Protein 3F79 (pdb70)

InterPro domains:
  IPR001789 Signal transduction response regulator, receiver domain [PF00072] (9-110)
  IPR001789 Signal transduction response regulator, receiver domain [PS50110] (7-121)
  IPR001789 Signal transduction response regulator, receiver domain [SM00448] (6-118)
  IPR001932 PPM-type phosphatase-like domain [PF07228] (200-391)
  IPR001932 PPM-type phosphatase-like domain [SM00331] (174-391)
  IPR011006 CheY-like superfamily [SSF52172] (7-149)
  IPR036457 PPM-type phosphatase-like domain superfamily [G3DSA:3.60.40.10] (142-394)
  IPR039420 Transcriptional regulatory protein WalR-like [PTHR48111] (7-365)
  IPR049510 RssB-like, receiver domain [cd17555] (6-121)

Secondary structure (DSSP, 8-state):
-HHHHHHHHHHHHHH-----SSEEETTEEEEEEEE-SSSS-SEEEEEEEETTTEEEEEEEEBSS-SHHHHHHHHHHH--HHHHHHHTT----HHHHHHHHHHHHBTTBSS--B--EEEEETTTTEEEEE--S-SPPPEEE--EEEPP---SS--------SSEEEEEE-S-----S----TTTSSHHHHHHHS-SSHHHHHH------EEEEEEEE-/-HHHHHHHHHHHHHHH-----SSEEETTEEEEEEEE---S-SEEEEEEEETTTEEEEEEEEBSS-SHHHHHHHHHHH--HHHHHHT-----THHHHHHHHHHHHTTSTT--B--EEEEETTTTEEEEE--S-SPPPEEEETTEEEE------TT-SSS-----B----SSEEEEE--S------SSSSHHHHHHHHHS--SHHHHHT-------EEEEEEEE-/-HHHHHHHHHHHHHHH-----SSEEETTEEEEEEEE-SSSS-SEEEEEEE-SSSEEEEEEEEBSS-SHHHHHHHHHHH--HHHHH-----HHHHHHHHHHHHHTTT-PPPB--EEEEETTTTEEEEE--SSSPPPEEEETTEEEE------TTSSS-----B----SSEEEEE--S---SS-S---TTTTTSHHHHHHHHS-SSTHHHHHH----EEEEEEEE-/-HHHHHHHHHHHTT-----SSEEETTEEEEEEEE-SBSB-SEEEEEEE--EEEEEEEEBSS-SHHHHHHHHHHH--HHHHHHH----STTHHHHHHHHHHSSSSTT--B--EEEEETTTTEEEEE--S-SPPPEEEETTEEEE------S-SS----EE----SSEEEEE--S-------STTHHHHTHHHHHHHS--SHHHHHHH--------EEEEEEEE--/-HHHHHHHHHHHHHHH-----SSEEETTEEEEEEEE-SSSS-SEEEEEEEETTTEEEEEEEEBSS-SHHHHHHHHHHH--HHHHHHSSSS-S----HHHHHHHHHHHHHTTSTT--B--EEEEETTTTEEEEE--SSSPPPEEEETTEEEE-----TT------B----SSEEEEEE-S-------TTTTTSHHHHHHHHS--SHHHHHH----TT-----EEEEEEEE-/-THHHHHHHHHHHHHH-----SSEEETTEEEEEEEE-SSSS-SEEEEEEEETTTEEEEEEEEBSS-SHHHHHHHHHHH--HHHHHTS-S------HHHHHHHHHHHHHTT-SS--B--EEEEETTTTEEEEE--SSSPPPEEE-SS-EEE-----BSS-SS----EE----SSEEEEEE-S----SS--TT-TTTTTSSHHHHHHHS-SSHHHHHH----EEEEEEEE--

Solvent-accessible surface area: 65816 Å² total

Structure (mmCIF, N/CA/C/O backbone):
data_3F79
#
_entry.id   3F79
#
_cell.length_a   124.872
_cell.length_b   124.872
_cell.length_c   92.900
_cell.angle_alpha   90.000
_cell.angle_beta   90.000
_cell.angle_gamma   120.000
#
_symmetry.space_group_name_H-M   'P 31'
#
loop_
_entity.id
_entity.type
_entity.pdbx_description
1 polymer 'Probable two-component response regulator'
2 non-polymer 'MAGNESIUM ION'
#
loop_
_atom_site.group_PDB
_atom_site.id
_atom_site.type_symbol
_atom_site.label_atom_id
_atom_site.label_alt_id
_atom_site.label_comp_id
_atom_site.label_asym_id
_atom_site.label_entity_id
_atom_site.label_seq_id
_atom_site.pdbx_PDB_ins_code
_atom_site.Cartn_x
_atom_site.Cartn_y
_atom_site.Cartn_z
_atom_site.occupancy
_atom_site.B_iso_or_equiv
_atom_site.auth_seq_id
_atom_site.auth_comp_id
_atom_site.auth_asym_id
_atom_site.auth_atom_id
_atom_site.pdbx_PDB_model_num
ATOM 1 N N . SER A 1 9 ? 40.887 -6.708 -11.196 1.00 136.17 148 SER A N 1
ATOM 2 C CA . SER A 1 9 ? 39.612 -6.116 -10.808 1.00 130.01 148 SER A CA 1
ATOM 3 C C . SER A 1 9 ? 38.658 -6.011 -11.992 1.00 107.72 148 SER A C 1
ATOM 4 O O . SER A 1 9 ? 37.671 -6.741 -12.075 1.00 108.68 148 SER A O 1
ATOM 7 N N . LEU A 1 10 ? 38.960 -5.093 -12.906 1.00 195.67 149 LEU A N 1
ATOM 8 C CA . LEU A 1 10 ? 38.116 -4.861 -14.071 1.00 208.12 149 LEU A CA 1
ATOM 9 C C . LEU A 1 10 ? 38.160 -6.033 -15.046 1.00 173.34 149 LEU A C 1
ATOM 10 O O . LEU A 1 10 ? 37.136 -6.425 -15.605 1.00 141.24 149 LEU A O 1
ATOM 12 N N . ASN A 1 11 ? 39.350 -6.588 -15.246 1.00 93.02 150 ASN A N 1
ATOM 13 C CA . ASN A 1 11 ? 39.532 -7.692 -16.180 1.00 124.70 150 ASN A CA 1
ATOM 14 C C . ASN A 1 11 ? 38.754 -8.931 -15.747 1.00 117.62 150 ASN A C 1
ATOM 15 O O . ASN A 1 11 ? 38.243 -9.682 -16.578 1.00 58.47 150 ASN A O 1
ATOM 20 N N . LEU A 1 12 ? 38.668 -9.131 -14.436 1.00 88.07 151 LEU A N 1
ATOM 21 C CA . LEU A 1 12 ? 37.918 -10.241 -13.863 1.00 65.97 151 LEU A CA 1
ATOM 22 C C . LEU A 1 12 ? 36.422 -10.066 -14.097 1.00 82.42 151 LEU A C 1
ATOM 23 O O . LEU A 1 12 ? 35.730 -11.005 -14.492 1.00 115.46 151 LEU A O 1
ATOM 28 N N . LEU A 1 13 ? 35.926 -8.857 -13.845 1.00 64.93 152 LEU A N 1
ATOM 29 C CA . LEU A 1 13 ? 34.519 -8.547 -14.071 1.00 67.75 152 LEU A CA 1
ATOM 30 C C . LEU A 1 13 ? 34.186 -8.616 -15.556 1.00 84.15 152 LEU A C 1
ATOM 31 O O . LEU A 1 13 ? 33.081 -9.003 -15.935 1.00 97.66 152 LEU A O 1
ATOM 36 N N . GLN A 1 14 ? 35.145 -8.237 -16.392 1.00 165.20 153 GLN A N 1
ATOM 37 C CA . GLN A 1 14 ? 34.971 -8.314 -17.836 1.00 173.97 153 GLN A CA 1
ATOM 38 C C . GLN A 1 14 ? 34.791 -9.766 -18.263 1.00 173.20 153 GLN A C 1
ATOM 39 O O . GLN A 1 14 ? 33.964 -10.073 -19.122 1.00 178.94 153 GLN A O 1
ATOM 41 N N . GLU A 1 15 ? 35.568 -10.654 -17.651 1.00 82.25 154 GLU A N 1
ATOM 42 C CA . GLU A 1 15 ? 35.502 -12.077 -17.961 1.00 90.09 154 GLU A CA 1
ATOM 43 C C . GLU A 1 15 ? 34.208 -12.701 -17.448 1.00 85.30 154 GLU A C 1
ATOM 44 O O . GLU A 1 15 ? 33.749 -13.717 -17.970 1.00 79.90 154 GLU A O 1
ATOM 46 N N . ASP A 1 16 ? 33.624 -12.089 -16.421 1.00 87.31 155 ASP A N 1
ATOM 47 C CA . ASP A 1 16 ? 32.352 -12.554 -15.880 1.00 79.91 155 ASP A CA 1
ATOM 48 C C . ASP A 1 16 ? 31.191 -12.037 -16.725 1.00 74.34 155 ASP A C 1
ATOM 49 O O . ASP A 1 16 ? 30.178 -12.717 -16.887 1.00 91.64 155 ASP A O 1
ATOM 54 N N . GLN A 1 17 ? 31.347 -10.829 -17.257 1.00 102.69 156 GLN A N 1
ATOM 55 C CA . GLN A 1 17 ? 30.336 -10.229 -18.121 1.00 84.17 156 GLN A CA 1
ATOM 56 C C . GLN A 1 17 ? 30.278 -10.939 -19.468 1.00 92.74 156 GLN A C 1
ATOM 57 O O . GLN A 1 17 ? 29.207 -11.093 -20.054 1.00 105.12 156 GLN A O 1
ATOM 63 N N . ASN A 1 18 ? 31.438 -11.365 -19.955 1.00 99.36 157 ASN A N 1
ATOM 64 C CA . ASN A 1 18 ? 31.520 -12.079 -21.223 1.00 94.01 157 ASN A CA 1
ATOM 65 C C . ASN A 1 18 ? 30.892 -13.465 -21.139 1.00 106.86 157 ASN A C 1
ATOM 66 O O . ASN A 1 18 ? 30.453 -14.020 -22.146 1.00 135.09 157 ASN A O 1
ATOM 71 N N . ALA A 1 19 ? 30.855 -14.020 -19.931 1.00 91.63 158 ALA A N 1
ATOM 72 C CA . ALA A 1 19 ? 30.249 -15.327 -19.706 1.00 64.56 158 ALA A CA 1
ATOM 73 C C . ALA A 1 19 ? 28.736 -15.253 -19.878 1.00 95.55 158 ALA A C 1
ATOM 74 O O . ALA A 1 19 ? 28.122 -16.150 -20.456 1.00 130.55 158 ALA A O 1
ATOM 76 N N . GLY A 1 20 ? 28.143 -14.177 -19.374 1.00 96.67 159 GLY A N 1
ATOM 77 C CA . GLY A 1 20 ? 26.715 -13.957 -19.510 1.00 118.30 159 GLY A CA 1
ATOM 78 C C . GLY A 1 20 ? 26.327 -13.596 -20.932 1.00 108.05 159 GLY A C 1
ATOM 79 O O . GLY A 1 20 ? 25.166 -13.722 -21.320 1.00 112.79 159 GLY A O 1
ATOM 80 N N . ARG A 1 21 ? 27.302 -13.138 -21.710 1.00 81.58 160 ARG A N 1
ATOM 81 C CA . ARG A 1 21 ? 27.066 -12.803 -23.108 1.00 50.63 160 ARG A CA 1
ATOM 82 C C . ARG A 1 21 ? 27.052 -14.063 -23.966 1.00 66.43 160 ARG A C 1
ATOM 83 O O . ARG A 1 21 ? 26.194 -14.220 -24.833 1.00 100.24 160 ARG A O 1
ATOM 85 N N . GLN A 1 22 ? 28.002 -14.958 -23.714 1.00 86.91 161 GLN A N 1
ATOM 86 C CA . GLN A 1 22 ? 28.113 -16.202 -24.473 1.00 92.16 161 GLN A CA 1
ATOM 87 C C . GLN A 1 22 ? 26.948 -17.143 -24.187 1.00 27.17 161 GLN A C 1
ATOM 88 O O . GLN A 1 22 ? 26.577 -17.958 -25.032 1.00 72.40 161 GLN A O 1
ATOM 94 N N . VAL A 1 23 ? 26.374 -17.032 -22.995 1.00 69.48 162 VAL A N 1
ATOM 95 C CA . VAL A 1 23 ? 25.257 -17.888 -22.616 1.00 66.21 162 VAL A CA 1
ATOM 96 C C . VAL A 1 23 ? 23.987 -17.477 -23.353 1.00 89.88 162 VAL A C 1
ATOM 97 O O . VAL A 1 23 ? 23.117 -18.306 -23.620 1.00 103.13 162 VAL A O 1
ATOM 101 N N . GLN A 1 24 ? 23.889 -16.195 -23.687 1.00 62.79 163 GLN A N 1
ATOM 102 C CA . GLN A 1 24 ? 22.736 -15.687 -24.416 1.00 50.95 163 GLN A CA 1
ATOM 103 C C . GLN A 1 24 ? 22.943 -15.809 -25.923 1.00 90.51 163 GLN A C 1
ATOM 104 O O . GLN A 1 24 ? 21.983 -15.765 -26.693 1.00 144.76 163 GLN A O 1
ATOM 118 N N . ASN A 1 26 ? 23.955 -18.475 -27.420 1.00 91.73 165 ASN A N 1
ATOM 119 C CA . ASN A 1 26 ? 23.398 -19.775 -27.768 1.00 96.70 165 ASN A CA 1
ATOM 120 C C . ASN A 1 26 ? 21.912 -19.846 -27.441 1.00 90.64 165 ASN A C 1
ATOM 121 O O . ASN A 1 26 ? 21.172 -20.640 -28.022 1.00 112.89 165 ASN A O 1
ATOM 131 N N . LEU A 1 28 ? 19.651 -17.750 -28.128 1.00 72.19 167 LEU A N 1
ATOM 132 C CA . LEU A 1 28 ? 18.850 -17.321 -29.270 1.00 90.40 167 LEU A CA 1
ATOM 133 C C . LEU A 1 28 ? 19.080 -18.211 -30.491 1.00 108.83 167 LEU A C 1
ATOM 134 O O . LEU A 1 28 ? 20.162 -18.773 -30.661 1.00 103.07 167 LEU A O 1
ATOM 139 N N . PRO A 1 29 ? 18.049 -18.350 -31.339 1.00 95.37 168 PRO A N 1
ATOM 140 C CA . PRO A 1 29 ? 18.116 -19.168 -32.556 1.00 110.16 168 PRO A CA 1
ATOM 141 C C . PRO A 1 29 ? 19.193 -18.680 -33.523 1.00 123.68 168 PRO A C 1
ATOM 142 O O . PRO A 1 29 ? 19.805 -17.639 -33.287 1.00 96.63 168 PRO A O 1
ATOM 146 N N . VAL A 1 30 ? 19.418 -19.429 -34.599 1.00 117.37 169 VAL A N 1
ATOM 147 C CA . VAL A 1 30 ? 20.411 -19.050 -35.601 1.00 103.28 169 VAL A CA 1
ATOM 148 C C . VAL A 1 30 ? 19.787 -18.234 -36.731 1.00 103.77 169 VAL A C 1
ATOM 149 O O . VAL A 1 30 ? 18.590 -18.341 -37.001 1.00 99.14 169 VAL A O 1
ATOM 153 N N . THR A 1 31 ? 20.609 -17.417 -37.385 1.00 98.89 170 THR A N 1
ATOM 154 C CA . THR A 1 31 ? 20.149 -16.577 -38.486 1.00 94.12 170 THR A CA 1
ATOM 155 C C . THR A 1 31 ? 21.114 -16.634 -39.666 1.00 98.08 170 THR A C 1
ATOM 156 O O . THR A 1 31 ? 22.326 -16.737 -39.477 1.00 100.16 170 THR A O 1
ATOM 160 N N . PRO A 1 32 ? 20.576 -16.563 -40.893 1.00 131.20 171 PRO A N 1
ATOM 161 C CA . PRO A 1 32 ? 19.134 -16.501 -41.155 1.00 114.18 171 PRO A CA 1
ATOM 162 C C . PRO A 1 32 ? 18.524 -17.896 -41.214 1.00 112.56 171 PRO A C 1
ATOM 163 O O . PRO A 1 32 ? 19.140 -18.807 -41.767 1.00 165.54 171 PRO A O 1
ATOM 167 N N . TRP A 1 33 ? 17.329 -18.061 -40.656 1.00 37.14 172 TRP A N 1
ATOM 168 C CA . TRP A 1 33 ? 16.656 -19.354 -40.692 1.00 44.09 172 TRP A CA 1
ATOM 169 C C . TRP A 1 33 ? 15.311 -19.273 -41.406 1.00 70.41 172 TRP A C 1
ATOM 170 O O . TRP A 1 33 ? 14.397 -18.581 -40.959 1.00 90.42 172 TRP A O 1
ATOM 181 N N . SER A 1 34 ? 15.199 -19.990 -42.520 1.00 93.55 173 SER A N 1
ATOM 182 C CA . SER A 1 34 ? 14.001 -19.938 -43.349 1.00 103.79 173 SER A CA 1
ATOM 183 C C . SER A 1 34 ? 13.213 -21.245 -43.329 1.00 97.40 173 SER A C 1
ATOM 184 O O . SER A 1 34 ? 13.790 -22.332 -43.347 1.00 93.73 173 SER A O 1
ATOM 187 N N . ILE A 1 35 ? 11.890 -21.121 -43.295 1.00 77.07 174 ILE A N 1
ATOM 188 C CA . ILE A 1 35 ? 10.997 -22.273 -43.361 1.00 95.12 174 ILE A CA 1
ATOM 189 C C . ILE A 1 35 ? 9.747 -21.942 -44.174 1.00 98.35 174 ILE A C 1
ATOM 190 O O . ILE A 1 35 ? 9.174 -20.862 -44.036 1.00 67.92 174 ILE A O 1
ATOM 195 N N . GLU A 1 36 ? 9.337 -22.877 -45.027 1.00 79.65 175 GLU A N 1
ATOM 196 C CA . GLU A 1 36 ? 8.151 -22.706 -45.865 1.00 55.16 175 GLU A CA 1
ATOM 197 C C . GLU A 1 36 ? 8.088 -21.340 -46.546 1.00 57.87 175 GLU A C 1
ATOM 198 O O . GLU A 1 36 ? 7.008 -20.775 -46.717 1.00 69.01 175 GLU A O 1
ATOM 204 N N . GLY A 1 37 ? 9.247 -20.818 -46.934 1.00 109.21 176 GLY A N 1
ATOM 205 C CA . GLY A 1 37 ? 9.315 -19.550 -47.638 1.00 87.60 176 GLY A CA 1
ATOM 206 C C . GLY A 1 37 ? 9.524 -18.357 -46.724 1.00 101.76 176 GLY A C 1
ATOM 207 O O . GLY A 1 37 ? 9.805 -17.252 -47.188 1.00 102.94 176 GLY A O 1
ATOM 208 N N . LEU A 1 38 ? 9.388 -18.581 -45.421 1.00 53.34 177 LEU A N 1
ATOM 209 C CA . LEU A 1 38 ? 9.539 -17.515 -44.437 1.00 66.46 177 LEU A CA 1
ATOM 210 C C . LEU A 1 38 ? 10.945 -17.497 -43.853 1.00 72.92 177 LEU A C 1
ATOM 211 O O . LEU A 1 38 ? 11.405 -18.492 -43.297 1.00 91.92 177 LEU A O 1
ATOM 216 N N . GLU A 1 39 ? 11.621 -16.359 -43.971 1.00 109.35 178 GLU A N 1
ATOM 217 C CA . GLU A 1 39 ? 12.984 -16.235 -43.466 1.00 104.66 178 GLU A CA 1
ATOM 218 C C . GLU A 1 39 ? 13.052 -15.381 -42.204 1.00 101.12 178 GLU A C 1
ATOM 219 O O . GLU A 1 39 ? 12.734 -14.192 -42.223 1.00 80.14 178 GLU A O 1
ATOM 225 N N . PHE A 1 40 ? 13.474 -16.004 -41.107 1.00 79.97 179 PHE A N 1
ATOM 226 C CA . PHE A 1 40 ? 13.594 -15.323 -39.824 1.00 49.25 179 PHE A CA 1
ATOM 227 C C . PHE A 1 40 ? 15.038 -14.917 -39.555 1.00 91.22 179 PHE A C 1
ATOM 228 O O . PHE A 1 40 ? 15.932 -15.763 -39.515 1.00 84.04 179 PHE A O 1
ATOM 236 N N . SER A 1 41 ? 15.261 -13.621 -39.366 1.00 77.00 180 SER A N 1
ATOM 237 C CA . SER A 1 41 ? 16.598 -13.109 -39.092 1.00 50.28 180 SER A CA 1
ATOM 238 C C . SER A 1 41 ? 16.556 -11.977 -38.071 1.00 73.81 180 SER A C 1
ATOM 239 O O . SER A 1 41 ? 15.770 -11.039 -38.203 1.00 111.24 180 SER A O 1
ATOM 242 N N . HIS A 1 42 ? 17.403 -12.072 -37.052 1.00 63.13 181 HIS A N 1
ATOM 243 C CA . HIS A 1 42 ? 17.444 -11.066 -35.998 1.00 67.11 181 HIS A CA 1
ATOM 244 C C . HIS A 1 42 ? 18.854 -10.528 -35.799 1.00 80.47 181 HIS A C 1
ATOM 245 O O . HIS A 1 42 ? 19.834 -11.170 -36.177 1.00 77.76 181 HIS A O 1
ATOM 252 N N . ARG A 1 43 ? 18.951 -9.347 -35.196 1.00 65.89 182 ARG A N 1
ATOM 253 C CA . ARG A 1 43 ? 20.244 -8.731 -34.934 1.00 74.20 182 ARG A CA 1
ATOM 254 C C . ARG A 1 43 ? 20.216 -7.942 -33.630 1.00 68.48 182 ARG A C 1
ATOM 255 O O . ARG A 1 43 ? 19.774 -6.794 -33.599 1.00 82.77 182 ARG A O 1
ATOM 263 N N . ILE A 1 44 ? 20.690 -8.566 -32.556 1.00 66.98 183 ILE A N 1
ATOM 264 C CA . ILE A 1 44 ? 20.694 -7.929 -31.244 1.00 48.30 183 ILE A CA 1
ATOM 265 C C . ILE A 1 44 ? 22.060 -7.337 -30.914 1.00 53.54 183 ILE A C 1
ATOM 266 O O . ILE A 1 44 ? 23.056 -8.055 -30.831 1.00 80.53 183 ILE A O 1
ATOM 271 N N . ILE A 1 45 ? 22.098 -6.022 -30.725 1.00 81.69 184 ILE A N 1
ATOM 272 C CA . ILE A 1 45 ? 23.340 -5.328 -30.406 1.00 120.36 184 ILE A CA 1
ATOM 273 C C . ILE A 1 45 ? 23.330 -4.797 -28.975 1.00 137.15 184 ILE A C 1
ATOM 274 O O . ILE A 1 45 ? 22.793 -3.722 -28.708 1.00 128.27 184 ILE A O 1
ATOM 279 N N . PRO A 1 46 ? 23.924 -5.561 -28.047 1.00 218.60 185 PRO A N 1
ATOM 280 C CA . PRO A 1 46 ? 24.012 -5.184 -26.633 1.00 186.75 185 PRO A CA 1
ATOM 281 C C . PRO A 1 46 ? 24.897 -3.958 -26.427 1.00 223.39 185 PRO A C 1
ATOM 282 O O . PRO A 1 46 ? 25.804 -3.710 -27.222 1.00 275.46 185 PRO A O 1
ATOM 286 N N . SER A 1 47 ? 24.629 -3.206 -25.365 1.00 73.20 186 SER A N 1
ATOM 287 C CA . SER A 1 47 ? 25.413 -2.018 -25.049 1.00 87.08 186 SER A CA 1
ATOM 288 C C . SER A 1 47 ? 26.456 -2.334 -23.984 1.00 96.74 186 SER A C 1
ATOM 289 O O . SER A 1 47 ? 27.613 -1.928 -24.093 1.00 102.82 186 SER A O 1
ATOM 292 N N . LEU A 1 48 ? 26.034 -3.060 -22.953 1.00 73.26 187 LEU A N 1
ATOM 293 C CA . LEU A 1 48 ? 26.918 -3.436 -21.856 1.00 76.70 187 LEU A CA 1
ATOM 294 C C . LEU A 1 48 ? 27.044 -4.950 -21.737 1.00 100.20 187 LEU A C 1
ATOM 295 O O . LEU A 1 48 ? 26.897 -5.504 -20.647 1.00 107.02 187 LEU A O 1
ATOM 300 N N . TYR A 1 49 ? 27.314 -5.612 -22.859 1.00 85.31 188 TYR A N 1
ATOM 301 C CA . TYR A 1 49 ? 27.449 -7.067 -22.890 1.00 114.80 188 TYR A CA 1
ATOM 302 C C . TYR A 1 49 ? 26.111 -7.765 -22.654 1.00 115.08 188 TYR A C 1
ATOM 303 O O . TYR A 1 49 ? 25.562 -8.392 -23.559 1.00 123.39 188 TYR A O 1
ATOM 312 N N . LEU A 1 50 ? 25.592 -7.656 -21.436 1.00 70.67 189 LEU A N 1
ATOM 313 C CA . LEU A 1 50 ? 24.288 -8.219 -21.107 1.00 61.36 189 LEU A CA 1
ATOM 314 C C . LEU A 1 50 ? 23.177 -7.289 -21.577 1.00 65.20 189 LEU A C 1
ATOM 315 O O . LEU A 1 50 ? 23.154 -6.110 -21.225 1.00 51.65 189 LEU A O 1
ATOM 320 N N . SER A 1 51 ? 22.256 -7.822 -22.372 1.00 67.41 190 SER A N 1
ATOM 321 C CA . SER A 1 51 ? 21.193 -7.007 -22.950 1.00 102.80 190 SER A CA 1
ATOM 322 C C . SER A 1 51 ? 19.809 -7.397 -22.439 1.00 105.56 190 SER A C 1
ATOM 323 O O . SER A 1 51 ? 19.567 -8.551 -22.082 1.00 75.54 190 SER A O 1
ATOM 325 N N . GLY A 1 52 ? 18.907 -6.423 -22.410 1.00 95.24 191 GLY A N 1
ATOM 326 C CA . GLY A 1 52 ? 17.536 -6.658 -21.998 1.00 40.38 191 GLY A CA 1
ATOM 327 C C . GLY A 1 52 ? 16.643 -6.984 -23.179 1.00 64.59 191 GLY A C 1
ATOM 328 O O . GLY A 1 52 ? 15.477 -7.341 -23.007 1.00 108.57 191 GLY A O 1
ATOM 329 N N . ASP A 1 53 ? 17.194 -6.860 -24.383 1.00 91.99 192 ASP A N 1
ATOM 330 C CA . ASP A 1 53 ? 16.452 -7.156 -25.604 1.00 106.61 192 ASP A CA 1
ATOM 331 C C . ASP A 1 53 ? 16.681 -8.594 -26.054 1.00 78.03 192 ASP A C 1
ATOM 332 O O . ASP A 1 53 ? 17.810 -8.992 -26.343 1.00 77.10 192 ASP A O 1
ATOM 337 N N . PHE A 1 54 ? 15.604 -9.370 -26.117 1.00 80.21 193 PHE A N 1
ATOM 338 C CA . PHE A 1 54 ? 15.698 -10.771 -26.508 1.00 93.63 193 PHE A CA 1
ATOM 339 C C . PHE A 1 54 ? 14.644 -11.140 -27.545 1.00 87.77 193 PHE A C 1
ATOM 340 O O . PHE A 1 54 ? 13.462 -10.839 -27.380 1.00 85.77 193 PHE A O 1
ATOM 348 N N . VAL A 1 55 ? 15.086 -11.792 -28.615 1.00 101.43 194 VAL A N 1
ATOM 349 C CA . VAL A 1 55 ? 14.191 -12.229 -29.677 1.00 82.09 194 VAL A CA 1
ATOM 350 C C . VAL A 1 55 ? 14.220 -13.748 -29.794 1.00 64.38 194 VAL A C 1
ATOM 351 O O . VAL A 1 55 ? 15.267 -14.371 -29.616 1.00 52.34 194 VAL A O 1
ATOM 355 N N . ASP A 1 56 ? 13.069 -14.342 -30.083 1.00 104.46 195 ASP A N 1
ATOM 356 C CA . ASP A 1 56 ? 12.983 -15.788 -30.240 1.00 100.62 195 ASP A CA 1
ATOM 357 C C . ASP A 1 56 ? 11.854 -16.186 -31.181 1.00 97.01 195 ASP A C 1
ATOM 358 O O . ASP A 1 56 ? 10.811 -15.534 -31.234 1.00 77.93 195 ASP A O 1
ATOM 363 N N . TYR A 1 57 ? 12.078 -17.263 -31.926 1.00 127.61 196 TYR A N 1
ATOM 364 C CA . TYR A 1 57 ? 11.068 -17.806 -32.822 1.00 98.87 196 TYR A CA 1
ATOM 365 C C . TYR A 1 57 ? 11.266 -19.309 -32.992 1.00 89.71 196 TYR A C 1
ATOM 366 O O . TYR A 1 57 ? 12.380 -19.775 -33.229 1.00 103.42 196 TYR A O 1
ATOM 375 N N . PHE A 1 58 ? 10.179 -20.062 -32.862 1.00 100.05 197 PHE A N 1
ATOM 376 C CA . PHE A 1 58 ? 10.251 -21.519 -32.892 1.00 86.06 197 PHE A CA 1
ATOM 377 C C . PHE A 1 58 ? 9.115 -22.144 -33.695 1.00 59.33 197 PHE A C 1
ATOM 378 O O . PHE A 1 58 ? 8.085 -21.514 -33.932 1.00 54.21 197 PHE A O 1
ATOM 386 N N . ARG A 1 59 ? 9.317 -23.393 -34.106 1.00 92.74 198 ARG A N 1
ATOM 387 C CA . ARG A 1 59 ? 8.327 -24.127 -34.884 1.00 99.19 198 ARG A CA 1
ATOM 388 C C . ARG A 1 59 ? 7.217 -24.669 -33.993 1.00 86.93 198 ARG A C 1
ATOM 389 O O . ARG A 1 59 ? 7.451 -25.018 -32.837 1.00 95.77 198 ARG A O 1
ATOM 397 N N . VAL A 1 60 ? 6.008 -24.742 -34.541 1.00 91.44 199 VAL A N 1
ATOM 398 C CA . VAL A 1 60 ? 4.873 -25.319 -33.830 1.00 90.20 199 VAL A CA 1
ATOM 399 C C . VAL A 1 60 ? 4.079 -26.235 -34.758 1.00 106.48 199 VAL A C 1
ATOM 400 O O . VAL A 1 60 ? 3.321 -25.765 -35.605 1.00 113.09 199 VAL A O 1
ATOM 404 N N . ASP A 1 61 ? 4.270 -27.542 -34.592 1.00 93.30 200 ASP A N 1
ATOM 405 C CA . ASP A 1 61 ? 3.615 -28.562 -35.418 1.00 99.53 200 ASP A CA 1
ATOM 406 C C . ASP A 1 61 ? 3.678 -28.289 -36.925 1.00 114.84 200 ASP A C 1
ATOM 407 O O . ASP A 1 61 ? 2.866 -28.807 -37.691 1.00 90.44 200 ASP A O 1
ATOM 412 N N . GLU A 1 62 ? 4.650 -27.480 -37.336 1.00 150.05 201 GLU A N 1
ATOM 413 C CA . GLU A 1 62 ? 4.891 -27.202 -38.752 1.00 166.06 201 GLU A CA 1
ATOM 414 C C . GLU A 1 62 ? 3.686 -26.591 -39.469 1.00 146.75 201 GLU A C 1
ATOM 415 O O . GLU A 1 62 ? 3.673 -26.482 -40.693 1.00 119.46 201 GLU A O 1
ATOM 421 N N . ARG A 1 63 ? 2.680 -26.189 -38.700 1.00 133.31 202 ARG A N 1
ATOM 422 C CA . ARG A 1 63 ? 1.510 -25.521 -39.255 1.00 120.32 202 ARG A CA 1
ATOM 423 C C . ARG A 1 63 ? 1.499 -24.060 -38.826 1.00 141.32 202 ARG A C 1
ATOM 424 O O . ARG A 1 63 ? 1.141 -23.174 -39.601 1.00 143.25 202 ARG A O 1
ATOM 432 N N . ARG A 1 64 ? 1.897 -23.819 -37.580 1.00 146.06 203 ARG A N 1
ATOM 433 C CA . ARG A 1 64 ? 1.898 -22.477 -37.014 1.00 90.04 203 ARG A CA 1
ATOM 434 C C . ARG A 1 64 ? 3.286 -22.100 -36.506 1.00 91.82 203 ARG A C 1
ATOM 435 O O . ARG A 1 64 ? 4.010 -22.940 -35.971 1.00 131.19 203 ARG A O 1
ATOM 443 N N . VAL A 1 65 ? 3.656 -20.836 -36.679 1.00 78.34 204 VAL A N 1
ATOM 444 C CA . VAL A 1 65 ? 4.956 -20.351 -36.230 1.00 62.24 204 VAL A CA 1
ATOM 445 C C . VAL A 1 65 ? 4.804 -19.169 -35.281 1.00 60.81 204 VAL A C 1
ATOM 446 O O . VAL A 1 65 ? 4.030 -18.250 -35.540 1.00 109.87 204 VAL A O 1
ATOM 450 N N . ALA A 1 66 ? 5.549 -19.200 -34.182 1.00 73.63 205 ALA A N 1
ATOM 451 C CA . ALA A 1 66 ? 5.493 -18.133 -33.192 1.00 70.43 205 ALA A CA 1
ATOM 452 C C . ALA A 1 66 ? 6.805 -17.356 -33.147 1.00 44.67 205 ALA A C 1
ATOM 453 O O . ALA A 1 66 ? 7.883 -17.931 -33.294 1.00 62.37 205 ALA A O 1
ATOM 455 N N . PHE A 1 67 ? 6.702 -16.048 -32.946 1.00 56.69 206 PHE A N 1
ATOM 456 C CA . PHE A 1 67 ? 7.874 -15.189 -32.843 1.00 67.67 206 PHE A CA 1
ATOM 457 C C . PHE A 1 67 ? 7.568 -14.006 -31.936 1.00 64.69 206 PHE A C 1
ATOM 458 O O . PHE A 1 67 ? 6.409 -13.628 -31.769 1.00 55.21 206 PHE A O 1
ATOM 466 N N . TYR A 1 68 ? 8.608 -13.423 -31.348 1.00 53.42 207 TYR A N 1
ATOM 467 C CA . TYR A 1 68 ? 8.428 -12.242 -30.514 1.00 25.21 207 TYR A CA 1
ATOM 468 C C . TYR A 1 68 ? 9.715 -11.442 -30.347 1.00 49.02 207 TYR A C 1
ATOM 469 O O . TYR A 1 68 ? 10.816 -11.971 -30.505 1.00 47.60 207 TYR A O 1
ATOM 478 N N . LEU A 1 69 ? 9.559 -10.161 -30.034 1.00 36.49 208 LEU A N 1
ATOM 479 C CA . LEU A 1 69 ? 10.686 -9.285 -29.751 1.00 60.01 208 LEU A CA 1
ATOM 480 C C . LEU A 1 69 ? 10.467 -8.613 -28.402 1.00 74.65 208 LEU A C 1
ATOM 481 O O . LEU A 1 69 ? 9.531 -7.832 -28.235 1.00 124.46 208 LEU A O 1
ATOM 486 N N . ALA A 1 70 ? 11.332 -8.919 -27.441 1.00 71.53 209 ALA A N 1
ATOM 487 C CA . ALA A 1 70 ? 11.153 -8.439 -26.075 1.00 64.47 209 ALA A CA 1
ATOM 488 C C . ALA A 1 70 ? 12.182 -7.385 -25.671 1.00 58.20 209 ALA A C 1
ATOM 489 O O . ALA A 1 70 ? 13.339 -7.441 -26.085 1.00 65.46 209 ALA A O 1
ATOM 491 N N . ASP A 1 71 ? 11.744 -6.426 -24.860 1.00 73.19 210 ASP A N 1
ATOM 492 C CA . ASP A 1 71 ? 12.635 -5.429 -24.275 1.00 48.63 210 ASP A CA 1
ATOM 493 C C . ASP A 1 71 ? 12.314 -5.220 -22.800 1.00 53.74 210 ASP A C 1
ATOM 494 O O . ASP A 1 71 ? 11.369 -4.509 -22.454 1.00 76.05 210 ASP A O 1
ATOM 499 N N . VAL A 1 72 ? 13.104 -5.841 -21.931 1.00 92.48 211 VAL A N 1
ATOM 500 C CA . VAL A 1 72 ? 12.920 -5.696 -20.494 1.00 68.64 211 VAL A CA 1
ATOM 501 C C . VAL A 1 72 ? 13.326 -4.290 -20.053 1.00 105.69 211 VAL A C 1
ATOM 502 O O . VAL A 1 72 ? 14.161 -3.649 -20.694 1.00 104.72 211 VAL A O 1
ATOM 506 N N . SER A 1 73 ? 12.728 -3.815 -18.966 1.00 151.63 212 SER A N 1
ATOM 507 C CA . SER A 1 73 ? 12.975 -2.461 -18.475 1.00 178.43 212 SER A CA 1
ATOM 508 C C . SER A 1 73 ? 14.459 -2.188 -18.236 1.00 174.25 212 SER A C 1
ATOM 509 O O . SER A 1 73 ? 15.130 -2.925 -17.512 1.00 134.22 212 SER A O 1
ATOM 512 N N . GLY A 1 74 ? 14.960 -1.120 -18.850 1.00 138.76 213 GLY A N 1
ATOM 513 C CA . GLY A 1 74 ? 16.353 -0.739 -18.710 1.00 120.08 213 GLY A CA 1
ATOM 514 C C . GLY A 1 74 ? 17.277 -1.624 -19.522 1.00 130.85 213 GLY A C 1
ATOM 515 O O . GLY A 1 74 ? 16.936 -2.047 -20.627 1.00 126.33 213 GLY A O 1
ATOM 516 N N . HIS A 1 75 ? 18.454 -1.904 -18.970 1.00 133.06 214 HIS A N 1
ATOM 517 C CA . HIS A 1 75 ? 19.419 -2.774 -19.630 1.00 125.68 214 HIS A CA 1
ATOM 518 C C . HIS A 1 75 ? 20.472 -3.299 -18.658 1.00 120.36 214 HIS A C 1
ATOM 519 O O . HIS A 1 75 ? 20.483 -2.936 -17.480 1.00 109.05 214 HIS A O 1
ATOM 526 N N . GLY A 1 76 ? 21.350 -4.160 -19.162 1.00 143.49 215 GLY A N 1
ATOM 527 C CA . GLY A 1 76 ? 22.421 -4.720 -18.361 1.00 129.95 215 GLY A CA 1
ATOM 528 C C . GLY A 1 76 ? 22.062 -6.042 -17.711 1.00 117.28 215 GLY A C 1
ATOM 529 O O . GLY A 1 76 ? 21.118 -6.714 -18.124 1.00 142.71 215 GLY A O 1
ATOM 530 N N . ALA A 1 77 ? 22.825 -6.412 -16.688 1.00 58.38 216 ALA A N 1
ATOM 531 C CA . ALA A 1 77 ? 22.602 -7.663 -15.974 1.00 61.46 216 ALA A CA 1
ATOM 532 C C . ALA A 1 77 ? 21.187 -7.750 -15.415 1.00 92.09 216 ALA A C 1
ATOM 533 O O . ALA A 1 77 ? 20.476 -8.724 -15.658 1.00 82.45 216 ALA A O 1
ATOM 535 N N . SER A 1 78 ? 20.786 -6.724 -14.669 1.00 90.83 217 SER A N 1
ATOM 536 C CA . SER A 1 78 ? 19.482 -6.703 -14.010 1.00 96.05 217 SER A CA 1
ATOM 537 C C . SER A 1 78 ? 18.348 -7.161 -14.923 1.00 105.30 217 SER A C 1
ATOM 538 O O . SER A 1 78 ? 17.511 -7.971 -14.527 1.00 123.11 217 SER A O 1
ATOM 541 N N . SER A 1 79 ? 18.324 -6.639 -16.146 1.00 80.63 218 SER A N 1
ATOM 542 C CA . SER A 1 79 ? 17.262 -6.966 -17.091 1.00 66.39 218 SER A CA 1
ATOM 543 C C . SER A 1 79 ? 17.587 -8.229 -17.873 1.00 93.64 218 SER A C 1
ATOM 544 O O . SER A 1 79 ? 16.706 -8.849 -18.470 1.00 130.62 218 SER A O 1
ATOM 547 N N . ALA A 1 80 ? 18.861 -8.605 -17.871 1.00 88.61 219 ALA A N 1
ATOM 548 C CA . ALA A 1 80 ? 19.293 -9.783 -18.598 1.00 103.04 219 ALA A CA 1
ATOM 549 C C . ALA A 1 80 ? 18.672 -11.030 -17.985 1.00 113.92 219 ALA A C 1
ATOM 550 O O . ALA A 1 80 ? 18.454 -12.019 -18.684 1.00 110.69 219 ALA A O 1
ATOM 552 N N . PHE A 1 81 ? 18.381 -10.970 -16.684 1.00 91.39 220 PHE A N 1
ATOM 553 C CA . PHE A 1 81 ? 17.825 -12.108 -15.945 1.00 20.70 220 PHE A CA 1
ATOM 554 C C . PHE A 1 81 ? 16.419 -12.477 -16.398 1.00 62.56 220 PHE A C 1
ATOM 555 O O . PHE A 1 81 ? 16.039 -13.649 -16.395 1.00 86.55 220 PHE A O 1
ATOM 563 N N . VAL A 1 82 ? 15.653 -11.466 -16.789 1.00 54.86 221 VAL A N 1
ATOM 564 C CA . VAL A 1 82 ? 14.269 -11.669 -17.194 1.00 39.57 221 VAL A CA 1
ATOM 565 C C . VAL A 1 82 ? 14.171 -12.378 -18.539 1.00 35.82 221 VAL A C 1
ATOM 566 O O . VAL A 1 82 ? 13.227 -13.127 -18.784 1.00 44.69 221 VAL A O 1
ATOM 570 N N . THR A 1 83 ? 15.146 -12.137 -19.410 1.00 56.96 222 THR A N 1
ATOM 571 C CA . THR A 1 83 ? 15.142 -12.744 -20.737 1.00 57.68 222 THR A CA 1
ATOM 572 C C . THR A 1 83 ? 15.266 -14.259 -20.649 1.00 44.21 222 THR A C 1
ATOM 573 O O . THR A 1 83 ? 14.628 -14.986 -21.407 1.00 92.74 222 THR A O 1
ATOM 577 N N . VAL A 1 84 ? 16.093 -14.735 -19.724 1.00 56.02 223 VAL A N 1
ATOM 578 C CA . VAL A 1 84 ? 16.212 -16.167 -19.494 1.00 77.02 223 VAL A CA 1
ATOM 579 C C . VAL A 1 84 ? 14.863 -16.716 -19.062 1.00 82.87 223 VAL A C 1
ATOM 580 O O . VAL A 1 84 ? 14.479 -17.825 -19.433 1.00 106.71 223 VAL A O 1
ATOM 584 N N . LEU A 1 85 ? 14.143 -15.915 -18.285 1.00 54.18 224 LEU A N 1
ATOM 585 C CA . LEU A 1 85 ? 12.827 -16.291 -17.792 1.00 39.80 224 LEU A CA 1
ATOM 586 C C . LEU A 1 85 ? 11.836 -16.446 -18.944 1.00 82.99 224 LEU A C 1
ATOM 587 O O . LEU A 1 85 ? 11.104 -17.434 -19.013 1.00 76.14 224 LEU A O 1
ATOM 592 N N . LEU A 1 86 ? 11.823 -15.472 -19.849 1.00 59.86 225 LEU A N 1
ATOM 593 C CA . LEU A 1 86 ? 10.944 -15.511 -21.015 1.00 54.92 225 LEU A CA 1
ATOM 594 C C . LEU A 1 86 ? 11.240 -16.719 -21.895 1.00 61.20 225 LEU A C 1
ATOM 595 O O . LEU A 1 86 ? 10.327 -17.399 -22.361 1.00 103.02 225 LEU A O 1
ATOM 600 N N . LYS A 1 87 ? 12.524 -16.971 -22.124 1.00 53.89 226 LYS A N 1
ATOM 601 C CA . LYS A 1 87 ? 12.958 -18.103 -22.933 1.00 78.62 226 LYS A CA 1
ATOM 602 C C . LYS A 1 87 ? 12.422 -19.424 -22.387 1.00 108.03 226 LYS A C 1
ATOM 603 O O . LYS A 1 87 ? 11.996 -20.291 -23.150 1.00 99.40 226 LYS A O 1
ATOM 609 N N . PHE A 1 88 ? 12.447 -19.573 -21.068 1.00 100.17 227 PHE A N 1
ATOM 610 C CA . PHE A 1 88 ? 11.984 -20.805 -20.438 1.00 66.64 227 PHE A CA 1
ATOM 611 C C . PHE A 1 88 ? 10.470 -20.963 -20.553 1.00 90.87 227 PHE A C 1
ATOM 612 O O . PHE A 1 88 ? 9.981 -21.997 -21.005 1.00 89.93 227 PHE A O 1
ATOM 628 N N . THR A 1 90 ? 8.269 -19.801 -22.587 1.00 65.77 229 THR A N 1
ATOM 629 C CA . THR A 1 90 ? 7.776 -20.050 -23.940 1.00 82.21 229 THR A CA 1
ATOM 630 C C . THR A 1 90 ? 7.934 -21.507 -24.363 1.00 97.79 229 THR A C 1
ATOM 631 O O . THR A 1 90 ? 6.955 -22.173 -24.699 1.00 97.54 229 THR A O 1
ATOM 635 N N . THR A 1 91 ? 9.170 -21.995 -24.351 1.00 110.54 230 THR A N 1
ATOM 636 C CA . THR A 1 91 ? 9.461 -23.358 -24.780 1.00 101.08 230 THR A CA 1
ATOM 637 C C . THR A 1 91 ? 8.802 -24.387 -23.867 1.00 98.45 230 THR A C 1
ATOM 638 O O . THR A 1 91 ? 8.550 -25.522 -24.273 1.00 96.34 230 THR A O 1
ATOM 642 N N . ARG A 1 92 ? 8.525 -23.981 -22.632 1.00 67.77 231 ARG A N 1
ATOM 643 C CA . ARG A 1 92 ? 7.873 -24.853 -21.664 1.00 47.82 231 ARG A CA 1
ATOM 644 C C . ARG A 1 92 ? 6.380 -24.978 -21.961 1.00 72.38 231 ARG A C 1
ATOM 645 O O . ARG A 1 92 ? 5.818 -26.071 -21.911 1.00 80.62 231 ARG A O 1
ATOM 653 N N . LEU A 1 93 ? 5.747 -23.851 -22.279 1.00 69.89 232 LEU A N 1
ATOM 654 C CA . LEU A 1 93 ? 4.321 -23.828 -22.591 1.00 53.97 232 LEU A CA 1
ATOM 655 C C . LEU A 1 93 ? 3.979 -24.749 -23.757 1.00 69.55 232 LEU A C 1
ATOM 656 O O . LEU A 1 93 ? 2.924 -25.382 -23.767 1.00 78.57 232 LEU A O 1
ATOM 661 N N . LEU A 1 94 ? 4.870 -24.819 -24.740 1.00 44.67 233 LEU A N 1
ATOM 662 C CA . LEU A 1 94 ? 4.652 -25.678 -25.896 1.00 85.70 233 LEU A CA 1
ATOM 663 C C . LEU A 1 94 ? 4.686 -27.147 -25.488 1.00 113.33 233 LEU A C 1
ATOM 664 O O . LEU A 1 94 ? 3.951 -27.971 -26.031 1.00 118.67 233 LEU A O 1
ATOM 669 N N . TYR A 1 95 ? 5.542 -27.466 -24.522 1.00 105.96 234 TYR A N 1
ATOM 670 C CA . TYR A 1 95 ? 5.603 -28.812 -23.969 1.00 130.57 234 TYR A CA 1
ATOM 671 C C . TYR A 1 95 ? 4.362 -29.089 -23.125 1.00 138.55 234 TYR A C 1
ATOM 672 O O . TYR A 1 95 ? 3.904 -30.229 -23.031 1.00 146.72 234 TYR A O 1
ATOM 674 N N . GLU A 1 96 ? 3.825 -28.037 -22.515 1.00 111.37 235 GLU A N 1
ATOM 675 C CA . GLU A 1 96 ? 2.612 -28.132 -21.706 1.00 87.91 235 GLU A CA 1
ATOM 676 C C . GLU A 1 96 ? 1.373 -28.323 -22.572 1.00 117.09 235 GLU A C 1
ATOM 677 O O . GLU A 1 96 ? 0.518 -29.159 -22.278 1.00 118.23 235 GLU A O 1
ATOM 683 N N . SER A 1 97 ? 1.283 -27.531 -23.635 1.00 78.01 236 SER A N 1
ATOM 684 C CA . SER A 1 97 ? 0.107 -27.507 -24.497 1.00 37.68 236 SER A CA 1
ATOM 685 C C . SER A 1 97 ? -0.216 -28.879 -25.079 1.00 78.88 236 SER A C 1
ATOM 686 O O . SER A 1 97 ? -1.337 -29.370 -24.945 1.00 93.33 236 SER A O 1
ATOM 689 N N . ARG A 1 98 ? 0.772 -29.486 -25.729 1.00 145.82 237 ARG A N 1
ATOM 690 C CA . ARG A 1 98 ? 0.605 -30.794 -26.356 1.00 133.41 237 ARG A CA 1
ATOM 691 C C . ARG A 1 98 ? -0.295 -30.733 -27.590 1.00 110.33 237 ARG A C 1
ATOM 692 O O . ARG A 1 98 ? -0.016 -29.993 -28.533 1.00 130.59 237 ARG A O 1
ATOM 700 N N . ARG A 1 99 ? -1.377 -31.507 -27.578 1.00 157.82 238 ARG A N 1
ATOM 701 C CA . ARG A 1 99 ? -2.234 -31.639 -28.755 1.00 172.41 238 ARG A CA 1
ATOM 702 C C . ARG A 1 99 ? -3.263 -30.516 -28.919 1.00 187.67 238 ARG A C 1
ATOM 703 O O . ARG A 1 99 ? -3.485 -30.035 -30.030 1.00 150.89 238 ARG A O 1
ATOM 705 N N . ASN A 1 100 ? -3.887 -30.100 -27.820 1.00 186.35 239 ASN A N 1
ATOM 706 C CA . ASN A 1 100 ? -5.007 -29.157 -27.891 1.00 138.85 239 ASN A CA 1
ATOM 707 C C . ASN A 1 100 ? -4.671 -27.766 -28.433 1.00 71.32 239 ASN A C 1
ATOM 708 O O . ASN A 1 100 ? -5.508 -27.134 -29.079 1.00 63.29 239 ASN A O 1
ATOM 713 N N . GLY A 1 101 ? -3.459 -27.287 -28.180 1.00 65.85 240 GLY A N 1
ATOM 714 C CA . GLY A 1 101 ? -3.110 -25.937 -28.579 1.00 85.12 240 GLY A CA 1
ATOM 715 C C . GLY A 1 101 ? -4.058 -24.995 -27.871 1.00 72.48 240 GLY A C 1
ATOM 716 O O . GLY A 1 101 ? -4.241 -25.140 -26.666 1.00 128.91 240 GLY A O 1
ATOM 717 N N . THR A 1 102 ? -4.661 -24.064 -28.612 1.00 90.29 241 THR A N 1
ATOM 718 C CA . THR A 1 102 ? -5.665 -23.123 -28.090 1.00 75.83 241 THR A CA 1
ATOM 719 C C . THR A 1 102 ? -5.313 -21.672 -28.418 1.00 102.69 241 THR A C 1
ATOM 720 O O . THR A 1 102 ? -6.046 -20.987 -29.134 1.00 86.50 241 THR A O 1
ATOM 724 N N . LYS A 1 107 ? -3.535 -18.481 -29.034 1.00 39.44 246 LYS A N 1
ATOM 725 C CA . LYS A 1 107 ? -3.768 -17.053 -28.855 1.00 49.33 246 LYS A CA 1
ATOM 726 C C . LYS A 1 107 ? -2.552 -16.360 -28.252 1.00 34.19 246 LYS A C 1
ATOM 727 O O . LYS A 1 107 ? -2.190 -16.618 -27.105 1.00 52.29 246 LYS A O 1
ATOM 733 N N . PRO A 1 108 ? -1.918 -15.472 -29.031 1.00 67.85 247 PRO A N 1
ATOM 734 C CA . PRO A 1 108 ? -0.742 -14.718 -28.587 1.00 17.67 247 PRO A CA 1
ATOM 735 C C . PRO A 1 108 ? -1.043 -13.883 -27.348 1.00 51.96 247 PRO A C 1
ATOM 736 O O . PRO A 1 108 ? -0.146 -13.622 -26.546 1.00 37.64 247 PRO A O 1
ATOM 740 N N . SER A 1 109 ? -2.297 -13.469 -27.200 1.00 99.63 248 SER A N 1
ATOM 741 C CA . SER A 1 109 ? -2.710 -12.682 -26.045 1.00 74.92 248 SER A CA 1
ATOM 742 C C . SER A 1 109 ? -2.783 -13.554 -24.798 1.00 51.93 248 SER A C 1
ATOM 743 O O . SER A 1 109 ? -2.480 -13.102 -23.694 1.00 132.40 248 SER A O 1
ATOM 746 N N . GLU A 1 110 ? -3.187 -14.807 -24.983 1.00 106.21 249 GLU A N 1
ATOM 747 C CA . GLU A 1 110 ? -3.299 -15.752 -23.878 1.00 118.33 249 GLU A CA 1
ATOM 748 C C . GLU A 1 110 ? -1.923 -16.150 -23.355 1.00 101.93 249 GLU A C 1
ATOM 749 O O . GLU A 1 110 ? -1.759 -16.445 -22.171 1.00 102.98 249 GLU A O 1
ATOM 751 N N . VAL A 1 111 ? -0.938 -16.162 -24.246 1.00 78.52 250 VAL A N 1
ATOM 752 C CA . VAL A 1 111 ? 0.433 -16.472 -23.861 1.00 68.58 250 VAL A CA 1
ATOM 753 C C . VAL A 1 111 ? 1.111 -15.232 -23.283 1.00 85.01 250 VAL A C 1
ATOM 754 O O . VAL A 1 111 ? 1.914 -15.326 -22.353 1.00 105.60 250 VAL A O 1
ATOM 758 N N . LEU A 1 112 ? 0.771 -14.070 -23.831 1.00 43.68 251 LEU A N 1
ATOM 759 C CA . LEU A 1 112 ? 1.228 -12.796 -23.292 1.00 63.97 251 LEU A CA 1
ATOM 760 C C . LEU A 1 112 ? 0.741 -12.652 -21.851 1.00 83.84 251 LEU A C 1
ATOM 761 O O . LEU A 1 112 ? 1.328 -11.921 -21.052 1.00 83.27 251 LEU A O 1
ATOM 766 N N . ALA A 1 113 ? -0.334 -13.366 -21.527 1.00 142.43 252 ALA A N 1
ATOM 767 C CA . ALA A 1 113 ? -0.914 -13.337 -20.187 1.00 152.38 252 ALA A CA 1
ATOM 768 C C . ALA A 1 113 ? -0.223 -14.323 -19.247 1.00 134.04 252 ALA A C 1
ATOM 769 O O . ALA A 1 113 ? -0.052 -14.043 -18.059 1.00 139.84 252 ALA A O 1
ATOM 771 N N . HIS A 1 114 ? 0.166 -15.478 -19.779 1.00 66.02 253 HIS A N 1
ATOM 772 C CA . HIS A 1 114 ? 0.913 -16.458 -18.998 1.00 52.89 253 HIS A CA 1
ATOM 773 C C . HIS A 1 114 ? 2.258 -15.865 -18.595 1.00 54.58 253 HIS A C 1
ATOM 774 O O . HIS A 1 114 ? 2.690 -15.998 -17.450 1.00 88.00 253 HIS A O 1
ATOM 781 N N . ILE A 1 115 ? 2.912 -15.206 -19.546 1.00 71.76 254 ILE A N 1
ATOM 782 C CA . ILE A 1 115 ? 4.154 -14.493 -19.274 1.00 78.00 254 ILE A CA 1
ATOM 783 C C . ILE A 1 115 ? 3.917 -13.389 -18.248 1.00 82.40 254 ILE A C 1
ATOM 784 O O . ILE A 1 115 ? 4.729 -13.177 -17.346 1.00 83.41 254 ILE A O 1
ATOM 789 N N . ASN A 1 116 ? 2.792 -12.695 -18.389 1.00 90.15 255 ASN A N 1
ATOM 790 C CA . ASN A 1 116 ? 2.430 -11.611 -17.483 1.00 105.98 255 ASN A CA 1
ATOM 791 C C . ASN A 1 116 ? 2.333 -12.066 -16.030 1.00 102.26 255 ASN A C 1
ATOM 792 O O . ASN A 1 116 ? 2.925 -11.455 -15.140 1.00 101.87 255 ASN A O 1
ATOM 797 N N . ARG A 1 117 ? 1.589 -13.141 -15.798 1.00 94.23 256 ARG A N 1
ATOM 798 C CA . ARG A 1 117 ? 1.344 -13.631 -14.445 1.00 88.06 256 ARG A CA 1
ATOM 799 C C . ARG A 1 117 ? 2.618 -14.103 -13.744 1.00 95.79 256 ARG A C 1
ATOM 800 O O . ARG A 1 117 ? 2.745 -13.978 -12.526 1.00 157.93 256 ARG A O 1
ATOM 808 N N . GLY A 1 118 ? 3.558 -14.640 -14.514 1.00 67.56 257 GLY A N 1
ATOM 809 C CA . GLY A 1 118 ? 4.803 -15.136 -13.957 1.00 67.32 257 GLY A CA 1
ATOM 810 C C . GLY A 1 118 ? 5.731 -14.030 -13.490 1.00 90.67 257 GLY A C 1
ATOM 811 O O . GLY A 1 118 ? 6.413 -14.168 -12.473 1.00 116.80 257 GLY A O 1
ATOM 812 N N . LEU A 1 119 ? 5.753 -12.927 -14.231 1.00 133.03 258 LEU A N 1
ATOM 813 C CA . LEU A 1 119 ? 6.659 -11.820 -13.936 1.00 136.42 258 LEU A CA 1
ATOM 814 C C . LEU A 1 119 ? 6.203 -10.978 -12.744 1.00 128.00 258 LEU A C 1
ATOM 815 O O . LEU A 1 119 ? 6.973 -10.743 -11.814 1.00 122.96 258 LEU A O 1
ATOM 820 N N . ILE A 1 120 ? 4.957 -10.517 -12.772 1.00 63.77 259 ILE A N 1
ATOM 821 C CA . ILE A 1 120 ? 4.422 -9.728 -11.667 1.00 109.24 259 ILE A CA 1
ATOM 822 C C . ILE A 1 120 ? 4.308 -10.582 -10.406 1.00 146.08 259 ILE A C 1
ATOM 823 O O . ILE A 1 120 ? 3.962 -11.761 -10.480 1.00 165.92 259 ILE A O 1
ATOM 828 N N . ASN A 1 121 ? 4.619 -9.983 -9.258 1.00 122.35 260 ASN A N 1
ATOM 829 C CA . ASN A 1 121 ? 4.542 -10.662 -7.962 1.00 147.28 260 ASN A CA 1
ATOM 830 C C . ASN A 1 121 ? 5.802 -11.454 -7.605 1.00 189.77 260 ASN A C 1
ATOM 831 O O . ASN A 1 121 ? 6.135 -11.604 -6.430 1.00 248.61 260 ASN A O 1
ATOM 836 N N . THR A 1 122 ? 6.497 -11.959 -8.619 1.00 140.76 261 THR A N 1
ATOM 837 C CA . THR A 1 122 ? 7.742 -12.688 -8.399 1.00 107.22 261 THR A CA 1
ATOM 838 C C . THR A 1 122 ? 8.935 -11.795 -8.731 1.00 92.75 261 THR A C 1
ATOM 839 O O . THR A 1 122 ? 10.090 -12.195 -8.583 1.00 109.15 261 THR A O 1
ATOM 843 N N . LYS A 1 123 ? 8.645 -10.572 -9.164 1.00 84.35 262 LYS A N 1
ATOM 844 C CA . LYS A 1 123 ? 9.686 -9.651 -9.603 1.00 94.84 262 LYS A CA 1
ATOM 845 C C . LYS A 1 123 ? 9.298 -8.195 -9.347 1.00 126.98 262 LYS A C 1
ATOM 846 O O . LYS A 1 123 ? 8.117 -7.847 -9.371 1.00 128.87 262 LYS A O 1
ATOM 852 N N . LEU A 1 124 ? 10.296 -7.350 -9.098 1.00 120.00 263 LEU A N 1
ATOM 853 C CA . LEU A 1 124 ? 10.060 -5.927 -8.862 1.00 138.49 263 LEU A CA 1
ATOM 854 C C . LEU A 1 124 ? 10.809 -5.032 -9.848 1.00 135.48 263 LEU A C 1
ATOM 855 O O . LEU A 1 124 ? 12.034 -5.094 -9.953 1.00 157.60 263 LEU A O 1
ATOM 860 N N . GLY A 1 125 ? 10.061 -4.198 -10.564 1.00 201.42 264 GLY A N 1
ATOM 861 C CA . GLY A 1 125 ? 10.643 -3.175 -11.415 1.00 162.13 264 GLY A CA 1
ATOM 862 C C . GLY A 1 125 ? 11.249 -3.663 -12.717 1.00 184.89 264 GLY A C 1
ATOM 863 O O . GLY A 1 125 ? 12.037 -2.950 -13.340 1.00 181.01 264 GLY A O 1
ATOM 864 N N . LYS A 1 126 ? 10.886 -4.870 -13.138 1.00 144.42 265 LYS A N 1
ATOM 865 C CA . LYS A 1 126 ? 11.409 -5.424 -14.384 1.00 132.00 265 LYS A CA 1
ATOM 866 C C . LYS A 1 126 ? 10.311 -6.018 -15.266 1.00 131.05 265 LYS A C 1
ATOM 867 O O . LYS A 1 126 ? 10.248 -7.231 -15.470 1.00 62.19 265 LYS A O 1
ATOM 873 N N . HIS A 1 127 ? 9.452 -5.146 -15.787 1.00 67.26 266 HIS A N 1
ATOM 874 C CA . HIS A 1 127 ? 8.381 -5.542 -16.693 1.00 55.18 266 HIS A CA 1
ATOM 875 C C . HIS A 1 127 ? 8.920 -5.729 -18.106 1.00 73.47 266 HIS A C 1
ATOM 876 O O . HIS A 1 127 ? 9.967 -5.183 -18.454 1.00 95.29 266 HIS A O 1
ATOM 883 N N . VAL A 1 128 ? 8.200 -6.492 -18.923 1.00 93.17 267 VAL A N 1
ATOM 884 C CA . VAL A 1 128 ? 8.653 -6.784 -20.279 1.00 77.95 267 VAL A CA 1
ATOM 885 C C . VAL A 1 128 ? 7.823 -6.075 -21.350 1.00 81.03 267 VAL A C 1
ATOM 886 O O . VAL A 1 128 ? 6.598 -5.998 -21.254 1.00 80.40 267 VAL A O 1
ATOM 890 N N . THR A 1 129 ? 8.512 -5.559 -22.365 1.00 96.71 268 THR A N 1
ATOM 891 C CA . THR A 1 129 ? 7.877 -4.932 -23.521 1.00 65.48 268 THR A CA 1
ATOM 892 C C . THR A 1 129 ? 8.033 -5.843 -24.735 1.00 86.94 268 THR A C 1
ATOM 893 O O . THR A 1 129 ? 9.151 -6.086 -25.186 1.00 80.01 268 THR A O 1
ATOM 905 N N . LEU A 1 131 ? 6.541 -7.710 -28.662 1.00 48.99 270 LEU A N 1
ATOM 906 C CA . LEU A 1 131 ? 5.743 -7.766 -29.881 1.00 30.48 270 LEU A CA 1
ATOM 907 C C . LEU A 1 131 ? 5.521 -9.228 -30.248 1.00 70.08 270 LEU A C 1
ATOM 908 O O . LEU A 1 131 ? 6.405 -9.869 -30.814 1.00 49.59 270 LEU A O 1
ATOM 913 N N . GLY A 1 132 ? 4.346 -9.756 -29.925 1.00 97.68 271 GLY A N 1
ATOM 914 C CA . GLY A 1 132 ? 4.050 -11.154 -30.185 1.00 73.06 271 GLY A CA 1
ATOM 915 C C . GLY A 1 132 ? 3.386 -11.385 -31.527 1.00 64.51 271 GLY A C 1
ATOM 916 O O . GLY A 1 132 ? 2.606 -10.555 -31.993 1.00 75.27 271 GLY A O 1
ATOM 917 N N . GLY A 1 133 ? 3.694 -12.517 -32.151 1.00 50.22 272 GLY A N 1
ATOM 918 C CA . GLY A 1 133 ? 3.097 -12.865 -33.426 1.00 62.56 272 GLY A CA 1
ATOM 919 C C . GLY A 1 133 ? 3.110 -14.355 -33.711 1.00 68.04 272 GLY A C 1
ATOM 920 O O . GLY A 1 133 ? 4.139 -15.014 -33.569 1.00 79.97 272 GLY A O 1
ATOM 921 N N . VAL A 1 134 ? 1.959 -14.889 -34.107 1.00 65.16 273 VAL A N 1
ATOM 922 C CA . VAL A 1 134 ? 1.865 -16.281 -34.537 1.00 55.24 273 VAL A CA 1
ATOM 923 C C . VAL A 1 134 ? 1.278 -16.373 -35.944 1.00 65.38 273 VAL A C 1
ATOM 924 O O . VAL A 1 134 ? 0.157 -15.930 -36.194 1.00 77.85 273 VAL A O 1
ATOM 928 N N . ILE A 1 135 ? 2.045 -16.950 -36.861 1.00 42.26 274 ILE A N 1
ATOM 929 C CA . ILE A 1 135 ? 1.626 -17.050 -38.253 1.00 38.01 274 ILE A CA 1
ATOM 930 C C . ILE A 1 135 ? 1.273 -18.479 -38.650 1.00 75.10 274 ILE A C 1
ATOM 931 O O . ILE A 1 135 ? 2.041 -19.409 -38.411 1.00 75.62 274 ILE A O 1
ATOM 936 N N . ASP A 1 136 ? 0.103 -18.643 -39.262 1.00 80.75 275 ASP A N 1
ATOM 937 C CA . ASP A 1 136 ? -0.325 -19.944 -39.756 1.00 92.36 275 ASP A CA 1
ATOM 938 C C . ASP A 1 136 ? 0.163 -20.135 -41.188 1.00 86.09 275 ASP A C 1
ATOM 939 O O . ASP A 1 136 ? -0.338 -19.499 -42.115 1.00 114.23 275 ASP A O 1
ATOM 944 N N . LEU A 1 137 ? 1.148 -21.012 -41.359 1.00 94.15 276 LEU A N 1
ATOM 945 C CA . LEU A 1 137 ? 1.774 -21.235 -42.658 1.00 123.64 276 LEU A CA 1
ATOM 946 C C . LEU A 1 137 ? 0.761 -21.651 -43.719 1.00 123.38 276 LEU A C 1
ATOM 947 O O . LEU A 1 137 ? 0.863 -21.256 -44.881 1.00 99.27 276 LEU A O 1
ATOM 952 N N . GLU A 1 138 ? -0.216 -22.452 -43.307 1.00 105.05 277 GLU A N 1
ATOM 953 C CA . GLU A 1 138 ? -1.159 -23.062 -44.237 1.00 103.46 277 GLU A CA 1
ATOM 954 C C . GLU A 1 138 ? -2.132 -22.063 -44.858 1.00 100.82 277 GLU A C 1
ATOM 955 O O . GLU A 1 138 ? -2.428 -22.140 -46.051 1.00 115.33 277 GLU A O 1
ATOM 961 N N . LYS A 1 139 ? -2.632 -21.131 -44.055 1.00 86.46 278 LYS A N 1
ATOM 962 C CA . LYS A 1 139 ? -3.610 -20.167 -44.553 1.00 78.72 278 LYS A CA 1
ATOM 963 C C . LYS A 1 139 ? -3.049 -18.750 -44.681 1.00 71.66 278 LYS A C 1
ATOM 964 O O . LYS A 1 139 ? -3.805 -17.793 -44.845 1.00 101.56 278 LYS A O 1
ATOM 970 N N . ASN A 1 140 ? -1.728 -18.624 -44.610 1.00 76.32 279 ASN A N 1
ATOM 971 C CA . ASN A 1 140 ? -1.063 -17.336 -44.796 1.00 85.27 279 ASN A CA 1
ATOM 972 C C . ASN A 1 140 ? -1.590 -16.241 -43.868 1.00 68.84 279 ASN A C 1
ATOM 973 O O . ASN A 1 140 ? -1.732 -15.089 -44.277 1.00 94.74 279 ASN A O 1
ATOM 978 N N . SER A 1 141 ? -1.872 -16.603 -42.619 1.00 85.38 280 SER A N 1
ATOM 979 C CA . SER A 1 141 ? -2.424 -15.655 -41.655 1.00 105.80 280 SER A CA 1
ATOM 980 C C . SER A 1 141 ? -1.452 -15.367 -40.516 1.00 102.78 280 SER A C 1
ATOM 981 O O . SER A 1 141 ? -0.882 -16.285 -39.930 1.00 103.09 280 SER A O 1
ATOM 984 N N . LEU A 1 142 ? -1.272 -14.088 -40.202 1.00 62.29 281 LEU A N 1
ATOM 985 C CA . LEU A 1 142 ? -0.394 -13.689 -39.108 1.00 47.96 281 LEU A CA 1
ATOM 986 C C . LEU A 1 142 ? -1.177 -13.024 -37.980 1.00 56.82 281 LEU A C 1
ATOM 987 O O . LEU A 1 142 ? -1.782 -11.969 -38.170 1.00 83.18 281 LEU A O 1
ATOM 992 N N . THR A 1 143 ? -1.158 -13.647 -36.806 1.00 71.20 282 THR A N 1
ATOM 993 C CA . THR A 1 143 ? -1.871 -13.127 -35.645 1.00 58.10 282 THR A CA 1
ATOM 994 C C . THR A 1 143 ? -0.913 -12.417 -34.693 1.00 71.03 282 THR A C 1
ATOM 995 O O . THR A 1 143 ? -0.136 -13.059 -33.986 1.00 74.71 282 THR A O 1
ATOM 999 N N . TYR A 1 144 ? -0.978 -11.090 -34.677 1.00 95.97 283 TYR A N 1
ATOM 1000 C CA . TYR A 1 144 ? -0.070 -10.277 -33.874 1.00 50.89 283 TYR A CA 1
ATOM 1001 C C . TYR A 1 144 ? -0.705 -9.837 -32.559 1.00 70.47 283 TYR A C 1
ATOM 1002 O O . TYR A 1 144 ? -1.910 -9.600 -32.491 1.00 70.83 283 TYR A O 1
ATOM 1011 N N . SER A 1 145 ? 0.116 -9.723 -31.519 1.00 124.33 284 SER A N 1
ATOM 1012 C CA . SER A 1 145 ? -0.349 -9.256 -30.219 1.00 118.95 284 SER A CA 1
ATOM 1013 C C . SER A 1 145 ? 0.724 -8.414 -29.537 1.00 105.17 284 SER A C 1
ATOM 1014 O O . SER A 1 145 ? 1.755 -8.935 -29.112 1.00 119.41 284 SER A O 1
ATOM 1017 N N . ILE A 1 146 ? 0.484 -7.112 -29.434 1.00 140.36 285 ILE A N 1
ATOM 1018 C CA . ILE A 1 146 ? 1.450 -6.226 -28.793 1.00 142.56 285 ILE A CA 1
ATOM 1019 C C . ILE A 1 146 ? 1.010 -5.832 -27.384 1.00 154.59 285 ILE A C 1
ATOM 1020 O O . ILE A 1 146 ? -0.151 -5.490 -27.152 1.00 113.61 285 ILE A O 1
ATOM 1025 N N . GLY A 1 147 ? 1.947 -5.896 -26.443 1.00 230.73 286 GLY A N 1
ATOM 1026 C CA . GLY A 1 147 ? 1.659 -5.594 -25.054 1.00 219.59 286 GLY A CA 1
ATOM 1027 C C . GLY A 1 147 ? 2.444 -4.408 -24.530 1.00 207.33 286 GLY A C 1
ATOM 1028 O O . GLY A 1 147 ? 2.072 -3.803 -23.525 1.00 200.36 286 GLY A O 1
ATOM 1029 N N . GLY A 1 148 ? 3.537 -4.075 -25.211 1.00 94.37 287 GLY A N 1
ATOM 1030 C CA . GLY A 1 148 ? 4.367 -2.951 -24.819 1.00 85.74 287 GLY A CA 1
ATOM 1031 C C . GLY A 1 148 ? 4.112 -1.722 -25.670 1.00 102.84 287 GLY A C 1
ATOM 1032 O O . GLY A 1 148 ? 3.428 -1.797 -26.691 1.00 143.15 287 GLY A O 1
ATOM 1033 N N . HIS A 1 149 ? 4.659 -0.585 -25.250 1.00 74.91 288 HIS A N 1
ATOM 1034 C CA . HIS A 1 149 ? 4.481 0.660 -25.990 1.00 138.38 288 HIS A CA 1
ATOM 1035 C C . HIS A 1 149 ? 5.618 0.880 -26.983 1.00 130.09 288 HIS A C 1
ATOM 1036 O O . HIS A 1 149 ? 5.719 1.939 -27.602 1.00 91.72 288 HIS A O 1
ATOM 1043 N N . LEU A 1 150 ? 6.465 -0.131 -27.132 1.00 117.92 289 LEU A N 1
ATOM 1044 C CA . LEU A 1 150 ? 7.608 -0.052 -28.033 1.00 88.60 289 LEU A CA 1
ATOM 1045 C C . LEU A 1 150 ? 7.167 0.159 -29.482 1.00 93.20 289 LEU A C 1
ATOM 1046 O O . LEU A 1 150 ? 6.015 -0.104 -29.827 1.00 91.58 289 LEU A O 1
ATOM 1051 N N . PRO A 1 151 ? 8.088 0.644 -30.332 1.00 107.03 290 PRO A N 1
ATOM 1052 C CA . PRO A 1 151 ? 7.827 0.927 -31.749 1.00 109.34 290 PRO A CA 1
ATOM 1053 C C . PRO A 1 151 ? 7.112 -0.208 -32.483 1.00 111.82 290 PRO A C 1
ATOM 1054 O O . PRO A 1 151 ? 7.629 -1.323 -32.560 1.00 79.33 290 PRO A O 1
ATOM 1058 N N . LEU A 1 152 ? 5.933 0.091 -33.024 1.00 119.64 291 LEU A N 1
ATOM 1059 C CA . LEU A 1 152 ? 5.145 -0.882 -33.774 1.00 110.96 291 LEU A CA 1
ATOM 1060 C C . LEU A 1 152 ? 5.969 -1.553 -34.869 1.00 111.22 291 LEU A C 1
ATOM 1061 O O . LEU A 1 152 ? 6.964 -0.997 -35.334 1.00 99.07 291 LEU A O 1
ATOM 1066 N N . PRO A 1 153 ? 5.557 -2.760 -35.282 1.00 65.78 292 PRO A N 1
ATOM 1067 C CA . PRO A 1 153 ? 6.217 -3.467 -36.383 1.00 63.04 292 PRO A CA 1
ATOM 1068 C C . PRO A 1 153 ? 6.045 -2.724 -37.704 1.00 65.36 292 PRO A C 1
ATOM 1069 O O . PRO A 1 153 ? 4.967 -2.192 -37.971 1.00 86.75 292 PRO A O 1
ATOM 1073 N N . VAL A 1 154 ? 7.099 -2.687 -38.516 1.00 70.60 293 VAL A N 1
ATOM 1074 C CA . VAL A 1 154 ? 7.044 -2.024 -39.816 1.00 52.72 293 VAL A CA 1
ATOM 1075 C C . VAL A 1 154 ? 6.811 -3.019 -40.950 1.00 75.48 293 VAL A C 1
ATOM 1076 O O . VAL A 1 154 ? 7.706 -3.781 -41.319 1.00 102.34 293 VAL A O 1
ATOM 1080 N N . LEU A 1 155 ? 5.598 -3.002 -41.493 1.00 36.61 294 LEU A N 1
ATOM 1081 C CA . LEU A 1 155 ? 5.243 -3.837 -42.632 1.00 89.90 294 LEU A CA 1
ATOM 1082 C C . LEU A 1 155 ? 6.008 -3.385 -43.873 1.00 62.98 294 LEU A C 1
ATOM 1083 O O . LEU A 1 155 ? 6.430 -2.234 -43.960 1.00 84.55 294 LEU A O 1
ATOM 1088 N N . PHE A 1 156 ? 6.178 -4.288 -44.834 1.00 62.36 295 PHE A N 1
ATOM 1089 C CA . PHE A 1 156 ? 6.921 -3.969 -46.051 1.00 131.09 295 PHE A CA 1
ATOM 1090 C C . PHE A 1 156 ? 6.205 -4.492 -47.294 1.00 142.06 295 PHE A C 1
ATOM 1091 O O . PHE A 1 156 ? 5.788 -5.649 -47.339 1.00 162.91 295 PHE A O 1
ATOM 1099 N N . VAL A 1 157 ? 6.068 -3.634 -48.302 1.00 87.19 296 VAL A N 1
ATOM 1100 C CA . VAL A 1 157 ? 5.420 -4.017 -49.553 1.00 103.45 296 VAL A CA 1
ATOM 1101 C C . VAL A 1 157 ? 5.691 -2.998 -50.664 1.00 125.14 296 VAL A C 1
ATOM 1102 O O . VAL A 1 157 ? 4.801 -2.262 -51.095 1.00 67.56 296 VAL A O 1
ATOM 1106 N N . GLN A 1 160 ? 6.616 1.149 -50.032 1.00 90.48 299 GLN A N 1
ATOM 1107 C CA . GLN A 1 160 ? 5.511 1.465 -49.134 1.00 92.41 299 GLN A CA 1
ATOM 1108 C C . GLN A 1 160 ? 5.530 0.597 -47.878 1.00 173.19 299 GLN A C 1
ATOM 1109 O O . GLN A 1 160 ? 5.585 -0.630 -47.958 1.00 213.98 299 GLN A O 1
ATOM 1115 N N . ALA A 1 161 ? 5.484 1.249 -46.720 1.00 186.52 300 ALA A N 1
ATOM 1116 C CA . ALA A 1 161 ? 5.470 0.554 -45.437 1.00 144.19 300 ALA A CA 1
ATOM 1117 C C . ALA A 1 161 ? 4.411 1.160 -44.522 1.00 86.49 300 ALA A C 1
ATOM 1118 O O . ALA A 1 161 ? 3.782 2.160 -44.869 1.00 80.37 300 ALA A O 1
ATOM 1120 N N . GLY A 1 162 ? 4.214 0.557 -43.354 1.00 70.97 301 GLY A N 1
ATOM 1121 C CA . GLY A 1 162 ? 3.234 1.065 -42.412 1.00 70.75 301 GLY A CA 1
ATOM 1122 C C . GLY A 1 162 ? 3.149 0.310 -41.100 1.00 78.47 301 GLY A C 1
ATOM 1123 O O . GLY A 1 162 ? 3.477 -0.874 -41.025 1.00 100.11 301 GLY A O 1
ATOM 1124 N N . TYR A 1 163 ? 2.701 1.010 -40.063 1.00 76.82 302 TYR A N 1
ATOM 1125 C CA . TYR A 1 163 ? 2.510 0.414 -38.747 1.00 82.59 302 TYR A CA 1
ATOM 1126 C C . TYR A 1 163 ? 1.326 -0.543 -38.757 1.00 98.63 302 TYR A C 1
ATOM 1127 O O . TYR A 1 163 ? 0.453 -0.450 -39.620 1.00 135.82 302 TYR A O 1
ATOM 1136 N N . LEU A 1 164 ? 1.294 -1.456 -37.793 1.00 146.07 303 LEU A N 1
ATOM 1137 C CA . LEU A 1 164 ? 0.106 -2.271 -37.569 1.00 145.74 303 LEU A CA 1
ATOM 1138 C C . LEU A 1 164 ? -0.675 -1.707 -36.387 1.00 169.01 303 LEU A C 1
ATOM 1139 O O . LEU A 1 164 ? -0.101 -1.405 -35.340 1.00 166.23 303 LEU A O 1
ATOM 1144 N N . GLU A 1 165 ? -1.981 -1.550 -36.566 1.00 72.82 304 GLU A N 1
ATOM 1145 C CA . GLU A 1 165 ? -2.837 -1.017 -35.513 1.00 92.54 304 GLU A CA 1
ATOM 1146 C C . GLU A 1 165 ? -2.746 -1.865 -34.251 1.00 83.18 304 GLU A C 1
ATOM 1147 O O . GLU A 1 165 ? -2.880 -3.087 -34.303 1.00 70.11 304 GLU A O 1
ATOM 1149 N N . GLY A 1 166 ? -2.519 -1.208 -33.118 1.00 77.63 305 GLY A N 1
ATOM 1150 C CA . GLY A 1 166 ? -2.409 -1.891 -31.843 1.00 74.88 305 GLY A CA 1
ATOM 1151 C C . GLY A 1 166 ? -1.827 -0.980 -30.780 1.00 92.85 305 GLY A C 1
ATOM 1152 O O . GLY A 1 166 ? -1.796 -1.318 -29.600 1.00 87.06 305 GLY A O 1
ATOM 1153 N N . GLY A 1 172 ? 3.633 -5.293 -19.595 1.00 63.77 311 GLY A N 1
ATOM 1154 C CA . GLY A 1 172 ? 2.482 -5.386 -18.716 1.00 135.40 311 GLY A CA 1
ATOM 1155 C C . GLY A 1 172 ? 2.862 -5.699 -17.282 1.00 177.16 311 GLY A C 1
ATOM 1156 O O . GLY A 1 172 ? 3.090 -6.855 -16.926 1.00 128.65 311 GLY A O 1
ATOM 1157 N N . LEU A 1 173 ? 2.922 -4.658 -16.456 1.00 194.09 312 LEU A N 1
ATOM 1158 C CA . LEU A 1 173 ? 3.322 -4.797 -15.060 1.00 114.64 312 LEU A CA 1
ATOM 1159 C C . LEU A 1 173 ? 2.115 -4.846 -14.128 1.00 107.23 312 LEU A C 1
ATOM 1160 O O . LEU A 1 173 ? 2.234 -5.223 -12.961 1.00 80.34 312 LEU A O 1
ATOM 1165 N N . PHE A 1 174 ? 0.955 -4.461 -14.649 1.00 100.50 313 PHE A N 1
ATOM 1166 C CA . PHE A 1 174 ? -0.265 -4.407 -13.850 1.00 107.78 313 PHE A CA 1
ATOM 1167 C C . PHE A 1 174 ? -0.944 -5.768 -13.738 1.00 69.44 313 PHE A C 1
ATOM 1168 O O . PHE A 1 174 ? -0.684 -6.672 -14.532 1.00 55.65 313 PHE A O 1
ATOM 1176 N N . ASP A 1 175 ? -1.818 -5.902 -12.746 1.00 63.37 314 ASP A N 1
ATOM 1177 C CA . ASP A 1 175 ? -2.545 -7.145 -12.521 1.00 65.17 314 ASP A CA 1
ATOM 1178 C C . ASP A 1 175 ? -3.597 -7.374 -13.601 1.00 124.98 314 ASP A C 1
ATOM 1179 O O . ASP A 1 175 ? -4.044 -8.502 -13.814 1.00 166.23 314 ASP A O 1
ATOM 1181 N N . ASP A 1 176 ? -3.988 -6.299 -14.279 1.00 147.95 315 ASP A N 1
ATOM 1182 C CA . ASP A 1 176 ? -4.969 -6.384 -15.356 1.00 136.02 315 ASP A CA 1
ATOM 1183 C C . ASP A 1 176 ? -4.480 -7.310 -16.465 1.00 52.06 315 ASP A C 1
ATOM 1184 O O . ASP A 1 176 ? -3.277 -7.498 -16.645 1.00 71.36 315 ASP A O 1
ATOM 1189 N N . ALA A 1 177 ? -5.419 -7.885 -17.209 0.00 73.47 316 ALA A N 1
ATOM 1190 C CA . ALA A 1 177 ? -5.082 -8.732 -18.346 0.00 81.62 316 ALA A CA 1
ATOM 1191 C C . ALA A 1 177 ? -5.811 -8.250 -19.595 0.00 99.23 316 ALA A C 1
ATOM 1192 O O . ALA A 1 177 ? -6.721 -8.914 -20.091 0.00 82.52 316 ALA A O 1
ATOM 1194 N N . THR A 1 178 ? -5.404 -7.089 -20.099 1.00 141.35 317 THR A N 1
ATOM 1195 C CA . THR A 1 178 ? -6.068 -6.473 -21.241 1.00 59.88 317 THR A CA 1
ATOM 1196 C C . THR A 1 178 ? -5.297 -6.694 -22.539 1.00 153.34 317 THR A C 1
ATOM 1197 O O . THR A 1 178 ? -5.542 -6.014 -23.535 1.00 202.22 317 THR A O 1
ATOM 1201 N N . TYR A 1 179 ? -4.369 -7.644 -22.524 1.00 124.45 318 TYR A N 1
ATOM 1202 C CA . TYR A 1 179 ? -3.577 -7.943 -23.712 1.00 138.72 318 TYR A CA 1
ATOM 1203 C C . TYR A 1 179 ? -4.461 -8.452 -24.845 1.00 76.74 318 TYR A C 1
ATOM 1204 O O . TYR A 1 179 ? -5.359 -9.266 -24.628 1.00 61.65 318 TYR A O 1
ATOM 1213 N N . ASP A 1 180 ? -4.203 -7.963 -26.054 1.00 37.78 319 ASP A N 1
ATOM 1214 C CA . ASP A 1 180 ? -4.906 -8.434 -27.241 1.00 51.59 319 ASP A CA 1
ATOM 1215 C C . ASP A 1 180 ? -3.913 -8.882 -28.306 1.00 81.70 319 ASP A C 1
ATOM 1216 O O . ASP A 1 180 ? -3.129 -9.802 -28.084 1.00 51.52 319 ASP A O 1
ATOM 1229 N N . GLU A 1 185 ? -4.554 -11.223 -42.736 1.00 60.47 324 GLU A N 1
ATOM 1230 C CA . GLU A 1 185 ? -4.163 -11.689 -44.057 1.00 63.86 324 GLU A CA 1
ATOM 1231 C C . GLU A 1 185 ? -2.840 -11.071 -44.487 1.00 71.44 324 GLU A C 1
ATOM 1232 O O . GLU A 1 185 ? -2.568 -9.905 -44.202 1.00 86.59 324 GLU A O 1
ATOM 1238 N N . LEU A 1 186 ? -2.016 -11.857 -45.169 1.00 77.20 325 LEU A N 1
ATOM 1239 C CA . LEU A 1 186 ? -0.702 -11.383 -45.576 1.00 83.55 325 LEU A CA 1
ATOM 1240 C C . LEU A 1 186 ? -0.481 -11.561 -47.077 1.00 94.09 325 LEU A C 1
ATOM 1241 O O . LEU A 1 186 ? -0.956 -12.530 -47.673 1.00 84.11 325 LEU A O 1
ATOM 1246 N N . PRO A 1 187 ? 0.225 -10.604 -47.693 1.00 93.00 326 PRO A N 1
ATOM 1247 C CA . PRO A 1 187 ? 0.520 -10.621 -49.129 1.00 80.48 326 PRO A CA 1
ATOM 1248 C C . PRO A 1 187 ? 1.480 -11.738 -49.529 1.00 90.90 326 PRO A C 1
ATOM 1249 O O . PRO A 1 187 ? 2.195 -12.276 -48.682 1.00 96.26 326 PRO A O 1
ATOM 1253 N N . PRO A 1 188 ? 1.483 -12.092 -50.821 1.00 56.69 327 PRO A N 1
ATOM 1254 C CA . PRO A 1 188 ? 2.367 -13.112 -51.393 1.00 77.82 327 PRO A CA 1
ATOM 1255 C C . PRO A 1 188 ? 3.839 -12.783 -51.152 1.00 71.96 327 PRO A C 1
ATOM 1256 O O . PRO A 1 188 ? 4.630 -13.671 -50.834 1.00 72.29 327 PRO A O 1
ATOM 1260 N N . SER A 1 189 ? 4.195 -11.515 -51.313 1.00 89.83 328 SER A N 1
ATOM 1261 C CA . SER A 1 189 ? 5.531 -11.047 -50.977 1.00 98.23 328 SER A CA 1
ATOM 1262 C C . SER A 1 189 ? 5.422 -10.003 -49.875 1.00 123.53 328 SER A C 1
ATOM 1263 O O . SER A 1 189 ? 4.715 -9.006 -50.025 1.00 100.48 328 SER A O 1
ATOM 1266 N N . PHE A 1 190 ? 6.112 -10.235 -48.764 1.00 100.75 329 PHE A N 1
ATOM 1267 C CA . PHE A 1 190 ? 6.018 -9.334 -47.625 1.00 89.63 329 PHE A CA 1
ATOM 1268 C C . PHE A 1 190 ? 7.230 -9.446 -46.705 1.00 94.84 329 PHE A C 1
ATOM 1269 O O . PHE A 1 190 ? 7.987 -10.413 -46.779 1.00 106.49 329 PHE A O 1
ATOM 1277 N N . SER A 1 191 ? 7.407 -8.452 -45.839 1.00 118.70 330 SER A N 1
ATOM 1278 C CA . SER A 1 191 ? 8.560 -8.413 -44.944 1.00 86.61 330 SER A CA 1
ATOM 1279 C C . SER A 1 191 ? 8.300 -7.570 -43.697 1.00 71.83 330 SER A C 1
ATOM 1280 O O . SER A 1 191 ? 8.543 -6.364 -43.690 1.00 93.04 330 SER A O 1
ATOM 1283 N N . LEU A 1 192 ? 7.814 -8.214 -42.640 1.00 97.17 331 LEU A N 1
ATOM 1284 C CA . LEU A 1 192 ? 7.531 -7.525 -41.385 1.00 86.15 331 LEU A CA 1
ATOM 1285 C C . LEU A 1 192 ? 8.789 -7.404 -40.525 1.00 78.93 331 LEU A C 1
ATOM 1286 O O . LEU A 1 192 ? 9.614 -8.316 -40.489 1.00 67.88 331 LEU A O 1
ATOM 1291 N N . SER A 1 193 ? 8.931 -6.276 -39.835 1.00 46.72 332 SER A N 1
ATOM 1292 C CA . SER A 1 193 ? 10.128 -6.014 -39.042 1.00 27.43 332 SER A CA 1
ATOM 1293 C C . SER A 1 193 ? 9.810 -5.429 -37.669 1.00 34.91 332 SER A C 1
ATOM 1294 O O . SER A 1 193 ? 9.117 -4.419 -37.555 1.00 58.62 332 SER A O 1
ATOM 1297 N N . LEU A 1 194 ? 10.332 -6.074 -36.632 1.00 56.78 333 LEU A N 1
ATOM 1298 C CA . LEU A 1 194 ? 10.152 -5.619 -35.261 1.00 35.96 333 LEU A CA 1
ATOM 1299 C C . LEU A 1 194 ? 11.393 -4.858 -34.813 1.00 67.55 333 LEU A C 1
ATOM 1300 O O . LEU A 1 194 ? 12.508 -5.201 -35.203 1.00 73.85 333 LEU A O 1
ATOM 1305 N N . PHE A 1 195 ? 11.202 -3.830 -33.992 1.00 42.79 334 PHE A N 1
ATOM 1306 C CA . PHE A 1 195 ? 12.329 -3.029 -33.521 1.00 34.86 334 PHE A CA 1
ATOM 1307 C C . PHE A 1 195 ? 12.280 -2.741 -32.021 1.00 65.31 334 PHE A C 1
ATOM 1308 O O . PHE A 1 195 ? 11.223 -2.825 -31.394 1.00 83.99 334 PHE A O 1
ATOM 1316 N N . SER A 1 196 ? 13.436 -2.407 -31.456 1.00 88.04 335 SER A N 1
ATOM 1317 C CA . SER A 1 196 ? 13.549 -2.094 -30.035 1.00 68.58 335 SER A CA 1
ATOM 1318 C C . SER A 1 196 ? 13.171 -0.642 -29.765 1.00 56.84 335 SER A C 1
ATOM 1319 O O . SER A 1 196 ? 12.719 0.067 -30.663 1.00 89.08 335 SER A O 1
ATOM 1322 N N . ASP A 1 197 ? 13.362 -0.204 -28.525 1.00 135.56 336 ASP A N 1
ATOM 1323 C CA . ASP A 1 197 ? 13.054 1.169 -28.143 1.00 102.04 336 ASP A CA 1
ATOM 1324 C C . ASP A 1 197 ? 14.135 2.151 -28.591 1.00 95.62 336 ASP A C 1
ATOM 1325 O O . ASP A 1 197 ? 13.885 3.350 -28.697 1.00 144.04 336 ASP A O 1
ATOM 1330 N N . GLY A 1 198 ? 15.334 1.640 -28.857 1.00 120.92 337 GLY A N 1
ATOM 1331 C CA . GLY A 1 198 ? 16.442 2.481 -29.277 1.00 100.93 337 GLY A CA 1
ATOM 1332 C C . GLY A 1 198 ? 16.382 2.859 -30.744 1.00 141.94 337 GLY A C 1
ATOM 1333 O O . GLY A 1 198 ? 16.121 2.012 -31.599 1.00 130.08 337 GLY A O 1
ATOM 1334 N N . ILE A 1 199 ? 16.625 4.135 -31.038 1.00 137.59 338 ILE A N 1
ATOM 1335 C CA . ILE A 1 199 ? 16.621 4.618 -32.418 1.00 140.31 338 ILE A CA 1
ATOM 1336 C C . ILE A 1 199 ? 17.715 5.661 -32.679 1.00 113.09 338 ILE A C 1
ATOM 1337 O O . ILE A 1 199 ? 17.750 6.712 -32.039 1.00 83.00 338 ILE A O 1
ATOM 1342 N N . LEU A 1 200 ? 18.603 5.358 -33.622 1.00 41.86 339 LEU A N 1
ATOM 1343 C CA . LEU A 1 200 ? 19.666 6.282 -34.019 1.00 51.74 339 LEU A CA 1
ATOM 1344 C C . LEU A 1 200 ? 19.540 6.631 -35.502 1.00 152.13 339 LEU A C 1
ATOM 1345 O O . LEU A 1 200 ? 19.882 5.825 -36.368 1.00 159.77 339 LEU A O 1
ATOM 1350 N N . ASP A 1 201 ? 19.056 7.836 -35.789 1.00 206.57 340 ASP A N 1
ATOM 1351 C CA . ASP A 1 201 ? 18.781 8.246 -37.164 1.00 181.62 340 ASP A CA 1
ATOM 1352 C C . ASP A 1 201 ? 19.875 9.131 -37.753 1.00 178.17 340 ASP A C 1
ATOM 1353 O O . ASP A 1 201 ? 19.769 9.571 -38.898 1.00 136.33 340 ASP A O 1
ATOM 1358 N N . VAL A 1 202 ? 20.920 9.383 -36.969 1.00 247.04 341 VAL A N 1
ATOM 1359 C CA . VAL A 1 202 ? 21.979 10.317 -37.352 1.00 212.44 341 VAL A CA 1
ATOM 1360 C C . VAL A 1 202 ? 21.382 11.582 -37.973 1.00 203.40 341 VAL A C 1
ATOM 1361 O O . VAL A 1 202 ? 21.960 12.193 -38.873 1.00 188.56 341 VAL A O 1
ATOM 1365 N N . LEU A 1 203 ? 20.213 11.969 -37.466 1.00 165.29 342 LEU A N 1
ATOM 1366 C CA . LEU A 1 203 ? 19.486 13.128 -37.968 1.00 158.80 342 LEU A CA 1
ATOM 1367 C C . LEU A 1 203 ? 19.282 14.167 -36.868 1.00 157.12 342 LEU A C 1
ATOM 1368 O O . LEU A 1 203 ? 19.385 13.849 -35.684 1.00 172.06 342 LEU A O 1
ATOM 1373 N N . PRO A 1 204 ? 18.990 15.416 -37.261 1.00 117.30 343 PRO A N 1
ATOM 1374 C CA . PRO A 1 204 ? 18.796 16.500 -36.290 1.00 110.01 343 PRO A CA 1
ATOM 1375 C C . PRO A 1 204 ? 17.480 16.371 -35.529 1.00 85.52 343 PRO A C 1
ATOM 1376 O O . PRO A 1 204 ? 17.421 16.721 -34.349 1.00 117.74 343 PRO A O 1
ATOM 1380 N N . GLY A 1 205 ? 16.445 15.877 -36.201 1.00 148.63 344 GLY A N 1
ATOM 1381 C CA . GLY A 1 205 ? 15.128 15.741 -35.603 1.00 149.38 344 GLY A CA 1
ATOM 1382 C C . GLY A 1 205 ? 15.155 15.199 -34.187 1.00 125.51 344 GLY A C 1
ATOM 1383 O O . GLY A 1 205 ? 14.590 15.801 -33.274 1.00 67.67 344 GLY A O 1
ATOM 1384 N N . LYS A 1 209 ? 10.003 12.948 -30.591 1.00 35.06 348 LYS A N 1
ATOM 1385 C CA . LYS A 1 209 ? 9.566 11.578 -30.354 1.00 76.58 348 LYS A CA 1
ATOM 1386 C C . LYS A 1 209 ? 8.600 11.102 -31.436 1.00 78.67 348 LYS A C 1
ATOM 1387 O O . LYS A 1 209 ? 8.694 9.970 -31.909 1.00 97.66 348 LYS A O 1
ATOM 1393 N N . GLU A 1 210 ? 7.672 11.975 -31.821 1.00 112.06 349 GLU A N 1
ATOM 1394 C CA . GLU A 1 210 ? 6.650 11.636 -32.806 1.00 118.97 349 GLU A CA 1
ATOM 1395 C C . GLU A 1 210 ? 7.230 11.570 -34.213 1.00 130.16 349 GLU A C 1
ATOM 1396 O O . GLU A 1 210 ? 6.821 10.741 -35.026 1.00 114.16 349 GLU A O 1
ATOM 1402 N N . LYS A 1 211 ? 8.178 12.458 -34.498 1.00 159.91 350 LYS A N 1
ATOM 1403 C CA . LYS A 1 211 ? 8.813 12.505 -35.808 1.00 163.24 350 LYS A CA 1
ATOM 1404 C C . LYS A 1 211 ? 9.762 11.327 -35.980 1.00 153.22 350 LYS A C 1
ATOM 1405 O O . LYS A 1 211 ? 10.025 10.886 -37.099 1.00 150.82 350 LYS A O 1
ATOM 1407 N N . GLU A 1 212 ? 10.270 10.821 -34.862 1.00 112.31 351 GLU A N 1
ATOM 1408 C CA . GLU A 1 212 ? 11.173 9.677 -34.876 1.00 118.52 351 GLU A CA 1
ATOM 1409 C C . GLU A 1 212 ? 10.396 8.365 -34.901 1.00 93.17 351 GLU A C 1
ATOM 1410 O O . GLU A 1 212 ? 10.982 7.290 -35.019 1.00 77.99 351 GLU A O 1
ATOM 1412 N N . ALA A 1 213 ? 9.074 8.459 -34.784 1.00 66.81 352 ALA A N 1
ATOM 1413 C CA . ALA A 1 213 ? 8.214 7.282 -34.846 1.00 83.07 352 ALA A CA 1
ATOM 1414 C C . ALA A 1 213 ? 7.591 7.136 -36.232 1.00 78.96 352 ALA A C 1
ATOM 1415 O O . ALA A 1 213 ? 7.122 6.059 -36.602 1.00 87.49 352 ALA A O 1
ATOM 1417 N N . SER A 1 214 ? 7.589 8.225 -36.993 1.00 72.61 353 SER A N 1
ATOM 1418 C CA . SER A 1 214 ? 7.079 8.206 -38.358 1.00 112.78 353 SER A CA 1
ATOM 1419 C C . SER A 1 214 ? 8.218 7.998 -39.346 1.00 80.05 353 SER A C 1
ATOM 1420 O O . SER A 1 214 ? 7.996 7.861 -40.548 1.00 103.88 353 SER A O 1
ATOM 1423 N N . LEU A 1 215 ? 9.442 7.976 -38.830 1.00 83.65 354 LEU A N 1
ATOM 1424 C CA . LEU A 1 215 ? 10.621 7.802 -39.671 1.00 85.17 354 LEU A CA 1
ATOM 1425 C C . LEU A 1 215 ? 10.967 6.333 -39.938 1.00 78.42 354 LEU A C 1
ATOM 1426 O O . LEU A 1 215 ? 11.320 5.980 -41.062 1.00 77.61 354 LEU A O 1
ATOM 1431 N N . PRO A 1 216 ? 10.870 5.473 -38.908 1.00 86.25 355 PRO A N 1
ATOM 1432 C CA . PRO A 1 216 ? 11.195 4.054 -39.089 1.00 38.95 355 PRO A CA 1
ATOM 1433 C C . PRO A 1 216 ? 10.468 3.446 -40.280 1.00 56.97 355 PRO A C 1
ATOM 1434 O O . PRO A 1 216 ? 11.069 2.702 -41.052 1.00 93.11 355 PRO A O 1
ATOM 1438 N N . GLU A 1 217 ? 9.185 3.758 -40.420 1.00 63.43 356 GLU A N 1
ATOM 1439 C CA . GLU A 1 217 ? 8.400 3.247 -41.536 1.00 97.54 356 GLU A CA 1
ATOM 1440 C C . GLU A 1 217 ? 8.944 3.770 -42.863 1.00 109.33 356 GLU A C 1
ATOM 1441 O O . GLU A 1 217 ? 8.881 3.086 -43.885 1.00 85.96 356 GLU A O 1
ATOM 1447 N N . GLN A 1 218 ? 9.486 4.983 -42.836 1.00 118.06 357 GLN A N 1
ATOM 1448 C CA . GLN A 1 218 ? 10.030 5.613 -44.035 1.00 107.61 357 GLN A CA 1
ATOM 1449 C C . GLN A 1 218 ? 11.422 5.085 -44.376 1.00 112.12 357 GLN A C 1
ATOM 1450 O O . GLN A 1 218 ? 11.688 4.707 -45.517 1.00 120.71 357 GLN A O 1
ATOM 1452 N N . VAL A 1 219 ? 12.305 5.066 -43.383 1.00 104.14 358 VAL A N 1
ATOM 1453 C CA . VAL A 1 219 ? 13.676 4.601 -43.574 1.00 67.90 358 VAL A CA 1
ATOM 1454 C C . VAL A 1 219 ? 13.719 3.119 -43.938 1.00 70.15 358 VAL A C 1
ATOM 1455 O O . VAL A 1 219 ? 14.564 2.688 -44.723 1.00 90.77 358 VAL A O 1
ATOM 1459 N N . ALA A 1 220 ? 12.801 2.347 -43.366 1.00 171.71 359 ALA A N 1
ATOM 1460 C CA . ALA A 1 220 ? 12.734 0.911 -43.622 1.00 193.78 359 ALA A CA 1
ATOM 1461 C C . ALA A 1 220 ? 12.332 0.611 -45.062 1.00 205.69 359 ALA A C 1
ATOM 1462 O O . ALA A 1 220 ? 12.808 -0.354 -45.661 1.00 194.57 359 ALA A O 1
ATOM 1464 N N . ALA A 1 221 ? 11.451 1.438 -45.614 1.00 113.64 360 ALA A N 1
ATOM 1465 C CA . ALA A 1 221 ? 11.007 1.267 -46.991 1.00 102.91 360 ALA A CA 1
ATOM 1466 C C . ALA A 1 221 ? 12.132 1.584 -47.971 1.00 65.75 360 ALA A C 1
ATOM 1467 O O . ALA A 1 221 ? 12.588 0.713 -48.709 1.00 51.42 360 ALA A O 1
ATOM 1469 N N . ALA A 1 222 ? 12.578 2.837 -47.967 1.00 101.85 361 ALA A N 1
ATOM 1470 C CA . ALA A 1 222 ? 13.628 3.278 -48.878 1.00 86.01 361 ALA A CA 1
ATOM 1471 C C . ALA A 1 222 ? 14.895 2.438 -48.733 1.00 88.46 361 ALA A C 1
ATOM 1472 O O . ALA A 1 222 ? 15.697 2.347 -49.662 1.00 135.81 361 ALA A O 1
ATOM 1474 N N . GLY A 1 223 ? 15.067 1.825 -47.567 1.00 95.12 362 GLY A N 1
ATOM 1475 C CA . GLY A 1 223 ? 16.215 0.973 -47.318 1.00 107.82 362 GLY A CA 1
ATOM 1476 C C . GLY A 1 223 ? 15.909 -0.491 -47.568 1.00 120.29 362 GLY A C 1
ATOM 1477 O O . GLY A 1 223 ? 14.746 -0.895 -47.596 1.00 91.21 362 GLY A O 1
ATOM 1478 N N . GLY A 1 224 ? 16.958 -1.287 -47.755 1.00 239.35 363 GLY A N 1
ATOM 1479 C CA . GLY A 1 224 ? 16.804 -2.712 -47.988 1.00 222.75 363 GLY A CA 1
ATOM 1480 C C . GLY A 1 224 ? 16.090 -3.399 -46.841 1.00 240.45 363 GLY A C 1
ATOM 1481 O O . GLY A 1 224 ? 16.541 -3.341 -45.697 1.00 272.98 363 GLY A O 1
ATOM 1482 N N . THR A 1 225 ? 14.976 -4.054 -47.149 1.00 98.28 364 THR A N 1
ATOM 1483 C CA . THR A 1 225 ? 14.144 -4.681 -46.126 1.00 115.32 364 THR A CA 1
ATOM 1484 C C . THR A 1 225 ? 14.872 -5.776 -45.354 1.00 77.61 364 THR A C 1
ATOM 1485 O O . THR A 1 225 ? 14.473 -6.128 -44.245 1.00 100.36 364 THR A O 1
ATOM 1489 N N . LEU A 1 226 ? 15.935 -6.316 -45.939 1.00 103.96 365 LEU A N 1
ATOM 1490 C CA . LEU A 1 226 ? 16.620 -7.458 -45.341 1.00 123.73 365 LEU A CA 1
ATOM 1491 C C . LEU A 1 226 ? 17.536 -7.079 -44.182 1.00 127.81 365 LEU A C 1
ATOM 1492 O O . LEU A 1 226 ? 17.954 -5.927 -44.047 1.00 116.68 365 LEU A O 1
ATOM 1497 N N . ASP A 1 227 ? 17.835 -8.067 -43.345 1.00 120.90 366 ASP A N 1
ATOM 1498 C CA . ASP A 1 227 ? 18.811 -7.920 -42.277 1.00 119.63 366 ASP A CA 1
ATOM 1499 C C . ASP A 1 227 ? 20.145 -7.452 -42.850 1.00 139.05 366 ASP A C 1
ATOM 1500 O O . ASP A 1 227 ? 20.943 -6.832 -42.151 1.00 105.53 366 ASP A O 1
ATOM 1505 N N . GLY A 1 228 ? 20.377 -7.748 -44.124 1.00 153.97 367 GLY A N 1
ATOM 1506 C CA . GLY A 1 228 ? 21.597 -7.339 -44.796 1.00 93.67 367 GLY A CA 1
ATOM 1507 C C . GLY A 1 228 ? 21.962 -5.892 -44.522 1.00 129.49 367 GLY A C 1
ATOM 1508 O O . GLY A 1 228 ? 23.129 -5.570 -44.297 1.00 160.93 367 GLY A O 1
ATOM 1509 N N . LEU A 1 229 ? 20.960 -5.018 -44.540 1.00 86.79 368 LEU A N 1
ATOM 1510 C CA . LEU A 1 229 ? 21.172 -3.600 -44.264 1.00 112.54 368 LEU A CA 1
ATOM 1511 C C . LEU A 1 229 ? 21.301 -3.335 -42.767 1.00 114.02 368 LEU A C 1
ATOM 1512 O O . LEU A 1 229 ? 22.022 -2.434 -42.348 1.00 97.76 368 LEU A O 1
ATOM 1517 N N . ARG A 1 230 ? 20.593 -4.120 -41.963 1.00 130.32 369 ARG A N 1
ATOM 1518 C CA . ARG A 1 230 ? 20.676 -3.996 -40.513 1.00 164.47 369 ARG A CA 1
ATOM 1519 C C . ARG A 1 230 ? 22.046 -4.448 -40.022 1.00 175.14 369 ARG A C 1
ATOM 1520 O O . ARG A 1 230 ? 22.530 -3.997 -38.983 1.00 188.71 369 ARG A O 1
ATOM 1522 N N . GLN A 1 231 ? 22.665 -5.344 -40.783 1.00 113.85 370 GLN A N 1
ATOM 1523 C CA . GLN A 1 231 ? 23.978 -5.871 -40.441 1.00 105.42 370 GLN A CA 1
ATOM 1524 C C . GLN A 1 231 ? 25.048 -4.798 -40.577 1.00 122.84 370 GLN A C 1
ATOM 1525 O O . GLN A 1 231 ? 25.990 -4.745 -39.786 1.00 122.85 370 GLN A O 1
ATOM 1531 N N . VAL A 1 232 ? 24.895 -3.942 -41.582 0.00 142.60 371 VAL A N 1
ATOM 1532 C CA . VAL A 1 232 ? 25.890 -2.912 -41.865 0.00 137.88 371 VAL A CA 1
ATOM 1533 C C . VAL A 1 232 ? 25.990 -1.877 -40.745 0.00 125.78 371 VAL A C 1
ATOM 1534 O O . VAL A 1 232 ? 27.089 -1.507 -40.336 0.00 110.05 371 VAL A O 1
ATOM 1538 N N . PHE A 1 233 ? 24.846 -1.416 -40.247 1.00 43.40 372 PHE A N 1
ATOM 1539 C CA . PHE A 1 233 ? 24.832 -0.397 -39.202 1.00 53.07 372 PHE A CA 1
ATOM 1540 C C . PHE A 1 233 ? 24.320 -0.946 -37.872 1.00 79.72 372 PHE A C 1
ATOM 1541 O O . PHE A 1 233 ? 24.078 -2.145 -37.734 1.00 33.73 372 PHE A O 1
ATOM 1549 N N . ALA A 1 239 ? 24.809 3.020 -31.471 1.00 42.78 378 ALA A N 1
ATOM 1550 C CA . ALA A 1 239 ? 25.954 2.350 -30.868 1.00 91.17 378 ALA A CA 1
ATOM 1551 C C . ALA A 1 239 ? 25.930 2.478 -29.347 1.00 104.52 378 ALA A C 1
ATOM 1552 O O . ALA A 1 239 ? 25.549 3.517 -28.810 1.00 171.22 378 ALA A O 1
ATOM 1554 N N . GLU A 1 240 ? 26.338 1.414 -28.660 1.00 128.58 379 GLU A N 1
ATOM 1555 C CA . GLU A 1 240 ? 26.380 1.409 -27.202 1.00 70.09 379 GLU A CA 1
ATOM 1556 C C . GLU A 1 240 ? 25.013 1.711 -26.613 1.00 123.79 379 GLU A C 1
ATOM 1557 O O . GLU A 1 240 ? 24.000 1.149 -27.024 1.00 181.80 379 GLU A O 1
ATOM 1571 N N . PRO A 1 242 ? 22.210 4.969 -25.336 1.00 97.28 381 PRO A N 1
ATOM 1572 C CA . PRO A 1 242 ? 21.549 4.757 -24.042 1.00 103.25 381 PRO A CA 1
ATOM 1573 C C . PRO A 1 242 ? 20.872 3.392 -23.906 1.00 105.62 381 PRO A C 1
ATOM 1574 O O . PRO A 1 242 ? 20.949 2.787 -22.838 1.00 117.94 381 PRO A O 1
ATOM 1578 N N . ASP A 1 243 ? 20.245 2.907 -24.972 1.00 113.15 382 ASP A N 1
ATOM 1579 C CA . ASP A 1 243 ? 19.423 1.703 -24.887 1.00 75.61 382 ASP A CA 1
ATOM 1580 C C . ASP A 1 243 ? 19.893 0.604 -25.836 1.00 86.37 382 ASP A C 1
ATOM 1581 O O . ASP A 1 243 ? 20.373 0.878 -26.935 1.00 105.64 382 ASP A O 1
ATOM 1586 N N . ASP A 1 244 ? 19.753 -0.643 -25.396 1.00 95.40 383 ASP A N 1
ATOM 1587 C CA . ASP A 1 244 ? 20.079 -1.798 -26.220 1.00 106.25 383 ASP A CA 1
ATOM 1588 C C . ASP A 1 244 ? 19.205 -1.824 -27.466 1.00 113.10 383 ASP A C 1
ATOM 1589 O O . ASP A 1 244 ? 18.058 -1.377 -27.442 1.00 91.64 383 ASP A O 1
ATOM 1594 N N . ILE A 1 245 ? 19.751 -2.350 -28.556 1.00 92.79 384 ILE A N 1
ATOM 1595 C CA . ILE A 1 245 ? 19.031 -2.372 -29.821 1.00 102.39 384 ILE A CA 1
ATOM 1596 C C . ILE A 1 245 ? 18.947 -3.780 -30.396 1.00 85.77 384 ILE A C 1
ATOM 1597 O O . ILE A 1 245 ? 19.946 -4.492 -30.477 1.00 61.89 384 ILE A O 1
ATOM 1599 N N . ALA A 1 246 ? 17.744 -4.175 -30.793 1.00 90.14 385 ALA A N 1
ATOM 1600 C CA . ALA A 1 246 ? 17.532 -5.481 -31.398 1.00 49.87 385 ALA A CA 1
ATOM 1601 C C . ALA A 1 246 ? 16.386 -5.417 -32.397 1.00 67.89 385 ALA A C 1
ATOM 1602 O O . ALA A 1 246 ? 15.400 -4.712 -32.182 1.00 102.98 385 ALA A O 1
ATOM 1604 N N . LEU A 1 247 ? 16.522 -6.154 -33.494 1.00 50.58 386 LEU A N 1
ATOM 1605 C CA . LEU A 1 247 ? 15.500 -6.153 -34.530 1.00 35.73 386 LEU A CA 1
ATOM 1606 C C . LEU A 1 247 ? 15.251 -7.545 -35.102 1.00 63.67 386 LEU A C 1
ATOM 1607 O O . LEU A 1 247 ? 16.186 -8.311 -35.336 1.00 62.96 386 LEU A O 1
ATOM 1612 N N . LEU A 1 248 ? 13.979 -7.863 -35.312 1.00 64.78 387 LEU A N 1
ATOM 1613 C CA . LEU A 1 248 ? 13.585 -9.125 -35.922 1.00 65.79 387 LEU A CA 1
ATOM 1614 C C . LEU A 1 248 ? 12.930 -8.857 -37.269 1.00 77.56 387 LEU A C 1
ATOM 1615 O O . LEU A 1 248 ? 12.008 -8.048 -37.368 1.00 115.79 387 LEU A O 1
ATOM 1620 N N . VAL A 1 249 ? 13.407 -9.538 -38.305 1.00 48.88 388 VAL A N 1
ATOM 1621 C CA . VAL A 1 249 ? 12.897 -9.315 -39.650 1.00 92.22 388 VAL A CA 1
ATOM 1622 C C . VAL A 1 249 ? 12.366 -10.603 -40.272 1.00 75.43 388 VAL A C 1
ATOM 1623 O O . VAL A 1 249 ? 13.113 -11.556 -40.487 1.00 59.78 388 VAL A O 1
ATOM 1627 N N . LEU A 1 250 ? 11.066 -10.620 -40.556 1.00 88.98 389 LEU A N 1
ATOM 1628 C CA . LEU A 1 250 ? 10.430 -11.765 -41.195 1.00 60.36 389 LEU A CA 1
ATOM 1629 C C . LEU A 1 250 ? 10.071 -11.432 -42.641 1.00 69.92 389 LEU A C 1
ATOM 1630 O O . LEU A 1 250 ? 9.249 -10.552 -42.894 1.00 91.11 389 LEU A O 1
ATOM 1635 N N . SER A 1 251 ? 10.687 -12.139 -43.584 1.00 119.56 390 SER A N 1
ATOM 1636 C CA . SER A 1 251 ? 10.514 -11.843 -45.006 1.00 121.82 390 SER A CA 1
ATOM 1637 C C . SER A 1 251 ? 9.989 -13.036 -45.806 1.00 102.16 390 SER A C 1
ATOM 1638 O O . SER A 1 251 ? 10.198 -14.189 -45.434 1.00 69.75 390 SER A O 1
ATOM 1641 N N . ARG A 1 252 ? 9.320 -12.742 -46.917 1.00 112.60 391 ARG A N 1
ATOM 1642 C CA . ARG A 1 252 ? 8.676 -13.764 -47.734 1.00 98.88 391 ARG A CA 1
ATOM 1643 C C . ARG A 1 252 ? 8.473 -13.276 -49.163 1.00 123.56 391 ARG A C 1
ATOM 1644 O O . ARG A 1 252 ? 7.775 -12.290 -49.390 1.00 132.38 391 ARG A O 1
ATOM 1652 N N . ASN A 1 253 ? 9.080 -13.965 -50.124 1.00 134.87 392 ASN A N 1
ATOM 1653 C CA . ASN A 1 253 ? 8.902 -13.623 -51.532 1.00 103.61 392 ASN A CA 1
ATOM 1654 C C . ASN A 1 253 ? 9.458 -14.683 -52.473 1.00 96.53 392 ASN A C 1
ATOM 1655 O O . ASN A 1 253 ? 9.874 -14.374 -53.588 1.00 132.62 392 ASN A O 1
ATOM 1660 N N . ALA B 1 8 ? 34.107 6.569 -15.893 1.00 91.53 147 ALA B N 1
ATOM 1661 C CA . ALA B 1 8 ? 35.082 5.484 -15.851 1.00 150.52 147 ALA B CA 1
ATOM 1662 C C . ALA B 1 8 ? 34.515 4.214 -16.476 1.00 124.71 147 ALA B C 1
ATOM 1663 O O . ALA B 1 8 ? 33.363 3.855 -16.237 1.00 42.15 147 ALA B O 1
ATOM 1665 N N . SER B 1 9 ? 35.329 3.538 -17.281 1.00 125.07 148 SER B N 1
ATOM 1666 C CA . SER B 1 9 ? 34.897 2.312 -17.941 1.00 107.96 148 SER B CA 1
ATOM 1667 C C . SER B 1 9 ? 34.492 1.256 -16.917 1.00 100.32 148 SER B C 1
ATOM 1668 O O . SER B 1 9 ? 33.427 0.650 -17.028 1.00 106.49 148 SER B O 1
ATOM 1671 N N . LEU B 1 10 ? 35.346 1.042 -15.921 1.00 41.54 149 LEU B N 1
ATOM 1672 C CA . LEU B 1 10 ? 35.059 0.084 -14.859 1.00 68.24 149 LEU B CA 1
ATOM 1673 C C . LEU B 1 10 ? 33.807 0.496 -14.097 1.00 105.00 149 LEU B C 1
ATOM 1674 O O . LEU B 1 10 ? 33.009 -0.347 -13.683 1.00 86.75 149 LEU B O 1
ATOM 1679 N N . ASN B 1 11 ? 33.647 1.802 -13.918 1.00 122.46 150 ASN B N 1
ATOM 1680 C CA . ASN B 1 11 ? 32.506 2.362 -13.209 1.00 102.68 150 ASN B CA 1
ATOM 1681 C C . ASN B 1 11 ? 31.176 1.848 -13.753 1.00 83.65 150 ASN B C 1
ATOM 1682 O O . ASN B 1 11 ? 30.334 1.370 -12.998 1.00 92.38 150 ASN B O 1
ATOM 1687 N N . LEU B 1 12 ? 31.001 1.935 -15.068 1.00 84.06 151 LEU B N 1
ATOM 1688 C CA . LEU B 1 12 ? 29.733 1.585 -15.703 1.00 70.07 151 LEU B CA 1
ATOM 1689 C C . LEU B 1 12 ? 29.376 0.105 -15.568 1.00 78.11 151 LEU B C 1
ATOM 1690 O O . LEU B 1 12 ? 28.230 -0.237 -15.276 1.00 112.96 151 LEU B O 1
ATOM 1695 N N . LEU B 1 13 ? 30.353 -0.767 -15.789 1.00 65.03 152 LEU B N 1
ATOM 1696 C CA . LEU B 1 13 ? 30.120 -2.204 -15.683 1.00 74.94 152 LEU B CA 1
ATOM 1697 C C . LEU B 1 13 ? 29.839 -2.604 -14.239 1.00 87.13 152 LEU B C 1
ATOM 1698 O O . LEU B 1 13 ? 29.067 -3.526 -13.979 1.00 105.56 152 LEU B O 1
ATOM 1700 N N . GLN B 1 14 ? 30.472 -1.906 -13.301 1.00 83.68 153 GLN B N 1
ATOM 1701 C CA . GLN B 1 14 ? 30.223 -2.147 -11.886 1.00 95.03 153 GLN B CA 1
ATOM 1702 C C . GLN B 1 14 ? 28.824 -1.678 -11.506 1.00 86.59 153 GLN B C 1
ATOM 1703 O O . GLN B 1 14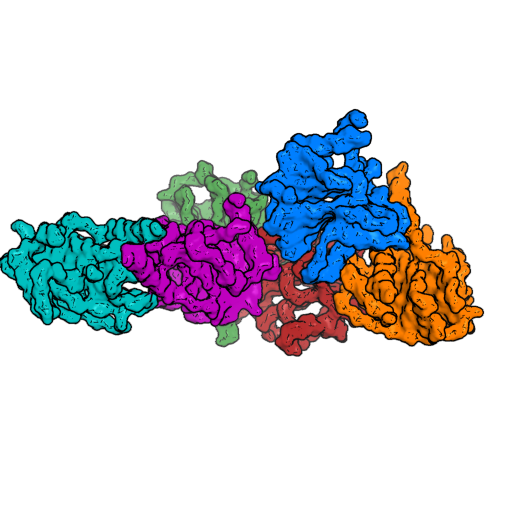 ? 28.207 -2.212 -10.585 1.00 92.37 153 GLN B O 1
ATOM 1709 N N . GLU B 1 15 ? 28.331 -0.675 -12.226 1.00 76.27 154 GLU B N 1
ATOM 1710 C CA . GLU B 1 15 ? 26.958 -0.216 -12.062 1.00 87.46 154 GLU B CA 1
ATOM 1711 C C . GLU B 1 15 ? 26.010 -1.259 -12.640 1.00 85.89 154 GLU B C 1
ATOM 1712 O O . GLU B 1 15 ? 24.901 -1.454 -12.142 1.00 79.90 154 GLU B O 1
ATOM 1718 N N . ASP B 1 16 ? 26.462 -1.923 -13.699 1.00 83.85 155 ASP B N 1
ATOM 1719 C CA . ASP B 1 16 ? 25.665 -2.930 -14.386 1.00 70.33 155 ASP B CA 1
ATOM 1720 C C . ASP B 1 16 ? 25.558 -4.182 -13.525 1.00 71.05 155 ASP B C 1
ATOM 1721 O O . ASP B 1 16 ? 24.530 -4.861 -13.518 1.00 88.73 155 ASP B O 1
ATOM 1726 N N . GLN B 1 17 ? 26.633 -4.474 -12.799 1.00 100.12 156 GLN B N 1
ATOM 1727 C CA . GLN B 1 17 ? 26.688 -5.633 -11.918 1.00 79.53 156 GLN B CA 1
ATOM 1728 C C . GLN B 1 17 ? 25.833 -5.429 -10.673 1.00 88.87 156 GLN B C 1
ATOM 1729 O O . GLN B 1 17 ? 25.116 -6.335 -10.248 1.00 102.69 156 GLN B O 1
ATOM 1731 N N . ASN B 1 18 ? 25.915 -4.238 -10.087 1.00 114.05 157 ASN B N 1
ATOM 1732 C CA . ASN B 1 18 ? 25.138 -3.928 -8.891 1.00 107.41 157 ASN B CA 1
ATOM 1733 C C . ASN B 1 18 ? 23.642 -3.824 -9.172 1.00 115.13 157 ASN B C 1
ATOM 1734 O O . ASN B 1 18 ? 22.826 -3.864 -8.251 1.00 144.73 157 ASN B O 1
ATOM 1739 N N . ALA B 1 19 ? 23.289 -3.691 -10.447 1.00 75.35 158 ALA B N 1
ATOM 1740 C CA . ALA B 1 19 ? 21.892 -3.699 -10.857 1.00 52.83 158 ALA B CA 1
ATOM 1741 C C . ALA B 1 19 ? 21.360 -5.127 -10.829 1.00 80.05 158 ALA B C 1
ATOM 1742 O O . ALA B 1 19 ? 20.170 -5.360 -10.622 1.00 108.84 158 ALA B O 1
ATOM 1744 N N . GLY B 1 20 ? 22.260 -6.084 -11.038 1.00 92.61 159 GLY B N 1
ATOM 1745 C CA . GLY B 1 20 ? 21.914 -7.490 -10.962 1.00 116.36 159 GLY B CA 1
ATOM 1746 C C . GLY B 1 20 ? 21.886 -7.988 -9.529 1.00 103.24 159 GLY B C 1
ATOM 1747 O O . GLY B 1 20 ? 21.124 -8.892 -9.189 1.00 108.22 159 GLY B O 1
ATOM 1748 N N . ARG B 1 21 ? 22.726 -7.405 -8.681 1.00 70.47 160 ARG B N 1
ATOM 1749 C CA . ARG B 1 21 ? 22.739 -7.776 -7.272 1.00 36.38 160 ARG B CA 1
ATOM 1750 C C . ARG B 1 21 ? 21.526 -7.172 -6.576 1.00 56.90 160 ARG B C 1
ATOM 1751 O O . ARG B 1 21 ? 20.864 -7.834 -5.778 1.00 94.00 160 ARG B O 1
ATOM 1759 N N . GLN B 1 22 ? 21.234 -5.914 -6.891 1.00 53.02 161 GLN B N 1
ATOM 1760 C CA . GLN B 1 22 ? 20.073 -5.236 -6.328 1.00 45.71 161 GLN B CA 1
ATOM 1761 C C . GLN B 1 22 ? 18.794 -5.993 -6.661 1.00 64.74 161 GLN B C 1
ATOM 1762 O O . GLN B 1 22 ? 17.839 -5.983 -5.889 1.00 105.42 161 GLN B O 1
ATOM 1768 N N . VAL B 1 23 ? 18.783 -6.650 -7.817 1.00 64.58 162 VAL B N 1
ATOM 1769 C CA . VAL B 1 23 ? 17.585 -7.320 -8.310 1.00 63.82 162 VAL B CA 1
ATOM 1770 C C . VAL B 1 23 ? 17.345 -8.665 -7.623 1.00 86.12 162 VAL B C 1
ATOM 1771 O O . VAL B 1 23 ? 16.206 -9.121 -7.511 1.00 95.64 162 VAL B O 1
ATOM 1775 N N . GLN B 1 24 ? 18.421 -9.291 -7.157 1.00 73.99 163 GLN B N 1
ATOM 1776 C CA . GLN B 1 24 ? 18.320 -10.562 -6.450 1.00 65.43 163 GLN B CA 1
ATOM 1777 C C . GLN B 1 24 ? 17.899 -10.350 -4.999 1.00 97.16 163 GLN B C 1
ATOM 1778 O O . GLN B 1 24 ? 17.283 -11.223 -4.388 1.00 149.65 163 GLN B O 1
ATOM 1792 N N . ASN B 1 26 ? 15.687 -8.340 -3.874 1.00 121.86 165 ASN B N 1
ATOM 1793 C CA . ASN B 1 26 ? 14.231 -8.275 -3.836 1.00 121.33 165 ASN B CA 1
ATOM 1794 C C . ASN B 1 26 ? 13.618 -9.660 -3.998 1.00 115.77 165 ASN B C 1
ATOM 1795 O O . ASN B 1 26 ? 12.524 -9.933 -3.503 1.00 140.15 165 ASN B O 1
ATOM 1808 N N . LEU B 1 28 ? 14.798 -12.575 -2.916 1.00 69.61 167 LEU B N 1
ATOM 1809 C CA . LEU B 1 28 ? 14.903 -13.379 -1.703 1.00 81.13 167 LEU B CA 1
ATOM 1810 C C . LEU B 1 28 ? 14.034 -12.808 -0.583 1.00 102.95 167 LEU B C 1
ATOM 1811 O O . LEU B 1 28 ? 13.921 -11.592 -0.438 1.00 98.68 167 LEU B O 1
ATOM 1816 N N . PRO B 1 29 ? 13.403 -13.693 0.205 1.00 97.20 168 PRO B N 1
ATOM 1817 C CA . PRO B 1 29 ? 12.544 -13.303 1.331 1.00 111.50 168 PRO B CA 1
ATOM 1818 C C . PRO B 1 29 ? 13.293 -12.522 2.414 1.00 125.30 168 PRO B C 1
ATOM 1819 O O . PRO B 1 29 ? 14.514 -12.384 2.343 1.00 99.58 168 PRO B O 1
ATOM 1823 N N . VAL B 1 30 ? 12.562 -12.019 3.405 1.00 99.21 169 VAL B N 1
ATOM 1824 C CA . VAL B 1 30 ? 13.157 -11.210 4.466 1.00 81.50 169 VAL B CA 1
ATOM 1825 C C . VAL B 1 30 ? 13.544 -12.057 5.675 1.00 81.67 169 VAL B C 1
ATOM 1826 O O . VAL B 1 30 ? 13.001 -13.141 5.883 1.00 74.71 169 VAL B O 1
ATOM 1830 N N . THR B 1 31 ? 14.486 -11.556 6.468 1.00 90.54 170 THR B N 1
ATOM 1831 C CA . THR B 1 31 ? 14.917 -12.242 7.681 1.00 84.45 170 THR B CA 1
ATOM 1832 C C . THR B 1 31 ? 15.153 -11.266 8.830 1.00 91.61 170 THR B C 1
ATOM 1833 O O . THR B 1 31 ? 15.544 -10.121 8.608 1.00 97.47 170 THR B O 1
ATOM 1837 N N . PRO B 1 32 ? 14.916 -11.725 10.069 1.00 81.71 171 PRO B N 1
ATOM 1838 C CA . PRO B 1 32 ? 14.395 -13.066 10.353 1.00 62.63 171 PRO B CA 1
ATOM 1839 C C . PRO B 1 32 ? 12.882 -13.138 10.167 1.00 59.87 171 PRO B C 1
ATOM 1840 O O . PRO B 1 32 ? 12.167 -12.219 10.569 1.00 113.40 171 PRO B O 1
ATOM 1844 N N . TRP B 1 33 ? 12.406 -14.222 9.564 1.00 51.22 172 TRP B N 1
ATOM 1845 C CA . TRP B 1 33 ? 10.978 -14.409 9.332 1.00 56.48 172 TRP B CA 1
ATOM 1846 C C . TRP B 1 33 ? 10.475 -15.627 10.095 1.00 90.90 172 TRP B C 1
ATOM 1847 O O . TRP B 1 33 ? 10.825 -16.761 9.771 1.00 111.11 172 TRP B O 1
ATOM 1858 N N . SER B 1 34 ? 9.649 -15.388 11.108 1.00 208.27 173 SER B N 1
ATOM 1859 C CA . SER B 1 34 ? 9.201 -16.457 11.992 1.00 220.22 173 SER B CA 1
ATOM 1860 C C . SER B 1 34 ? 7.704 -16.725 11.867 1.00 213.42 173 SER B C 1
ATOM 1861 O O . SER B 1 34 ? 6.899 -15.794 11.840 1.00 210.93 173 SER B O 1
ATOM 1864 N N . ILE B 1 35 ? 7.339 -18.001 11.791 1.00 78.84 174 ILE B N 1
ATOM 1865 C CA . ILE B 1 35 ? 5.936 -18.398 11.727 1.00 96.52 174 ILE B CA 1
ATOM 1866 C C . ILE B 1 35 ? 5.685 -19.688 12.508 1.00 99.63 174 ILE B C 1
ATOM 1867 O O . ILE B 1 35 ? 6.442 -20.653 12.396 1.00 65.88 174 ILE B O 1
ATOM 1872 N N . GLU B 1 36 ? 4.619 -19.690 13.302 1.00 85.50 175 GLU B N 1
ATOM 1873 C CA . GLU B 1 36 ? 4.225 -20.864 14.076 1.00 67.06 175 GLU B CA 1
ATOM 1874 C C . GLU B 1 36 ? 5.338 -21.401 14.972 1.00 72.20 175 GLU B C 1
ATOM 1875 O O . GLU B 1 36 ? 5.332 -22.574 15.340 1.00 71.86 175 GLU B O 1
ATOM 1881 N N . GLY B 1 37 ? 6.287 -20.539 15.323 1.00 139.88 176 GLY B N 1
ATOM 1882 C CA . GLY B 1 37 ? 7.380 -20.931 16.192 1.00 118.05 176 GLY B CA 1
ATOM 1883 C C . GLY B 1 37 ? 8.677 -21.176 15.445 1.00 128.19 176 GLY B C 1
ATOM 1884 O O . GLY B 1 37 ? 9.749 -21.222 16.048 1.00 129.67 176 GLY B O 1
ATOM 1885 N N . LEU B 1 38 ? 8.581 -21.335 14.129 1.00 56.60 177 LEU B N 1
ATOM 1886 C CA . LEU B 1 38 ? 9.760 -21.556 13.295 1.00 74.87 177 LEU B CA 1
ATOM 1887 C C . LEU B 1 38 ? 10.339 -20.243 12.784 1.00 77.87 177 LEU B C 1
ATOM 1888 O O . LEU B 1 38 ? 9.634 -19.440 12.175 1.00 96.16 177 LEU B O 1
ATOM 1893 N N . GLU B 1 39 ? 11.628 -20.034 13.030 1.00 87.21 178 GLU B N 1
ATOM 1894 C CA . GLU B 1 39 ? 12.306 -18.824 12.582 1.00 84.06 178 GLU B CA 1
ATOM 1895 C C . GLU B 1 39 ? 13.230 -19.104 11.402 1.00 78.89 178 GLU B C 1
ATOM 1896 O O . GLU B 1 39 ? 14.187 -19.869 11.517 1.00 52.01 178 GLU B O 1
ATOM 1902 N N . PHE B 1 40 ? 12.936 -18.478 10.269 1.00 58.57 179 PHE B N 1
ATOM 1903 C CA . PHE B 1 40 ? 13.760 -18.636 9.078 1.00 26.55 179 PHE B CA 1
ATOM 1904 C C . PHE B 1 40 ? 14.710 -17.457 8.904 1.00 73.98 179 PHE B C 1
ATOM 1905 O O . PHE B 1 40 ? 14.283 -16.302 8.859 1.00 62.48 179 PHE B O 1
ATOM 1913 N N . SER B 1 41 ? 16.001 -17.760 8.813 1.00 101.84 180 SER B N 1
ATOM 1914 C CA . SER B 1 41 ? 17.029 -16.737 8.663 1.00 80.78 180 SER B CA 1
ATOM 1915 C C . SER B 1 41 ? 18.118 -17.197 7.698 1.00 98.85 180 SER B C 1
ATOM 1916 O O . SER B 1 41 ? 18.660 -18.293 7.837 1.00 130.92 180 SER B O 1
ATOM 1919 N N . HIS B 1 42 ? 18.438 -16.351 6.724 1.00 71.52 181 HIS B N 1
ATOM 1920 C CA . HIS B 1 42 ? 19.426 -16.693 5.708 1.00 72.33 181 HIS B CA 1
ATOM 1921 C C . HIS B 1 42 ? 20.512 -15.630 5.608 1.00 83.27 181 HIS B C 1
ATOM 1922 O O . HIS B 1 42 ? 20.288 -14.466 5.942 1.00 80.35 181 HIS B O 1
ATOM 1929 N N . ARG B 1 43 ? 21.685 -16.033 5.133 1.00 48.40 182 ARG B N 1
ATOM 1930 C CA . ARG B 1 43 ? 22.778 -15.095 4.915 1.00 57.73 182 ARG B CA 1
ATOM 1931 C C . ARG B 1 43 ? 23.610 -15.482 3.698 1.00 49.17 182 ARG B C 1
ATOM 1932 O O . ARG B 1 43 ? 24.473 -16.356 3.775 1.00 56.52 182 ARG B O 1
ATOM 1940 N N . ILE B 1 44 ? 23.341 -14.822 2.576 1.00 71.18 183 ILE B N 1
ATOM 1941 C CA . ILE B 1 44 ? 24.088 -15.061 1.348 1.00 38.77 183 ILE B CA 1
ATOM 1942 C C . ILE B 1 44 ? 25.166 -13.998 1.160 1.00 52.76 183 ILE B C 1
ATOM 1943 O O . ILE B 1 44 ? 24.886 -12.800 1.195 1.00 81.89 183 ILE B O 1
ATOM 1948 N N . ILE B 1 45 ? 26.403 -14.444 0.975 1.00 62.97 184 ILE B N 1
ATOM 1949 C CA . ILE B 1 45 ? 27.525 -13.533 0.786 1.00 104.31 184 ILE B CA 1
ATOM 1950 C C . ILE B 1 45 ? 28.143 -13.717 -0.595 1.00 121.08 184 ILE B C 1
ATOM 1951 O O . ILE B 1 45 ? 29.010 -14.570 -0.782 1.00 112.21 184 ILE B O 1
ATOM 1956 N N . PRO B 1 46 ? 27.691 -12.916 -1.574 1.00 118.47 185 PRO B N 1
ATOM 1957 C CA . PRO B 1 46 ? 28.216 -12.993 -2.941 1.00 84.67 185 PRO B CA 1
ATOM 1958 C C . PRO B 1 46 ? 29.703 -12.657 -2.999 1.00 121.44 185 PRO B C 1
ATOM 1959 O O . PRO B 1 46 ? 30.170 -11.867 -2.179 1.00 175.23 185 PRO B O 1
ATOM 1963 N N . LEU B 1 48 ? 31.359 -12.071 -6.301 1.00 67.70 187 LEU B N 1
ATOM 1964 C CA . LEU B 1 48 ? 31.465 -10.987 -7.270 1.00 64.95 187 LEU B CA 1
ATOM 1965 C C . LEU B 1 48 ? 30.094 -10.413 -7.610 1.00 89.14 187 LEU B C 1
ATOM 1966 O O . LEU B 1 48 ? 29.678 -10.421 -8.769 1.00 98.43 187 LEU B O 1
ATOM 1971 N N . TYR B 1 49 ? 29.401 -9.921 -6.587 1.00 65.37 188 TYR B N 1
ATOM 1972 C CA . TYR B 1 49 ? 28.096 -9.286 -6.756 1.00 102.35 188 TYR B CA 1
ATOM 1973 C C . TYR B 1 49 ? 26.989 -10.287 -7.093 1.00 103.89 188 TYR B C 1
ATOM 1974 O O . TYR B 1 49 ? 26.109 -10.546 -6.272 1.00 111.52 188 TYR B O 1
ATOM 1983 N N . LEU B 1 50 ? 27.032 -10.845 -8.300 1.00 94.29 189 LEU B N 1
ATOM 1984 C CA . LEU B 1 50 ? 26.051 -11.843 -8.714 1.00 82.68 189 LEU B CA 1
ATOM 1985 C C . LEU B 1 50 ? 26.399 -13.220 -8.153 1.00 91.89 189 LEU B C 1
ATOM 1986 O O . LEU B 1 50 ? 27.483 -13.747 -8.405 1.00 76.62 189 LEU B O 1
ATOM 1991 N N . SER B 1 51 ? 25.475 -13.800 -7.394 1.00 104.45 190 SER B N 1
ATOM 1992 C CA . SER B 1 51 ? 25.724 -15.078 -6.735 1.00 133.84 190 SER B CA 1
ATOM 1993 C C . SER B 1 51 ? 24.989 -16.235 -7.405 1.00 139.80 190 SER B C 1
ATOM 1994 O O . SER B 1 51 ? 23.970 -16.040 -8.069 1.00 115.00 190 SER B O 1
ATOM 1997 N N . GLY B 1 52 ? 25.520 -17.440 -7.222 1.00 87.73 191 GLY B N 1
ATOM 1998 C CA . GLY B 1 52 ? 24.876 -18.645 -7.708 1.00 40.91 191 GLY B CA 1
ATOM 1999 C C . GLY B 1 52 ? 24.114 -19.329 -6.591 1.00 48.38 191 GLY B C 1
ATOM 2000 O O . GLY B 1 52 ? 23.351 -20.266 -6.824 1.00 94.07 191 GLY B O 1
ATOM 2001 N N . ASP B 1 53 ? 24.325 -18.850 -5.369 1.00 76.44 192 ASP B N 1
ATOM 2002 C CA . ASP B 1 53 ? 23.648 -19.398 -4.200 1.00 91.34 192 ASP B CA 1
ATOM 2003 C C . ASP B 1 53 ? 22.364 -18.631 -3.911 1.00 63.68 192 ASP B C 1
ATOM 2004 O O . ASP B 1 53 ? 22.378 -17.407 -3.775 1.00 62.86 192 ASP B O 1
ATOM 2009 N N . PHE B 1 54 ? 21.253 -19.355 -3.820 1.00 74.05 193 PHE B N 1
ATOM 2010 C CA . PHE B 1 54 ? 19.963 -18.735 -3.544 1.00 91.40 193 PHE B CA 1
ATOM 2011 C C . PHE B 1 54 ? 19.125 -19.570 -2.582 1.00 84.21 193 PHE B C 1
ATOM 2012 O O . PHE B 1 54 ? 18.954 -20.775 -2.772 1.00 77.58 193 PHE B O 1
ATOM 2020 N N . VAL B 1 55 ? 18.608 -18.915 -1.547 1.00 106.64 194 VAL B N 1
ATOM 2021 C CA . VAL B 1 55 ? 17.743 -19.566 -0.571 1.00 86.91 194 VAL B CA 1
ATOM 2022 C C . VAL B 1 55 ? 16.328 -19.014 -0.663 1.00 71.13 194 VAL B C 1
ATOM 2023 O O . VAL B 1 55 ? 16.128 -17.806 -0.794 1.00 55.05 194 VAL B O 1
ATOM 2027 N N . ASP B 1 56 ? 15.345 -19.904 -0.588 1.00 123.90 195 ASP B N 1
ATOM 2028 C CA . ASP B 1 56 ? 13.950 -19.495 -0.664 1.00 120.84 195 ASP B CA 1
ATOM 2029 C C . ASP B 1 56 ? 13.071 -20.337 0.253 1.00 119.64 195 ASP B C 1
ATOM 2030 O O . ASP B 1 56 ? 13.230 -21.555 0.340 1.00 101.25 195 ASP B O 1
ATOM 2035 N N . TYR B 1 57 ? 12.143 -19.675 0.936 1.00 142.03 196 TYR B N 1
ATOM 2036 C CA . TYR B 1 57 ? 11.211 -20.347 1.831 1.00 110.48 196 TYR B CA 1
ATOM 2037 C C . TYR B 1 57 ? 9.846 -19.670 1.779 1.00 105.64 196 TYR B C 1
ATOM 2038 O O . TYR B 1 57 ? 9.733 -18.460 1.974 1.00 119.03 196 TYR B O 1
ATOM 2047 N N . PHE B 1 58 ? 8.809 -20.457 1.512 1.00 109.79 197 PHE B N 1
ATOM 2048 C CA . PHE B 1 58 ? 7.466 -19.917 1.337 1.00 94.94 197 PHE B CA 1
ATOM 2049 C C . PHE B 1 58 ? 6.419 -20.709 2.112 1.00 67.50 197 PHE B C 1
ATOM 2050 O O . PHE B 1 58 ? 6.611 -21.886 2.420 1.00 53.51 197 PHE B O 1
ATOM 2058 N N . ARG B 1 59 ? 5.308 -20.050 2.422 1.00 68.24 198 ARG B N 1
ATOM 2059 C CA . ARG B 1 59 ? 4.226 -20.674 3.167 1.00 72.06 198 ARG B CA 1
ATOM 2060 C C . ARG B 1 59 ? 3.259 -21.389 2.232 1.00 50.99 198 ARG B C 1
ATOM 2061 O O . ARG B 1 59 ? 2.952 -20.900 1.145 1.00 55.15 198 ARG B O 1
ATOM 2069 N N . VAL B 1 60 ? 2.784 -22.552 2.665 1.00 79.97 199 VAL B N 1
ATOM 2070 C CA . VAL B 1 60 ? 1.836 -23.337 1.887 1.00 82.86 199 VAL B CA 1
ATOM 2071 C C . VAL B 1 60 ? 0.636 -23.722 2.744 1.00 97.01 199 VAL B C 1
ATOM 2072 O O . VAL B 1 60 ? 0.762 -24.504 3.683 1.00 103.93 199 VAL B O 1
ATOM 2076 N N . ASP B 1 61 ? -0.523 -23.158 2.413 1.00 76.10 200 ASP B N 1
ATOM 2077 C CA . ASP B 1 61 ? -1.778 -23.424 3.122 1.00 85.70 200 ASP B CA 1
A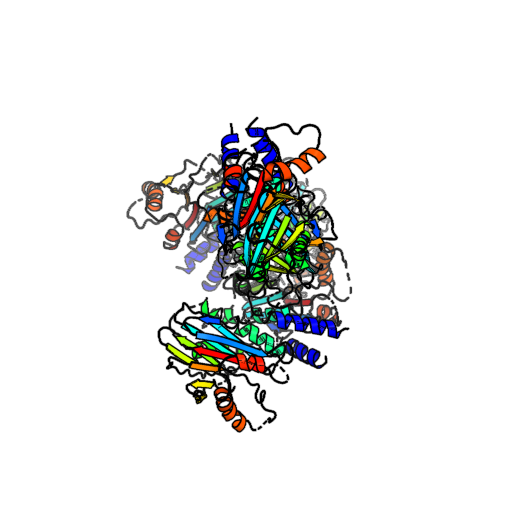TOM 2078 C C . ASP B 1 61 ? -1.681 -23.438 4.653 1.00 103.44 200 ASP B C 1
ATOM 2079 O O . ASP B 1 61 ? -2.500 -24.064 5.326 1.00 80.93 200 ASP B O 1
ATOM 2084 N N . GLU B 1 62 ? -0.689 -22.736 5.193 1.00 154.28 201 GLU B N 1
ATOM 2085 C CA . GLU B 1 62 ? -0.542 -22.581 6.640 1.00 169.28 201 GLU B CA 1
ATOM 2086 C C . GLU B 1 62 ? -0.362 -23.913 7.369 1.00 152.37 201 GLU B C 1
ATOM 2087 O O . GLU B 1 62 ? -0.378 -23.964 8.597 1.00 124.55 201 GLU B O 1
ATOM 2093 N N . ARG B 1 63 ? -0.190 -24.986 6.605 1.00 143.17 202 ARG B N 1
ATOM 2094 C CA . ARG B 1 63 ? -0.030 -26.320 7.170 1.00 129.12 202 ARG B CA 1
ATOM 2095 C C . ARG B 1 63 ? 1.335 -26.892 6.810 1.00 149.59 202 ARG B C 1
ATOM 2096 O O . ARG B 1 63 ? 1.945 -27.622 7.593 1.00 151.80 202 ARG B O 1
ATOM 2104 N N . ARG B 1 64 ? 1.808 -26.546 5.619 1.00 134.97 203 ARG B N 1
ATOM 2105 C CA . ARG B 1 64 ? 3.077 -27.050 5.114 1.00 78.88 203 ARG B CA 1
ATOM 2106 C C . ARG B 1 64 ? 4.033 -25.900 4.828 1.00 79.93 203 ARG B C 1
ATOM 2107 O O . ARG B 1 64 ? 3.656 -24.904 4.212 1.00 114.44 203 ARG B O 1
ATOM 2115 N N . VAL B 1 65 ? 5.272 -26.043 5.283 1.00 71.57 204 VAL B N 1
ATOM 2116 C CA . VAL B 1 65 ? 6.290 -25.026 5.070 1.00 49.88 204 VAL B CA 1
ATOM 2117 C C . VAL B 1 65 ? 7.454 -25.599 4.274 1.00 57.79 204 VAL B C 1
ATOM 2118 O O . VAL B 1 65 ? 8.041 -26.607 4.661 1.00 103.49 204 VAL B O 1
ATOM 2122 N N . ALA B 1 66 ? 7.789 -24.955 3.163 1.00 69.68 205 ALA B N 1
ATOM 2123 C CA . ALA B 1 66 ? 8.879 -25.427 2.320 1.00 70.04 205 ALA B CA 1
ATOM 2124 C C . ALA B 1 66 ? 10.045 -24.446 2.300 1.00 46.55 205 ALA B C 1
ATOM 2125 O O . ALA B 1 66 ? 9.852 -23.232 2.367 1.00 53.54 205 ALA B O 1
ATOM 2127 N N . PHE B 1 67 ? 11.257 -24.984 2.217 1.00 63.97 206 PHE B N 1
ATOM 2128 C CA . PHE B 1 67 ? 12.454 -24.163 2.074 1.00 75.90 206 PHE B CA 1
ATOM 2129 C C . PHE B 1 67 ? 13.605 -24.952 1.456 1.00 71.65 206 PHE B C 1
ATOM 2130 O O . PHE B 1 67 ? 13.666 -26.177 1.572 1.00 50.99 206 PHE B O 1
ATOM 2138 N N . TYR B 1 68 ? 14.511 -24.239 0.794 1.00 60.50 207 TYR B N 1
ATOM 2139 C CA . TYR B 1 68 ? 15.634 -24.872 0.117 1.00 34.53 207 TYR B CA 1
ATOM 2140 C C . TYR B 1 68 ? 16.839 -23.941 0.028 1.00 49.72 207 TYR B C 1
ATOM 2141 O O . TYR B 1 68 ? 16.697 -22.719 0.055 1.00 47.18 207 TYR B O 1
ATOM 2150 N N . LEU B 1 69 ? 18.022 -24.534 -0.084 1.00 41.41 208 LEU B N 1
ATOM 2151 C CA . LEU B 1 69 ? 19.246 -23.787 -0.350 1.00 64.66 208 LEU B CA 1
ATOM 2152 C C . LEU B 1 69 ? 19.942 -24.376 -1.571 1.00 75.42 208 LEU B C 1
ATOM 2153 O O . LEU B 1 69 ? 20.394 -25.520 -1.546 1.00 127.43 208 LEU B O 1
ATOM 2158 N N . ALA B 1 70 ? 20.024 -23.590 -2.640 1.00 67.61 209 ALA B N 1
ATOM 2159 C CA . ALA B 1 70 ? 20.578 -24.074 -3.900 1.00 57.18 209 ALA B CA 1
ATOM 2160 C C . ALA B 1 70 ? 21.864 -23.353 -4.299 1.00 47.74 209 ALA B C 1
ATOM 2161 O O . ALA B 1 70 ? 22.009 -22.152 -4.081 1.00 60.93 209 ALA B O 1
ATOM 2163 N N . ASP B 1 71 ? 22.791 -24.103 -4.887 1.00 59.10 210 ASP B N 1
ATOM 2164 C CA . ASP B 1 71 ? 24.031 -23.535 -5.407 1.00 39.59 210 ASP B CA 1
ATOM 2165 C C . ASP B 1 71 ? 24.267 -24.001 -6.840 1.00 40.92 210 ASP B C 1
ATOM 2166 O O . ASP B 1 71 ? 24.487 -25.185 -7.092 1.00 59.61 210 ASP B O 1
ATOM 2171 N N . VAL B 1 72 ? 24.217 -23.059 -7.777 1.00 79.06 211 VAL B N 1
ATOM 2172 C CA . VAL B 1 72 ? 24.449 -23.364 -9.182 1.00 53.80 211 VAL B CA 1
ATOM 2173 C C . VAL B 1 72 ? 25.938 -23.557 -9.446 1.00 83.83 211 VAL B C 1
ATOM 2174 O O . VAL B 1 72 ? 26.778 -23.021 -8.724 1.00 83.03 211 VAL B O 1
ATOM 2178 N N . SER B 1 73 ? 26.257 -24.328 -10.481 1.00 80.95 212 SER B N 1
ATOM 2179 C CA . SER B 1 73 ? 27.644 -24.606 -10.841 1.00 111.09 212 SER B CA 1
ATOM 2180 C C . SER B 1 73 ? 28.462 -23.326 -10.999 1.00 108.08 212 SER B C 1
ATOM 2181 O O . SER B 1 73 ? 28.139 -22.466 -11.818 1.00 64.18 212 SER B O 1
ATOM 2184 N N . GLY B 1 74 ? 29.525 -23.211 -10.209 1.00 147.16 213 GLY B N 1
ATOM 2185 C CA . GLY B 1 74 ? 30.396 -22.052 -10.265 1.00 127.81 213 GLY B CA 1
ATOM 2186 C C . GLY B 1 74 ? 29.786 -20.834 -9.602 1.00 138.85 213 GLY B C 1
ATOM 2187 O O . GLY B 1 74 ? 29.049 -20.950 -8.622 1.00 133.38 213 GLY B O 1
ATOM 2188 N N . HIS B 1 75 ? 30.094 -19.658 -10.141 1.00 149.05 214 HIS B N 1
ATOM 2189 C CA . HIS B 1 75 ? 29.586 -18.409 -9.589 1.00 143.94 214 HIS B CA 1
ATOM 2190 C C . HIS B 1 75 ? 29.590 -17.294 -10.629 1.00 137.17 214 HIS B C 1
ATOM 2191 O O . HIS B 1 75 ? 30.071 -17.475 -11.748 1.00 132.05 214 HIS B O 1
ATOM 2198 N N . GLY B 1 76 ? 29.046 -16.140 -10.253 1.00 82.35 215 GLY B N 1
ATOM 2199 C CA . GLY B 1 76 ? 29.024 -14.985 -11.130 1.00 74.37 215 GLY B CA 1
ATOM 2200 C C . GLY B 1 76 ? 27.714 -14.825 -11.874 1.00 57.29 215 GLY B C 1
ATOM 2201 O O . GLY B 1 76 ? 26.692 -15.390 -11.487 1.00 84.39 215 GLY B O 1
ATOM 2202 N N . ALA B 1 77 ? 27.748 -14.047 -12.951 1.00 42.09 216 ALA B N 1
ATOM 2203 C CA . ALA B 1 77 ? 26.559 -13.785 -13.751 1.00 53.28 216 ALA B CA 1
ATOM 2204 C C . ALA B 1 77 ? 26.005 -15.064 -14.365 1.00 77.50 216 ALA B C 1
ATOM 2205 O O . ALA B 1 77 ? 24.811 -15.346 -14.266 1.00 65.21 216 ALA B O 1
ATOM 2207 N N . SER B 1 78 ? 26.886 -15.831 -14.999 1.00 87.54 217 SER B N 1
ATOM 2208 C CA . SER B 1 78 ? 26.503 -17.066 -15.674 1.00 92.06 217 SER B CA 1
ATOM 2209 C C . SER B 1 78 ? 25.541 -17.913 -14.845 1.00 107.24 217 SER B C 1
ATOM 2210 O O . SER B 1 78 ? 24.512 -18.367 -15.345 1.00 121.10 217 SER B O 1
ATOM 2213 N N . SER B 1 79 ? 25.878 -18.120 -13.575 1.00 85.95 218 SER B N 1
ATOM 2214 C CA . SER B 1 79 ? 25.064 -18.953 -12.698 1.00 69.08 218 SER B CA 1
ATOM 2215 C C . SER B 1 79 ? 23.946 -18.162 -12.024 1.00 94.27 218 SER B C 1
ATOM 2216 O O . SER B 1 79 ? 23.013 -18.741 -11.468 1.00 132.52 218 SER B O 1
ATOM 2219 N N . ALA B 1 80 ? 24.040 -16.837 -12.082 1.00 99.74 219 ALA B N 1
ATOM 2220 C CA . ALA B 1 80 ? 23.052 -15.972 -11.446 1.00 117.06 219 ALA B CA 1
ATOM 2221 C C . ALA B 1 80 ? 21.705 -16.018 -12.163 1.00 125.58 219 ALA B C 1
ATOM 2222 O O . ALA B 1 80 ? 20.668 -15.720 -11.573 1.00 122.29 219 ALA B O 1
ATOM 2224 N N . PHE B 1 81 ? 21.727 -16.393 -13.437 1.00 92.46 220 PHE B N 1
ATOM 2225 C CA . PHE B 1 81 ? 20.503 -16.492 -14.220 1.00 25.52 220 PHE B CA 1
ATOM 2226 C C . PHE B 1 81 ? 19.672 -17.708 -13.836 1.00 63.85 220 PHE B C 1
ATOM 2227 O O . PHE B 1 81 ? 18.444 -17.688 -13.929 1.00 86.04 220 PHE B O 1
ATOM 2235 N N . VAL B 1 82 ? 20.346 -18.769 -13.409 1.00 99.09 221 VAL B N 1
ATOM 2236 C CA . VAL B 1 82 ? 19.665 -20.001 -13.034 1.00 89.78 221 VAL B CA 1
ATOM 2237 C C . VAL B 1 82 ? 18.851 -19.826 -11.754 1.00 87.25 221 VAL B C 1
ATOM 2238 O O . VAL B 1 82 ? 17.763 -20.388 -11.622 1.00 96.35 221 VAL B O 1
ATOM 2240 N N . THR B 1 83 ? 19.378 -19.044 -10.814 1.00 51.96 222 THR B N 1
ATOM 2241 C CA . THR B 1 83 ? 18.670 -18.771 -9.567 1.00 56.12 222 THR B CA 1
ATOM 2242 C C . THR B 1 83 ? 17.342 -18.083 -9.857 1.00 50.34 222 THR B C 1
ATOM 2243 O O . THR B 1 83 ? 16.367 -18.253 -9.125 1.00 86.00 222 THR B O 1
ATOM 2247 N N . VAL B 1 84 ? 17.313 -17.303 -10.933 1.00 60.50 223 VAL B N 1
ATOM 2248 C CA . VAL B 1 84 ? 16.094 -16.639 -11.371 1.00 77.76 223 VAL B CA 1
ATOM 2249 C C . VAL B 1 84 ? 15.075 -17.673 -11.828 1.00 80.48 223 VAL B C 1
ATOM 2250 O O . VAL B 1 84 ? 13.880 -17.547 -11.562 1.00 106.30 223 VAL B O 1
ATOM 2254 N N . LEU B 1 85 ? 15.561 -18.699 -12.518 1.00 49.55 224 LEU B N 1
ATOM 2255 C CA . LEU B 1 85 ? 14.701 -19.761 -13.021 1.00 42.29 224 LEU B CA 1
ATOM 2256 C C . LEU B 1 85 ? 14.065 -20.538 -11.876 1.00 85.77 224 LEU B C 1
ATOM 2257 O O . LEU B 1 85 ? 12.860 -20.788 -11.877 1.00 81.76 224 LEU B O 1
ATOM 2262 N N . LEU B 1 86 ? 14.881 -20.917 -10.898 1.00 65.68 225 LEU B N 1
ATOM 2263 C CA . LEU B 1 86 ? 14.397 -21.695 -9.764 1.00 65.28 225 LEU B CA 1
ATOM 2264 C C . LEU B 1 86 ? 13.269 -20.985 -9.020 1.00 74.00 225 LEU B C 1
ATOM 2265 O O . LEU B 1 86 ? 12.254 -21.598 -8.692 1.00 113.83 225 LEU B O 1
ATOM 2270 N N . LYS B 1 87 ? 13.447 -19.693 -8.758 1.00 52.99 226 LYS B N 1
ATOM 2271 C CA . LYS B 1 87 ? 12.432 -18.921 -8.049 1.00 71.34 226 LYS B CA 1
ATOM 2272 C C . LYS B 1 87 ? 11.129 -18.871 -8.841 1.00 97.22 226 LYS B C 1
ATOM 2273 O O . LYS B 1 87 ? 10.044 -18.819 -8.263 1.00 82.65 226 LYS B O 1
ATOM 2279 N N . PHE B 1 88 ? 11.245 -18.887 -10.164 1.00 90.63 227 PHE B N 1
ATOM 2280 C CA . PHE B 1 88 ? 10.077 -18.902 -11.039 1.00 63.57 227 PHE B CA 1
ATOM 2281 C C . PHE B 1 88 ? 9.344 -20.236 -10.965 1.00 81.74 227 PHE B C 1
ATOM 2282 O O . PHE B 1 88 ? 8.139 -20.282 -10.718 1.00 80.93 227 PHE B O 1
ATOM 2298 N N . THR B 1 90 ? 9.434 -22.593 -8.728 1.00 70.30 229 THR B N 1
ATOM 2299 C CA . THR B 1 90 ? 8.887 -22.866 -7.405 1.00 86.67 229 THR B CA 1
ATOM 2300 C C . THR B 1 90 ? 7.542 -22.179 -7.174 1.00 98.96 229 THR B C 1
ATOM 2301 O O . THR B 1 90 ? 6.523 -22.837 -6.960 1.00 97.99 229 THR B O 1
ATOM 2305 N N . THR B 1 91 ? 7.552 -20.849 -7.207 1.00 117.58 230 THR B N 1
ATOM 2306 C CA . THR B 1 91 ? 6.340 -20.066 -7.002 1.00 109.69 230 THR B CA 1
ATOM 2307 C C . THR B 1 91 ? 5.273 -20.459 -8.011 1.00 104.76 230 THR B C 1
ATOM 2308 O O . THR B 1 91 ? 4.080 -20.432 -7.713 1.00 106.59 230 THR B O 1
ATOM 2312 N N . ARG B 1 92 ? 5.707 -20.822 -9.212 1.00 56.22 231 ARG B N 1
ATOM 2313 C CA . ARG B 1 92 ? 4.774 -21.213 -10.256 1.00 32.49 231 ARG B CA 1
ATOM 2314 C C . ARG B 1 92 ? 4.060 -22.513 -9.911 1.00 57.48 231 ARG B C 1
ATOM 2315 O O . ARG B 1 92 ? 2.864 -22.653 -10.159 1.00 69.07 231 ARG B O 1
ATOM 2323 N N . LEU B 1 93 ? 4.792 -23.464 -9.344 1.00 73.18 232 LEU B N 1
ATOM 2324 C CA . LEU B 1 93 ? 4.206 -24.758 -9.014 1.00 56.48 232 LEU B CA 1
ATOM 2325 C C . LEU B 1 93 ? 3.052 -24.603 -8.035 1.00 72.47 232 LEU B C 1
ATOM 2326 O O . LEU B 1 93 ? 2.035 -25.285 -8.153 1.00 85.08 232 LEU B O 1
ATOM 2331 N N . LEU B 1 94 ? 3.213 -23.703 -7.069 1.00 58.28 233 LEU B N 1
ATOM 2332 C CA . LEU B 1 94 ? 2.158 -23.428 -6.100 1.00 97.23 233 LEU B CA 1
ATOM 2333 C C . LEU B 1 94 ? 0.873 -23.014 -6.804 1.00 125.55 233 LEU B C 1
ATOM 2334 O O . LEU B 1 94 ? -0.191 -23.582 -6.561 1.00 131.70 233 LEU B O 1
ATOM 2339 N N . TYR B 1 95 ? 0.981 -22.016 -7.676 1.00 106.44 234 TYR B N 1
ATOM 2340 C CA . TYR B 1 95 ? -0.162 -21.542 -8.446 1.00 128.19 234 TYR B CA 1
ATOM 2341 C C . TYR B 1 95 ? -0.655 -22.658 -9.359 1.00 135.73 234 TYR B C 1
ATOM 2342 O O . TYR B 1 95 ? -1.846 -22.756 -9.655 1.00 145.20 234 TYR B O 1
ATOM 2351 N N . GLU B 1 96 ? 0.277 -23.500 -9.796 1.00 96.53 235 GLU B N 1
ATOM 2352 C CA . GLU B 1 96 ? -0.030 -24.605 -10.696 1.00 69.48 235 GLU B CA 1
ATOM 2353 C C . GLU B 1 96 ? -0.873 -25.668 -10.003 1.00 103.11 235 GLU B C 1
ATOM 2354 O O . GLU B 1 96 ? -1.554 -26.456 -10.657 1.00 106.37 235 GLU B O 1
ATOM 2356 N N . SER B 1 97 ? -0.819 -25.693 -8.677 1.00 75.69 236 SER B N 1
ATOM 2357 C CA . SER B 1 97 ? -1.654 -26.607 -7.913 1.00 82.47 236 SER B CA 1
ATOM 2358 C C . SER B 1 97 ? -3.111 -26.186 -8.054 1.00 128.75 236 SER B C 1
ATOM 2359 O O . SER B 1 97 ? -4.021 -26.889 -7.614 1.00 165.87 236 SER B O 1
ATOM 2362 N N . ARG B 1 98 ? -3.315 -25.028 -8.680 1.00 124.78 237 ARG B N 1
ATOM 2363 C CA . ARG B 1 98 ? -4.646 -24.483 -8.936 1.00 88.08 237 ARG B CA 1
ATOM 2364 C C . ARG B 1 98 ? -5.307 -24.003 -7.645 1.00 73.94 237 ARG B C 1
ATOM 2365 O O . ARG B 1 98 ? -4.878 -24.366 -6.550 1.00 80.70 237 ARG B O 1
ATOM 2373 N N . ARG B 1 99 ? -6.344 -23.181 -7.778 1.00 93.31 238 ARG B N 1
ATOM 2374 C CA . ARG B 1 99 ? -7.005 -22.591 -6.615 1.00 151.54 238 ARG B CA 1
ATOM 2375 C C . ARG B 1 99 ? -7.812 -23.614 -5.822 1.00 155.81 238 ARG B C 1
ATOM 2376 O O . ARG B 1 99 ? -8.084 -23.412 -4.638 1.00 159.28 238 ARG B O 1
ATOM 2384 N N . ASN B 1 100 ? -8.191 -24.706 -6.478 1.00 111.39 239 ASN B N 1
ATOM 2385 C CA . ASN B 1 100 ? -9.009 -25.741 -5.852 1.00 102.74 239 ASN B CA 1
ATOM 2386 C C . ASN B 1 100 ? -10.166 -25.166 -5.038 1.00 92.97 239 ASN B C 1
ATOM 2387 O O . ASN B 1 100 ? -10.591 -24.030 -5.258 1.00 57.62 239 ASN B O 1
ATOM 2392 N N . PHE B 1 106 ? 2.779 -33.299 -0.757 1.00 118.40 245 PHE B N 1
ATOM 2393 C CA . PHE B 1 106 ? 3.636 -33.630 -1.889 1.00 115.46 245 PHE B CA 1
ATOM 2394 C C . PHE B 1 106 ? 5.035 -33.979 -1.409 1.00 99.48 245 PHE B C 1
ATOM 2395 O O . PHE B 1 106 ? 5.646 -33.221 -0.655 1.00 105.83 245 PHE B O 1
ATOM 2403 N N . LYS B 1 107 ? 5.543 -35.129 -1.833 1.00 59.21 246 LYS B N 1
ATOM 2404 C CA . LYS B 1 107 ? 6.935 -35.451 -1.576 1.00 69.24 246 LYS B CA 1
ATOM 2405 C C . LYS B 1 107 ? 7.759 -34.393 -2.291 1.00 43.01 246 LYS B C 1
ATOM 2406 O O . LYS B 1 107 ? 7.465 -34.050 -3.437 1.00 122.70 246 LYS B O 1
ATOM 2412 N N . PRO B 1 108 ? 8.778 -33.847 -1.613 1.00 58.65 247 PRO B N 1
ATOM 2413 C CA . PRO B 1 108 ? 9.631 -32.862 -2.280 1.00 85.81 247 PRO B CA 1
ATOM 2414 C C . PRO B 1 108 ? 10.308 -33.478 -3.488 1.00 103.27 247 PRO B C 1
ATOM 2415 O O . PRO B 1 108 ? 10.405 -32.827 -4.522 1.00 150.16 247 PRO B O 1
ATOM 2419 N N . SER B 1 109 ? 10.772 -34.716 -3.350 1.00 52.81 248 SER B N 1
ATOM 2420 C CA . SER B 1 109 ? 11.431 -35.414 -4.445 1.00 14.66 248 SER B CA 1
ATOM 2421 C C . SER B 1 109 ? 10.829 -34.989 -5.775 1.00 15.53 248 SER B C 1
ATOM 2422 O O . SER B 1 109 ? 11.547 -34.669 -6.720 1.00 119.90 248 SER B O 1
ATOM 2425 N N . GLU B 1 110 ? 9.502 -34.973 -5.831 1.00 99.77 249 GLU B N 1
ATOM 2426 C CA . GLU B 1 110 ? 8.783 -34.661 -7.059 1.00 112.60 249 GLU B CA 1
ATOM 2427 C C . GLU B 1 110 ? 9.013 -33.220 -7.515 1.00 98.64 249 GLU B C 1
ATOM 2428 O O . GLU B 1 110 ? 8.882 -32.908 -8.697 1.00 98.63 249 GLU B O 1
ATOM 2434 N N . VAL B 1 111 ? 9.353 -32.349 -6.571 1.00 78.15 250 VAL B N 1
ATOM 2435 C CA . VAL B 1 111 ? 9.671 -30.959 -6.879 1.00 71.00 250 VAL B CA 1
ATOM 2436 C C . VAL B 1 111 ? 11.060 -30.848 -7.492 1.00 87.09 250 VAL B C 1
ATOM 2437 O O . VAL B 1 111 ? 11.247 -30.180 -8.508 1.00 110.51 250 VAL B O 1
ATOM 2441 N N . LEU B 1 112 ? 12.033 -31.501 -6.865 1.00 33.43 251 LEU B N 1
ATOM 2442 C CA . LEU B 1 112 ? 13.391 -31.523 -7.391 1.00 57.08 251 LEU B CA 1
ATOM 2443 C C . LEU B 1 112 ? 13.394 -32.130 -8.787 1.00 81.26 251 LEU B C 1
ATOM 2444 O O . LEU B 1 112 ? 14.244 -31.805 -9.617 1.00 81.45 251 LEU B O 1
ATOM 2449 N N . ALA B 1 113 ? 12.429 -33.008 -9.038 1.00 70.57 252 ALA B N 1
ATOM 2450 C CA . ALA B 1 113 ? 12.274 -33.633 -10.344 1.00 77.08 252 ALA B CA 1
ATOM 2451 C C . ALA B 1 113 ? 11.809 -32.615 -11.377 1.00 39.45 252 ALA B C 1
ATOM 2452 O O . ALA B 1 113 ? 12.337 -32.560 -12.487 1.00 58.34 252 ALA B O 1
ATOM 2454 N N . HIS B 1 114 ? 10.815 -31.812 -11.010 1.00 57.27 253 HIS B N 1
ATOM 2455 C CA . HIS B 1 114 ? 10.332 -30.759 -11.895 1.00 57.33 253 HIS B CA 1
ATOM 2456 C C . HIS B 1 114 ? 11.441 -29.746 -12.133 1.00 64.84 253 HIS B C 1
ATOM 2457 O O . HIS B 1 114 ? 11.658 -29.304 -13.261 1.00 100.71 253 HIS B O 1
ATOM 2464 N N . ILE B 1 115 ? 12.143 -29.388 -11.064 1.00 72.39 254 ILE B N 1
ATOM 2465 C CA . ILE B 1 115 ? 13.310 -28.524 -11.169 1.00 73.86 254 ILE B CA 1
ATOM 2466 C C . ILE B 1 115 ? 14.299 -29.128 -12.157 1.00 80.53 254 ILE B C 1
ATOM 2467 O O . ILE B 1 115 ? 14.917 -28.418 -12.951 1.00 88.59 254 ILE B O 1
ATOM 2472 N N . ASN B 1 116 ? 14.436 -30.449 -12.103 1.00 49.92 255 ASN B N 1
ATOM 2473 C CA . ASN B 1 116 ? 15.358 -31.169 -12.973 1.00 70.04 255 ASN B CA 1
ATOM 2474 C C . ASN B 1 116 ? 14.974 -31.071 -14.446 1.00 66.96 255 ASN B C 1
ATOM 2475 O O . ASN B 1 116 ? 15.793 -30.693 -15.282 1.00 67.40 255 ASN B O 1
ATOM 2477 N N . ARG B 1 117 ? 13.728 -31.415 -14.753 1.00 87.21 256 ARG B N 1
ATOM 2478 C CA . ARG B 1 117 ? 13.235 -31.399 -16.128 1.00 80.11 256 ARG B CA 1
ATOM 2479 C C . ARG B 1 117 ? 13.476 -30.059 -16.817 1.00 94.77 256 ARG B C 1
ATOM 2480 O O . ARG B 1 117 ? 13.843 -30.012 -17.991 1.00 157.41 256 ARG B O 1
ATOM 2488 N N . GLY B 1 118 ? 13.263 -28.972 -16.083 1.00 66.08 257 GLY B N 1
ATOM 2489 C CA . GLY B 1 118 ? 13.429 -27.638 -16.631 1.00 72.19 257 GLY B CA 1
ATOM 2490 C C . GLY B 1 118 ? 14.863 -27.329 -17.014 1.00 94.75 257 GLY B C 1
ATOM 2491 O O . GLY B 1 118 ? 15.117 -26.648 -18.008 1.00 124.08 257 GLY B O 1
ATOM 2492 N N . LEU B 1 119 ? 15.804 -27.834 -16.223 1.00 122.21 258 LEU B N 1
ATOM 2493 C CA . LEU B 1 119 ? 17.226 -27.599 -16.455 1.00 126.10 258 LEU B CA 1
ATOM 2494 C C . LEU B 1 119 ? 17.757 -28.365 -17.666 1.00 119.48 258 LEU B C 1
ATOM 2495 O O . LEU B 1 119 ? 18.651 -27.892 -18.368 1.00 113.38 258 LEU B O 1
ATOM 2500 N N . ILE B 1 120 ? 17.196 -29.546 -17.906 1.00 114.47 259 ILE B N 1
ATOM 2501 C CA . ILE B 1 120 ? 17.725 -30.476 -18.903 1.00 77.28 259 ILE B CA 1
ATOM 2502 C C . ILE B 1 120 ? 17.591 -30.002 -20.350 1.00 57.58 259 ILE B C 1
ATOM 2503 O O . ILE B 1 120 ? 18.442 -30.306 -21.187 1.00 57.40 259 ILE B O 1
ATOM 2508 N N . ASN B 1 121 ? 16.527 -29.263 -20.645 1.00 97.73 260 ASN B N 1
ATOM 2509 C CA . ASN B 1 121 ? 16.257 -28.833 -22.014 1.00 117.46 260 ASN B CA 1
ATOM 2510 C C . ASN B 1 121 ? 17.220 -27.758 -22.516 1.00 138.28 260 ASN B C 1
ATOM 2511 O O . ASN B 1 121 ? 16.810 -26.636 -22.816 1.00 135.94 260 ASN B O 1
ATOM 2513 N N . THR B 1 122 ? 18.498 -28.115 -22.609 1.00 135.47 261 THR B N 1
ATOM 2514 C CA . THR B 1 122 ? 19.536 -27.209 -23.094 1.00 125.01 261 THR B CA 1
ATOM 2515 C C . THR B 1 122 ? 19.434 -25.834 -22.438 1.00 121.98 261 THR B C 1
ATOM 2516 O O . THR B 1 122 ? 19.649 -24.807 -23.085 1.00 48.03 261 THR B O 1
ATOM 2520 N N . LYS B 1 123 ? 19.105 -25.820 -21.152 1.00 95.49 262 LYS B N 1
ATOM 2521 C CA . LYS B 1 123 ? 18.987 -24.567 -20.417 1.00 126.74 262 LYS B CA 1
ATOM 2522 C C . LYS B 1 123 ? 20.324 -24.125 -19.835 1.00 117.08 262 LYS B C 1
ATOM 2523 O O . LYS B 1 123 ? 20.572 -24.265 -18.637 1.00 139.71 262 LYS B O 1
ATOM 2529 N N . LEU B 1 124 ? 21.182 -23.597 -20.703 1.00 87.77 263 LEU B N 1
ATOM 2530 C CA . LEU B 1 124 ? 22.463 -23.029 -20.296 1.00 69.35 263 LEU B CA 1
ATOM 2531 C C . LEU B 1 124 ? 23.455 -24.098 -19.841 1.00 54.74 263 LEU B C 1
ATOM 2532 O O . LEU B 1 124 ? 24.594 -23.790 -19.493 1.00 84.65 263 LEU B O 1
ATOM 2537 N N . GLY B 1 125 ? 23.017 -25.352 -19.854 1.00 62.71 264 GLY B N 1
ATOM 2538 C CA . GLY B 1 125 ? 23.867 -26.460 -19.461 1.00 98.73 264 GLY B CA 1
ATOM 2539 C C . GLY B 1 125 ? 24.388 -26.318 -18.044 1.00 136.20 264 GLY B C 1
ATOM 2540 O O . GLY B 1 125 ? 25.477 -26.792 -17.724 1.00 122.87 264 GLY B O 1
ATOM 2541 N N . LYS B 1 126 ? 23.605 -25.664 -17.195 1.00 140.80 265 LYS B N 1
ATOM 2542 C CA . LYS B 1 126 ? 23.989 -25.451 -15.807 1.00 86.83 265 LYS B CA 1
ATOM 2543 C C . LYS B 1 126 ? 23.222 -26.400 -14.897 1.00 17.85 265 LYS B C 1
ATOM 2544 O O . LYS B 1 126 ? 22.029 -26.627 -15.087 1.00 105.24 265 LYS B O 1
ATOM 2550 N N . HIS B 1 127 ? 23.915 -26.958 -13.911 1.00 58.40 266 HIS B N 1
ATOM 2551 C CA . HIS B 1 127 ? 23.275 -27.840 -12.947 1.00 55.12 266 HIS B CA 1
ATOM 2552 C C . HIS B 1 127 ? 23.305 -27.212 -11.561 1.00 65.82 266 HIS B C 1
ATOM 2553 O O . HIS B 1 127 ? 24.289 -26.580 -11.179 1.00 89.59 266 HIS B O 1
ATOM 2560 N N . VAL B 1 128 ? 22.220 -27.378 -10.814 1.00 66.21 267 VAL B N 1
ATOM 2561 C CA . VAL B 1 128 ? 22.131 -26.792 -9.485 1.00 51.92 267 VAL B CA 1
ATOM 2562 C C . VAL B 1 128 ? 22.074 -27.864 -8.406 1.00 59.97 267 VAL B C 1
ATOM 2563 O O . VAL B 1 128 ? 21.357 -28.855 -8.536 1.00 62.69 267 VAL B O 1
ATOM 2567 N N . THR B 1 129 ? 22.845 -27.659 -7.343 1.00 71.73 268 THR B N 1
ATOM 2568 C CA . THR B 1 129 ? 22.823 -28.552 -6.194 1.00 30.94 268 THR B CA 1
ATOM 2569 C C . THR B 1 129 ? 22.041 -27.888 -5.067 1.00 62.95 268 THR B C 1
ATOM 2570 O O . THR B 1 129 ? 22.365 -26.780 -4.643 1.00 54.71 268 THR B O 1
ATOM 2582 N N . LEU B 1 131 ? 19.316 -28.395 -1.354 1.00 64.99 270 LEU B N 1
ATOM 2583 C CA . LEU B 1 131 ? 18.717 -29.195 -0.297 1.00 58.92 270 LEU B CA 1
ATOM 2584 C C . LEU B 1 131 ? 17.279 -28.741 -0.060 1.00 96.26 270 LEU B C 1
ATOM 2585 O O . LEU B 1 131 ? 17.027 -27.619 0.378 1.00 76.74 270 LEU B O 1
ATOM 2590 N N . GLY B 1 132 ? 16.332 -29.612 -0.385 1.00 99.66 271 GLY B N 1
ATOM 2591 C CA . GLY B 1 132 ? 14.927 -29.284 -0.247 1.00 72.59 271 GLY B CA 1
ATOM 2592 C C . GLY B 1 132 ? 14.345 -29.838 1.035 1.00 65.47 271 GLY B C 1
ATOM 2593 O O . GLY B 1 132 ? 14.637 -30.968 1.418 1.00 73.98 271 GLY B O 1
ATOM 2594 N N . GLY B 1 133 ? 13.521 -29.039 1.701 1.00 23.39 272 GLY B N 1
ATOM 2595 C CA . GLY B 1 133 ? 12.893 -29.462 2.937 1.00 39.65 272 GLY B CA 1
ATOM 2596 C C . GLY B 1 133 ? 11.474 -28.949 3.061 1.00 45.79 272 GLY B C 1
ATOM 2597 O O . GLY B 1 133 ? 11.221 -27.754 2.915 1.00 59.67 272 GLY B O 1
ATOM 2598 N N . VAL B 1 134 ? 10.543 -29.860 3.324 1.00 53.98 273 VAL B N 1
ATOM 2599 C CA . VAL B 1 134 ? 9.152 -29.486 3.536 1.00 47.04 273 VAL B CA 1
ATOM 2600 C C . VAL B 1 134 ? 8.714 -29.908 4.938 1.00 54.02 273 VAL B C 1
ATOM 2601 O O . VAL B 1 134 ? 8.876 -31.063 5.331 1.00 65.35 273 VAL B O 1
ATOM 2605 N N . ILE B 1 135 ? 8.180 -28.956 5.695 1.00 37.09 274 ILE B N 1
ATOM 2606 C CA . ILE B 1 135 ? 7.808 -29.194 7.085 1.00 32.60 274 ILE B CA 1
ATOM 2607 C C . ILE B 1 135 ? 6.309 -29.051 7.310 1.00 64.09 274 ILE B C 1
ATOM 2608 O O . ILE B 1 135 ? 5.707 -28.054 6.919 1.00 57.49 274 ILE B O 1
ATOM 2613 N N . ASP B 1 136 ? 5.711 -30.054 7.945 1.00 75.53 275 ASP B N 1
ATOM 2614 C CA . ASP B 1 136 ? 4.315 -29.971 8.348 1.00 89.01 275 ASP B CA 1
ATOM 2615 C C . ASP B 1 136 ? 4.234 -29.429 9.771 1.00 82.61 275 ASP B C 1
ATOM 2616 O O . ASP B 1 136 ? 4.649 -30.090 10.723 1.00 103.72 275 ASP B O 1
ATOM 2621 N N . LEU B 1 137 ? 3.700 -28.220 9.904 1.00 93.73 276 LEU B N 1
ATOM 2622 C CA . LEU B 1 137 ? 3.657 -27.523 11.186 1.00 120.87 276 LEU B CA 1
ATOM 2623 C C . LEU B 1 137 ? 2.776 -28.222 12.220 1.00 125.42 276 LEU B C 1
ATOM 2624 O O . LEU B 1 137 ? 3.087 -28.220 13.412 1.00 102.31 276 LEU B O 1
ATOM 2629 N N . GLU B 1 138 ? 1.678 -28.814 11.763 1.00 101.66 277 GLU B N 1
ATOM 2630 C CA . GLU B 1 138 ? 0.705 -29.417 12.671 1.00 101.31 277 GLU B CA 1
ATOM 2631 C C . GLU B 1 138 ? 1.176 -30.736 13.284 1.00 97.44 277 GLU B C 1
ATOM 2632 O O . GLU B 1 138 ? 0.766 -31.091 14.389 1.00 111.48 277 GLU B O 1
ATOM 2638 N N . LYS B 1 139 ? 2.032 -31.459 12.573 1.00 77.84 278 LYS B N 1
ATOM 2639 C CA . LYS B 1 139 ? 2.517 -32.742 13.069 1.00 67.94 278 LYS B CA 1
ATOM 2640 C C . LYS B 1 139 ? 4.033 -32.764 13.252 1.00 60.37 278 LYS B C 1
ATOM 2641 O O . LYS B 1 139 ? 4.638 -33.832 13.332 1.00 90.56 278 LYS B O 1
ATOM 2647 N N . ASN B 1 140 ? 4.633 -31.579 13.330 1.00 78.39 279 ASN B N 1
ATOM 2648 C CA . ASN B 1 140 ? 6.082 -31.443 13.478 1.00 84.15 279 ASN B CA 1
ATOM 2649 C C . ASN B 1 140 ? 6.886 -32.455 12.670 1.00 66.31 279 ASN B C 1
ATOM 2650 O O . ASN B 1 140 ? 7.796 -33.097 13.194 1.00 98.62 279 ASN B O 1
ATOM 2655 N N . SER B 1 141 ? 6.548 -32.591 11.392 1.00 63.95 280 SER B N 1
ATOM 2656 C CA . SER B 1 141 ? 7.265 -33.503 10.511 1.00 95.33 280 SER B CA 1
ATOM 2657 C C . SER B 1 141 ? 8.116 -32.737 9.504 1.00 92.16 280 SER B C 1
ATOM 2658 O O . SER B 1 141 ? 7.647 -31.794 8.868 1.00 90.19 280 SER B O 1
ATOM 2661 N N . LEU B 1 142 ? 9.373 -33.150 9.369 1.00 64.49 281 LEU B N 1
ATOM 2662 C CA . LEU B 1 142 ? 10.294 -32.534 8.423 1.00 50.08 281 LEU B CA 1
ATOM 2663 C C . LEU B 1 142 ? 10.712 -33.541 7.359 1.00 51.43 281 LEU B C 1
ATOM 2664 O O . LEU B 1 142 ? 11.419 -34.504 7.650 1.00 77.16 281 LEU B O 1
ATOM 2669 N N . THR B 1 143 ? 10.269 -33.318 6.127 1.00 73.01 282 THR B N 1
ATOM 2670 C CA . THR B 1 143 ? 10.649 -34.183 5.017 1.00 64.22 282 THR B CA 1
ATOM 2671 C C . THR B 1 143 ? 11.662 -33.482 4.116 1.00 77.15 282 THR B C 1
ATOM 2672 O O . THR B 1 143 ? 11.313 -32.577 3.359 1.00 66.61 282 THR B O 1
ATOM 2676 N N . TYR B 1 144 ? 12.919 -33.905 4.208 1.00 88.18 283 TYR B N 1
ATOM 2677 C CA . TYR B 1 144 ? 13.990 -33.289 3.435 1.00 36.56 283 TYR B CA 1
ATOM 2678 C C . TYR B 1 144 ? 14.428 -34.166 2.265 1.00 67.46 283 TYR B C 1
ATOM 2679 O O . TYR B 1 144 ? 14.355 -35.394 2.331 1.00 61.17 283 TYR B O 1
ATOM 2688 N N . SER B 1 145 ? 14.883 -33.521 1.197 1.00 86.50 284 SER B N 1
ATOM 2689 C CA . SER B 1 145 ? 15.362 -34.216 0.011 1.00 72.02 284 SER B CA 1
ATOM 2690 C C . SER B 1 145 ? 16.601 -33.521 -0.540 1.00 54.76 284 SER B C 1
ATOM 2691 O O . SER B 1 145 ? 16.518 -32.405 -1.052 1.00 72.87 284 SER B O 1
ATOM 2694 N N . ILE B 1 146 ? 17.750 -34.178 -0.429 1.00 106.05 285 ILE B N 1
ATOM 2695 C CA . ILE B 1 146 ? 18.992 -33.619 -0.951 1.00 109.72 285 ILE B CA 1
ATOM 2696 C C . ILE B 1 146 ? 19.319 -34.198 -2.326 1.00 122.52 285 ILE B C 1
ATOM 2697 O O . ILE B 1 146 ? 19.286 -35.412 -2.524 1.00 80.84 285 ILE B O 1
ATOM 2702 N N . GLY B 1 147 ? 19.615 -33.317 -3.275 1.00 185.55 286 GLY B N 1
ATOM 2703 C CA . GLY B 1 147 ? 19.904 -33.732 -4.635 1.00 180.51 286 GLY B CA 1
ATOM 2704 C C . GLY B 1 147 ? 21.337 -33.450 -5.032 1.00 167.24 286 GLY B C 1
ATOM 2705 O O . GLY B 1 147 ? 21.839 -33.990 -6.017 1.00 158.08 286 GLY B O 1
ATOM 2706 N N . GLY B 1 148 ? 22.002 -32.601 -4.261 1.00 100.11 287 GLY B N 1
ATOM 2707 C CA . GLY B 1 148 ? 23.385 -32.276 -4.538 1.00 92.48 287 GLY B CA 1
ATOM 2708 C C . GLY B 1 148 ? 24.355 -32.909 -3.565 1.00 111.85 287 GLY B C 1
ATOM 2709 O O . GLY B 1 148 ? 23.950 -33.487 -2.557 1.00 148.29 287 GLY B O 1
ATOM 2710 N N . HIS B 1 149 ? 25.643 -32.799 -3.872 1.00 182.28 288 HIS B N 1
ATOM 2711 C CA . HIS B 1 149 ? 26.685 -33.371 -3.028 1.00 241.36 288 HIS B CA 1
ATOM 2712 C C . HIS B 1 149 ? 27.204 -32.346 -2.023 1.00 235.80 288 HIS B C 1
ATOM 2713 O O . HIS B 1 149 ? 28.156 -32.609 -1.287 1.00 193.16 288 HIS B O 1
ATOM 2720 N N . LEU B 1 150 ? 26.565 -31.180 -1.998 1.00 129.68 289 LEU B N 1
ATOM 2721 C CA . LEU B 1 150 ? 26.933 -30.108 -1.078 1.00 99.87 289 LEU B CA 1
ATOM 2722 C C . LEU B 1 150 ? 26.835 -30.566 0.377 1.00 101.92 289 LEU B C 1
ATOM 2723 O O . LEU B 1 150 ? 26.143 -31.539 0.676 1.00 104.31 289 LEU B O 1
ATOM 2728 N N . PRO B 1 151 ? 27.540 -29.871 1.286 1.00 108.18 290 PRO B N 1
ATOM 2729 C CA . PRO B 1 151 ? 27.561 -30.208 2.715 1.00 110.97 290 PRO B CA 1
ATOM 2730 C C . PRO B 1 151 ? 26.170 -30.393 3.324 1.00 114.31 290 PRO B C 1
ATOM 2731 O O . PRO B 1 151 ? 25.344 -29.480 3.295 1.00 85.81 290 PRO B O 1
ATOM 2735 N N . LEU B 1 152 ? 25.935 -31.578 3.882 1.00 85.13 291 LEU B N 1
ATOM 2736 C CA . LEU B 1 152 ? 24.648 -31.940 4.467 1.00 75.65 291 LEU B CA 1
ATOM 2737 C C . LEU B 1 152 ? 24.169 -30.915 5.497 1.00 79.81 291 LEU B C 1
ATOM 2738 O O . LEU B 1 152 ? 24.960 -30.122 6.005 1.00 68.03 291 LEU B O 1
ATOM 2743 N N . PRO B 1 153 ? 22.859 -30.916 5.793 1.00 71.41 292 PRO B N 1
ATOM 2744 C CA . PRO B 1 153 ? 22.288 -30.027 6.812 1.00 64.63 292 PRO B CA 1
ATOM 2745 C C . PRO B 1 153 ? 22.716 -30.404 8.228 1.00 69.70 292 PRO B C 1
ATOM 2746 O O . PRO B 1 153 ? 22.872 -31.585 8.536 1.00 88.88 292 PRO B O 1
ATOM 2750 N N . VAL B 1 154 ? 22.895 -29.400 9.080 1.00 71.73 293 VAL B N 1
ATOM 2751 C CA . VAL B 1 154 ? 23.285 -29.626 10.466 1.00 48.92 293 VAL B CA 1
ATOM 2752 C C . VAL B 1 154 ? 22.188 -29.161 11.416 1.00 73.23 293 VAL B C 1
ATOM 2753 O O . VAL B 1 154 ? 22.013 -27.962 11.629 1.00 97.99 293 VAL B O 1
ATOM 2757 N N . LEU B 1 155 ? 21.445 -30.106 11.984 1.00 54.91 294 LEU B N 1
ATOM 2758 C CA . LEU B 1 155 ? 20.411 -29.765 12.957 1.00 50.81 294 LEU B CA 1
ATOM 2759 C C . LEU B 1 155 ? 20.984 -29.782 14.371 1.00 76.01 294 LEU B C 1
ATOM 2760 O O . LEU B 1 155 ? 21.841 -30.605 14.694 1.00 46.78 294 LEU B O 1
ATOM 2765 N N . PHE B 1 156 ? 20.497 -28.875 15.212 1.00 73.99 295 PHE B N 1
ATOM 2766 C CA . PHE B 1 156 ? 21.078 -28.666 16.531 1.00 59.02 295 PHE B CA 1
ATOM 2767 C C . PHE B 1 156 ? 20.086 -28.930 17.661 1.00 79.22 295 PHE B C 1
ATOM 2768 O O . PHE B 1 156 ? 18.970 -28.410 17.653 1.00 22.44 295 PHE B O 1
ATOM 2776 N N . VAL B 1 157 ? 20.503 -29.740 18.630 1.00 135.25 296 VAL B N 1
ATOM 2777 C CA . VAL B 1 157 ? 19.704 -29.983 19.828 1.00 103.38 296 VAL B CA 1
ATOM 2778 C C . VAL B 1 157 ? 20.569 -30.038 21.090 1.00 81.46 296 VAL B C 1
ATOM 2779 O O . VAL B 1 157 ? 21.447 -30.890 21.226 1.00 65.99 296 VAL B O 1
ATOM 2783 N N . GLU B 1 158 ? 20.327 -29.098 21.999 1.00 39.61 297 GLU B N 1
ATOM 2784 C CA . GLU B 1 158 ? 20.911 -29.133 23.337 1.00 27.62 297 GLU B CA 1
ATOM 2785 C C . GLU B 1 158 ? 22.438 -29.241 23.371 1.00 69.84 297 GLU B C 1
ATOM 2786 O O . GLU B 1 158 ? 22.989 -29.994 24.173 1.00 140.15 297 GLU B O 1
ATOM 2792 N N . GLY B 1 159 ? 23.120 -28.491 22.513 1.00 95.02 298 GLY B N 1
ATOM 2793 C CA . GLY B 1 159 ? 24.571 -28.435 22.556 1.00 118.94 298 GLY B CA 1
ATOM 2794 C C . GLY B 1 159 ? 25.276 -29.473 21.704 1.00 110.26 298 GLY B C 1
ATOM 2795 O O . GLY B 1 159 ? 26.505 -29.550 21.700 1.00 64.49 298 GLY B O 1
ATOM 2796 N N . GLN B 1 160 ? 24.501 -30.276 20.984 1.00 122.36 299 GLN B N 1
ATOM 2797 C CA . GLN B 1 160 ? 25.061 -31.269 20.072 1.00 87.26 299 GLN B CA 1
ATOM 2798 C C . GLN B 1 160 ? 24.392 -31.177 18.702 1.00 24.97 299 GLN B C 1
ATOM 2799 O O . GLN B 1 160 ? 23.215 -30.831 18.601 1.00 83.05 299 GLN B O 1
ATOM 2805 N N . ALA B 1 161 ? 25.147 -31.484 17.651 0.00 66.43 300 ALA B N 1
ATOM 2806 C CA . ALA B 1 161 ? 24.627 -31.417 16.287 0.00 78.87 300 ALA B CA 1
ATOM 2807 C C . ALA B 1 161 ? 25.211 -32.512 15.396 0.00 81.21 300 ALA B C 1
ATOM 2808 O O . ALA B 1 161 ? 26.299 -33.025 15.660 0.00 76.02 300 ALA B O 1
ATOM 2810 N N . GLY B 1 162 ? 24.484 -32.859 14.338 1.00 61.22 301 GLY B N 1
ATOM 2811 C CA . GLY B 1 162 ? 24.920 -33.885 13.406 1.00 62.51 301 GLY B CA 1
ATOM 2812 C C . GLY B 1 162 ? 24.308 -33.735 12.026 1.00 72.65 301 GLY B C 1
ATOM 2813 O O . GLY B 1 162 ? 23.386 -32.944 11.825 1.00 96.02 301 GLY B O 1
ATOM 2814 N N . TYR B 1 163 ? 24.820 -34.504 11.071 1.00 60.93 302 TYR B N 1
ATOM 2815 C CA . TYR B 1 163 ? 24.349 -34.435 9.691 1.00 55.32 302 TYR B CA 1
ATOM 2816 C C . TYR B 1 163 ? 23.157 -35.339 9.410 1.00 72.88 302 TYR B C 1
ATOM 2817 O O . TYR B 1 163 ? 23.122 -36.492 9.838 1.00 116.02 302 TYR B O 1
ATOM 2826 N N . LEU B 1 164 ? 22.181 -34.804 8.685 1.00 60.04 303 LEU B N 1
ATOM 2827 C CA . LEU B 1 164 ? 21.055 -35.595 8.212 1.00 65.03 303 LEU B CA 1
ATOM 2828 C C . LEU B 1 164 ? 21.441 -36.198 6.876 1.00 83.73 303 LEU B C 1
ATOM 2829 O O . LEU B 1 164 ? 21.245 -35.585 5.828 1.00 79.47 303 LEU B O 1
ATOM 2834 N N . GLU B 1 165 ? 21.999 -37.398 6.908 1.00 101.33 304 GLU B N 1
ATOM 2835 C CA . GLU B 1 165 ? 22.625 -37.924 5.707 1.00 121.13 304 GLU B CA 1
ATOM 2836 C C . GLU B 1 165 ? 21.663 -38.530 4.696 1.00 112.64 304 GLU B C 1
ATOM 2837 O O . GLU B 1 165 ? 20.576 -39.002 5.033 1.00 106.46 304 GLU B O 1
ATOM 2843 N N . GLY B 1 166 ? 22.091 -38.472 3.441 1.00 77.33 305 GLY B N 1
ATOM 2844 C CA . GLY B 1 166 ? 21.306 -38.919 2.314 1.00 79.89 305 GLY B CA 1
ATOM 2845 C C . GLY B 1 166 ? 22.160 -38.851 1.073 1.00 102.68 305 GLY B C 1
ATOM 2846 O O . GLY B 1 166 ? 23.133 -38.102 1.024 1.00 104.36 305 GLY B O 1
ATOM 2847 N N . ARG B 1 167 ? 21.802 -39.634 0.066 1.00 66.48 306 ARG B N 1
ATOM 2848 C CA . ARG B 1 167 ? 22.616 -39.712 -1.134 1.00 81.27 306 ARG B CA 1
ATOM 2849 C C . ARG B 1 167 ? 21.843 -39.236 -2.354 1.00 103.97 306 ARG B C 1
ATOM 2850 O O . ARG B 1 167 ? 20.709 -39.651 -2.583 1.00 82.73 306 ARG B O 1
ATOM 2858 N N . GLY B 1 168 ? 22.466 -38.351 -3.126 1.00 65.92 307 GLY B N 1
ATOM 2859 C CA . GLY B 1 168 ? 21.862 -37.823 -4.335 1.00 102.16 307 GLY B CA 1
ATOM 2860 C C . GLY B 1 168 ? 20.407 -37.437 -4.157 1.00 142.98 307 GLY B C 1
ATOM 2861 O O . GLY B 1 168 ? 19.510 -38.261 -4.338 1.00 192.16 307 GLY B O 1
ATOM 2862 N N . PRO B 1 170 ? 22.287 -36.668 -8.116 1.00 98.83 309 PRO B N 1
ATOM 2863 C CA . PRO B 1 170 ? 22.152 -36.358 -9.543 1.00 103.17 309 PRO B CA 1
ATOM 2864 C C . PRO B 1 170 ? 22.178 -34.855 -9.801 1.00 96.95 309 PRO B C 1
ATOM 2865 O O . PRO B 1 170 ? 22.496 -34.433 -10.912 1.00 114.38 309 PRO B O 1
ATOM 2869 N N . VAL B 1 171 ? 21.838 -34.071 -8.782 1.00 55.86 310 VAL B N 1
ATOM 2870 C CA . VAL B 1 171 ? 21.887 -32.608 -8.843 1.00 25.97 310 VAL B CA 1
ATOM 2871 C C . VAL B 1 171 ? 21.064 -32.002 -9.983 1.00 75.08 310 VAL B C 1
ATOM 2872 O O . VAL B 1 171 ? 21.063 -30.787 -10.180 1.00 52.85 310 VAL B O 1
ATOM 2876 N N . GLY B 1 172 ? 20.362 -32.849 -10.727 1.00 145.41 311 GLY B N 1
ATOM 2877 C CA . GLY B 1 172 ? 19.480 -32.382 -11.782 1.00 169.52 311 GLY B CA 1
ATOM 2878 C C . GLY B 1 172 ? 20.158 -32.102 -13.111 1.00 129.28 311 GLY B C 1
ATOM 2879 O O . GLY B 1 172 ? 19.967 -31.037 -13.699 1.00 49.96 311 GLY B O 1
ATOM 2880 N N . LEU B 1 173 ? 20.949 -33.057 -13.592 1.00 37.63 312 LEU B N 1
ATOM 2881 C CA . LEU B 1 173 ? 21.547 -32.941 -14.919 1.00 135.17 312 LEU B CA 1
ATOM 2882 C C . LEU B 1 173 ? 21.275 -34.187 -15.762 1.00 137.61 312 LEU B C 1
ATOM 2883 O O . LEU B 1 173 ? 21.707 -34.280 -16.911 1.00 67.73 312 LEU B O 1
ATOM 2888 N N . PHE B 1 174 ? 20.553 -35.140 -15.179 1.00 144.55 313 PHE B N 1
ATOM 2889 C CA . PHE B 1 174 ? 20.120 -36.333 -15.898 1.00 84.80 313 PHE B CA 1
ATOM 2890 C C . PHE B 1 174 ? 18.610 -36.298 -16.109 1.00 81.26 313 PHE B C 1
ATOM 2891 O O . PHE B 1 174 ? 17.881 -35.708 -15.313 1.00 141.36 313 PHE B O 1
ATOM 2899 N N . ASP B 1 175 ? 18.141 -36.933 -17.181 1.00 105.33 314 ASP B N 1
ATOM 2900 C CA . ASP B 1 175 ? 16.718 -36.916 -17.511 1.00 97.50 314 ASP B CA 1
ATOM 2901 C C . ASP B 1 175 ? 15.914 -37.861 -16.620 1.00 79.03 314 ASP B C 1
ATOM 2902 O O . ASP B 1 175 ? 14.706 -37.687 -16.449 1.00 31.60 314 ASP B O 1
ATOM 2907 N N . ASP B 1 176 ? 16.586 -38.858 -16.056 1.00 43.05 315 ASP B N 1
ATOM 2908 C CA . ASP B 1 176 ? 15.947 -39.777 -15.120 1.00 77.10 315 ASP B CA 1
ATOM 2909 C C . ASP B 1 176 ? 16.188 -39.339 -13.679 1.00 110.42 315 ASP B C 1
ATOM 2910 O O . ASP B 1 176 ? 17.329 -39.256 -13.224 1.00 128.79 315 ASP B O 1
ATOM 2915 N N . ALA B 1 177 ? 15.100 -39.065 -12.969 1.00 93.31 316 ALA B N 1
ATOM 2916 C CA . ALA B 1 177 ? 15.168 -38.519 -11.619 1.00 72.25 316 ALA B CA 1
ATOM 2917 C C . ALA B 1 177 ? 15.978 -39.383 -10.654 1.00 32.35 316 ALA B C 1
ATOM 2918 O O . ALA B 1 177 ? 17.081 -39.011 -10.254 1.00 90.94 316 ALA B O 1
ATOM 2920 N N . THR B 1 178 ? 15.417 -40.531 -10.283 1.00 48.62 317 THR B N 1
ATOM 2921 C CA . THR B 1 178 ? 16.030 -41.423 -9.300 1.00 22.67 317 THR B CA 1
ATOM 2922 C C . THR B 1 178 ? 16.265 -40.712 -7.968 1.00 48.29 317 THR B C 1
ATOM 2923 O O . THR B 1 178 ? 17.274 -40.940 -7.301 1.00 100.14 317 THR B O 1
ATOM 2927 N N . TYR B 1 179 ? 15.324 -39.853 -7.585 1.00 98.07 318 TYR B N 1
ATOM 2928 C CA . TYR B 1 179 ? 15.435 -39.095 -6.342 1.00 74.38 318 TYR B CA 1
ATOM 2929 C C . TYR B 1 179 ? 14.725 -39.786 -5.182 1.00 82.01 318 TYR B C 1
ATOM 2930 O O . TYR B 1 179 ? 13.622 -40.311 -5.338 1.00 103.27 318 TYR B O 1
ATOM 2939 N N . ASP B 1 180 ? 15.369 -39.779 -4.018 1.00 110.01 319 ASP B N 1
ATOM 2940 C CA . ASP B 1 180 ? 14.790 -40.344 -2.804 1.00 77.94 319 ASP B CA 1
ATOM 2941 C C . ASP B 1 180 ? 14.829 -39.323 -1.671 1.00 112.82 319 ASP B C 1
ATOM 2942 O O . ASP B 1 180 ? 15.850 -38.670 -1.449 1.00 82.84 319 ASP B O 1
ATOM 2947 N N . ASP B 1 181 ? 13.718 -39.186 -0.953 1.00 146.29 320 ASP B N 1
ATOM 2948 C CA . ASP B 1 181 ? 13.652 -38.257 0.172 1.00 151.96 320 ASP B CA 1
ATOM 2949 C C . ASP B 1 181 ? 13.288 -38.958 1.480 1.00 123.94 320 ASP B C 1
ATOM 2950 O O . ASP B 1 181 ? 12.632 -40.000 1.477 1.00 97.63 320 ASP B O 1
ATOM 2955 N N . ARG B 1 182 ? 13.723 -38.377 2.593 1.00 47.48 321 ARG B N 1
ATOM 2956 C CA . ARG B 1 182 ? 13.507 -38.977 3.904 1.00 39.06 321 ARG B CA 1
ATOM 2957 C C . ARG B 1 182 ? 12.709 -38.058 4.819 1.00 56.12 321 ARG B C 1
ATOM 2958 O O . ARG B 1 182 ? 12.772 -36.835 4.699 1.00 36.31 321 ARG B O 1
ATOM 2966 N N . VAL B 1 183 ? 11.956 -38.657 5.736 1.00 68.89 322 VAL B N 1
ATOM 2967 C CA . VAL B 1 183 ? 11.166 -37.893 6.691 1.00 97.94 322 VAL B CA 1
ATOM 2968 C C . VAL B 1 183 ? 11.793 -37.965 8.077 1.00 88.54 322 VAL B C 1
ATOM 2969 O O . VAL B 1 183 ? 12.461 -38.942 8.418 1.00 77.23 322 VAL B O 1
ATOM 2981 N N . GLU B 1 185 ? 11.101 -36.363 12.339 1.00 84.18 324 GLU B N 1
ATOM 2982 C CA . GLU B 1 185 ? 10.290 -35.588 13.270 1.00 78.04 324 GLU B CA 1
ATOM 2983 C C . GLU B 1 185 ? 11.127 -34.556 14.018 1.00 64.56 324 GLU B C 1
ATOM 2984 O O . GLU B 1 185 ? 12.345 -34.697 14.136 1.00 105.30 324 GLU B O 1
ATOM 2990 N N . LEU B 1 186 ? 10.464 -33.520 14.521 1.00 35.08 325 LEU B N 1
ATOM 2991 C CA . LEU B 1 186 ? 11.153 -32.401 15.154 1.00 58.05 325 LEU B CA 1
ATOM 2992 C C . LEU B 1 186 ? 10.898 -32.314 16.654 1.00 18.97 325 LEU B C 1
ATOM 2993 O O . LEU B 1 186 ? 9.755 -32.403 17.103 1.00 117.71 325 LEU B O 1
ATOM 2998 N N . PRO B 1 187 ? 11.974 -32.135 17.434 1.00 127.14 326 PRO B N 1
ATOM 2999 C CA . PRO B 1 187 ? 11.896 -31.901 18.879 1.00 96.46 326 PRO B CA 1
ATOM 3000 C C . PRO B 1 187 ? 11.251 -30.550 19.168 1.00 92.98 326 PRO B C 1
ATOM 3001 O O . PRO B 1 187 ? 11.072 -29.754 18.245 1.00 94.28 326 PRO B O 1
ATOM 3005 N N . PRO B 1 188 ? 10.900 -30.291 20.436 1.00 72.05 327 PRO B N 1
ATOM 3006 C CA . PRO B 1 188 ? 10.353 -28.978 20.796 1.00 85.54 327 PRO B CA 1
ATOM 3007 C C . PRO B 1 188 ? 11.383 -27.877 20.568 1.00 81.25 327 PRO B C 1
ATOM 3008 O O . PRO B 1 188 ? 11.020 -26.747 20.243 1.00 71.55 327 PRO B O 1
ATOM 3012 N N . SER B 1 189 ? 12.658 -28.217 20.734 1.00 114.62 328 SER B N 1
ATOM 3013 C CA . SER B 1 189 ? 13.744 -27.270 20.512 1.00 130.13 328 SER B CA 1
ATOM 3014 C C . SER B 1 189 ? 14.740 -27.813 19.489 1.00 142.27 328 SER B C 1
ATOM 3015 O O . SER B 1 189 ? 15.549 -28.686 19.801 1.00 135.31 328 SER B O 1
ATOM 3018 N N . PHE B 1 190 ? 14.674 -27.292 18.267 1.00 204.16 329 PHE B N 1
ATOM 3019 C CA . PHE B 1 190 ? 15.549 -27.751 17.193 1.00 198.22 329 PHE B CA 1
ATOM 3020 C C . PHE B 1 190 ? 16.134 -26.589 16.398 1.00 201.54 329 PHE B C 1
ATOM 3021 O O . PHE B 1 190 ? 15.589 -25.485 16.399 1.00 212.58 329 PHE B O 1
ATOM 3023 N N . SER B 1 191 ? 17.247 -26.847 15.718 1.00 101.16 330 SER B N 1
ATOM 3024 C CA . SER B 1 191 ? 17.912 -25.823 14.923 1.00 70.30 330 SER B CA 1
ATOM 3025 C C . SER B 1 191 ? 18.651 -26.406 13.722 1.00 57.35 330 SER B C 1
ATOM 3026 O O . SER B 1 191 ? 19.848 -26.687 13.793 1.00 79.48 330 SER B O 1
ATOM 3029 N N . LEU B 1 192 ? 17.932 -26.576 12.618 1.00 93.04 331 LEU B N 1
ATOM 3030 C CA . LEU B 1 192 ? 18.516 -27.092 11.387 1.00 77.34 331 LEU B CA 1
ATOM 3031 C C . LEU B 1 192 ? 19.299 -25.997 10.666 1.00 70.75 331 LEU B C 1
ATOM 3032 O O . LEU B 1 192 ? 18.881 -24.840 10.648 1.00 56.64 331 LEU B O 1
ATOM 3037 N N . SER B 1 193 ? 20.433 -26.363 10.076 1.00 59.90 332 SER B N 1
ATOM 3038 C CA . SER B 1 193 ? 21.271 -25.396 9.372 1.00 55.42 332 SER B CA 1
ATOM 3039 C C . SER B 1 193 ? 21.738 -25.916 8.013 1.00 55.90 332 SER B C 1
ATOM 3040 O O . SER B 1 193 ? 22.295 -27.007 7.909 1.00 80.63 332 SER B O 1
ATOM 3043 N N . LEU B 1 194 ? 21.512 -25.114 6.978 1.00 69.69 333 LEU B N 1
ATOM 3044 C CA . LEU B 1 194 ? 21.824 -25.501 5.608 1.00 52.64 333 LEU B CA 1
ATOM 3045 C C . LEU B 1 194 ? 22.987 -24.672 5.076 1.00 78.04 333 LEU B C 1
ATOM 3046 O O . LEU B 1 194 ? 23.016 -23.455 5.246 1.00 83.67 333 LEU B O 1
ATOM 3051 N N . PHE B 1 195 ? 23.945 -25.333 4.429 1.00 46.11 334 PHE B N 1
ATOM 3052 C CA . PHE B 1 195 ? 25.170 -24.664 3.997 1.00 36.89 334 PHE B CA 1
ATOM 3053 C C . PHE B 1 195 ? 25.444 -24.786 2.501 1.00 67.48 334 PHE B C 1
ATOM 3054 O O . PHE B 1 195 ? 24.900 -25.659 1.823 1.00 79.69 334 PHE B O 1
ATOM 3062 N N . SER B 1 196 ? 26.299 -23.901 1.998 1.00 78.92 335 SER B N 1
ATOM 3063 C CA . SER B 1 196 ? 26.707 -23.918 0.599 1.00 51.15 335 SER B CA 1
ATOM 3064 C C . SER B 1 196 ? 28.077 -24.572 0.445 1.00 35.47 335 SER B C 1
ATOM 3065 O O . SER B 1 196 ? 28.577 -25.206 1.374 1.00 70.82 335 SER B O 1
ATOM 3068 N N . ASP B 1 197 ? 28.681 -24.412 -0.727 1.00 108.47 336 ASP B N 1
ATOM 3069 C CA . ASP B 1 197 ? 29.979 -25.020 -1.008 1.00 74.25 336 ASP B CA 1
ATOM 3070 C C . ASP B 1 197 ? 31.090 -24.471 -0.114 1.00 65.23 336 ASP B C 1
ATOM 3071 O O . ASP B 1 197 ? 32.034 -25.185 0.221 1.00 116.70 336 ASP B O 1
ATOM 3076 N N . GLY B 1 198 ? 30.973 -23.202 0.266 1.00 50.24 337 GLY B N 1
ATOM 3077 C CA . GLY B 1 198 ? 31.945 -22.574 1.145 1.00 48.41 337 GLY B CA 1
ATOM 3078 C C . GLY B 1 198 ? 31.901 -23.146 2.551 1.00 86.01 337 GLY B C 1
ATOM 3079 O O . GLY B 1 198 ? 30.827 -23.353 3.113 1.00 64.02 337 GLY B O 1
ATOM 3080 N N . ILE B 1 199 ? 33.073 -23.394 3.128 1.00 102.56 338 ILE B N 1
ATOM 3081 C CA . ILE B 1 199 ? 33.165 -24.058 4.424 1.00 90.97 338 ILE B CA 1
ATOM 3082 C C . ILE B 1 199 ? 34.148 -23.351 5.354 1.00 114.57 338 ILE B C 1
ATOM 3083 O O . ILE B 1 199 ? 34.044 -23.456 6.577 1.00 122.30 338 ILE B O 1
ATOM 3088 N N . LEU B 1 200 ? 35.105 -22.640 4.765 1.00 119.32 339 LEU B N 1
ATOM 3089 C CA . LEU B 1 200 ? 36.134 -21.939 5.526 1.00 140.14 339 LEU B CA 1
ATOM 3090 C C . LEU B 1 200 ? 35.520 -20.985 6.546 1.00 126.73 339 LEU B C 1
ATOM 3091 O O . LEU B 1 200 ? 35.954 -20.935 7.697 1.00 152.75 339 LEU B O 1
ATOM 3096 N N . ASP B 1 201 ? 34.510 -20.237 6.109 1.00 114.50 340 ASP B N 1
ATOM 3097 C CA . ASP B 1 201 ? 33.784 -19.294 6.962 1.00 61.59 340 ASP B CA 1
ATOM 3098 C C . ASP B 1 201 ? 34.585 -18.841 8.182 1.00 139.07 340 ASP B C 1
ATOM 3099 O O . ASP B 1 201 ? 34.429 -19.385 9.277 1.00 85.30 340 ASP B O 1
ATOM 3101 N N . LEU B 1 208 ? 42.448 -32.675 2.692 1.00 70.38 347 LEU B N 1
ATOM 3102 C CA . LEU B 1 208 ? 41.411 -32.940 3.683 1.00 97.40 347 LEU B CA 1
ATOM 3103 C C . LEU B 1 208 ? 40.049 -32.426 3.236 1.00 75.49 347 LEU B C 1
ATOM 3104 O O . LEU B 1 208 ? 39.551 -31.425 3.749 1.00 63.99 347 LEU B O 1
ATOM 3109 N N . LYS B 1 209 ? 39.450 -33.115 2.272 1.00 73.44 348 LYS B N 1
ATOM 3110 C CA . LYS B 1 209 ? 38.095 -32.805 1.842 1.00 108.82 348 LYS B CA 1
ATOM 3111 C C . LYS B 1 209 ? 37.118 -33.226 2.932 1.00 110.16 348 LYS B C 1
ATOM 3112 O O . LYS B 1 209 ? 36.182 -32.499 3.264 1.00 129.07 348 LYS B O 1
ATOM 3118 N N . GLU B 1 210 ? 37.352 -34.409 3.490 1.00 85.26 349 GLU B N 1
ATOM 3119 C CA . GLU B 1 210 ? 36.384 -35.051 4.370 1.00 90.26 349 GLU B CA 1
ATOM 3120 C C . GLU B 1 210 ? 36.689 -34.815 5.848 1.00 108.06 349 GLU B C 1
ATOM 3121 O O . GLU B 1 210 ? 35.869 -35.112 6.718 1.00 92.73 349 GLU B O 1
ATOM 3127 N N . LYS B 1 211 ? 37.871 -34.274 6.123 1.00 138.65 350 LYS B N 1
ATOM 3128 C CA . LYS B 1 211 ? 38.238 -33.883 7.476 1.00 139.30 350 LYS B CA 1
ATOM 3129 C C . LYS B 1 211 ? 37.749 -32.464 7.710 1.00 129.55 350 LYS B C 1
ATOM 3130 O O . LYS B 1 211 ? 37.824 -31.927 8.816 1.00 128.55 350 LYS B O 1
ATOM 3136 N N . GLU B 1 212 ? 37.240 -31.868 6.640 1.00 118.54 351 GLU B N 1
ATOM 3137 C CA . GLU B 1 212 ? 36.653 -30.546 6.692 1.00 126.04 351 GLU B CA 1
ATOM 3138 C C . GLU B 1 212 ? 35.132 -30.669 6.745 1.00 103.99 351 GLU B C 1
ATOM 3139 O O . GLU B 1 212 ? 34.420 -29.680 6.923 1.00 94.04 351 GLU B O 1
ATOM 3145 N N . ALA B 1 213 ? 34.645 -31.896 6.591 1.00 87.73 352 ALA B N 1
ATOM 3146 C CA . ALA B 1 213 ? 33.215 -32.175 6.663 1.00 105.40 352 ALA B CA 1
ATOM 3147 C C . ALA B 1 213 ? 32.798 -32.358 8.112 1.00 98.69 352 ALA B C 1
ATOM 3148 O O . ALA B 1 213 ? 31.623 -32.217 8.458 1.00 102.67 352 ALA B O 1
ATOM 3150 N N . SER B 1 214 ? 33.772 -32.681 8.953 1.00 99.08 353 SER B N 1
ATOM 3151 C CA . SER B 1 214 ? 33.524 -32.876 10.371 1.00 146.32 353 SER B CA 1
ATOM 3152 C C . SER B 1 214 ? 33.570 -31.557 11.115 1.00 109.19 353 SER B C 1
ATOM 3153 O O . SER B 1 214 ? 33.087 -31.465 12.213 1.00 127.21 353 SER B O 1
ATOM 3156 N N . LEU B 1 215 ? 34.167 -30.532 10.525 1.00 93.65 354 LEU B N 1
ATOM 3157 C CA . LEU B 1 215 ? 34.256 -29.239 11.198 1.00 89.44 354 LEU B CA 1
ATOM 3158 C C . LEU B 1 215 ? 32.886 -28.595 11.438 1.00 84.77 354 LEU B C 1
ATOM 3159 O O . LEU B 1 215 ? 32.555 -28.240 12.569 1.00 92.92 354 LEU B O 1
ATOM 3161 N N . PRO B 1 216 ? 32.089 -28.438 10.369 1.00 68.97 355 PRO B N 1
ATOM 3162 C CA . PRO B 1 216 ? 30.773 -27.793 10.435 1.00 17.19 355 PRO B CA 1
ATOM 3163 C C . PRO B 1 216 ? 29.849 -28.408 11.481 1.00 37.70 355 PRO B C 1
ATOM 3164 O O . PRO B 1 216 ? 29.111 -27.673 12.136 1.00 77.40 355 PRO B O 1
ATOM 3168 N N . GLU B 1 217 ? 29.882 -29.729 11.634 1.00 59.98 356 GLU B N 1
ATOM 3169 C CA . GLU B 1 217 ? 29.032 -30.391 12.621 1.00 93.64 356 GLU B CA 1
ATOM 3170 C C . GLU B 1 217 ? 29.436 -30.007 14.053 1.00 110.08 356 GLU B C 1
ATOM 3171 O O . GLU B 1 217 ? 28.584 -29.859 14.925 1.00 90.43 356 GLU B O 1
ATOM 3177 N N . GLN B 1 218 ? 30.733 -29.814 14.280 1.00 110.91 357 GLN B N 1
ATOM 3178 C CA . GLN B 1 218 ? 31.259 -29.520 15.617 1.00 98.55 357 GLN B CA 1
ATOM 3179 C C . GLN B 1 218 ? 31.289 -28.020 15.852 1.00 103.06 357 GLN B C 1
ATOM 3180 O O . GLN B 1 218 ? 31.040 -27.552 16.960 1.00 113.32 357 GLN B O 1
ATOM 3186 N N . VAL B 1 219 ? 31.598 -27.273 14.798 1.00 96.81 358 VAL B N 1
ATOM 3187 C CA . VAL B 1 219 ? 31.705 -25.821 14.879 1.00 67.52 358 VAL B CA 1
ATOM 3188 C C . VAL B 1 219 ? 30.342 -25.163 15.069 1.00 69.84 358 VAL B C 1
ATOM 3189 O O . VAL B 1 219 ? 30.209 -24.188 15.811 1.00 89.12 358 VAL B O 1
ATOM 3193 N N . ALA B 1 220 ? 29.332 -25.704 14.395 1.00 61.79 359 ALA B N 1
ATOM 3194 C CA . ALA B 1 220 ? 27.971 -25.193 14.504 1.00 82.30 359 ALA B CA 1
ATOM 3195 C C . ALA B 1 220 ? 27.437 -25.379 15.918 1.00 97.30 359 ALA B C 1
ATOM 3196 O O . ALA B 1 220 ? 26.712 -24.530 16.438 1.00 85.31 359 ALA B O 1
ATOM 3198 N N . ALA B 1 221 ? 27.797 -26.499 16.534 1.00 108.50 360 ALA B N 1
ATOM 3199 C CA . ALA B 1 221 ? 27.381 -26.785 17.899 1.00 93.98 360 ALA B CA 1
ATOM 3200 C C . ALA B 1 221 ? 28.030 -25.806 18.865 1.00 56.77 360 ALA B C 1
ATOM 3201 O O . ALA B 1 221 ? 27.358 -24.959 19.453 1.00 41.36 360 ALA B O 1
ATOM 3203 N N . ALA B 1 222 ? 29.346 -25.925 19.014 1.00 110.54 361 ALA B N 1
ATOM 3204 C CA . ALA B 1 222 ? 30.106 -25.079 19.925 1.00 99.15 361 ALA B CA 1
ATOM 3205 C C . ALA B 1 222 ? 29.758 -23.602 19.762 1.00 101.49 361 ALA B C 1
ATOM 3206 O O . ALA B 1 222 ? 29.871 -22.821 20.707 1.00 143.24 361 ALA B O 1
ATOM 3208 N N . GLY B 1 223 ? 29.332 -23.225 18.561 1.00 60.34 362 GLY B N 1
ATOM 3209 C CA . GLY B 1 223 ? 28.984 -21.846 18.279 1.00 72.58 362 GLY B CA 1
ATOM 3210 C C . GLY B 1 223 ? 27.494 -21.579 18.369 1.00 87.91 362 GLY B C 1
ATOM 3211 O O . GLY B 1 223 ? 26.681 -22.503 18.315 1.00 61.47 362 GLY B O 1
ATOM 3212 N N . GLY B 1 224 ? 27.141 -20.305 18.510 1.00 107.84 363 GLY B N 1
ATOM 3213 C CA . GLY B 1 224 ? 25.751 -19.893 18.560 1.00 89.74 363 GLY B CA 1
ATOM 3214 C C . GLY B 1 224 ? 25.000 -20.334 17.322 1.00 112.36 363 GLY B C 1
ATOM 3215 O O . GLY B 1 224 ? 25.307 -19.908 16.209 1.00 141.64 363 GLY B O 1
ATOM 3216 N N . THR B 1 225 ? 24.007 -21.190 17.520 1.00 126.16 364 THR B N 1
ATOM 3217 C CA . THR B 1 225 ? 23.273 -21.773 16.407 1.00 144.73 364 THR B CA 1
ATOM 3218 C C . THR B 1 225 ? 22.385 -20.745 15.706 1.00 106.58 364 THR B C 1
ATOM 3219 O O . THR B 1 225 ? 21.814 -21.017 14.648 1.00 125.49 364 THR B O 1
ATOM 3223 N N . LEU B 1 226 ? 22.280 -19.560 16.297 1.00 86.30 365 LEU B N 1
ATOM 3224 C CA . LEU B 1 226 ? 21.494 -18.478 15.720 1.00 102.53 365 LEU B CA 1
ATOM 3225 C C . LEU B 1 226 ? 22.225 -17.848 14.537 1.00 107.87 365 LEU B C 1
ATOM 3226 O O . LEU B 1 226 ? 23.444 -17.970 14.413 1.00 96.39 365 LEU B O 1
ATOM 3231 N N . ASP B 1 227 ? 21.473 -17.180 13.669 1.00 113.28 366 ASP B N 1
ATOM 3232 C CA . ASP B 1 227 ? 22.061 -16.463 12.546 1.00 115.66 366 ASP B CA 1
ATOM 3233 C C . ASP B 1 227 ? 22.928 -15.316 13.052 1.00 135.92 366 ASP B C 1
ATOM 3234 O O . ASP B 1 227 ? 23.825 -14.847 12.350 1.00 100.25 366 ASP B O 1
ATOM 3236 N N . GLY B 1 228 ? 22.653 -14.869 14.274 1.00 177.58 367 GLY B N 1
ATOM 3237 C CA . GLY B 1 228 ? 23.421 -13.805 14.894 1.00 118.17 367 GLY B CA 1
ATOM 3238 C C . GLY B 1 228 ? 24.909 -14.088 14.848 1.00 149.65 367 GLY B C 1
ATOM 3239 O O . GLY B 1 228 ? 25.721 -13.176 14.696 1.00 181.12 367 GLY B O 1
ATOM 3240 N N . LEU B 1 229 ? 25.263 -15.363 14.980 1.00 85.22 368 LEU B N 1
ATOM 3241 C CA . LEU B 1 229 ? 26.654 -15.788 14.888 1.00 109.74 368 LEU B CA 1
ATOM 3242 C C . LEU B 1 229 ? 27.152 -15.723 13.448 1.00 119.31 368 LEU B C 1
ATOM 3243 O O . LEU B 1 229 ? 28.312 -15.403 13.197 1.00 106.44 368 LEU B O 1
ATOM 3248 N N . ARG B 1 230 ? 26.268 -16.032 12.504 1.00 143.61 369 ARG B N 1
ATOM 3249 C CA . ARG B 1 230 ? 26.626 -16.050 11.089 1.00 175.25 369 ARG B CA 1
ATOM 3250 C C . ARG B 1 230 ? 26.793 -14.642 10.524 1.00 186.59 369 ARG B C 1
ATOM 3251 O O . ARG B 1 230 ? 27.584 -14.422 9.606 1.00 201.35 369 ARG B O 1
ATOM 3253 N N . GLN B 1 231 ? 26.041 -13.693 11.070 1.00 131.58 370 GLN B N 1
ATOM 3254 C CA . GLN B 1 231 ? 26.127 -12.310 10.621 1.00 124.78 370 GLN B CA 1
ATOM 3255 C C . GLN B 1 231 ? 27.484 -11.703 10.949 1.00 142.59 370 GLN B C 1
ATOM 3256 O O . GLN B 1 231 ? 27.955 -10.808 10.247 1.00 143.87 370 GLN B O 1
ATOM 3262 N N . VAL B 1 232 ? 28.112 -12.196 12.013 1.00 235.98 371 VAL B N 1
ATOM 3263 C CA . VAL B 1 232 ? 29.383 -11.643 12.477 1.00 230.82 371 VAL B CA 1
ATOM 3264 C C . VAL B 1 232 ? 30.438 -11.601 11.373 1.00 221.04 371 VAL B C 1
ATOM 3265 O O . VAL B 1 232 ? 31.412 -10.858 11.470 1.00 206.79 371 VAL B O 1
ATOM 3269 N N . PHE B 1 233 ? 30.244 -12.394 10.325 1.00 108.66 372 PHE B N 1
ATOM 3270 C CA . PHE B 1 233 ? 31.162 -12.385 9.192 1.00 65.00 372 PHE B CA 1
ATOM 3271 C C . PHE B 1 233 ? 30.706 -11.414 8.108 1.00 93.29 372 PHE B C 1
ATOM 3272 O O . PHE B 1 233 ? 29.633 -11.574 7.526 1.00 38.16 372 PHE B O 1
ATOM 3280 N N . GLY B 1 234 ? 31.529 -10.404 7.846 1.00 79.44 373 GLY B N 1
ATOM 3281 C CA . GLY B 1 234 ? 31.214 -9.400 6.847 1.00 86.53 373 GLY B CA 1
ATOM 3282 C C . GLY B 1 234 ? 32.449 -8.696 6.322 1.00 64.78 373 GLY B C 1
ATOM 3283 O O . GLY B 1 234 ? 33.568 -8.984 6.748 1.00 92.39 373 GLY B O 1
ATOM 3284 N N . ALA B 1 239 ? 38.747 -9.219 -0.441 1.00 50.20 378 ALA B N 1
ATOM 3285 C CA . ALA B 1 239 ? 38.617 -10.180 0.647 1.00 127.37 378 ALA B CA 1
ATOM 3286 C C . ALA B 1 239 ? 37.459 -11.141 0.399 1.00 160.72 378 ALA B C 1
ATOM 3287 O O . ALA B 1 239 ? 37.078 -11.909 1.283 1.00 160.51 378 ALA B O 1
ATOM 3289 N N . GLU B 1 240 ? 36.905 -11.094 -0.808 1.00 113.53 379 GLU B N 1
ATOM 3290 C CA . GLU B 1 240 ? 35.778 -11.947 -1.167 1.00 42.52 379 GLU B CA 1
ATOM 3291 C C . GLU B 1 240 ? 36.152 -13.427 -1.131 1.00 85.83 379 GLU B C 1
ATOM 3292 O O . GLU B 1 240 ? 37.324 -13.779 -0.989 1.00 90.17 379 GLU B O 1
ATOM 3306 N N . PRO B 1 242 ? 36.311 -17.368 -2.732 1.00 134.45 381 PRO B N 1
ATOM 3307 C CA . PRO B 1 242 ? 36.493 -18.108 -3.987 1.00 114.44 381 PRO B CA 1
ATOM 3308 C C . PRO B 1 242 ? 35.164 -18.620 -4.524 1.00 110.61 381 PRO B C 1
ATOM 3309 O O . PRO B 1 242 ? 34.873 -18.474 -5.712 1.00 96.59 381 PRO B O 1
ATOM 3313 N N . ASP B 1 243 ? 34.371 -19.220 -3.645 1.00 113.35 382 ASP B N 1
ATOM 3314 C CA . ASP B 1 243 ? 33.047 -19.704 -4.005 1.00 78.29 382 ASP B CA 1
ATOM 3315 C C . ASP B 1 243 ? 32.010 -18.961 -3.173 1.00 90.60 382 ASP B C 1
ATOM 3316 O O . ASP B 1 243 ? 32.269 -18.609 -2.022 1.00 108.56 382 ASP B O 1
ATOM 3321 N N . ASP B 1 244 ? 30.846 -18.710 -3.761 1.00 92.51 383 ASP B N 1
ATOM 3322 C CA . ASP B 1 244 ? 29.758 -18.058 -3.045 1.00 103.19 383 ASP B CA 1
ATOM 3323 C C . ASP B 1 244 ? 29.406 -18.834 -1.784 1.00 109.08 383 ASP B C 1
ATOM 3324 O O . ASP B 1 244 ? 29.430 -20.064 -1.774 1.00 86.40 383 ASP B O 1
ATOM 3329 N N . ILE B 1 245 ? 29.082 -18.109 -0.720 1.00 92.22 384 ILE B N 1
ATOM 3330 C CA . ILE B 1 245 ? 28.690 -18.743 0.530 1.00 97.45 384 ILE B CA 1
ATOM 3331 C C . ILE B 1 245 ? 27.297 -18.288 0.965 1.00 81.38 384 ILE B C 1
ATOM 3332 O O . ILE B 1 245 ? 26.983 -17.097 0.942 1.00 61.13 384 ILE B O 1
ATOM 3337 N N . ALA B 1 246 ? 26.461 -19.250 1.343 1.00 103.47 385 ALA B N 1
ATOM 3338 C CA . ALA B 1 246 ? 25.090 -18.964 1.747 1.00 68.45 385 ALA B CA 1
ATOM 3339 C C . ALA B 1 246 ? 24.576 -20.015 2.723 1.00 80.53 385 ALA B C 1
ATOM 3340 O O . ALA B 1 246 ? 24.755 -21.214 2.508 1.00 112.76 385 ALA B O 1
ATOM 3342 N N . LEU B 1 247 ? 23.934 -19.566 3.796 1.00 71.34 386 LEU B N 1
ATOM 3343 C CA . LEU B 1 247 ? 23.388 -20.489 4.784 1.00 52.53 386 LEU B CA 1
ATOM 3344 C C . LEU B 1 247 ? 21.955 -20.146 5.175 1.00 77.09 386 LEU B C 1
ATOM 3345 O O . LEU B 1 247 ? 21.561 -18.979 5.183 1.00 77.40 386 LEU B O 1
ATOM 3350 N N . LEU B 1 248 ? 21.185 -21.178 5.499 1.00 55.87 387 LEU B N 1
ATOM 3351 C CA . LEU B 1 248 ? 19.828 -21.005 5.995 1.00 56.77 387 LEU B CA 1
ATOM 3352 C C . LEU B 1 248 ? 19.661 -21.764 7.305 1.00 75.07 387 LEU B C 1
ATOM 3353 O O . LEU B 1 248 ? 19.937 -22.960 7.374 1.00 114.03 387 LEU B O 1
ATOM 3358 N N . VAL B 1 249 ? 19.215 -21.066 8.343 1.00 47.08 388 VAL B N 1
ATOM 3359 C CA . VAL B 1 249 ? 19.041 -21.684 9.652 1.00 84.12 388 VAL B CA 1
ATOM 3360 C C . VAL B 1 249 ? 17.586 -21.661 10.106 1.00 67.16 388 VAL B C 1
ATOM 3361 O O . VAL B 1 249 ? 16.982 -20.596 10.243 1.00 55.64 388 VAL B O 1
ATOM 3365 N N . LEU B 1 250 ? 17.031 -22.845 10.336 1.00 78.83 389 LEU B N 1
ATOM 3366 C CA . LEU B 1 250 ? 15.674 -22.977 10.847 1.00 52.11 389 LEU B CA 1
ATOM 3367 C C . LEU B 1 250 ? 15.706 -23.433 12.299 1.00 59.67 389 LEU B C 1
ATOM 3368 O O . LEU B 1 250 ? 16.238 -24.498 12.606 1.00 84.83 389 LEU B O 1
ATOM 3373 N N . SER B 1 251 ? 15.135 -22.634 13.193 1.00 106.94 390 SER B N 1
ATOM 3374 C CA . SER B 1 251 ? 15.145 -22.975 14.611 1.00 111.09 390 SER B CA 1
ATOM 3375 C C . SER B 1 251 ? 13.809 -22.696 15.297 1.00 95.65 390 SER B C 1
ATOM 3376 O O . SER B 1 251 ? 13.105 -21.749 14.949 1.00 67.47 390 SER B O 1
ATOM 3379 N N . ARG B 1 252 ? 13.471 -23.535 16.270 1.00 126.70 391 ARG B N 1
ATOM 3380 C CA . ARG B 1 252 ? 12.258 -23.361 17.063 1.00 111.10 391 ARG B CA 1
ATOM 3381 C C . ARG B 1 252 ? 12.501 -23.802 18.502 1.00 139.58 391 ARG B C 1
ATOM 3382 O O . ARG B 1 252 ? 12.994 -24.903 18.746 1.00 147.45 391 ARG B O 1
ATOM 3390 N N . ASN B 1 253 ? 12.159 -22.934 19.448 1.00 145.43 392 ASN B N 1
ATOM 3391 C CA . ASN B 1 253 ? 12.249 -23.263 20.866 1.00 112.69 392 ASN B CA 1
ATOM 3392 C C . ASN B 1 253 ? 11.671 -22.159 21.743 1.00 106.42 392 ASN B C 1
ATOM 3393 O O . ASN B 1 253 ? 12.065 -22.001 22.896 1.00 142.36 392 ASN B O 1
ATOM 3398 N N . ALA C 1 8 ? 35.924 -70.956 -45.993 1.00 57.29 147 ALA C N 1
ATOM 3399 C CA . ALA C 1 8 ? 36.988 -70.968 -44.995 1.00 73.92 147 ALA C CA 1
ATOM 3400 C C . ALA C 1 8 ? 37.124 -69.615 -44.305 1.00 94.94 147 ALA C C 1
ATOM 3401 O O . ALA C 1 8 ? 36.462 -68.646 -44.679 1.00 146.84 147 ALA C O 1
ATOM 3403 N N . SER C 1 9 ? 37.984 -69.560 -43.293 1.00 86.32 148 SER C N 1
ATOM 3404 C CA . SER C 1 9 ? 38.272 -68.313 -42.593 1.00 42.05 148 SER C CA 1
ATOM 3405 C C . SER C 1 9 ? 38.819 -67.273 -43.555 1.00 71.64 148 SER C C 1
ATOM 3406 O O . SER C 1 9 ? 38.371 -66.128 -43.576 1.00 103.84 148 SER C O 1
ATOM 3409 N N . LEU C 1 10 ? 39.800 -67.683 -44.348 1.00 81.93 149 LEU C N 1
ATOM 3410 C CA . LEU C 1 10 ? 40.450 -66.783 -45.286 1.00 91.63 149 LEU C CA 1
ATOM 3411 C C . LEU C 1 10 ? 39.503 -66.340 -46.395 1.00 87.74 149 LEU C C 1
ATOM 3412 O O . LEU C 1 10 ? 39.569 -65.199 -46.851 1.00 140.13 149 LEU C O 1
ATOM 3417 N N . ASN C 1 11 ? 38.633 -67.245 -46.832 1.00 70.95 150 ASN C N 1
ATOM 3418 C CA . ASN C 1 11 ? 37.685 -66.942 -47.899 1.00 47.50 150 ASN C CA 1
ATOM 3419 C C . ASN C 1 11 ? 37.029 -65.576 -47.716 1.00 105.53 150 ASN C C 1
ATOM 3420 O O . ASN C 1 11 ? 36.945 -64.789 -48.660 1.00 109.94 150 ASN C O 1
ATOM 3425 N N . LEU C 1 12 ? 36.578 -65.294 -46.497 1.00 95.83 151 LEU C N 1
ATOM 3426 C CA . LEU C 1 12 ? 35.916 -64.027 -46.201 1.00 79.02 151 LEU C CA 1
ATOM 3427 C C . LEU C 1 12 ? 36.922 -62.882 -46.076 1.00 92.68 151 LEU C C 1
ATOM 3428 O O . LEU C 1 12 ? 36.597 -61.727 -46.350 1.00 124.60 151 LEU C O 1
ATOM 3433 N N . LEU C 1 13 ? 38.142 -63.210 -45.662 1.00 80.06 152 LEU C N 1
ATOM 3434 C CA . LEU C 1 13 ? 39.218 -62.229 -45.595 1.00 84.50 152 LEU C CA 1
ATOM 3435 C C . LEU C 1 13 ? 39.632 -61.839 -47.011 1.00 97.01 152 LEU C C 1
ATOM 3436 O O . LEU C 1 13 ? 40.102 -60.727 -47.257 1.00 108.65 152 LEU C O 1
ATOM 3441 N N . GLN C 1 14 ? 39.441 -62.772 -47.936 1.00 101.18 153 GLN C N 1
ATOM 3442 C CA . GLN C 1 14 ? 39.701 -62.544 -49.348 1.00 116.05 153 GLN C CA 1
ATOM 3443 C C . GLN C 1 14 ? 38.589 -61.665 -49.904 1.00 111.32 153 GLN C C 1
ATOM 3444 O O . GLN C 1 14 ? 38.788 -60.910 -50.858 1.00 110.87 153 GLN C O 1
ATOM 3450 N N . GLU C 1 15 ? 37.416 -61.768 -49.286 1.00 88.53 154 GLU C N 1
ATOM 3451 C CA . GLU C 1 15 ? 36.247 -61.000 -49.693 1.00 94.01 154 GLU C CA 1
ATOM 3452 C C . GLU C 1 15 ? 36.307 -59.571 -49.166 1.00 84.79 154 GLU C C 1
ATOM 3453 O O . GLU C 1 15 ? 35.695 -58.667 -49.735 1.00 78.39 154 GLU C O 1
ATOM 3455 N N . ASP C 1 16 ? 37.041 -59.368 -48.077 1.00 78.37 155 ASP C N 1
ATOM 3456 C CA . ASP C 1 16 ? 37.169 -58.035 -47.502 1.00 72.71 155 ASP C CA 1
ATOM 3457 C C . ASP C 1 16 ? 38.218 -57.214 -48.243 1.00 73.71 155 ASP C C 1
ATOM 3458 O O . ASP C 1 16 ? 38.062 -56.006 -48.413 1.00 91.94 155 ASP C O 1
ATOM 3463 N N . GLN C 1 17 ? 39.292 -57.868 -48.676 1.00 114.51 156 GLN C N 1
ATOM 3464 C CA . GLN C 1 17 ? 40.276 -57.208 -49.523 1.00 93.42 156 GLN C CA 1
ATOM 3465 C C . GLN C 1 17 ? 39.687 -57.033 -50.915 1.00 101.80 156 GLN C C 1
ATOM 3466 O O . GLN C 1 17 ? 40.072 -56.134 -51.663 1.00 116.01 156 GLN C O 1
ATOM 3472 N N . ASN C 1 18 ? 38.742 -57.907 -51.243 1.00 164.78 157 ASN C N 1
ATOM 3473 C CA . ASN C 1 18 ? 37.998 -57.839 -52.491 1.00 156.68 157 ASN C CA 1
ATOM 3474 C C . ASN C 1 18 ? 37.245 -56.517 -52.600 1.00 167.18 157 ASN C C 1
ATOM 3475 O O . ASN C 1 18 ? 37.130 -55.940 -53.681 1.00 195.60 157 ASN C O 1
ATOM 3480 N N . ALA C 1 19 ? 36.740 -56.041 -51.465 1.00 78.92 158 ALA C N 1
ATOM 3481 C CA . ALA C 1 19 ? 35.966 -54.806 -51.421 1.00 55.74 158 ALA C CA 1
ATOM 3482 C C . ALA C 1 19 ? 36.859 -53.568 -51.407 1.00 87.89 158 ALA C C 1
ATOM 3483 O O . ALA C 1 19 ? 36.506 -52.533 -51.972 1.00 117.95 158 ALA C O 1
ATOM 3485 N N . GLY C 1 20 ? 38.013 -53.675 -50.756 1.00 115.79 159 GLY C N 1
ATOM 3486 C CA . GLY C 1 20 ? 38.954 -52.572 -50.691 1.00 138.07 159 GLY C CA 1
ATOM 3487 C C . GLY C 1 20 ? 39.483 -52.233 -52.068 1.00 125.32 159 GLY C C 1
ATOM 3488 O O . GLY C 1 20 ? 39.780 -51.079 -52.379 1.00 129.99 159 GLY C O 1
ATOM 3489 N N . ARG C 1 21 ? 39.609 -53.259 -52.897 1.00 81.82 160 ARG C N 1
ATOM 3490 C CA . ARG C 1 21 ? 40.030 -53.084 -54.273 1.00 49.46 160 ARG C CA 1
ATOM 3491 C C . ARG C 1 21 ? 38.905 -52.451 -55.085 1.00 64.70 160 ARG C C 1
ATOM 3492 O O . ARG C 1 21 ? 39.148 -51.659 -55.995 1.00 97.08 160 ARG C O 1
ATOM 3500 N N . GLN C 1 22 ? 37.672 -52.802 -54.734 1.00 49.87 161 GLN C N 1
ATOM 3501 C CA . GLN C 1 22 ? 36.494 -52.308 -55.437 1.00 95.03 161 GLN C CA 1
ATOM 3502 C C . GLN C 1 22 ? 36.350 -50.795 -55.318 1.00 107.27 161 GLN C C 1
ATOM 3503 O O . GLN C 1 22 ? 36.043 -50.113 -56.296 1.00 114.50 161 GLN C O 1
ATOM 3505 N N . VAL C 1 23 ? 36.572 -50.272 -54.117 1.00 62.83 162 VAL C N 1
ATOM 3506 C CA . VAL C 1 23 ? 36.419 -48.841 -53.877 1.00 61.58 162 VAL C CA 1
ATOM 3507 C C . VAL C 1 23 ? 37.462 -48.015 -54.631 1.00 85.34 162 VAL C C 1
ATOM 3508 O O . VAL C 1 23 ? 37.204 -46.872 -55.006 1.00 94.46 162 VAL C O 1
ATOM 3512 N N . GLN C 1 24 ? 38.633 -48.600 -54.862 1.00 75.40 163 GLN C N 1
ATOM 3513 C CA . GLN C 1 24 ? 39.694 -47.907 -55.587 1.00 62.30 163 GLN C CA 1
ATOM 3514 C C . GLN C 1 24 ? 39.505 -48.010 -57.098 1.00 92.91 163 GLN C C 1
ATOM 3515 O O . GLN C 1 24 ? 40.107 -47.252 -57.858 1.00 147.76 163 GLN C O 1
ATOM 3529 N N . ASN C 1 26 ? 36.603 -47.480 -58.675 1.00 107.57 165 ASN C N 1
ATOM 3530 C CA . ASN C 1 26 ? 35.786 -46.336 -59.055 1.00 108.17 165 ASN C CA 1
ATOM 3531 C C . ASN C 1 26 ? 36.443 -45.029 -58.626 1.00 105.74 165 ASN C C 1
ATOM 3532 O O . ASN C 1 26 ? 36.092 -43.954 -59.112 1.00 129.69 165 ASN C O 1
ATOM 3545 N N . LEU C 1 28 ? 39.425 -44.196 -59.210 1.00 59.71 167 LEU C N 1
ATOM 3546 C CA . LEU C 1 28 ? 40.292 -43.749 -60.295 1.00 77.64 167 LEU C CA 1
ATOM 3547 C C . LEU C 1 28 ? 39.486 -43.398 -61.548 1.00 100.00 167 LEU C C 1
ATOM 3548 O O . LEU C 1 28 ? 38.436 -43.990 -61.800 1.00 98.29 167 LEU C O 1
ATOM 3553 N N . PRO C 1 29 ? 39.975 -42.424 -62.331 1.00 91.30 168 PRO C N 1
ATOM 3554 C CA . PRO C 1 29 ? 39.291 -41.936 -63.537 1.00 102.28 168 PRO C CA 1
ATOM 3555 C C . PRO C 1 29 ? 39.048 -43.035 -64.569 1.00 119.55 168 PRO C C 1
ATOM 3556 O O . PRO C 1 29 ? 39.527 -44.156 -64.403 1.00 94.56 168 PRO C O 1
ATOM 3560 N N . VAL C 1 30 ? 38.312 -42.705 -65.626 1.00 116.80 169 VAL C N 1
ATOM 3561 C CA . VAL C 1 30 ? 38.013 -43.661 -66.688 1.00 100.10 169 VAL C CA 1
ATOM 3562 C C . VAL C 1 30 ? 39.039 -43.584 -67.818 1.00 100.06 169 VAL C C 1
ATOM 3563 O O . VAL C 1 30 ? 39.652 -42.539 -68.041 1.00 93.12 169 VAL C O 1
ATOM 3567 N N . THR C 1 31 ? 39.223 -44.695 -68.525 1.00 104.24 170 THR C N 1
ATOM 3568 C CA . THR C 1 31 ? 40.201 -44.768 -69.606 1.00 101.97 170 THR C CA 1
ATOM 3569 C C . THR C 1 31 ? 39.669 -45.546 -70.807 1.00 109.38 170 THR C C 1
ATOM 3570 O O . THR C 1 31 ? 38.963 -46.541 -70.642 1.00 110.36 170 THR C O 1
ATOM 3574 N N . PRO C 1 32 ? 40.012 -45.095 -72.023 1.00 111.22 171 PRO C N 1
ATOM 3575 C CA . PRO C 1 32 ? 40.798 -43.879 -72.260 1.00 89.42 171 PRO C CA 1
ATOM 3576 C C . PRO C 1 32 ? 39.920 -42.631 -72.234 1.00 89.50 171 PRO C C 1
ATOM 3577 O O . PRO C 1 32 ? 38.808 -42.655 -72.762 1.00 143.36 171 PRO C O 1
ATOM 3581 N N . TRP C 1 33 ? 40.416 -41.556 -71.630 1.00 52.43 172 TRP C N 1
ATOM 3582 C CA . TRP C 1 33 ? 39.670 -40.304 -71.565 1.00 58.66 172 TRP C CA 1
ATOM 3583 C C . TRP C 1 33 ? 40.423 -39.180 -72.270 1.00 81.92 172 TRP C C 1
ATOM 3584 O O . TRP C 1 33 ? 41.513 -38.792 -71.850 1.00 97.89 172 TRP C O 1
ATOM 3595 N N . SER C 1 34 ? 39.834 -38.662 -73.342 1.00 92.51 173 SER C N 1
ATOM 3596 C CA . SER C 1 34 ? 40.480 -37.628 -74.143 1.00 105.98 173 SER C CA 1
ATOM 3597 C C . SER C 1 34 ? 39.756 -36.286 -74.060 1.00 95.33 173 SER C C 1
ATOM 3598 O O . SER C 1 34 ? 38.529 -36.231 -73.976 1.00 90.82 173 SER C O 1
ATOM 3601 N N . ILE C 1 35 ? 40.533 -35.207 -74.086 1.00 87.44 174 ILE C N 1
ATOM 3602 C CA . ILE C 1 35 ? 39.990 -33.853 -74.057 1.00 107.68 174 ILE C CA 1
ATOM 3603 C C . ILE C 1 35 ? 40.926 -32.878 -74.771 1.00 111.37 174 ILE C C 1
ATOM 3604 O O . ILE C 1 35 ? 42.118 -32.813 -74.469 1.00 82.39 174 ILE C O 1
ATOM 3609 N N . GLU C 1 36 ? 40.378 -32.132 -75.728 1.00 90.74 175 GLU C N 1
ATOM 3610 C CA . GLU C 1 36 ? 41.138 -31.123 -76.465 1.00 66.13 175 GLU C CA 1
ATOM 3611 C C . GLU C 1 36 ? 42.344 -31.701 -77.206 1.00 79.49 175 GLU C C 1
ATOM 3612 O O . GLU C 1 36 ? 43.351 -31.016 -77.394 1.00 85.59 175 GLU C O 1
ATOM 3618 N N . GLY C 1 37 ? 42.237 -32.955 -77.629 1.00 82.61 176 GLY C N 1
ATOM 3619 C CA . GLY C 1 37 ? 43.313 -33.603 -78.359 1.00 57.01 176 GLY C CA 1
ATOM 3620 C C . GLY C 1 37 ? 44.211 -34.437 -77.467 1.00 70.53 176 GLY C C 1
ATOM 3621 O O . GLY C 1 37 ? 44.978 -35.270 -77.951 1.00 71.38 176 GLY C O 1
ATOM 3622 N N . LEU C 1 38 ? 44.116 -34.211 -76.159 1.00 50.05 177 LEU C N 1
ATOM 3623 C CA . LEU C 1 38 ? 44.915 -34.947 -75.182 1.00 73.88 177 LEU C CA 1
ATOM 3624 C C . LEU C 1 38 ? 44.202 -36.210 -74.714 1.00 71.54 177 LEU C C 1
ATOM 3625 O O . LEU C 1 38 ? 43.078 -36.148 -74.221 1.00 91.49 177 LEU C O 1
ATOM 3630 N N . GLU C 1 39 ? 44.864 -37.353 -74.856 1.00 78.71 178 GLU C N 1
ATOM 3631 C CA . GLU C 1 39 ? 44.277 -38.624 -74.452 1.00 76.78 178 GLU C CA 1
ATOM 3632 C C . GLU C 1 39 ? 44.987 -39.201 -73.230 1.00 74.14 178 GLU C C 1
ATOM 3633 O O . GLU C 1 39 ? 46.157 -39.576 -73.297 1.00 54.32 178 GLU C O 1
ATOM 3639 N N . PHE C 1 40 ? 44.271 -39.264 -72.112 1.00 66.40 179 PHE C N 1
ATOM 3640 C CA . PHE C 1 40 ? 44.828 -39.798 -70.876 1.00 38.28 179 PHE C CA 1
ATOM 3641 C C . PHE C 1 40 ? 44.376 -41.234 -70.631 1.00 79.08 179 PHE C C 1
ATOM 3642 O O . PHE C 1 40 ? 43.183 -41.535 -70.663 1.00 71.38 179 PHE C O 1
ATOM 3650 N N . SER C 1 41 ? 45.339 -42.114 -70.384 1.00 76.06 180 SER C N 1
ATOM 3651 C CA . SER C 1 41 ? 45.048 -43.522 -70.149 1.00 55.02 180 SER C CA 1
ATOM 3652 C C . SER C 1 41 ? 46.009 -44.117 -69.126 1.00 67.15 180 SER C C 1
ATOM 3653 O O . SER C 1 41 ? 47.226 -43.980 -69.251 1.00 100.38 180 SER C O 1
ATOM 3656 N N . HIS C 1 42 ? 45.455 -44.776 -68.114 1.00 67.53 181 HIS C N 1
ATOM 3657 C CA . HIS C 1 42 ? 46.266 -45.383 -67.065 1.00 69.50 181 HIS C CA 1
ATOM 3658 C C . HIS C 1 42 ? 46.111 -46.901 -67.030 1.00 85.79 181 HIS C C 1
ATOM 3659 O O . HIS C 1 42 ? 45.169 -47.454 -67.598 1.00 81.24 181 HIS C O 1
ATOM 3666 N N . ARG C 1 43 ? 47.043 -47.565 -66.355 1.00 65.21 182 ARG C N 1
ATOM 3667 C CA . ARG C 1 43 ? 47.031 -49.017 -66.241 1.00 68.70 182 ARG C CA 1
ATOM 3668 C C . ARG C 1 43 ? 47.727 -49.454 -64.958 1.00 60.83 182 ARG C C 1
ATOM 3669 O O . ARG C 1 43 ? 48.937 -49.680 -64.945 1.00 67.32 182 ARG C O 1
ATOM 3677 N N . ILE C 1 44 ? 46.961 -49.564 -63.877 1.00 62.70 183 ILE C N 1
ATOM 3678 C CA . ILE C 1 44 ? 47.514 -49.992 -62.598 1.00 32.70 183 ILE C CA 1
ATOM 3679 C C . ILE C 1 44 ? 47.241 -51.468 -62.339 1.00 52.52 183 ILE C C 1
ATOM 3680 O O . ILE C 1 44 ? 46.090 -51.906 -62.328 1.00 83.14 183 ILE C O 1
ATOM 3685 N N . ILE C 1 45 ? 48.308 -52.230 -62.128 1.00 78.99 184 ILE C N 1
ATOM 3686 C CA . ILE C 1 45 ? 48.189 -53.654 -61.853 1.00 113.44 184 ILE C CA 1
ATOM 3687 C C . ILE C 1 45 ? 48.620 -53.966 -60.423 1.00 130.25 184 ILE C C 1
ATOM 3688 O O . ILE C 1 45 ? 49.814 -54.033 -60.128 1.00 123.41 184 ILE C O 1
ATOM 3693 N N . PRO C 1 46 ? 47.639 -54.148 -59.525 1.00 114.19 185 PRO C N 1
ATOM 3694 C CA . PRO C 1 46 ? 47.889 -54.439 -58.109 1.00 82.54 185 PRO C CA 1
ATOM 3695 C C . PRO C 1 46 ? 48.533 -55.806 -57.916 1.00 116.45 185 PRO C C 1
ATOM 3696 O O . PRO C 1 46 ? 48.273 -56.722 -58.696 1.00 168.06 185 PRO C O 1
ATOM 3700 N N . SER C 1 47 ? 49.362 -55.940 -56.886 1.00 74.60 186 SER C N 1
ATOM 3701 C CA . SER C 1 47 ? 49.994 -57.218 -56.579 1.00 90.43 186 SER C CA 1
ATOM 3702 C C . SER C 1 47 ? 49.167 -58.008 -55.569 1.00 104.27 186 SER C C 1
ATOM 3703 O O . SER C 1 47 ? 48.894 -59.192 -55.768 1.00 109.48 186 SER C O 1
ATOM 3706 N N . LEU C 1 48 ? 48.766 -57.345 -54.489 1.00 74.26 187 LEU C N 1
ATOM 3707 C CA . LEU C 1 48 ? 47.972 -57.987 -53.448 1.00 76.08 187 LEU C CA 1
ATOM 3708 C C . LEU C 1 48 ? 46.604 -57.319 -53.343 1.00 99.79 187 LEU C C 1
ATOM 3709 O O . LEU C 1 48 ? 46.148 -56.979 -52.251 1.00 110.92 187 LEU C O 1
ATOM 3714 N N . TYR C 1 49 ? 45.964 -57.126 -54.493 1.00 66.43 188 TYR C N 1
ATOM 3715 C CA . TYR C 1 49 ? 44.628 -56.537 -54.561 1.00 100.73 188 TYR C CA 1
ATOM 3716 C C . TYR C 1 49 ? 44.608 -55.047 -54.198 1.00 103.61 188 TYR C C 1
ATOM 3717 O O . TYR C 1 49 ? 44.174 -54.219 -54.999 1.00 111.64 188 TYR C O 1
ATOM 3726 N N . LEU C 1 50 ? 45.079 -54.705 -53.003 1.00 85.47 189 LEU C N 1
ATOM 3727 C CA . LEU C 1 50 ? 45.233 -53.301 -52.625 1.00 73.17 189 LEU C CA 1
ATOM 3728 C C . LEU C 1 50 ? 46.613 -52.789 -53.028 1.00 75.64 189 LEU C C 1
ATOM 3729 O O . LEU C 1 50 ? 47.631 -53.374 -52.660 1.00 57.97 189 LEU C O 1
ATOM 3734 N N . SER C 1 51 ? 46.643 -51.697 -53.784 1.00 61.43 190 SER C N 1
ATOM 3735 C CA . SER C 1 51 ? 47.900 -51.158 -54.291 1.00 92.40 190 SER C CA 1
ATOM 3736 C C . SER C 1 51 ? 48.233 -49.799 -53.683 1.00 100.79 190 SER C C 1
ATOM 3737 O O . SER C 1 51 ? 47.352 -49.089 -53.199 1.00 78.70 190 SER C O 1
ATOM 3740 N N . GLY C 1 52 ? 49.515 -49.448 -53.711 1.00 90.26 191 GLY C N 1
ATOM 3741 C CA . GLY C 1 52 ? 49.966 -48.162 -53.217 1.00 35.00 191 GLY C CA 1
ATOM 3742 C C . GLY C 1 52 ? 50.117 -47.164 -54.347 1.00 51.71 191 GLY C C 1
ATOM 3743 O O . GLY C 1 52 ? 50.325 -45.973 -54.117 1.00 95.70 191 GLY C O 1
ATOM 3744 N N . ASP C 1 53 ? 50.007 -47.657 -55.577 1.00 95.66 192 ASP C N 1
ATOM 3745 C CA . ASP C 1 53 ? 50.146 -46.815 -56.760 1.00 107.40 192 ASP C CA 1
ATOM 3746 C C . ASP C 1 53 ? 48.799 -46.218 -57.168 1.00 78.04 192 ASP C C 1
ATOM 3747 O O . ASP C 1 53 ? 47.837 -46.949 -57.411 1.00 80.29 192 ASP C O 1
ATOM 3752 N N . PHE C 1 54 ? 48.737 -44.892 -57.242 1.00 56.78 193 PHE C N 1
ATOM 3753 C CA . PHE C 1 54 ? 47.490 -44.194 -57.547 1.00 75.41 193 PHE C CA 1
ATOM 3754 C C . PHE C 1 54 ? 47.681 -43.110 -58.606 1.00 71.77 193 PHE C C 1
ATOM 3755 O O . PHE C 1 54 ? 48.501 -42.206 -58.441 1.00 63.34 193 PHE C O 1
ATOM 3763 N N . VAL C 1 55 ? 46.914 -43.206 -59.688 1.00 122.00 194 VAL C N 1
ATOM 3764 C CA . VAL C 1 55 ? 46.962 -42.225 -60.766 1.00 100.93 194 VAL C CA 1
ATOM 3765 C C . VAL C 1 55 ? 45.657 -41.436 -60.840 1.00 87.11 194 VAL C C 1
ATOM 3766 O O . VAL C 1 55 ? 44.571 -42.004 -60.728 1.00 65.18 194 VAL C O 1
ATOM 3770 N N . ASP C 1 56 ? 45.772 -40.125 -61.032 1.00 115.38 195 ASP C N 1
ATOM 3771 C CA . ASP C 1 56 ? 44.604 -39.251 -61.073 1.00 110.34 195 ASP C CA 1
ATOM 3772 C C . ASP C 1 56 ? 44.845 -38.062 -62.001 1.00 104.31 195 ASP C C 1
ATOM 3773 O O . ASP C 1 56 ? 45.915 -37.454 -61.980 1.00 84.45 195 ASP C O 1
ATOM 3778 N N . TYR C 1 57 ? 43.848 -37.745 -62.822 1.00 126.24 196 TYR C N 1
ATOM 3779 C CA . TYR C 1 57 ? 43.908 -36.579 -63.702 1.00 96.09 196 TYR C CA 1
ATOM 3780 C C . TYR C 1 57 ? 42.529 -35.936 -63.854 1.00 88.54 196 TYR C C 1
ATOM 3781 O O . TYR C 1 57 ? 41.544 -36.621 -64.128 1.00 101.65 196 TYR C O 1
ATOM 3790 N N . PHE C 1 58 ? 42.464 -34.620 -63.675 1.00 104.75 197 PHE C N 1
ATOM 3791 C CA . PHE C 1 58 ? 41.183 -33.913 -63.692 1.00 92.61 197 PHE C CA 1
ATOM 3792 C C . PHE C 1 58 ? 41.217 -32.573 -64.428 1.00 65.05 197 PHE C C 1
ATOM 3793 O O . PHE C 1 58 ? 42.274 -31.969 -64.605 1.00 57.08 197 PHE C O 1
ATOM 3801 N N . ARG C 1 59 ? 40.036 -32.120 -64.841 1.00 84.66 198 ARG C N 1
ATOM 3802 C CA . ARG C 1 59 ? 39.859 -30.854 -65.550 1.00 87.22 198 ARG C CA 1
ATOM 3803 C C . ARG C 1 59 ? 39.863 -29.659 -64.601 1.00 77.24 198 ARG C C 1
ATOM 3804 O O . ARG C 1 59 ? 39.348 -29.745 -63.487 1.00 88.90 198 ARG C O 1
ATOM 3812 N N . VAL C 1 60 ? 40.425 -28.539 -65.050 1.00 92.71 199 VAL C N 1
ATOM 3813 C CA . VAL C 1 60 ? 40.461 -27.327 -64.233 1.00 94.39 199 VAL C CA 1
ATOM 3814 C C . VAL C 1 60 ? 40.002 -26.077 -64.982 1.00 110.28 199 VAL C C 1
ATOM 3815 O O . VAL C 1 60 ? 40.816 -25.243 -65.383 1.00 112.28 199 VAL C O 1
ATOM 3819 N N . ASP C 1 61 ? 38.690 -25.954 -65.163 1.00 116.23 200 ASP C N 1
ATOM 3820 C CA . ASP C 1 61 ? 38.101 -24.764 -65.767 1.00 122.27 200 ASP C CA 1
ATOM 3821 C C . ASP C 1 61 ? 38.194 -24.778 -67.279 1.00 138.84 200 ASP C C 1
ATOM 3822 O O . ASP C 1 61 ? 37.677 -23.873 -67.935 1.00 118.14 200 ASP C O 1
ATOM 3827 N N . GLU C 1 62 ? 38.852 -25.797 -67.823 1.00 172.63 201 GLU C N 1
ATOM 3828 C CA . GLU C 1 62 ? 39.088 -25.884 -69.259 1.00 188.53 201 GLU C CA 1
ATOM 3829 C C . GLU C 1 62 ? 40.349 -25.099 -69.577 1.00 170.71 201 GLU C C 1
ATOM 3830 O O . GLU C 1 62 ? 40.659 -24.128 -68.898 1.00 145.64 201 GLU C O 1
ATOM 3836 N N . ARG C 1 63 ? 41.086 -25.522 -70.594 1.00 135.56 202 ARG C N 1
ATOM 3837 C CA . ARG C 1 63 ? 42.292 -24.808 -70.996 1.00 118.45 202 ARG C CA 1
ATOM 3838 C C . ARG C 1 63 ? 43.444 -25.114 -70.041 1.00 141.20 202 ARG C C 1
ATOM 3839 O O . ARG C 1 63 ? 44.556 -24.617 -70.205 1.00 143.88 202 ARG C O 1
ATOM 3847 N N . ARG C 1 64 ? 43.166 -25.949 -69.047 1.00 145.94 203 ARG C N 1
ATOM 3848 C CA . ARG C 1 64 ? 44.187 -26.410 -68.119 1.00 90.98 203 ARG C CA 1
ATOM 3849 C C . ARG C 1 64 ? 43.888 -27.840 -67.713 1.00 95.86 203 ARG C C 1
ATOM 3850 O O . ARG C 1 64 ? 42.746 -28.285 -67.793 1.00 126.00 203 ARG C O 1
ATOM 3858 N N . VAL C 1 65 ? 44.915 -28.561 -67.275 1.00 83.68 204 VAL C N 1
ATOM 3859 C CA . VAL C 1 65 ? 44.740 -29.940 -66.842 1.00 61.86 204 VAL C CA 1
ATOM 3860 C C . VAL C 1 65 ? 45.826 -30.339 -65.855 1.00 61.24 204 VAL C C 1
ATOM 3861 O O . VAL C 1 65 ? 47.005 -30.071 -66.075 1.00 109.18 204 VAL C O 1
ATOM 3865 N N . ALA C 1 66 ? 45.421 -30.980 -64.766 1.00 81.99 205 ALA C N 1
ATOM 3866 C CA . ALA C 1 66 ? 46.367 -31.491 -63.786 1.00 83.40 205 ALA C CA 1
ATOM 3867 C C . ALA C 1 66 ? 46.349 -33.015 -63.785 1.00 65.84 205 ALA C C 1
ATOM 3868 O O . ALA C 1 66 ? 45.293 -33.631 -63.929 1.00 82.44 205 ALA C O 1
ATOM 3870 N N . PHE C 1 67 ? 47.522 -33.615 -63.628 1.00 60.11 206 PHE C N 1
ATOM 3871 C CA . PHE C 1 67 ? 47.651 -35.066 -63.623 1.00 68.15 206 PHE C CA 1
ATOM 3872 C C . PHE C 1 67 ? 48.840 -35.480 -62.766 1.00 64.64 206 PHE C C 1
ATOM 3873 O O . PHE C 1 67 ? 49.788 -34.713 -62.602 1.00 54.56 206 PHE C O 1
ATOM 3881 N N . TYR C 1 68 ? 48.791 -36.691 -62.219 1.00 61.94 207 TYR C N 1
ATOM 3882 C CA . TYR C 1 68 ? 49.900 -37.200 -61.417 1.00 28.65 207 TYR C CA 1
ATOM 3883 C C . TYR C 1 68 ? 49.915 -38.722 -61.306 1.00 56.05 207 TYR C C 1
ATOM 3884 O O . TYR C 1 68 ? 48.876 -39.376 -61.406 1.00 55.14 207 TYR C O 1
ATOM 3893 N N . LEU C 1 69 ? 51.107 -39.277 -61.105 1.00 50.01 208 LEU C N 1
ATOM 3894 C CA . LEU C 1 69 ? 51.258 -40.699 -60.822 1.00 76.03 208 LEU C CA 1
ATOM 3895 C C . LEU C 1 69 ? 51.992 -40.882 -59.498 1.00 89.41 208 LEU C C 1
ATOM 3896 O O . LEU C 1 69 ? 53.147 -40.478 -59.359 1.00 135.25 208 LEU C O 1
ATOM 3901 N N . ALA C 1 70 ? 51.321 -41.490 -58.527 1.00 105.39 209 ALA C N 1
ATOM 3902 C CA . ALA C 1 70 ? 51.891 -41.632 -57.192 1.00 100.07 209 ALA C CA 1
ATOM 3903 C C . ALA C 1 70 ? 52.168 -43.082 -56.807 1.00 90.80 209 ALA C C 1
ATOM 3904 O O . ALA C 1 70 ? 51.445 -43.993 -57.209 1.00 99.66 209 ALA C O 1
ATOM 3906 N N . ASP C 1 71 ? 53.223 -43.282 -56.023 1.00 118.23 210 ASP C N 1
ATOM 3907 C CA . ASP C 1 71 ? 53.549 -44.597 -55.487 1.00 91.22 210 ASP C CA 1
ATOM 3908 C C . ASP C 1 71 ? 53.849 -44.511 -53.994 1.00 103.36 210 ASP C C 1
ATOM 3909 O O . ASP C 1 71 ? 54.924 -44.067 -53.588 1.00 124.19 210 ASP C O 1
ATOM 3914 N N . VAL C 1 72 ? 52.885 -44.934 -53.184 1.00 79.70 211 VAL C N 1
ATOM 3915 C CA . VAL C 1 72 ? 53.040 -44.950 -51.736 1.00 52.12 211 VAL C CA 1
ATOM 3916 C C . VAL C 1 72 ? 54.019 -46.045 -51.328 1.00 87.44 211 VAL C C 1
ATOM 3917 O O . VAL C 1 72 ? 54.146 -47.060 -52.013 1.00 86.06 211 VAL C O 1
ATOM 3921 N N . SER C 1 73 ? 54.710 -45.836 -50.212 1.00 141.46 212 SER C N 1
ATOM 3922 C CA . SER C 1 73 ? 55.730 -46.773 -49.755 1.00 170.00 212 SER C CA 1
ATOM 3923 C C . SER C 1 73 ? 55.220 -48.208 -49.726 1.00 164.29 212 SER C C 1
ATOM 3924 O O . SER C 1 73 ? 54.125 -48.483 -49.234 1.00 12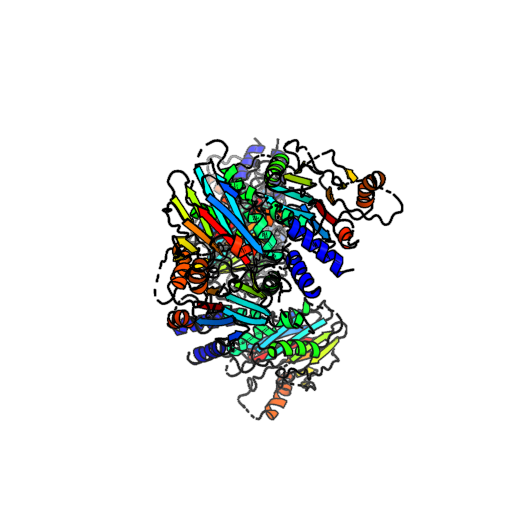5.43 212 SER C O 1
ATOM 3927 N N . GLY C 1 74 ? 56.030 -49.120 -50.254 1.00 149.71 213 GLY C N 1
ATOM 3928 C CA . GLY C 1 74 ? 55.674 -50.524 -50.297 1.00 134.63 213 GLY C CA 1
ATOM 3929 C C . GLY C 1 74 ? 54.364 -50.760 -51.020 1.00 146.39 213 GLY C C 1
ATOM 3930 O O . GLY C 1 74 ? 54.073 -50.115 -52.028 1.00 138.59 213 GLY C O 1
ATOM 3931 N N . HIS C 1 75 ? 53.568 -51.689 -50.499 1.00 143.87 214 HIS C N 1
ATOM 3932 C CA . HIS C 1 75 ? 52.294 -52.030 -51.118 1.00 135.83 214 HIS C CA 1
ATOM 3933 C C . HIS C 1 75 ? 51.302 -52.614 -50.117 1.00 131.31 214 HIS C C 1
ATOM 3934 O O . HIS C 1 75 ? 51.627 -52.822 -48.947 1.00 126.34 214 HIS C O 1
ATOM 3941 N N . GLY C 1 76 ? 50.087 -52.867 -50.591 1.00 113.94 215 GLY C N 1
ATOM 3942 C CA . GLY C 1 76 ? 49.059 -53.483 -49.775 1.00 104.27 215 GLY C CA 1
ATOM 3943 C C . GLY C 1 76 ? 48.138 -52.494 -49.089 1.00 86.00 215 GLY C C 1
ATOM 3944 O O . GLY C 1 76 ? 48.089 -51.318 -49.447 1.00 111.77 215 GLY C O 1
ATOM 3945 N N . ALA C 1 77 ? 47.400 -52.983 -48.098 1.00 43.92 216 ALA C N 1
ATOM 3946 C CA . ALA C 1 77 ? 46.471 -52.157 -47.342 1.00 52.58 216 ALA C CA 1
ATOM 3947 C C . ALA C 1 77 ? 47.168 -50.945 -46.737 1.00 87.19 216 ALA C C 1
ATOM 3948 O O . ALA C 1 77 ? 46.793 -49.810 -47.016 1.00 79.24 216 ALA C O 1
ATOM 3950 N N . SER C 1 78 ? 48.185 -51.191 -45.916 1.00 81.02 217 SER C N 1
ATOM 3951 C CA . SER C 1 78 ? 48.904 -50.118 -45.232 1.00 85.05 217 SER C CA 1
ATOM 3952 C C . SER C 1 78 ? 49.137 -48.906 -46.127 1.00 93.73 217 SER C C 1
ATOM 3953 O O . SER C 1 78 ? 48.970 -47.765 -45.698 1.00 113.55 217 SER C O 1
ATOM 3956 N N . SER C 1 79 ? 49.525 -49.159 -47.372 1.00 89.76 218 SER C N 1
ATOM 3957 C CA . SER C 1 79 ? 49.800 -48.083 -48.316 1.00 81.29 218 SER C CA 1
ATOM 3958 C C . SER C 1 79 ? 48.540 -47.642 -49.058 1.00 109.95 218 SER C C 1
ATOM 3959 O O . SER C 1 79 ? 48.477 -46.529 -49.582 1.00 147.15 218 SER C O 1
ATOM 3962 N N . ALA C 1 80 ? 47.539 -48.515 -49.097 1.00 132.50 219 ALA C N 1
ATOM 3963 C CA . ALA C 1 80 ? 46.291 -48.225 -49.797 1.00 147.31 219 ALA C CA 1
ATOM 3964 C C . ALA C 1 80 ? 45.497 -47.108 -49.123 1.00 157.66 219 ALA C C 1
ATOM 3965 O O . ALA C 1 80 ? 44.733 -46.398 -49.776 1.00 154.58 219 ALA C O 1
ATOM 3967 N N . PHE C 1 81 ? 45.679 -46.958 -47.815 1.00 117.22 220 PHE C N 1
ATOM 3968 C CA . PHE C 1 81 ? 44.977 -45.927 -47.058 1.00 52.58 220 PHE C CA 1
ATOM 3969 C C . PHE C 1 81 ? 45.507 -44.538 -47.395 1.00 87.95 220 PHE C C 1
ATOM 3970 O O . PHE C 1 81 ? 44.798 -43.542 -47.259 1.00 109.53 220 PHE C O 1
ATOM 3978 N N . VAL C 1 82 ? 46.757 -44.478 -47.836 1.00 67.43 221 VAL C N 1
ATOM 3979 C CA . VAL C 1 82 ? 47.384 -43.207 -48.172 1.00 44.40 221 VAL C CA 1
ATOM 3980 C C . VAL C 1 82 ? 46.885 -42.683 -49.513 1.00 52.05 221 VAL C C 1
ATOM 3981 O O . VAL C 1 82 ? 46.729 -41.477 -49.695 1.00 63.26 221 VAL C O 1
ATOM 3985 N N . THR C 1 83 ? 46.633 -43.595 -50.448 1.00 63.49 222 THR C N 1
ATOM 3986 C CA . THR C 1 83 ? 46.167 -43.213 -51.778 1.00 67.68 222 THR C CA 1
ATOM 3987 C C . THR C 1 83 ? 44.771 -42.594 -51.722 1.00 57.32 222 THR C C 1
ATOM 3988 O O . THR C 1 83 ? 44.426 -41.742 -52.543 1.00 94.58 222 THR C O 1
ATOM 3992 N N . VAL C 1 84 ? 43.976 -43.023 -50.747 1.00 58.05 223 VAL C N 1
ATOM 3993 C CA . VAL C 1 84 ? 42.630 -42.492 -50.565 1.00 75.39 223 VAL C CA 1
ATOM 3994 C C . VAL C 1 84 ? 42.700 -41.092 -49.966 1.00 77.70 223 VAL C C 1
ATOM 3995 O O . VAL C 1 84 ? 41.788 -40.282 -50.130 1.00 105.16 223 VAL C O 1
ATOM 3999 N N . LEU C 1 85 ? 43.799 -40.821 -49.270 1.00 61.12 224 LEU C N 1
ATOM 4000 C CA . LEU C 1 85 ? 44.057 -39.504 -48.710 1.00 52.88 224 LEU C CA 1
ATOM 4001 C C . LEU C 1 85 ? 44.446 -38.544 -49.825 1.00 95.89 224 LEU C C 1
ATOM 4002 O O . LEU C 1 85 ? 43.923 -37.433 -49.919 1.00 89.38 224 LEU C O 1
ATOM 4007 N N . LEU C 1 86 ? 45.372 -38.986 -50.668 1.00 76.20 225 LEU C N 1
ATOM 4008 C CA . LEU C 1 86 ? 45.885 -38.159 -51.750 1.00 66.08 225 LEU C CA 1
ATOM 4009 C C . LEU C 1 86 ? 44.758 -37.709 -52.672 1.00 80.42 225 LEU C C 1
ATOM 4010 O O . LEU C 1 86 ? 44.620 -36.520 -52.960 1.00 119.96 225 LEU C O 1
ATOM 4015 N N . LYS C 1 87 ? 43.950 -38.661 -53.125 1.00 73.78 226 LYS C N 1
ATOM 4016 C CA . LYS C 1 87 ? 42.869 -38.364 -54.059 1.00 94.06 226 LYS C CA 1
ATOM 4017 C C . LYS C 1 87 ? 41.882 -37.343 -53.494 1.00 122.04 226 LYS C C 1
ATOM 4018 O O . LYS C 1 87 ? 41.295 -36.557 -54.237 1.00 107.29 226 LYS C O 1
ATOM 4020 N N . PHE C 1 88 ? 41.710 -37.358 -52.176 1.00 95.51 227 PHE C N 1
ATOM 4021 C CA . PHE C 1 88 ? 40.759 -36.470 -51.515 1.00 58.77 227 PHE C CA 1
ATOM 4022 C C . PHE C 1 88 ? 41.274 -35.038 -51.390 1.00 80.08 227 PHE C C 1
ATOM 4023 O O . PHE C 1 88 ? 40.541 -34.083 -51.652 1.00 81.38 227 PHE C O 1
ATOM 4039 N N . THR C 1 90 ? 43.602 -33.405 -53.162 1.00 87.03 229 THR C N 1
ATOM 4040 C CA . THR C 1 90 ? 43.737 -32.751 -54.455 1.00 108.11 229 THR C CA 1
ATOM 4041 C C . THR C 1 90 ? 42.402 -32.245 -55.003 1.00 121.19 229 THR C C 1
ATOM 4042 O O . THR C 1 90 ? 42.316 -31.121 -55.499 1.00 121.73 229 THR C O 1
ATOM 4046 N N . THR C 1 91 ? 41.364 -33.068 -54.907 1.00 101.56 230 THR C N 1
ATOM 4047 C CA . THR C 1 91 ? 40.052 -32.689 -55.421 1.00 88.40 230 THR C CA 1
ATOM 4048 C C . THR C 1 91 ? 39.344 -31.701 -54.493 1.00 86.04 230 THR C C 1
ATOM 4049 O O . THR C 1 91 ? 38.304 -31.142 -54.845 1.00 83.06 230 THR C O 1
ATOM 4053 N N . ARG C 1 92 ? 39.919 -31.484 -53.312 1.00 73.12 231 ARG C N 1
ATOM 4054 C CA . ARG C 1 92 ? 39.387 -30.506 -52.369 1.00 51.24 231 ARG C CA 1
ATOM 4055 C C . ARG C 1 92 ? 40.042 -29.143 -52.567 1.00 73.91 231 ARG C C 1
ATOM 4056 O O . ARG C 1 92 ? 39.391 -28.107 -52.434 1.00 86.95 231 ARG C O 1
ATOM 4064 N N . LEU C 1 93 ? 41.336 -29.148 -52.877 1.00 75.35 232 LEU C N 1
ATOM 4065 C CA . LEU C 1 93 ? 42.062 -27.910 -53.139 1.00 59.83 232 LEU C CA 1
ATOM 4066 C C . LEU C 1 93 ? 41.449 -27.168 -54.318 1.00 72.69 232 LEU C C 1
ATOM 4067 O O . LEU C 1 93 ? 41.500 -25.940 -54.387 1.00 83.91 232 LEU C O 1
ATOM 4072 N N . LEU C 1 94 ? 40.869 -27.923 -55.244 1.00 74.51 233 LEU C N 1
ATOM 4073 C CA . LEU C 1 94 ? 40.203 -27.338 -56.400 1.00 112.36 233 LEU C CA 1
ATOM 4074 C C . LEU C 1 94 ? 38.995 -26.518 -55.968 1.00 140.15 233 LEU C C 1
ATOM 4075 O O . LEU C 1 94 ? 38.847 -25.359 -56.357 1.00 147.20 233 LEU C O 1
ATOM 4080 N N . TYR C 1 95 ? 38.133 -27.126 -55.162 1.00 142.87 234 TYR C N 1
ATOM 4081 C CA . TYR C 1 95 ? 36.916 -26.464 -54.717 1.00 164.70 234 TYR C CA 1
ATOM 4082 C C . TYR C 1 95 ? 37.223 -25.382 -53.686 1.00 173.69 234 TYR C C 1
ATOM 4083 O O . TYR C 1 95 ? 36.386 -24.526 -53.401 1.00 184.50 234 TYR C O 1
ATOM 4092 N N . GLU C 1 96 ? 38.429 -25.423 -53.132 1.00 105.12 235 GLU C N 1
ATOM 4093 C CA . GLU C 1 96 ? 38.848 -24.423 -52.160 1.00 79.70 235 GLU C CA 1
ATOM 4094 C C . GLU C 1 96 ? 39.765 -23.386 -52.800 1.00 110.53 235 GLU C C 1
ATOM 4095 O O . GLU C 1 96 ? 39.732 -22.209 -52.442 1.00 114.76 235 GLU C O 1
ATOM 4101 N N . PRO C 1 104 ? 43.772 -19.003 -58.850 1.00 25.42 243 PRO C N 1
ATOM 4102 C CA . PRO C 1 104 ? 44.653 -17.928 -59.317 1.00 78.33 243 PRO C CA 1
ATOM 4103 C C . PRO C 1 104 ? 45.985 -18.469 -59.825 1.00 105.90 243 PRO C C 1
ATOM 4104 O O . PRO C 1 104 ? 46.009 -19.267 -60.763 1.00 90.66 243 PRO C O 1
ATOM 4108 N N . GLU C 1 105 ? 47.079 -18.033 -59.209 1.00 107.13 244 GLU C N 1
ATOM 4109 C CA . GLU C 1 105 ? 48.409 -18.491 -59.593 1.00 97.12 244 GLU C CA 1
ATOM 4110 C C . GLU C 1 105 ? 48.677 -19.895 -59.063 1.00 78.59 244 GLU C C 1
ATOM 4111 O O . GLU C 1 105 ? 48.342 -20.211 -57.922 1.00 60.90 244 GLU C O 1
ATOM 4117 N N . PHE C 1 106 ? 49.290 -20.732 -59.895 1.00 77.73 245 PHE C N 1
ATOM 4118 C CA . PHE C 1 106 ? 49.472 -22.138 -59.555 1.00 80.10 245 PHE C CA 1
ATOM 4119 C C . PHE C 1 106 ? 50.839 -22.688 -59.958 1.00 99.14 245 PHE C C 1
ATOM 4120 O O . PHE C 1 106 ? 51.375 -22.351 -61.013 1.00 81.40 245 PHE C O 1
ATOM 4128 N N . LYS C 1 107 ? 51.388 -23.544 -59.100 1.00 51.02 246 LYS C N 1
ATOM 4129 C CA . LYS C 1 107 ? 52.608 -24.285 -59.396 1.00 30.98 246 LYS C CA 1
ATOM 4130 C C . LYS C 1 107 ? 52.467 -25.698 -58.846 1.00 39.46 246 LYS C C 1
ATOM 4131 O O . LYS C 1 107 ? 52.057 -25.880 -57.700 1.00 69.83 246 LYS C O 1
ATOM 4137 N N . PRO C 1 108 ? 52.800 -26.709 -59.662 1.00 55.85 247 PRO C N 1
ATOM 4138 C CA . PRO C 1 108 ? 52.729 -28.096 -59.193 1.00 57.98 247 PRO C CA 1
ATOM 4139 C C . PRO C 1 108 ? 53.469 -28.271 -57.872 1.00 30.73 247 PRO C C 1
ATOM 4140 O O . PRO C 1 108 ? 52.984 -28.974 -56.990 1.00 61.90 247 PRO C O 1
ATOM 4144 N N . SER C 1 109 ? 54.622 -27.624 -57.736 1.00 42.84 248 SER C N 1
ATOM 4145 C CA . SER C 1 109 ? 55.414 -27.718 -56.515 1.00 92.35 248 SER C CA 1
ATOM 4146 C C . SER C 1 109 ? 54.616 -27.287 -55.285 1.00 94.74 248 SER C C 1
ATOM 4147 O O . SER C 1 109 ? 54.765 -27.862 -54.207 1.00 72.01 248 SER C O 1
ATOM 4150 N N . GLU C 1 110 ? 53.769 -26.276 -55.457 1.00 112.72 249 GLU C N 1
ATOM 4151 C CA . GLU C 1 110 ? 52.958 -25.750 -54.363 1.00 124.09 249 GLU C CA 1
ATOM 4152 C C . GLU C 1 110 ? 51.904 -26.755 -53.904 1.00 112.62 249 GLU C C 1
ATOM 4153 O O . GLU C 1 110 ? 51.519 -26.773 -52.734 1.00 109.44 249 GLU C O 1
ATOM 4159 N N . VAL C 1 111 ? 51.436 -27.584 -54.831 1.00 85.12 250 VAL C N 1
ATOM 4160 C CA . VAL C 1 111 ? 50.465 -28.624 -54.502 1.00 74.74 250 VAL C CA 1
ATOM 4161 C C . VAL C 1 111 ? 51.137 -29.791 -53.788 1.00 90.48 250 VAL C C 1
ATOM 4162 O O . VAL C 1 111 ? 50.638 -30.281 -52.776 1.00 108.16 250 VAL C O 1
ATOM 4166 N N . LEU C 1 112 ? 52.277 -30.229 -54.315 1.00 41.89 251 LEU C N 1
ATOM 4167 C CA . LEU C 1 112 ? 53.044 -31.294 -53.684 1.00 63.03 251 LEU C CA 1
ATOM 4168 C C . LEU C 1 112 ? 53.463 -30.872 -52.280 1.00 85.93 251 LEU C C 1
ATOM 4169 O O . LEU C 1 112 ? 53.792 -31.708 -51.441 1.00 87.67 251 LEU C O 1
ATOM 4174 N N . ALA C 1 113 ? 53.443 -29.564 -52.033 1.00 77.54 252 ALA C N 1
ATOM 4175 C CA . ALA C 1 113 ? 53.786 -29.020 -50.725 1.00 82.45 252 ALA C CA 1
ATOM 4176 C C . ALA C 1 113 ? 52.617 -29.154 -49.755 1.00 57.19 252 ALA C C 1
ATOM 4177 O O . ALA C 1 113 ? 52.808 -29.415 -48.568 1.00 57.62 252 ALA C O 1
ATOM 4179 N N . HIS C 1 114 ? 51.405 -28.969 -50.269 1.00 72.76 253 HIS C N 1
ATOM 4180 C CA . HIS C 1 114 ? 50.203 -29.144 -49.466 1.00 56.59 253 HIS C CA 1
ATOM 4181 C C . HIS C 1 114 ? 50.002 -30.623 -49.158 1.00 61.87 253 HIS C C 1
ATOM 4182 O O . HIS C 1 114 ? 49.622 -30.993 -48.047 1.00 94.63 253 HIS C O 1
ATOM 4189 N N . ILE C 1 115 ? 50.260 -31.465 -50.155 1.00 75.80 254 ILE C N 1
ATOM 4190 C CA . ILE C 1 115 ? 50.221 -32.911 -49.975 1.00 77.13 254 ILE C CA 1
ATOM 4191 C C . ILE C 1 115 ? 51.308 -33.297 -48.991 1.00 77.87 254 ILE C C 1
ATOM 4192 O O . ILE C 1 115 ? 51.149 -34.222 -48.189 1.00 87.36 254 ILE C O 1
ATOM 4197 N N . ASN C 1 116 ? 52.418 -32.570 -49.068 1.00 56.96 255 ASN C N 1
ATOM 4198 C CA . ASN C 1 116 ? 53.531 -32.777 -48.164 1.00 74.52 255 ASN C CA 1
ATOM 4199 C C . ASN C 1 116 ? 52.995 -32.638 -46.750 1.00 70.99 255 ASN C C 1
ATOM 4200 O O . ASN C 1 116 ? 52.956 -33.628 -46.026 1.00 63.88 255 ASN C O 1
ATOM 4205 N N . ARG C 1 117 ? 52.534 -31.440 -46.378 1.00 100.11 256 ARG C N 1
ATOM 4206 C CA . ARG C 1 117 ? 52.170 -31.140 -44.982 1.00 96.37 256 ARG C CA 1
ATOM 4207 C C . ARG C 1 117 ? 51.211 -32.140 -44.356 1.00 104.48 256 ARG C C 1
ATOM 4208 O O . ARG C 1 117 ? 51.373 -32.523 -43.202 1.00 165.98 256 ARG C O 1
ATOM 4216 N N . GLY C 1 118 ? 50.221 -32.563 -45.132 1.00 99.54 257 GLY C N 1
ATOM 4217 C CA . GLY C 1 118 ? 49.218 -33.498 -44.660 1.00 105.15 257 GLY C CA 1
ATOM 4218 C C . GLY C 1 118 ? 49.801 -34.823 -44.214 1.00 126.69 257 GLY C C 1
ATOM 4219 O O . GLY C 1 118 ? 49.495 -35.307 -43.124 1.00 154.64 257 GLY C O 1
ATOM 4220 N N . LEU C 1 119 ? 50.628 -35.424 -45.063 1.00 134.15 258 LEU C N 1
ATOM 4221 C CA . LEU C 1 119 ? 51.318 -36.651 -44.696 1.00 136.67 258 LEU C CA 1
ATOM 4222 C C . LEU C 1 119 ? 52.273 -36.347 -43.554 1.00 131.67 258 LEU C C 1
ATOM 4223 O O . LEU C 1 119 ? 52.420 -37.139 -42.623 1.00 126.56 258 LEU C O 1
ATOM 4228 N N . ILE C 1 120 ? 52.915 -35.183 -43.641 1.00 177.45 259 ILE C N 1
ATOM 4229 C CA . ILE C 1 120 ? 53.834 -34.716 -42.609 1.00 138.64 259 ILE C CA 1
ATOM 4230 C C . ILE C 1 120 ? 53.063 -34.509 -41.321 1.00 85.91 259 ILE C C 1
ATOM 4231 O O . ILE C 1 120 ? 53.559 -34.803 -40.235 1.00 36.03 259 ILE C O 1
ATOM 4236 N N . ASN C 1 121 ? 51.858 -33.964 -41.445 1.00 64.97 260 ASN C N 1
ATOM 4237 C CA . ASN C 1 121 ? 50.968 -33.865 -40.306 1.00 52.24 260 ASN C CA 1
ATOM 4238 C C . ASN C 1 121 ? 50.757 -35.298 -39.872 1.00 61.21 260 ASN C C 1
ATOM 4239 O O . ASN C 1 121 ? 50.789 -36.208 -40.700 1.00 43.83 260 ASN C O 1
ATOM 4244 N N . THR C 1 122 ? 50.558 -35.507 -38.578 1.00 125.34 261 THR C N 1
ATOM 4245 C CA . THR C 1 122 ? 50.727 -36.836 -38.005 1.00 114.37 261 THR C CA 1
ATOM 4246 C C . THR C 1 122 ? 49.651 -37.855 -38.376 1.00 91.43 261 THR C C 1
ATOM 4247 O O . THR C 1 122 ? 48.989 -38.431 -37.511 1.00 99.91 261 THR C O 1
ATOM 4251 N N . LYS C 1 123 ? 49.494 -38.084 -39.672 1.00 37.50 262 LYS C N 1
ATOM 4252 C CA . LYS C 1 123 ? 48.694 -39.197 -40.143 1.00 75.18 262 LYS C CA 1
ATOM 4253 C C . LYS C 1 123 ? 49.440 -40.481 -39.818 1.00 42.60 262 LYS C C 1
ATOM 4254 O O . LYS C 1 123 ? 48.830 -41.494 -39.478 1.00 95.18 262 LYS C O 1
ATOM 4256 N N . LEU C 1 124 ? 50.767 -40.420 -39.912 1.00 82.47 263 LEU C N 1
ATOM 4257 C CA . LEU C 1 124 ? 51.615 -41.596 -39.763 1.00 73.30 263 LEU C CA 1
ATOM 4258 C C . LEU C 1 124 ? 51.608 -42.357 -41.084 1.00 115.28 263 LEU C C 1
ATOM 4259 O O . LEU C 1 124 ? 52.246 -43.396 -41.230 1.00 122.49 263 LEU C O 1
ATOM 4264 N N . GLY C 1 125 ? 50.883 -41.818 -42.055 1.00 120.40 264 GLY C N 1
ATOM 4265 C CA . GLY C 1 125 ? 50.744 -42.466 -43.344 1.00 78.45 264 GLY C CA 1
ATOM 4266 C C . GLY C 1 125 ? 52.044 -42.532 -44.118 1.00 56.74 264 GLY C C 1
ATOM 4267 O O . GLY C 1 125 ? 52.921 -41.685 -43.959 1.00 62.23 264 GLY C O 1
ATOM 4268 N N . LYS C 1 126 ? 52.155 -43.541 -44.975 1.00 107.81 265 LYS C N 1
ATOM 4269 C CA . LYS C 1 126 ? 53.370 -43.762 -45.748 1.00 44.77 265 LYS C CA 1
ATOM 4270 C C . LYS C 1 126 ? 53.685 -42.659 -46.758 1.00 112.28 265 LYS C C 1
ATOM 4271 O O . LYS C 1 126 ? 52.806 -42.176 -47.475 1.00 99.33 265 LYS C O 1
ATOM 4277 N N . HIS C 1 127 ? 54.960 -42.281 -46.792 1.00 70.93 266 HIS C N 1
ATOM 4278 C CA . HIS C 1 127 ? 55.502 -41.304 -47.725 1.00 61.27 266 HIS C CA 1
ATOM 4279 C C . HIS C 1 127 ? 55.131 -41.648 -49.154 1.00 77.18 266 HIS C C 1
ATOM 4280 O O . HIS C 1 127 ? 55.213 -42.807 -49.562 1.00 99.89 266 HIS C O 1
ATOM 4287 N N . VAL C 1 128 ? 54.746 -40.637 -49.921 1.00 118.02 267 VAL C N 1
ATOM 4288 C CA . VAL C 1 128 ? 54.314 -40.862 -51.291 1.00 100.02 267 VAL C CA 1
ATOM 4289 C C . VAL C 1 128 ? 55.271 -40.261 -52.316 1.00 103.21 267 VAL C C 1
ATOM 4290 O O . VAL C 1 128 ? 55.746 -39.134 -52.163 1.00 97.75 267 VAL C O 1
ATOM 4294 N N . THR C 1 129 ? 55.547 -41.041 -53.354 1.00 95.98 268 THR C N 1
ATOM 4295 C CA . THR C 1 129 ? 56.381 -40.620 -54.468 1.00 56.82 268 THR C CA 1
ATOM 4296 C C . THR C 1 129 ? 55.474 -40.232 -55.624 1.00 91.35 268 THR C C 1
ATOM 4297 O O . THR C 1 129 ? 54.601 -41.005 -56.010 1.00 84.70 268 THR C O 1
ATOM 4309 N N . LEU C 1 131 ? 54.735 -38.061 -59.572 1.00 55.56 270 LEU C N 1
ATOM 4310 C CA . LEU C 1 131 ? 55.102 -37.358 -60.794 1.00 37.71 270 LEU C CA 1
ATOM 4311 C C . LEU C 1 131 ? 53.982 -36.387 -61.143 1.00 74.13 270 LEU C C 1
ATOM 4312 O O . LEU C 1 131 ? 53.079 -36.721 -61.910 1.00 49.87 270 LEU C O 1
ATOM 4317 N N . GLY C 1 132 ? 54.036 -35.190 -60.569 1.00 102.10 271 GLY C N 1
ATOM 4318 C CA . GLY C 1 132 ? 52.989 -34.206 -60.766 1.00 80.07 271 GLY C CA 1
ATOM 4319 C C . GLY C 1 132 ? 53.166 -33.387 -62.029 1.00 68.09 271 GLY C C 1
ATOM 4320 O O . GLY C 1 132 ? 54.287 -33.139 -62.468 1.00 79.93 271 GLY C O 1
ATOM 4321 N N . GLY C 1 133 ? 52.052 -32.964 -62.613 1.00 25.86 272 GLY C N 1
ATOM 4322 C CA . GLY C 1 133 ? 52.096 -32.154 -63.814 1.00 43.27 272 GLY C CA 1
ATOM 4323 C C . GLY C 1 133 ? 50.801 -31.419 -64.093 1.00 48.32 272 GLY C C 1
ATOM 4324 O O . GLY C 1 133 ? 49.721 -32.005 -64.063 1.00 65.18 272 GLY C O 1
ATOM 4325 N N . VAL C 1 134 ? 50.912 -30.122 -64.354 1.00 53.57 273 VAL C N 1
ATOM 4326 C CA . VAL C 1 134 ? 49.777 -29.339 -64.818 1.00 52.68 273 VAL C CA 1
ATOM 4327 C C . VAL C 1 134 ? 50.091 -28.796 -66.204 1.00 60.64 273 VAL C C 1
ATOM 4328 O O . VAL C 1 134 ? 51.214 -28.376 -66.475 1.00 77.48 273 VAL C O 1
ATOM 4332 N N . ILE C 1 135 ? 49.100 -28.817 -67.088 1.00 38.69 274 ILE C N 1
ATOM 4333 C CA . ILE C 1 135 ? 49.329 -28.455 -68.479 1.00 38.61 274 ILE C CA 1
ATOM 4334 C C . ILE C 1 135 ? 48.274 -27.479 -69.000 1.00 72.45 274 ILE C C 1
ATOM 4335 O O . ILE C 1 135 ? 47.074 -27.701 -68.848 1.00 74.65 274 ILE C O 1
ATOM 4340 N N . ASP C 1 136 ? 48.736 -26.385 -69.599 1.00 59.69 275 ASP C N 1
ATOM 4341 C CA . ASP C 1 136 ? 47.845 -25.362 -70.133 1.00 74.55 275 ASP C CA 1
ATOM 4342 C C . ASP C 1 136 ? 47.543 -25.634 -71.603 1.00 68.03 275 ASP C C 1
ATOM 4343 O O . ASP C 1 136 ? 48.435 -25.593 -72.449 1.00 94.78 275 ASP C O 1
ATOM 4348 N N . LEU C 1 137 ? 46.278 -25.918 -71.893 1.00 66.48 276 LEU C N 1
ATOM 4349 C CA . LEU C 1 137 ? 45.838 -26.219 -73.252 1.00 96.84 276 LEU C CA 1
ATOM 4350 C C . LEU C 1 137 ? 46.070 -25.050 -74.198 1.00 98.52 276 LEU C C 1
ATOM 4351 O O . LEU C 1 137 ? 46.582 -25.230 -75.303 1.00 69.83 276 LEU C O 1
ATOM 4356 N N . GLU C 1 138 ? 45.679 -23.854 -73.771 1.00 136.22 277 GLU C N 1
ATOM 4357 C CA . GLU C 1 138 ? 45.902 -22.658 -74.573 1.00 137.33 277 GLU C CA 1
ATOM 4358 C C . GLU C 1 138 ? 47.393 -22.461 -74.778 1.00 134.67 277 GLU C C 1
ATOM 4359 O O . GLU C 1 138 ? 47.844 -22.119 -75.870 1.00 147.93 277 GLU C O 1
ATOM 4365 N N . LYS C 1 139 ? 48.151 -22.689 -73.713 1.00 179.05 278 LYS C N 1
ATOM 4366 C CA . LYS C 1 139 ? 49.597 -22.527 -73.744 1.00 175.84 278 LYS C CA 1
ATOM 4367 C C . LYS C 1 139 ? 50.282 -23.581 -74.603 1.00 169.24 278 LYS C C 1
ATOM 4368 O O . LYS C 1 139 ? 51.277 -23.291 -75.267 1.00 196.50 278 LYS C O 1
ATOM 4370 N N . ASN C 1 140 ? 49.744 -24.798 -74.597 1.00 91.21 279 ASN C N 1
ATOM 4371 C CA . ASN C 1 140 ? 50.443 -25.938 -75.167 1.00 97.98 279 ASN C CA 1
ATOM 4372 C C . ASN C 1 140 ? 51.623 -26.215 -74.258 1.00 67.58 279 ASN C C 1
ATOM 4373 O O . ASN C 1 140 ? 52.617 -26.800 -74.671 1.00 99.85 279 ASN C O 1
ATOM 4378 N N . SER C 1 141 ? 51.499 -25.767 -73.013 1.00 34.10 280 SER C N 1
ATOM 4379 C CA . SER C 1 141 ? 52.590 -25.817 -72.050 1.00 70.78 280 SER C CA 1
ATOM 4380 C C . SER C 1 141 ? 52.344 -26.866 -70.978 1.00 67.08 280 SER C C 1
ATOM 4381 O O . SER C 1 141 ? 51.259 -26.944 -70.405 1.00 67.79 280 SER C O 1
ATOM 4384 N N . LEU C 1 142 ? 53.370 -27.659 -70.699 1.00 73.15 281 LEU C N 1
ATOM 4385 C CA . LEU C 1 142 ? 53.279 -28.707 -69.697 1.00 55.45 281 LEU C CA 1
ATOM 4386 C C . LEU C 1 142 ? 54.243 -28.416 -68.558 1.00 63.02 281 LEU C C 1
ATOM 4387 O O . LEU C 1 142 ? 55.457 -28.406 -68.750 1.00 86.34 281 LEU C O 1
ATOM 4392 N N . THR C 1 143 ? 53.698 -28.168 -67.372 1.00 90.06 282 THR C N 1
ATOM 4393 C CA . THR C 1 143 ? 54.522 -27.952 -66.191 1.00 72.71 282 THR C CA 1
ATOM 4394 C C . THR C 1 143 ? 54.471 -29.164 -65.271 1.00 82.38 282 THR C C 1
ATOM 4395 O O . THR C 1 143 ? 53.415 -29.532 -64.760 1.00 82.27 282 THR C O 1
ATOM 4399 N N . TYR C 1 144 ? 55.632 -29.774 -65.069 1.00 93.24 283 TYR C N 1
ATOM 4400 C CA . TYR C 1 144 ? 55.753 -31.014 -64.320 1.00 43.04 283 TYR C CA 1
ATOM 4401 C C . TYR C 1 144 ? 56.662 -30.804 -63.118 1.00 72.54 283 TYR C C 1
ATOM 4402 O O . TYR C 1 144 ? 57.607 -30.017 -63.179 1.00 68.98 283 TYR C O 1
ATOM 4411 N N . SER C 1 145 ? 56.376 -31.505 -62.028 1.00 134.76 284 SER C N 1
ATOM 4412 C CA . SER C 1 145 ? 57.256 -31.498 -60.864 1.00 127.21 284 SER C CA 1
ATOM 4413 C C . SER C 1 145 ? 57.419 -32.906 -60.306 1.00 106.07 284 SER C C 1
ATOM 4414 O O . SER C 1 145 ? 56.438 -33.574 -59.978 1.00 124.72 284 SER C O 1
ATOM 4416 N N . ILE C 1 146 ? 58.665 -33.349 -60.206 1.00 97.46 285 ILE C N 1
ATOM 4417 C CA . ILE C 1 146 ? 58.971 -34.674 -59.691 1.00 102.41 285 ILE C CA 1
ATOM 4418 C C . ILE C 1 146 ? 59.374 -34.576 -58.226 1.00 115.75 285 ILE C C 1
ATOM 4419 O O . ILE C 1 146 ? 60.368 -33.933 -57.885 1.00 77.50 285 ILE C O 1
ATOM 4424 N N . GLY C 1 147 ? 58.589 -35.208 -57.360 1.00 119.54 286 GLY C N 1
ATOM 4425 C CA . GLY C 1 147 ? 58.840 -35.160 -55.934 1.00 112.99 286 GLY C CA 1
ATOM 4426 C C . GLY C 1 147 ? 59.484 -36.422 -55.397 1.00 99.96 286 GLY C C 1
ATOM 4427 O O . GLY C 1 147 ? 59.954 -36.441 -54.268 1.00 89.26 286 GLY C O 1
ATOM 4428 N N . GLY C 1 148 ? 59.507 -37.479 -56.202 1.00 72.20 287 GLY C N 1
ATOM 4429 C CA . GLY C 1 148 ? 60.073 -38.744 -55.764 1.00 70.18 287 GLY C CA 1
ATOM 4430 C C . GLY C 1 148 ? 61.319 -39.162 -56.524 1.00 90.55 287 GLY C C 1
ATOM 4431 O O . GLY C 1 148 ? 61.811 -38.423 -57.375 1.00 130.66 287 GLY C O 1
ATOM 4432 N N . HIS C 1 149 ? 61.833 -40.352 -56.210 1.00 107.12 288 HIS C N 1
ATOM 4433 C CA . HIS C 1 149 ? 62.995 -40.901 -56.908 1.00 164.74 288 HIS C CA 1
ATOM 4434 C C . HIS C 1 149 ? 62.554 -41.825 -58.040 1.00 160.58 288 HIS C C 1
ATOM 4435 O O . HIS C 1 149 ? 63.361 -42.228 -58.876 1.00 123.79 288 HIS C O 1
ATOM 4442 N N . LEU C 1 150 ? 61.266 -42.158 -58.062 1.00 142.29 289 LEU C N 1
ATOM 4443 C CA . LEU C 1 150 ? 60.723 -43.079 -59.058 1.00 113.52 289 LEU C CA 1
ATOM 4444 C C . LEU C 1 150 ? 61.130 -42.695 -60.485 1.00 113.41 289 LEU C C 1
ATOM 4445 O O . LEU C 1 150 ? 61.432 -41.533 -60.754 1.00 110.70 289 LEU C O 1
ATOM 4450 N N . PRO C 1 151 ? 61.148 -43.680 -61.399 1.00 101.25 290 PRO C N 1
ATOM 4451 C CA . PRO C 1 151 ? 61.558 -43.470 -62.795 1.00 106.30 290 PRO C CA 1
ATOM 4452 C C . PRO C 1 151 ? 60.868 -42.277 -63.455 1.00 109.29 290 PRO C C 1
ATOM 4453 O O . PRO C 1 151 ? 59.641 -42.235 -63.539 1.00 85.77 290 PRO C O 1
ATOM 4457 N N . LEU C 1 152 ? 61.667 -41.324 -63.927 1.00 94.90 291 LEU C N 1
ATOM 4458 C CA . LEU C 1 152 ? 61.153 -40.103 -64.541 1.00 87.44 291 LEU C CA 1
ATOM 4459 C C . LEU C 1 152 ? 60.264 -40.399 -65.752 1.00 94.79 291 LEU C C 1
ATOM 4460 O O . LEU C 1 152 ? 60.319 -41.494 -66.312 1.00 84.59 291 LEU C O 1
ATOM 4465 N N . PRO C 1 153 ? 59.429 -39.422 -66.151 1.00 90.65 292 PRO C N 1
ATOM 4466 C CA . PRO C 1 153 ? 58.511 -39.581 -67.285 1.00 84.53 292 PRO C CA 1
ATOM 4467 C C . PRO C 1 153 ? 59.229 -39.726 -68.624 1.00 78.53 292 PRO C C 1
ATOM 4468 O O . PRO C 1 153 ? 60.164 -38.978 -68.911 1.00 100.49 292 PRO C O 1
ATOM 4472 N N . VAL C 1 154 ? 58.781 -40.680 -69.435 1.00 79.72 293 VAL C N 1
ATOM 4473 C CA . VAL C 1 154 ? 59.365 -40.920 -70.749 1.00 67.73 293 VAL C CA 1
ATOM 4474 C C . VAL C 1 154 ? 58.411 -40.476 -71.854 1.00 95.19 293 VAL C C 1
ATOM 4475 O O . VAL C 1 154 ? 57.286 -40.961 -71.941 1.00 119.71 293 VAL C O 1
ATOM 4479 N N . LEU C 1 155 ? 58.859 -39.559 -72.705 1.00 33.94 294 LEU C N 1
ATOM 4480 C CA . LEU C 1 155 ? 58.020 -39.081 -73.799 1.00 31.08 294 LEU C CA 1
ATOM 4481 C C . LEU C 1 155 ? 58.586 -39.487 -75.159 1.00 64.31 294 LEU C C 1
ATOM 4482 O O . LEU C 1 155 ? 59.797 -39.470 -75.364 1.00 114.35 294 LEU C O 1
ATOM 4487 N N . PHE C 1 156 ? 57.701 -39.853 -76.082 1.00 63.13 295 PHE C N 1
ATOM 4488 C CA . PHE C 1 156 ? 58.117 -40.361 -77.388 1.00 56.32 295 PHE C CA 1
ATOM 4489 C C . PHE C 1 156 ? 57.796 -39.401 -78.530 1.00 105.66 295 PHE C C 1
ATOM 4490 O O . PHE C 1 156 ? 56.643 -39.018 -78.736 1.00 121.44 295 PHE C O 1
ATOM 4498 N N . VAL C 1 157 ? 58.834 -39.023 -79.270 1.00 143.48 296 VAL C N 1
ATOM 4499 C CA . VAL C 1 157 ? 58.693 -38.178 -80.448 1.00 129.33 296 VAL C CA 1
ATOM 4500 C C . VAL C 1 157 ? 59.662 -38.641 -81.530 1.00 105.56 296 VAL C C 1
ATOM 4501 O O . VAL C 1 157 ? 60.878 -38.539 -81.367 1.00 53.63 296 VAL C O 1
ATOM 4505 N N . GLU C 1 158 ? 59.116 -39.157 -82.628 1.00 126.37 297 GLU C N 1
ATOM 4506 C CA . GLU C 1 158 ? 59.917 -39.604 -83.766 1.00 126.16 297 GLU C CA 1
ATOM 4507 C C . GLU C 1 158 ? 60.875 -40.731 -83.403 1.00 97.87 297 GLU C C 1
ATOM 4508 O O . GLU C 1 158 ? 62.082 -40.624 -83.616 1.00 114.59 297 GLU C O 1
ATOM 4514 N N . GLY C 1 159 ? 60.330 -41.814 -82.859 1.00 51.23 298 GLY C N 1
ATOM 4515 C CA . GLY C 1 159 ? 61.137 -42.959 -82.484 1.00 84.98 298 GLY C CA 1
ATOM 4516 C C . GLY C 1 159 ? 62.140 -42.617 -81.403 1.00 114.23 298 GLY C C 1
ATOM 4517 O O . GLY C 1 159 ? 63.021 -43.416 -81.085 1.00 65.27 298 GLY C O 1
ATOM 4518 N N . GLN C 1 160 ? 62.009 -41.422 -80.837 1.00 29.73 299 GLN C N 1
ATOM 4519 C CA . GLN C 1 160 ? 62.907 -40.982 -79.778 1.00 85.13 299 GLN C CA 1
ATOM 4520 C C . GLN C 1 160 ? 62.154 -40.832 -78.463 1.00 166.34 299 GLN C C 1
ATOM 4521 O O . GLN C 1 160 ? 61.088 -40.221 -78.413 1.00 228.07 299 GLN C O 1
ATOM 4527 N N . ALA C 1 161 ? 62.713 -41.400 -77.400 0.00 103.83 300 ALA C N 1
ATOM 4528 C CA . ALA C 1 161 ? 62.146 -41.253 -76.067 0.00 82.78 300 ALA C CA 1
ATOM 4529 C C . ALA C 1 161 ? 63.234 -40.804 -75.101 0.00 80.29 300 ALA C C 1
ATOM 4530 O O . ALA C 1 161 ? 64.384 -41.224 -75.218 0.00 72.68 300 ALA C O 1
ATOM 4532 N N . GLY C 1 162 ? 62.874 -39.946 -74.152 1.00 95.26 301 GLY C N 1
ATOM 4533 C CA . GLY C 1 162 ? 63.855 -39.404 -73.231 1.00 93.74 301 GLY C CA 1
ATOM 4534 C C . GLY C 1 162 ? 63.308 -38.975 -71.884 1.00 104.22 301 GLY C C 1
ATOM 4535 O O . GLY C 1 162 ? 62.162 -38.541 -71.766 1.00 123.78 301 GLY C O 1
ATOM 4536 N N . TYR C 1 163 ? 64.149 -39.102 -70.864 1.00 69.64 302 TYR C N 1
ATOM 4537 C CA . TYR C 1 163 ? 63.822 -38.665 -69.514 1.00 69.49 302 TYR C CA 1
ATOM 4538 C C . TYR C 1 163 ? 63.710 -37.147 -69.466 1.00 86.69 302 TYR C C 1
ATOM 4539 O O . TYR C 1 163 ? 64.341 -36.447 -70.256 1.00 123.64 302 TYR C O 1
ATOM 4548 N N . LEU C 1 164 ? 62.904 -36.636 -68.540 1.00 67.56 303 LEU C N 1
ATOM 4549 C CA . LEU C 1 164 ? 62.810 -35.195 -68.342 1.00 65.90 303 LEU C CA 1
ATOM 4550 C C . LEU C 1 164 ? 63.545 -34.777 -67.070 1.00 92.22 303 LEU C C 1
ATOM 4551 O O . LEU C 1 164 ? 63.253 -35.275 -65.982 1.00 87.58 303 LEU C O 1
ATOM 4556 N N . GLU C 1 165 ? 64.510 -33.871 -67.224 1.00 95.79 304 GLU C N 1
ATOM 4557 C CA . GLU C 1 165 ? 65.324 -33.389 -66.109 1.00 111.14 304 GLU C CA 1
ATOM 4558 C C . GLU C 1 165 ? 64.483 -33.085 -64.877 1.00 101.78 304 GLU C C 1
ATOM 4559 O O . GLU C 1 165 ? 63.463 -32.405 -64.974 1.00 90.59 304 GLU C O 1
ATOM 4565 N N . GLY C 1 166 ? 64.915 -33.571 -63.718 1.00 56.45 305 GLY C N 1
ATOM 4566 C CA . GLY C 1 166 ? 64.184 -33.306 -62.494 1.00 56.04 305 GLY C CA 1
ATOM 4567 C C . GLY C 1 166 ? 64.799 -33.835 -61.213 1.00 76.93 305 GLY C C 1
ATOM 4568 O O . GLY C 1 166 ? 65.183 -35.000 -61.122 1.00 76.55 305 GLY C O 1
ATOM 4569 N N . ARG C 1 167 ? 64.886 -32.960 -60.217 1.00 66.35 306 ARG C N 1
ATOM 4570 C CA . ARG C 1 167 ? 65.287 -33.344 -58.871 1.00 79.58 306 ARG C CA 1
ATOM 4571 C C . ARG C 1 167 ? 64.413 -32.581 -57.880 1.00 106.22 306 ARG C C 1
ATOM 4572 O O . ARG C 1 167 ? 63.340 -32.098 -58.240 1.00 89.24 306 ARG C O 1
ATOM 4580 N N . GLY C 1 168 ? 64.868 -32.467 -56.637 1.00 145.46 307 GLY C N 1
ATOM 4581 C CA . GLY C 1 168 ? 64.134 -31.727 -55.627 1.00 128.62 307 GLY C CA 1
ATOM 4582 C C . GLY C 1 168 ? 62.981 -32.513 -55.032 1.00 86.12 307 GLY C C 1
ATOM 4583 O O . GLY C 1 168 ? 63.100 -33.713 -54.780 1.00 147.01 307 GLY C O 1
ATOM 4584 N N . VAL C 1 171 ? 60.794 -37.792 -50.516 1.00 98.89 310 VAL C N 1
ATOM 4585 C CA . VAL C 1 171 ? 61.104 -36.368 -50.473 1.00 123.90 310 VAL C CA 1
ATOM 4586 C C . VAL C 1 171 ? 60.009 -35.603 -49.746 1.00 141.51 310 VAL C C 1
ATOM 4587 O O . VAL C 1 171 ? 60.259 -34.556 -49.149 1.00 196.08 310 VAL C O 1
ATOM 4591 N N . GLY C 1 172 ? 58.793 -36.133 -49.799 1.00 102.91 311 GLY C N 1
ATOM 4592 C CA . GLY C 1 172 ? 57.666 -35.510 -49.133 1.00 131.83 311 GLY C CA 1
ATOM 4593 C C . GLY C 1 172 ? 57.753 -35.594 -47.621 1.00 82.71 311 GLY C C 1
ATOM 4594 O O . GLY C 1 172 ? 57.084 -34.845 -46.915 1.00 47.29 311 GLY C O 1
ATOM 4595 N N . LEU C 1 173 ? 58.586 -36.502 -47.121 1.00 99.77 312 LEU C N 1
ATOM 4596 C CA . LEU C 1 173 ? 58.693 -36.741 -45.683 1.00 63.21 312 LEU C CA 1
ATOM 4597 C C . LEU C 1 173 ? 59.184 -35.530 -44.891 1.00 52.46 312 LEU C C 1
ATOM 4598 O O . LEU C 1 173 ? 58.953 -35.435 -43.686 1.00 42.64 312 LEU C O 1
ATOM 4603 N N . PHE C 1 174 ? 59.859 -34.610 -45.569 1.00 50.72 313 PHE C N 1
ATOM 4604 C CA . PHE C 1 174 ? 60.418 -33.436 -44.909 1.00 56.10 313 PHE C CA 1
ATOM 4605 C C . PHE C 1 174 ? 59.442 -32.269 -44.964 1.00 65.69 313 PHE C C 1
ATOM 4606 O O . PHE C 1 174 ? 58.923 -31.937 -46.028 1.00 148.47 313 PHE C O 1
ATOM 4614 N N . ASP C 1 175 ? 59.191 -31.650 -43.814 1.00 44.54 314 ASP C N 1
ATOM 4615 C CA . ASP C 1 175 ? 58.224 -30.560 -43.741 1.00 45.23 314 ASP C CA 1
ATOM 4616 C C . ASP C 1 175 ? 58.627 -29.419 -44.670 1.00 80.79 314 ASP C C 1
ATOM 4617 O O . ASP C 1 175 ? 57.774 -28.768 -45.276 1.00 107.27 314 ASP C O 1
ATOM 4622 N N . ASP C 1 176 ? 59.930 -29.186 -44.782 1.00 98.22 315 ASP C N 1
ATOM 4623 C CA . ASP C 1 176 ? 60.450 -28.198 -45.716 1.00 109.87 315 ASP C CA 1
ATOM 4624 C C . ASP C 1 176 ? 60.120 -28.647 -47.135 1.00 156.28 315 ASP C C 1
ATOM 4625 O O . ASP C 1 176 ? 60.476 -29.754 -47.537 1.00 209.27 315 ASP C O 1
ATOM 4630 N N . ALA C 1 177 ? 59.435 -27.790 -47.886 1.00 223.62 316 ALA C N 1
ATOM 4631 C CA . ALA C 1 177 ? 59.001 -28.132 -49.238 1.00 235.70 316 ALA C CA 1
ATOM 4632 C C . ALA C 1 177 ? 60.102 -28.822 -50.038 1.00 231.25 316 ALA C C 1
ATOM 4633 O O . ALA C 1 177 ? 59.994 -30.005 -50.364 1.00 261.38 316 ALA C O 1
ATOM 4635 N N . THR C 1 178 ? 61.157 -28.076 -50.348 1.00 123.45 317 THR C N 1
ATOM 4636 C CA . THR C 1 178 ? 62.268 -28.605 -51.128 1.00 136.25 317 THR C CA 1
ATOM 4637 C C . THR C 1 178 ? 61.795 -29.063 -52.504 1.00 132.00 317 THR C C 1
ATOM 4638 O O . THR C 1 178 ? 62.190 -30.125 -52.988 1.00 63.08 317 THR C O 1
ATOM 4640 N N . TYR C 1 179 ? 60.949 -28.250 -53.130 1.00 142.73 318 TYR C N 1
ATOM 4641 C CA . TYR C 1 179 ? 60.369 -28.595 -54.424 1.00 148.52 318 TYR C CA 1
ATOM 4642 C C . TYR C 1 179 ? 60.716 -27.592 -55.520 1.00 175.19 318 TYR C C 1
ATOM 4643 O O . TYR C 1 179 ? 60.688 -26.380 -55.305 1.00 133.30 318 TYR C O 1
ATOM 4652 N N . ASP C 1 180 ? 61.037 -28.115 -56.699 1.00 213.84 319 ASP C N 1
ATOM 4653 C CA . ASP C 1 180 ? 61.314 -27.289 -57.867 1.00 186.80 319 ASP C CA 1
ATOM 4654 C C . ASP C 1 180 ? 60.547 -27.809 -59.075 1.00 163.51 319 ASP C C 1
ATOM 4655 O O . ASP C 1 180 ? 60.627 -28.991 -59.411 1.00 76.45 319 ASP C O 1
ATOM 4660 N N . ASP C 1 181 ? 59.801 -26.922 -59.724 1.00 106.47 320 ASP C N 1
ATOM 4661 C CA . ASP C 1 181 ? 59.018 -27.298 -60.894 1.00 119.59 320 ASP C CA 1
ATOM 4662 C C . ASP C 1 181 ? 59.545 -26.639 -62.165 1.00 127.43 320 ASP C C 1
ATOM 4663 O O . ASP C 1 181 ? 59.972 -25.485 -62.150 1.00 136.20 320 ASP C O 1
ATOM 4668 N N . ARG C 1 182 ? 59.518 -27.388 -63.263 1.00 94.46 321 ARG C N 1
ATOM 4669 C CA . ARG C 1 182 ? 59.944 -26.873 -64.558 1.00 109.29 321 ARG C CA 1
ATOM 4670 C C . ARG C 1 182 ? 58.829 -27.005 -65.589 1.00 98.44 321 ARG C C 1
ATOM 4671 O O . ARG C 1 182 ? 58.020 -27.931 -65.524 1.00 76.57 321 ARG C O 1
ATOM 4679 N N . VAL C 1 183 ? 58.792 -26.071 -66.533 1.00 83.44 322 VAL C N 1
ATOM 4680 C CA . VAL C 1 183 ? 57.819 -26.105 -67.618 1.00 47.38 322 VAL C CA 1
ATOM 4681 C C . VAL C 1 183 ? 58.394 -26.873 -68.802 1.00 71.33 322 VAL C C 1
ATOM 4682 O O . VAL C 1 183 ? 59.574 -27.221 -68.810 1.00 86.53 322 VAL C O 1
ATOM 4694 N N . GLU C 1 185 ? 57.731 -27.196 -73.298 1.00 72.52 324 GLU C N 1
ATOM 4695 C CA . GLU C 1 185 ? 57.038 -26.921 -74.548 1.00 79.00 324 GLU C CA 1
ATOM 4696 C C . GLU C 1 185 ? 56.399 -28.193 -75.092 1.00 88.91 324 GLU C C 1
ATOM 4697 O O . GLU C 1 185 ? 56.866 -29.295 -74.810 1.00 100.96 324 GLU C O 1
ATOM 4703 N N . LEU C 1 186 ? 55.344 -28.042 -75.891 1.00 76.82 325 LEU C N 1
ATOM 4704 C CA . LEU C 1 186 ? 54.621 -29.199 -76.417 1.00 77.25 325 LEU C CA 1
ATOM 4705 C C . LEU C 1 186 ? 54.497 -29.211 -77.938 1.00 81.89 325 LEU C C 1
ATOM 4706 O O . LEU C 1 186 ? 54.001 -28.257 -78.538 1.00 70.06 325 LEU C O 1
ATOM 4711 N N . PRO C 1 187 ? 54.960 -30.302 -78.563 1.00 103.80 326 PRO C N 1
ATOM 4712 C CA . PRO C 1 187 ? 54.881 -30.547 -80.007 1.00 94.94 326 PRO C CA 1
ATOM 4713 C C . PRO C 1 187 ? 53.474 -30.945 -80.435 1.00 107.53 326 PRO C C 1
ATOM 4714 O O . PRO C 1 187 ? 52.645 -31.259 -79.581 1.00 111.76 326 PRO C O 1
ATOM 4718 N N . PRO C 1 188 ? 53.205 -30.926 -81.750 1.00 62.95 327 PRO C N 1
ATOM 4719 C CA . PRO C 1 188 ? 51.916 -31.367 -82.291 1.00 76.67 327 PRO C CA 1
ATOM 4720 C C . PRO C 1 188 ? 51.640 -32.831 -81.959 1.00 72.97 327 PRO C C 1
ATOM 4721 O O . PRO C 1 188 ? 50.507 -33.183 -81.633 1.00 72.88 327 PRO C O 1
ATOM 4725 N N . SER C 1 189 ? 52.672 -33.667 -82.044 1.00 77.70 328 SER C N 1
ATOM 4726 C CA . SER C 1 189 ? 52.548 -35.087 -81.728 1.00 86.18 328 SER C CA 1
ATOM 4727 C C . SER C 1 189 ? 53.410 -35.456 -80.524 1.00 105.73 328 SER C C 1
ATOM 4728 O O . SER C 1 189 ? 54.635 -35.344 -80.570 1.00 83.63 328 SER C O 1
ATOM 4731 N N . PHE C 1 190 ? 52.764 -35.908 -79.453 1.00 99.40 329 PHE C N 1
ATOM 4732 C CA . PHE C 1 190 ? 53.452 -36.169 -78.194 1.00 93.22 329 PHE C CA 1
ATOM 4733 C C . PHE C 1 190 ? 52.938 -37.442 -77.529 1.00 94.31 329 PHE C C 1
ATOM 4734 O O . PHE C 1 190 ? 51.809 -37.865 -77.777 1.00 100.52 329 PHE C O 1
ATOM 4742 N N . SER C 1 191 ? 53.767 -38.044 -76.682 1.00 108.92 330 SER C N 1
ATOM 4743 C CA . SER C 1 191 ? 53.364 -39.214 -75.906 1.00 76.52 330 SER C CA 1
ATOM 4744 C C . SER C 1 191 ? 54.197 -39.375 -74.634 1.00 70.26 330 SER C C 1
ATOM 4745 O O . SER C 1 191 ? 55.123 -40.183 -74.589 1.00 93.76 330 SER C O 1
ATOM 4748 N N . LEU C 1 192 ? 53.863 -38.604 -73.602 1.00 90.92 331 LEU C N 1
ATOM 4749 C CA . LEU C 1 192 ? 54.554 -38.698 -72.317 1.00 72.66 331 LEU C CA 1
ATOM 4750 C C . LEU C 1 192 ? 54.080 -39.920 -71.534 1.00 70.68 331 LEU C C 1
ATOM 4751 O O . LEU C 1 192 ? 52.899 -40.262 -71.561 1.00 60.02 331 LEU C O 1
ATOM 4756 N N . SER C 1 193 ? 55.004 -40.565 -70.829 1.00 46.72 332 SER C N 1
ATOM 4757 C CA . SER C 1 193 ? 54.686 -41.782 -70.088 1.00 34.51 332 SER C CA 1
ATOM 4758 C C . SER C 1 193 ? 55.210 -41.741 -68.658 1.00 43.22 332 SER C C 1
ATOM 4759 O O . SER C 1 193 ? 56.413 -41.621 -68.432 1.00 72.98 332 SER C O 1
ATOM 4762 N N . LEU C 1 194 ? 54.299 -41.848 -67.698 1.00 69.85 333 LEU C N 1
ATOM 4763 C CA . LEU C 1 194 ? 54.666 -41.914 -66.290 1.00 49.11 333 LEU C CA 1
ATOM 4764 C C . LEU C 1 194 ? 54.754 -43.373 -65.866 1.00 79.32 333 LEU C C 1
ATOM 4765 O O . LEU C 1 194 ? 53.912 -44.187 -66.247 1.00 85.24 333 LEU C O 1
ATOM 4770 N N . PHE C 1 195 ? 55.771 -43.708 -65.079 1.00 46.19 334 PHE C N 1
ATOM 4771 C CA . PHE C 1 195 ? 55.939 -45.085 -64.630 1.00 39.26 334 PHE C CA 1
ATOM 4772 C C . PHE C 1 195 ? 56.102 -45.210 -63.121 1.00 72.31 334 PHE C C 1
ATOM 4773 O O . PHE C 1 195 ? 56.447 -44.246 -62.441 1.00 88.97 334 PHE C O 1
ATOM 4781 N N . SER C 1 196 ? 55.840 -46.406 -62.607 1.00 123.67 335 SER C N 1
ATOM 4782 C CA . SER C 1 196 ? 55.925 -46.664 -61.176 1.00 107.59 335 SER C CA 1
ATOM 4783 C C . SER C 1 196 ? 57.263 -47.295 -60.812 1.00 91.32 335 SER C C 1
ATOM 4784 O O . SER C 1 196 ? 58.141 -47.444 -61.662 1.00 122.62 335 SER C O 1
ATOM 4786 N N . ASP C 1 197 ? 57.410 -47.665 -59.546 1.00 109.98 336 ASP C N 1
ATOM 4787 C CA . ASP C 1 197 ? 58.646 -48.266 -59.061 1.00 72.53 336 ASP C CA 1
ATOM 4788 C C . ASP C 1 197 ? 58.910 -49.606 -59.743 1.00 68.92 336 ASP C C 1
ATOM 4789 O O . ASP C 1 197 ? 60.059 -49.975 -59.985 1.00 120.84 336 ASP C O 1
ATOM 4794 N N . GLY C 1 198 ? 57.837 -50.327 -60.059 1.00 39.42 337 GLY C N 1
ATOM 4795 C CA . GLY C 1 198 ? 57.949 -51.618 -60.713 1.00 34.23 337 GLY C CA 1
ATOM 4796 C C . GLY C 1 198 ? 58.773 -51.578 -61.987 1.00 70.93 337 GLY C C 1
ATOM 4797 O O . GLY C 1 198 ? 58.332 -51.050 -63.008 1.00 56.44 337 GLY C O 1
ATOM 4798 N N . ILE C 1 199 ? 59.978 -52.138 -61.914 1.00 32.75 338 ILE C N 1
ATOM 4799 C CA . ILE C 1 199 ? 60.872 -52.245 -63.064 1.00 129.33 338 ILE C CA 1
ATOM 4800 C C . ILE C 1 199 ? 60.782 -53.649 -63.661 1.00 169.69 338 ILE C C 1
ATOM 4801 O O . ILE C 1 199 ? 60.023 -54.489 -63.177 1.00 213.64 338 ILE C O 1
ATOM 4806 N N . LEU C 1 200 ? 61.548 -53.885 -64.722 1.00 115.43 339 LEU C N 1
ATOM 4807 C CA . LEU C 1 200 ? 61.798 -55.225 -65.249 1.00 60.43 339 LEU C CA 1
ATOM 4808 C C . LEU C 1 200 ? 60.543 -56.068 -65.443 1.00 120.40 339 LEU C C 1
ATOM 4809 O O . LEU C 1 200 ? 60.583 -57.290 -65.301 1.00 142.03 339 LEU C O 1
ATOM 4814 N N . ASP C 1 201 ? 59.435 -55.420 -65.781 1.00 143.47 340 ASP C N 1
ATOM 4815 C CA . ASP C 1 201 ? 58.180 -56.131 -65.994 1.00 138.98 340 ASP C CA 1
ATOM 4816 C C . ASP C 1 201 ? 58.143 -56.805 -67.362 1.00 103.29 340 ASP C C 1
ATOM 4817 O O . ASP C 1 201 ? 57.535 -57.863 -67.527 1.00 43.00 340 ASP C O 1
ATOM 4822 N N . VAL C 1 202 ? 58.801 -56.190 -68.338 1.00 56.05 341 VAL C N 1
ATOM 4823 C CA . VAL C 1 202 ? 58.848 -56.736 -69.689 1.00 69.24 341 VAL C CA 1
ATOM 4824 C C . VAL C 1 202 ? 60.075 -57.615 -69.892 1.00 100.64 341 VAL C C 1
ATOM 4825 O O . VAL C 1 202 ? 60.126 -58.411 -70.829 1.00 145.34 341 VAL C O 1
ATOM 4829 N N . LEU C 1 203 ? 61.059 -57.468 -69.013 1.00 66.56 342 LEU C N 1
ATOM 4830 C CA . LEU C 1 203 ? 62.322 -58.184 -69.168 1.00 131.87 342 LEU C CA 1
ATOM 4831 C C . LEU C 1 203 ? 62.612 -59.169 -68.043 1.00 125.44 342 LEU C C 1
ATOM 4832 O O . LEU C 1 203 ? 62.417 -58.858 -66.868 1.00 156.11 342 LEU C O 1
ATOM 4837 N N . PRO C 1 204 ? 63.086 -60.368 -68.411 1.00 95.81 343 PRO C N 1
ATOM 4838 C CA . PRO C 1 204 ? 63.505 -61.405 -67.464 1.00 144.95 343 PRO C CA 1
ATOM 4839 C C . PRO C 1 204 ? 64.616 -60.895 -66.554 1.00 134.76 343 PRO C C 1
ATOM 4840 O O . PRO C 1 204 ? 64.598 -61.151 -65.350 1.00 44.27 343 PRO C O 1
ATOM 4844 N N . GLY C 1 205 ? 65.571 -60.175 -67.133 1.00 146.40 344 GLY C N 1
ATOM 4845 C CA . GLY C 1 205 ? 66.672 -59.615 -66.373 1.00 110.57 344 GLY C CA 1
ATOM 4846 C C . GLY C 1 205 ? 66.195 -58.662 -65.296 1.00 134.07 344 GLY C C 1
ATOM 4847 O O . GLY C 1 205 ? 65.319 -57.829 -65.533 1.00 122.04 344 GLY C O 1
ATOM 4848 N N . ALA C 1 206 ? 66.771 -58.789 -64.106 1.00 129.41 345 ALA C N 1
ATOM 4849 C CA . ALA C 1 206 ? 66.411 -57.929 -62.987 1.00 68.19 345 ALA C CA 1
ATOM 4850 C C . ALA C 1 206 ? 67.199 -56.623 -63.016 1.00 99.39 345 ALA C C 1
ATOM 4851 O O . ALA C 1 206 ? 66.655 -55.565 -63.336 1.00 80.50 345 ALA C O 1
ATOM 4853 N N . LEU C 1 208 ? 71.810 -53.298 -60.493 1.00 84.48 347 LEU C N 1
ATOM 4854 C CA . LEU C 1 208 ? 71.507 -53.020 -61.894 1.00 104.43 347 LEU C CA 1
ATOM 4855 C C . LEU C 1 208 ? 70.430 -51.953 -62.048 1.00 87.25 347 LEU C C 1
ATOM 4856 O O . LEU C 1 208 ? 69.647 -51.978 -62.997 1.00 58.54 347 LEU C O 1
ATOM 4861 N N . LYS C 1 209 ? 70.402 -51.014 -61.110 1.00 49.38 348 LYS C N 1
ATOM 4862 C CA . LYS C 1 209 ? 69.416 -49.942 -61.132 1.00 80.40 348 LYS C CA 1
ATOM 4863 C C . LYS C 1 209 ? 69.582 -49.060 -62.364 1.00 84.41 348 LYS C C 1
ATOM 4864 O O . LYS C 1 209 ? 68.603 -48.689 -63.010 1.00 106.04 348 LYS C O 1
ATOM 4870 N N . GLU C 1 210 ? 70.829 -48.730 -62.683 1.00 94.46 349 GLU C N 1
ATOM 4871 C CA . GLU C 1 210 ? 71.120 -47.754 -63.730 1.00 99.26 349 GLU C CA 1
ATOM 4872 C C . GLU C 1 210 ? 70.982 -48.313 -65.142 1.00 114.39 349 GLU C C 1
ATOM 4873 O O . GLU C 1 210 ? 70.641 -47.584 -66.074 1.00 95.40 349 GLU C O 1
ATOM 4879 N N . LYS C 1 211 ? 71.249 -49.603 -65.296 1.00 154.47 350 LYS C N 1
ATOM 4880 C CA . LYS C 1 211 ? 71.116 -50.257 -66.591 1.00 155.71 350 LYS C CA 1
ATOM 4881 C C . LYS C 1 211 ? 69.645 -50.415 -66.963 1.00 143.87 350 LYS C C 1
ATOM 4882 O O . LYS C 1 211 ? 69.284 -50.382 -68.139 1.00 143.15 350 LYS C O 1
ATOM 4888 N N . GLU C 1 212 ? 68.798 -50.582 -65.953 1.00 101.75 351 GLU C N 1
ATOM 4889 C CA . GLU C 1 212 ? 67.360 -50.661 -66.172 1.00 110.20 351 GLU C CA 1
ATOM 4890 C C . GLU C 1 212 ? 66.765 -49.259 -66.198 1.00 88.45 351 GLU C C 1
ATOM 4891 O O . GLU C 1 212 ? 65.561 -49.086 -66.385 1.00 75.72 351 GLU C O 1
ATOM 4893 N N . ALA C 1 213 ? 67.624 -48.262 -66.008 1.00 58.13 352 ALA C N 1
ATOM 4894 C CA . ALA C 1 213 ? 67.206 -46.866 -65.997 1.00 76.50 352 ALA C CA 1
ATOM 4895 C C . ALA C 1 213 ? 67.212 -46.289 -67.407 1.00 65.14 352 ALA C C 1
ATOM 4896 O O . ALA C 1 213 ? 66.413 -45.412 -67.736 1.00 72.46 352 ALA C O 1
ATOM 4898 N N . SER C 1 214 ? 68.124 -46.788 -68.235 1.00 49.69 353 SER C N 1
ATOM 4899 C CA . SER C 1 214 ? 68.242 -46.343 -69.618 1.00 97.26 353 SER C CA 1
ATOM 4900 C C . SER C 1 214 ? 67.326 -47.151 -70.530 1.00 61.05 353 SER C C 1
ATOM 4901 O O . SER C 1 214 ? 67.089 -46.781 -71.678 1.00 81.96 353 SER C O 1
ATOM 4904 N N . LEU C 1 215 ? 66.808 -48.253 -70.004 1.00 97.62 354 LEU C N 1
ATOM 4905 C CA . LEU C 1 215 ? 66.010 -49.190 -70.788 1.00 94.65 354 LEU C CA 1
ATOM 4906 C C . LEU C 1 215 ? 64.580 -48.721 -71.081 1.00 88.82 354 LEU C C 1
ATOM 4907 O O . LEU C 1 215 ? 64.089 -48.903 -72.197 1.00 90.16 354 LEU C O 1
ATOM 4912 N N . PRO C 1 216 ? 63.902 -48.125 -70.083 1.00 112.10 355 PRO C N 1
ATOM 4913 C CA . PRO C 1 216 ? 62.512 -47.694 -70.269 1.00 70.54 355 PRO C CA 1
ATOM 4914 C C . PRO C 1 216 ? 62.364 -46.760 -71.460 1.00 89.93 355 PRO C C 1
ATOM 4915 O O . PRO C 1 216 ? 61.397 -46.875 -72.211 1.00 124.44 355 PRO C O 1
ATOM 4919 N N . GLU C 1 217 ? 63.314 -45.845 -71.626 1.00 66.20 356 GLU C N 1
ATOM 4920 C CA . GLU C 1 217 ? 63.298 -44.934 -72.763 1.00 97.34 356 GLU C CA 1
ATOM 4921 C C . GLU C 1 217 ? 63.426 -45.703 -74.074 1.00 104.67 356 GLU C C 1
ATOM 4922 O O . GLU C 1 217 ? 62.777 -45.372 -75.065 1.00 84.33 356 GLU C O 1
ATOM 4928 N N . GLN C 1 218 ? 64.270 -46.731 -74.073 1.00 132.75 357 GLN C N 1
ATOM 4929 C CA . GLN C 1 218 ? 64.545 -47.503 -75.279 1.00 122.24 357 GLN C CA 1
ATOM 4930 C C . GLN C 1 218 ? 63.365 -48.386 -75.660 1.00 126.39 357 GLN C C 1
ATOM 4931 O O . GLN C 1 218 ? 62.957 -48.429 -76.821 1.00 137.13 357 GLN C O 1
ATOM 4933 N N . VAL C 1 219 ? 62.821 -49.092 -74.676 1.00 94.53 358 VAL C N 1
ATOM 4934 C CA . VAL C 1 219 ? 61.703 -49.994 -74.914 1.00 61.55 358 VAL C CA 1
ATOM 4935 C C . VAL C 1 219 ? 60.411 -49.222 -75.179 1.00 64.94 358 VAL C C 1
ATOM 4936 O O . VAL C 1 219 ? 59.562 -49.669 -75.949 1.00 89.90 358 VAL C O 1
ATOM 4940 N N . ALA C 1 220 ? 60.270 -48.061 -74.548 1.00 43.02 359 ALA C N 1
ATOM 4941 C CA . ALA C 1 220 ? 59.082 -47.233 -74.743 1.00 63.83 359 ALA C CA 1
ATOM 4942 C C . ALA C 1 220 ? 58.969 -46.751 -76.186 1.00 76.60 359 ALA C C 1
ATOM 4943 O O . ALA C 1 220 ? 57.873 -46.681 -76.740 1.00 66.58 359 ALA C O 1
ATOM 4945 N N . ALA C 1 221 ? 60.106 -46.419 -76.790 1.00 129.82 360 ALA C N 1
ATOM 4946 C CA . ALA C 1 221 ? 60.130 -45.962 -78.176 1.00 120.14 360 ALA C CA 1
ATOM 4947 C C . ALA C 1 221 ? 59.970 -47.124 -79.152 1.00 83.48 360 ALA C C 1
ATOM 4948 O O . ALA C 1 221 ? 59.184 -47.046 -80.097 1.00 62.25 360 ALA C O 1
ATOM 4950 N N . ALA C 1 222 ? 60.717 -48.198 -78.920 1.00 122.30 361 ALA C N 1
ATOM 4951 C CA . ALA C 1 222 ? 60.657 -49.374 -79.782 1.00 110.78 361 ALA C CA 1
ATOM 4952 C C . ALA C 1 222 ? 59.249 -49.957 -79.813 1.00 107.60 361 ALA C C 1
ATOM 4953 O O . ALA C 1 222 ? 58.818 -50.515 -80.822 1.00 151.38 361 ALA C O 1
ATOM 4955 N N . GLY C 1 223 ? 58.536 -49.820 -78.701 1.00 81.17 362 GLY C N 1
ATOM 4956 C CA . GLY C 1 223 ? 57.188 -50.343 -78.589 1.00 93.23 362 GLY C CA 1
ATOM 4957 C C . GLY C 1 223 ? 56.121 -49.282 -78.770 1.00 106.97 362 GLY C C 1
ATOM 4958 O O . GLY C 1 223 ? 56.401 -48.084 -78.698 1.00 76.28 362 GLY C O 1
ATOM 4959 N N . GLY C 1 224 ? 54.892 -49.729 -79.008 1.00 128.96 363 GLY C N 1
ATOM 4960 C CA . GLY C 1 224 ? 53.767 -48.830 -79.189 1.00 109.27 363 GLY C CA 1
ATOM 4961 C C . GLY C 1 224 ? 53.593 -47.886 -78.017 1.00 134.37 363 GLY C C 1
ATOM 4962 O O . GLY C 1 224 ? 53.451 -48.319 -76.873 1.00 163.76 363 GLY C O 1
ATOM 4963 N N . THR C 1 225 ? 53.600 -46.590 -78.306 1.00 107.97 364 THR C N 1
ATOM 4964 C CA . THR C 1 225 ? 53.521 -45.563 -77.274 1.00 121.67 364 THR C CA 1
ATOM 4965 C C . THR C 1 225 ? 52.150 -45.487 -76.615 1.00 81.63 364 THR C C 1
ATOM 4966 O O . THR C 1 225 ? 51.987 -44.855 -75.572 1.00 98.70 364 THR C O 1
ATOM 4970 N N . LEU C 1 226 ? 51.164 -46.134 -77.227 1.00 129.83 365 LEU C N 1
ATOM 4971 C CA . LEU C 1 226 ? 49.801 -46.096 -76.713 1.00 147.79 365 LEU C CA 1
ATOM 4972 C C . LEU C 1 226 ? 49.558 -47.220 -75.707 1.00 153.39 365 LEU C C 1
ATOM 4973 O O . LEU C 1 226 ? 50.285 -48.215 -75.687 1.00 139.93 365 LEU C O 1
ATOM 4978 N N . ASP C 1 227 ? 48.538 -47.053 -74.868 1.00 124.31 366 ASP C N 1
ATOM 4979 C CA . ASP C 1 227 ? 48.282 -47.989 -73.775 1.00 121.08 366 ASP C CA 1
ATOM 4980 C C . ASP C 1 227 ? 48.070 -49.423 -74.255 1.00 139.59 366 ASP C C 1
ATOM 4981 O O . ASP C 1 227 ? 48.199 -50.368 -73.478 1.00 104.25 366 ASP C O 1
ATOM 4986 N N . GLY C 1 228 ? 47.744 -49.577 -75.535 1.00 177.99 367 GLY C N 1
ATOM 4987 C CA . GLY C 1 228 ? 47.506 -50.888 -76.111 1.00 118.22 367 GLY C CA 1
ATOM 4988 C C . GLY C 1 228 ? 48.546 -51.906 -75.682 1.00 155.77 367 GLY C C 1
ATOM 4989 O O . GLY C 1 228 ? 48.211 -53.043 -75.345 1.00 185.77 367 GLY C O 1
ATOM 4990 N N . LEU C 1 229 ? 49.809 -51.490 -75.689 1.00 111.00 368 LEU C N 1
ATOM 4991 C CA . LEU C 1 229 ? 50.916 -52.354 -75.285 1.00 135.21 368 LEU C CA 1
ATOM 4992 C C . LEU C 1 229 ? 50.844 -52.763 -73.820 1.00 140.84 368 LEU C C 1
ATOM 4993 O O . LEU C 1 229 ? 51.120 -53.911 -73.476 1.00 123.71 368 LEU C O 1
ATOM 4998 N N . ARG C 1 230 ? 50.503 -51.812 -72.956 1.00 167.15 369 ARG C N 1
ATOM 4999 C CA . ARG C 1 230 ? 50.437 -52.073 -71.523 1.00 197.89 369 ARG C CA 1
ATOM 5000 C C . ARG C 1 230 ? 49.308 -53.039 -71.209 1.00 207.52 369 ARG C C 1
ATOM 5001 O O . ARG C 1 230 ? 49.347 -53.754 -70.208 1.00 221.16 369 ARG C O 1
ATOM 5003 N N . GLN C 1 231 ? 48.290 -53.048 -72.063 1.00 114.87 370 GLN C N 1
ATOM 5004 C CA . GLN C 1 231 ? 47.223 -54.025 -71.933 1.00 109.48 370 GLN C CA 1
ATOM 5005 C C . GLN C 1 231 ? 47.794 -55.398 -72.231 1.00 128.59 370 GLN C C 1
ATOM 5006 O O . GLN C 1 231 ? 47.395 -56.395 -71.632 1.00 128.08 370 GLN C O 1
ATOM 5012 N N . VAL C 1 232 ? 48.737 -55.433 -73.167 1.00 147.94 371 VAL C N 1
ATOM 5013 C CA . VAL C 1 232 ? 49.462 -56.651 -73.498 1.00 142.54 371 VAL C CA 1
ATOM 5014 C C . VAL C 1 232 ? 50.281 -57.108 -72.295 1.00 130.69 371 VAL C C 1
ATOM 5015 O O . VAL C 1 232 ? 50.395 -58.304 -72.029 1.00 113.64 371 VAL C O 1
ATOM 5019 N N . PHE C 1 233 ? 50.851 -56.142 -71.577 1.00 36.82 372 PHE C N 1
ATOM 5020 C CA . PHE C 1 233 ? 51.626 -56.412 -70.368 1.00 109.59 372 PHE C CA 1
ATOM 5021 C C . PHE C 1 233 ? 50.966 -57.482 -69.504 1.00 153.77 372 PHE C C 1
ATOM 5022 O O . PHE C 1 233 ? 51.634 -58.391 -69.009 1.00 136.77 372 PHE C O 1
ATOM 5030 N N . GLY C 1 234 ? 49.655 -57.365 -69.324 1.00 157.30 373 GLY C N 1
ATOM 5031 C CA . GLY C 1 234 ? 48.911 -58.303 -68.504 1.00 59.57 373 GLY C CA 1
ATOM 5032 C C . GLY C 1 234 ? 47.813 -59.012 -69.272 1.00 85.82 373 GLY C C 1
ATOM 5033 O O . GLY C 1 234 ? 47.751 -58.936 -70.499 1.00 75.37 373 GLY C O 1
ATOM 5034 N N . PRO C 1 242 ? 54.847 -58.713 -56.905 1.00 85.21 381 PRO C N 1
ATOM 5035 C CA . PRO C 1 242 ? 55.992 -57.981 -56.355 1.00 153.21 381 PRO C CA 1
ATOM 5036 C C . PRO C 1 242 ? 55.593 -56.578 -55.908 1.00 159.32 381 PRO C C 1
ATOM 5037 O O . PRO C 1 242 ? 54.695 -56.432 -55.079 1.00 170.95 381 PRO C O 1
ATOM 5041 N N . ASP C 1 243 ? 56.260 -55.563 -56.447 1.00 116.38 382 ASP C N 1
ATOM 5042 C CA . ASP C 1 243 ? 55.878 -54.181 -56.189 1.00 79.19 382 ASP C CA 1
ATOM 5043 C C . ASP C 1 243 ? 54.760 -53.775 -57.142 1.00 89.66 382 ASP C C 1
ATOM 5044 O O . ASP C 1 243 ? 54.649 -54.317 -58.242 1.00 109.48 382 ASP C O 1
ATOM 5049 N N . ASP C 1 244 ? 53.935 -52.825 -56.715 1.00 100.84 383 ASP C N 1
ATOM 5050 C CA . ASP C 1 244 ? 52.847 -52.322 -57.547 1.00 111.61 383 ASP C CA 1
ATOM 5051 C C . ASP C 1 244 ? 53.381 -51.730 -58.847 1.00 115.77 383 ASP C C 1
ATOM 5052 O O . ASP C 1 244 ? 54.399 -51.038 -58.849 1.00 93.80 383 ASP C O 1
ATOM 5057 N N . ILE C 1 245 ? 52.690 -52.002 -59.951 1.00 107.62 384 ILE C N 1
ATOM 5058 C CA . ILE C 1 245 ? 53.002 -51.356 -61.222 1.00 114.68 384 ILE C CA 1
ATOM 5059 C C . ILE C 1 245 ? 51.850 -50.466 -61.670 1.00 97.69 384 ILE C C 1
ATOM 5060 O O . ILE C 1 245 ? 50.701 -50.903 -61.730 1.00 83.30 384 ILE C O 1
ATOM 5065 N N . ALA C 1 246 ? 52.166 -49.214 -61.985 1.00 107.65 385 ALA C N 1
ATOM 5066 C CA . ALA C 1 246 ? 51.161 -48.256 -62.425 1.00 74.97 385 ALA C CA 1
ATOM 5067 C C . ALA C 1 246 ? 51.750 -47.301 -63.454 1.00 89.41 385 ALA C C 1
ATOM 5068 O O . ALA C 1 246 ? 52.806 -46.712 -63.230 1.00 123.10 385 ALA C O 1
ATOM 5070 N N . LEU C 1 247 ? 51.066 -47.144 -64.583 1.00 66.44 386 LEU C N 1
ATOM 5071 C CA . LEU C 1 247 ? 51.539 -46.238 -65.621 1.00 50.77 386 LEU C CA 1
ATOM 5072 C C . LEU C 1 247 ? 50.447 -45.293 -66.117 1.00 75.12 386 LEU C C 1
ATOM 5073 O O . LEU C 1 247 ? 49.293 -45.688 -66.283 1.00 74.42 386 LEU C O 1
ATOM 5078 N N . LEU C 1 248 ? 50.826 -44.039 -66.338 1.00 49.27 387 LEU C N 1
ATOM 5079 C CA . LEU C 1 248 ? 49.944 -43.059 -66.956 1.00 48.59 387 LEU C CA 1
ATOM 5080 C C . LEU C 1 248 ? 50.575 -42.607 -68.264 1.00 60.44 387 LEU C C 1
ATOM 5081 O O . LEU C 1 248 ? 51.744 -42.228 -68.296 1.00 99.04 387 LEU C O 1
ATOM 5086 N N . VAL C 1 249 ? 49.804 -42.647 -69.343 1.00 42.49 388 VAL C N 1
ATOM 5087 C CA . VAL C 1 249 ? 50.310 -42.206 -70.635 1.00 86.01 388 VAL C CA 1
ATOM 5088 C C . VAL C 1 249 ? 49.417 -41.132 -71.247 1.00 70.67 388 VAL C C 1
ATOM 5089 O O . VAL C 1 249 ? 48.232 -41.359 -71.493 1.00 57.66 388 VAL C O 1
ATOM 5093 N N . LEU C 1 250 ? 49.996 -39.959 -71.481 1.00 79.32 389 LEU C N 1
ATOM 5094 C CA . LEU C 1 250 ? 49.282 -38.865 -72.128 1.00 48.56 389 LEU C CA 1
ATOM 5095 C C . LEU C 1 250 ? 49.833 -38.626 -73.527 1.00 56.82 389 LEU C C 1
ATOM 5096 O O . LEU C 1 250 ? 51.046 -38.549 -73.720 1.00 79.45 389 LEU C O 1
ATOM 5101 N N . SER C 1 251 ? 48.939 -38.507 -74.502 1.00 137.13 390 SER C N 1
ATOM 5102 C CA . SER C 1 251 ? 49.356 -38.392 -75.894 1.00 144.11 390 SER C CA 1
ATOM 5103 C C . SER C 1 251 ? 48.524 -37.368 -76.669 1.00 124.42 390 SER C C 1
ATOM 5104 O O . SER C 1 251 ? 47.382 -37.084 -76.309 1.00 93.73 390 SER C O 1
ATOM 5107 N N . ARG C 1 252 ? 49.108 -36.817 -77.731 1.00 121.58 391 ARG C N 1
ATOM 5108 C CA . ARG C 1 252 ? 48.428 -35.827 -78.564 1.00 111.19 391 ARG C CA 1
ATOM 5109 C C . ARG C 1 252 ? 48.885 -35.913 -80.015 1.00 137.79 391 ARG C C 1
ATOM 5110 O O . ARG C 1 252 ? 50.082 -35.946 -80.290 1.00 145.75 391 ARG C O 1
ATOM 5118 N N . ASN C 1 253 ? 47.918 -35.949 -80.930 1.00 154.66 392 ASN C N 1
ATOM 5119 C CA . ASN C 1 253 ? 48.169 -35.872 -82.371 1.00 120.62 392 ASN C CA 1
ATOM 5120 C C . ASN C 1 253 ? 47.004 -36.426 -83.182 1.00 114.90 392 ASN C C 1
ATOM 5121 O O . ASN C 1 253 ? 47.201 -37.190 -84.124 1.00 149.70 392 ASN C O 1
ATOM 5126 N N . LEU D 1 10 ? 46.910 -65.390 -48.175 1.00 88.02 149 LEU D N 1
ATOM 5127 C CA . LEU D 1 10 ? 46.769 -66.196 -46.968 1.00 132.26 149 LEU D CA 1
ATOM 5128 C C . LEU D 1 10 ? 47.481 -65.540 -45.798 1.00 99.50 149 LEU D C 1
ATOM 5129 O O . LEU D 1 10 ? 46.931 -64.664 -45.131 1.00 129.00 149 LEU D O 1
ATOM 5134 N N . ASN D 1 11 ? 48.706 -65.981 -45.543 1.00 81.88 150 ASN D N 1
ATOM 5135 C CA . ASN D 1 11 ? 49.556 -65.299 -44.588 1.00 85.53 150 ASN D CA 1
ATOM 5136 C C . ASN D 1 11 ? 49.994 -63.986 -45.217 1.00 110.96 150 ASN D C 1
ATOM 5137 O O . ASN D 1 11 ? 50.295 -63.018 -44.522 1.00 103.45 150 ASN D O 1
ATOM 5142 N N . LEU D 1 12 ? 50.014 -63.965 -46.548 1.00 102.03 151 LEU D N 1
ATOM 5143 C CA . LEU D 1 12 ? 50.335 -62.756 -47.293 1.00 89.31 151 LEU D CA 1
ATOM 5144 C C . LEU D 1 12 ? 49.156 -61.792 -47.257 1.00 96.26 151 LEU D C 1
ATOM 5145 O O . LEU D 1 12 ? 49.337 -60.575 -47.222 1.00 130.05 151 LEU D O 1
ATOM 5150 N N . LEU D 1 13 ? 47.947 -62.345 -47.270 1.00 68.51 152 LEU D N 1
ATOM 5151 C CA . LEU D 1 13 ? 46.739 -61.544 -47.123 1.00 74.48 152 LEU D CA 1
ATOM 5152 C C . LEU D 1 13 ? 46.629 -61.067 -45.683 1.00 91.48 152 LEU D C 1
ATOM 5153 O O . LEU D 1 13 ? 46.208 -59.941 -45.414 1.00 107.48 152 LEU D O 1
ATOM 5158 N N . GLN D 1 14 ? 47.014 -61.940 -44.759 1.00 82.03 153 GLN D N 1
ATOM 5159 C CA . GLN D 1 14 ? 47.003 -61.621 -43.339 1.00 88.67 153 GLN D CA 1
ATOM 5160 C C . GLN D 1 14 ? 48.070 -60.577 -43.036 1.00 86.19 153 GLN D C 1
ATOM 5161 O O . GLN D 1 14 ? 47.862 -59.678 -42.223 1.00 89.06 153 GLN D O 1
ATOM 5167 N N . GLU D 1 15 ? 49.213 -60.702 -43.704 1.00 105.58 154 GLU D N 1
ATOM 5168 C CA . GLU D 1 15 ? 50.326 -59.779 -43.512 1.00 111.87 154 GLU D CA 1
ATOM 5169 C C . GLU D 1 15 ? 50.000 -58.398 -44.069 1.00 107.31 154 GLU D C 1
ATOM 5170 O O . GLU D 1 15 ? 50.424 -57.381 -43.520 1.00 97.94 154 GLU D O 1
ATOM 5172 N N . ASP D 1 16 ? 49.245 -58.373 -45.162 1.00 117.57 155 ASP D N 1
ATOM 5173 C CA . ASP D 1 16 ? 48.852 -57.120 -45.794 1.00 106.41 155 ASP D CA 1
ATOM 5174 C C . ASP D 1 16 ? 47.809 -56.378 -44.965 1.00 103.60 155 ASP D C 1
ATOM 5175 O O . ASP D 1 16 ? 47.872 -55.156 -44.818 1.00 117.63 155 ASP D O 1
ATOM 5180 N N . GLN D 1 17 ? 46.845 -57.120 -44.430 1.00 102.57 156 GLN D N 1
ATOM 5181 C CA . GLN D 1 17 ? 45.784 -56.524 -43.626 1.00 81.60 156 GLN D CA 1
ATOM 5182 C C . GLN D 1 17 ? 46.315 -56.064 -42.271 1.00 91.04 156 GLN D C 1
ATOM 5183 O O . GLN D 1 17 ? 45.804 -55.108 -41.689 1.00 102.36 156 GLN D O 1
ATOM 5189 N N . ASN D 1 18 ? 47.345 -56.742 -41.776 1.00 98.79 157 ASN D N 1
ATOM 5190 C CA . ASN D 1 18 ? 47.993 -56.325 -40.540 1.00 89.64 157 ASN D CA 1
ATOM 5191 C C . ASN D 1 18 ? 48.830 -55.071 -40.759 1.00 98.06 157 ASN D C 1
ATOM 5192 O O . ASN D 1 18 ? 49.068 -54.300 -39.829 1.00 131.14 157 ASN D O 1
ATOM 5197 N N . ALA D 1 19 ? 49.279 -54.873 -41.993 1.00 97.18 158 ALA D N 1
ATOM 5198 C CA . ALA D 1 19 ? 49.996 -53.659 -42.350 1.00 82.72 158 ALA D CA 1
ATOM 5199 C C . ALA D 1 19 ? 49.058 -52.465 -42.212 1.00 108.73 158 ALA D C 1
ATOM 5200 O O . ALA D 1 19 ? 49.483 -51.359 -41.880 1.00 141.25 158 ALA D O 1
ATOM 5202 N N . GLY D 1 20 ? 47.773 -52.707 -42.459 1.00 121.80 159 GLY D N 1
ATOM 5203 C CA . GLY D 1 20 ? 46.758 -51.676 -42.349 1.00 142.29 159 GLY D CA 1
ATOM 5204 C C . GLY D 1 20 ? 46.265 -51.476 -40.928 1.00 128.02 159 GLY D C 1
ATOM 5205 O O . GLY D 1 20 ? 45.812 -50.391 -40.565 1.00 135.28 159 GLY D O 1
ATOM 5206 N N . ARG D 1 21 ? 46.341 -52.527 -40.121 1.00 65.13 160 ARG D N 1
ATOM 5207 C CA . ARG D 1 21 ? 45.942 -52.433 -38.723 1.00 42.37 160 ARG D CA 1
ATOM 5208 C C . ARG D 1 21 ? 47.016 -51.707 -37.923 1.00 53.75 160 ARG D C 1
ATOM 5209 O O . ARG D 1 21 ? 46.713 -50.932 -37.016 1.00 88.53 160 ARG D O 1
ATOM 5217 N N . GLN D 1 22 ? 48.272 -51.956 -38.275 1.00 104.71 161 GLN D N 1
ATOM 5218 C CA . GLN D 1 22 ? 49.400 -51.362 -37.566 1.00 69.77 161 GLN D CA 1
ATOM 5219 C C . GLN D 1 22 ? 49.705 -49.944 -38.042 1.00 49.89 161 GLN D C 1
ATOM 5220 O O . GLN D 1 22 ? 50.528 -49.249 -37.448 1.00 31.72 161 GLN D O 1
ATOM 5222 N N . VAL D 1 23 ? 49.048 -49.518 -39.117 1.00 68.10 162 VAL D N 1
ATOM 5223 C CA . VAL D 1 23 ? 49.181 -48.141 -39.577 1.00 71.49 162 VAL D CA 1
ATOM 5224 C C . VAL D 1 23 ? 48.135 -47.266 -38.884 1.00 90.38 162 VAL D C 1
ATOM 5225 O O . VAL D 1 23 ? 48.361 -46.079 -38.645 1.00 98.53 162 VAL D O 1
ATOM 5229 N N . GLN D 1 24 ? 46.999 -47.869 -38.543 1.00 67.88 163 GLN D N 1
ATOM 5230 C CA . GLN D 1 24 ? 45.987 -47.189 -37.745 1.00 59.61 163 GLN D CA 1
ATOM 5231 C C . GLN D 1 24 ? 46.447 -47.091 -36.296 1.00 95.86 163 GLN D C 1
ATOM 5232 O O . GLN D 1 24 ? 46.085 -46.162 -35.587 1.00 149.47 163 GLN D O 1
ATOM 5246 N N . ASN D 1 26 ? 49.195 -46.161 -34.926 1.00 104.68 165 ASN D N 1
ATOM 5247 C CA . ASN D 1 26 ? 49.858 -44.906 -34.587 1.00 109.16 165 ASN D CA 1
ATOM 5248 C C . ASN D 1 26 ? 49.116 -43.673 -35.093 1.00 106.03 165 ASN D C 1
ATOM 5249 O O . ASN D 1 26 ? 49.540 -42.541 -34.858 1.00 130.79 165 ASN D O 1
ATOM 5262 N N . LEU D 1 28 ? 46.164 -43.179 -33.991 1.00 82.53 167 LEU D N 1
ATOM 5263 C CA . LEU D 1 28 ? 45.459 -42.865 -32.751 1.00 89.50 167 LEU D CA 1
ATOM 5264 C C . LEU D 1 28 ? 46.396 -42.254 -31.715 1.00 108.66 167 LEU D C 1
ATOM 5265 O O . LEU D 1 28 ? 47.599 -42.515 -31.728 1.00 102.28 167 LEU D O 1
ATOM 5270 N N . PRO D 1 29 ? 45.844 -41.428 -30.816 1.00 94.61 168 PRO D N 1
ATOM 5271 C CA . PRO D 1 29 ? 46.581 -40.869 -29.676 1.00 110.69 168 PRO D CA 1
ATOM 5272 C C . PRO D 1 29 ? 46.910 -41.906 -28.596 1.00 128.15 168 PRO D C 1
ATOM 5273 O O . PRO D 1 29 ? 46.246 -42.938 -28.497 1.00 105.15 168 PRO D O 1
ATOM 5277 N N . VAL D 1 30 ? 47.929 -41.616 -27.793 1.00 103.86 169 VAL D N 1
ATOM 5278 C CA . VAL D 1 30 ? 48.374 -42.518 -26.734 1.00 86.93 169 VAL D CA 1
ATOM 5279 C C . VAL D 1 30 ? 47.411 -42.542 -25.547 1.00 86.19 169 VAL D C 1
ATOM 5280 O O . VAL D 1 30 ? 46.679 -41.581 -25.308 1.00 71.27 169 VAL D O 1
ATOM 5284 N N . THR D 1 31 ? 47.420 -43.647 -24.806 1.00 94.52 170 THR D N 1
ATOM 5285 C CA . THR D 1 31 ? 46.551 -43.808 -23.643 1.00 89.67 170 THR D CA 1
ATOM 5286 C C . THR D 1 31 ? 47.287 -44.492 -22.494 1.00 98.49 170 THR D C 1
ATOM 5287 O O . THR D 1 31 ? 48.092 -45.397 -22.719 1.00 99.33 170 THR D O 1
ATOM 5291 N N . PRO D 1 32 ? 47.012 -44.061 -21.252 1.00 244.64 171 PRO D N 1
ATOM 5292 C CA . PRO D 1 32 ? 46.119 -42.941 -20.934 1.00 222.02 171 PRO D CA 1
ATOM 5293 C C . PRO D 1 32 ? 46.831 -41.598 -21.060 1.00 222.05 171 PRO D C 1
ATOM 5294 O O . PRO D 1 32 ? 47.996 -41.481 -20.678 1.00 274.78 171 PRO D O 1
ATOM 5298 N N . TRP D 1 33 ? 46.135 -40.596 -21.585 1.00 44.82 172 TRP D N 1
ATOM 5299 C CA . TRP D 1 33 ? 46.720 -39.271 -21.763 1.00 52.73 172 TRP D CA 1
ATOM 5300 C C . TRP D 1 33 ? 45.980 -38.229 -20.933 1.00 84.23 172 TRP D C 1
ATOM 5301 O O . TRP D 1 33 ? 44.831 -37.897 -21.220 1.00 105.54 172 TRP D O 1
ATOM 5312 N N . SER D 1 34 ? 46.645 -37.711 -19.905 1.00 92.41 173 SER D N 1
ATOM 5313 C CA . SER D 1 34 ? 46.019 -36.762 -18.991 1.00 103.31 173 SER D CA 1
ATOM 5314 C C . SER D 1 34 ? 46.537 -35.337 -19.180 1.00 99.17 173 SER D C 1
ATOM 5315 O O . SER D 1 34 ? 47.735 -35.121 -19.366 1.00 96.60 173 SER D O 1
ATOM 5318 N N . ILE D 1 35 ? 45.622 -34.372 -19.131 1.00 81.75 174 ILE D N 1
ATOM 5319 C CA . ILE D 1 35 ? 45.974 -32.957 -19.213 1.00 97.44 174 ILE D CA 1
ATOM 5320 C C . ILE D 1 35 ? 45.030 -32.079 -18.398 1.00 101.17 174 ILE D C 1
ATOM 5321 O O . ILE D 1 35 ? 43.805 -32.163 -18.523 1.00 66.32 174 ILE D O 1
ATOM 5326 N N . GLU D 1 36 ? 45.626 -31.238 -17.561 1.00 95.76 175 GLU D N 1
ATOM 5327 C CA . GLU D 1 36 ? 44.889 -30.299 -16.735 1.00 71.51 175 GLU D CA 1
ATOM 5328 C C . GLU D 1 36 ? 43.877 -30.998 -15.847 1.00 71.99 175 GLU D C 1
ATOM 5329 O O . GLU D 1 36 ? 42.865 -30.424 -15.548 1.00 78.05 175 GLU D O 1
ATOM 5335 N N . GLY D 1 37 ? 44.153 -32.224 -15.420 1.00 83.02 176 GLY D N 1
ATOM 5336 C CA . GLY D 1 37 ? 43.233 -32.953 -14.560 1.00 59.36 176 GLY D CA 1
ATOM 5337 C C . GLY D 1 37 ? 42.333 -33.901 -15.330 1.00 77.48 176 GLY D C 1
ATOM 5338 O O . GLY D 1 37 ? 41.652 -34.749 -14.749 1.00 76.57 176 GLY D O 1
ATOM 5339 N N . LEU D 1 38 ? 42.342 -33.759 -16.651 1.00 58.89 177 LEU D N 1
ATOM 5340 C CA . LEU D 1 38 ? 41.496 -34.562 -17.522 1.00 64.21 177 LEU D CA 1
ATOM 5341 C C . LEU D 1 38 ? 42.280 -35.707 -18.149 1.00 70.62 177 LEU D C 1
ATOM 5342 O O . LEU D 1 38 ? 43.291 -35.484 -18.810 1.00 89.07 177 LEU D O 1
ATOM 5347 N N . GLU D 1 39 ? 41.806 -36.932 -17.945 1.00 90.55 178 GLU D N 1
ATOM 5348 C CA . GLU D 1 39 ? 42.466 -38.104 -18.509 1.00 86.42 178 GLU D CA 1
ATOM 5349 C C . GLU D 1 39 ? 41.658 -38.712 -19.651 1.00 80.41 178 GLU D C 1
ATOM 5350 O O . GLU D 1 39 ? 40.497 -39.080 -19.476 1.00 54.01 178 GLU D O 1
ATOM 5356 N N . PHE D 1 40 ? 42.280 -38.809 -20.821 1.00 66.76 179 PHE D N 1
ATOM 5357 C CA . PHE D 1 40 ? 41.643 -39.430 -21.975 1.00 34.10 179 PHE D CA 1
ATOM 5358 C C . PHE D 1 40 ? 42.215 -40.823 -22.197 1.00 75.18 179 PHE D C 1
ATOM 5359 O O . PHE D 1 40 ? 43.431 -41.009 -22.225 1.00 62.79 179 PHE D O 1
ATOM 5367 N N . SER D 1 41 ? 41.330 -41.800 -22.358 1.00 64.03 180 SER D N 1
ATOM 5368 C CA . SER D 1 41 ? 41.745 -43.180 -22.556 1.00 38.72 180 SER D CA 1
ATOM 5369 C C . SER D 1 41 ? 40.745 -43.900 -23.448 1.00 57.33 180 SER D C 1
ATOM 5370 O O . SER D 1 41 ? 39.542 -43.872 -23.192 1.00 94.90 180 SER D O 1
ATOM 5373 N N . HIS D 1 42 ? 41.245 -44.543 -24.496 1.00 65.43 181 HIS D N 1
ATOM 5374 C CA . HIS D 1 42 ? 40.375 -45.207 -25.459 1.00 64.09 181 HIS D CA 1
ATOM 5375 C C . HIS D 1 42 ? 40.753 -46.668 -25.677 1.00 79.65 181 HIS D C 1
ATOM 5376 O O . HIS D 1 42 ? 41.908 -47.054 -25.502 1.00 77.92 181 HIS D O 1
ATOM 5383 N N . ARG D 1 43 ? 39.769 -47.473 -26.064 1.00 50.23 182 ARG D N 1
ATOM 5384 C CA . ARG D 1 43 ? 39.990 -48.892 -26.319 1.00 57.95 182 ARG D CA 1
ATOM 5385 C C . ARG D 1 43 ? 39.255 -49.358 -27.573 1.00 46.23 182 ARG D C 1
ATOM 5386 O O . ARG D 1 43 ? 38.049 -49.604 -27.545 1.00 51.80 182 ARG D O 1
ATOM 5394 N N . ILE D 1 44 ? 39.998 -49.480 -28.669 1.00 69.47 183 ILE D N 1
ATOM 5395 C CA . ILE D 1 44 ? 39.435 -49.895 -29.949 1.00 43.13 183 ILE D CA 1
ATOM 5396 C C . ILE D 1 44 ? 39.731 -51.364 -30.223 1.00 51.67 183 ILE D C 1
ATOM 5397 O O . ILE D 1 44 ? 40.889 -51.754 -30.366 1.00 79.08 183 ILE D O 1
ATOM 5402 N N . ILE D 1 45 ? 38.681 -52.175 -30.302 1.00 68.07 184 ILE D N 1
ATOM 5403 C CA . ILE D 1 45 ? 38.833 -53.607 -30.533 1.00 99.48 184 ILE D CA 1
ATOM 5404 C C . ILE D 1 45 ? 38.362 -54.002 -31.928 1.00 118.71 184 ILE D C 1
ATOM 5405 O O . ILE D 1 45 ? 37.170 -54.215 -32.147 1.00 113.04 184 ILE D O 1
ATOM 5410 N N . PRO D 1 46 ? 39.304 -54.103 -32.878 1.00 117.85 185 PRO D N 1
ATOM 5411 C CA . PRO D 1 46 ? 38.991 -54.496 -34.256 1.00 84.42 185 PRO D CA 1
ATOM 5412 C C . PRO D 1 46 ? 38.479 -55.930 -34.326 1.00 118.69 185 PRO D C 1
ATOM 5413 O O . PRO D 1 46 ? 38.915 -56.777 -33.547 1.00 172.57 185 PRO D O 1
ATOM 5417 N N . SER D 1 47 ? 37.563 -56.193 -35.251 1.00 49.82 186 SER D N 1
ATOM 5418 C CA . SER D 1 47 ? 37.029 -57.537 -35.431 1.00 70.85 186 SER D CA 1
ATOM 5419 C C . SER D 1 47 ? 37.780 -58.272 -36.536 1.00 85.33 186 SER D C 1
ATOM 5420 O O . SER D 1 47 ? 38.097 -59.454 -36.404 1.00 89.82 186 SER D O 1
ATOM 5423 N N . LEU D 1 48 ? 38.063 -57.563 -37.624 1.00 81.43 187 LEU D N 1
ATOM 5424 C CA . LEU D 1 48 ? 38.811 -58.134 -38.737 1.00 79.51 187 LEU D CA 1
ATOM 5425 C C . LEU D 1 48 ? 40.002 -57.252 -39.102 1.00 101.89 187 LEU D C 1
ATOM 5426 O O . LEU D 1 48 ? 40.097 -56.754 -40.224 1.00 109.40 187 LEU D O 1
ATOM 5431 N N . TYR D 1 49 ? 40.904 -57.067 -38.141 1.00 90.29 188 TYR D N 1
ATOM 5432 C CA . TYR D 1 49 ? 42.105 -56.255 -38.330 1.00 118.66 188 TYR D CA 1
ATOM 5433 C C . TYR D 1 49 ? 41.771 -54.776 -38.500 1.00 119.36 188 TYR D C 1
ATOM 5434 O O . TYR D 1 49 ? 42.023 -53.965 -37.609 1.00 126.18 188 TYR D O 1
ATOM 5436 N N . LEU D 1 50 ? 41.207 -54.432 -39.652 1.00 78.32 189 LEU D N 1
ATOM 5437 C CA . LEU D 1 50 ? 40.821 -53.057 -39.932 1.00 71.98 189 LEU D CA 1
ATOM 5438 C C . LEU D 1 50 ? 39.463 -52.738 -39.322 1.00 77.85 189 LEU D C 1
ATOM 5439 O O . LEU D 1 50 ? 38.500 -53.484 -39.499 1.00 58.19 189 LEU D O 1
ATOM 5444 N N . SER D 1 51 ? 39.394 -51.625 -38.597 1.00 65.89 190 SER D N 1
ATOM 5445 C CA . SER D 1 51 ? 38.157 -51.215 -37.946 1.00 95.06 190 SER D CA 1
ATOM 5446 C C . SER D 1 51 ? 37.667 -49.867 -38.465 1.00 99.69 190 SER D C 1
ATOM 5447 O O . SER D 1 51 ? 38.465 -48.999 -38.826 1.00 71.27 190 SER D O 1
ATOM 5450 N N . GLY D 1 52 ? 36.350 -49.701 -38.501 1.00 97.34 191 GLY D N 1
ATOM 5451 C CA . GLY D 1 52 ? 35.749 -48.449 -38.917 1.00 46.24 191 GLY D CA 1
ATOM 5452 C C . GLY D 1 52 ? 35.566 -47.503 -37.745 1.00 66.19 191 GLY D C 1
ATOM 5453 O O . GLY D 1 52 ? 35.224 -46.335 -37.927 1.00 109.50 191 GLY D O 1
ATOM 5454 N N . ASP D 1 53 ? 35.795 -48.013 -36.539 1.00 79.06 192 ASP D N 1
ATOM 5455 C CA . 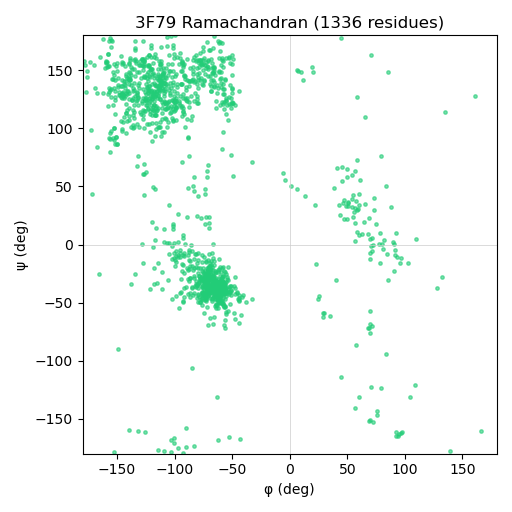ASP D 1 53 ? 35.685 -47.207 -35.328 1.00 94.42 192 ASP D CA 1
ATOM 5456 C C . ASP D 1 53 ? 37.002 -46.502 -35.023 1.00 67.55 192 ASP D C 1
ATOM 5457 O O . ASP D 1 53 ? 38.023 -47.148 -34.786 1.00 72.28 192 ASP D O 1
ATOM 5462 N N . PHE D 1 54 ? 36.970 -45.173 -35.022 1.00 54.73 193 PHE D N 1
ATOM 5463 C CA . PHE D 1 54 ? 38.178 -44.378 -34.836 1.00 68.45 193 PHE D CA 1
ATOM 5464 C C . PHE D 1 54 ? 37.963 -43.282 -33.797 1.00 56.86 193 PHE D C 1
ATOM 5465 O O . PHE D 1 54 ? 37.031 -42.485 -33.909 1.00 52.08 193 PHE D O 1
ATOM 5473 N N . VAL D 1 55 ? 38.829 -43.250 -32.787 1.00 107.01 194 VAL D N 1
ATOM 5474 C CA . VAL D 1 55 ? 38.763 -42.230 -31.741 1.00 94.93 194 VAL D CA 1
ATOM 5475 C C . VAL D 1 55 ? 39.973 -41.307 -31.789 1.00 78.77 194 VAL D C 1
ATOM 5476 O O . VAL D 1 55 ? 41.106 -41.764 -31.940 1.00 64.97 194 VAL D O 1
ATOM 5480 N N . ASP D 1 56 ? 39.730 -40.006 -31.653 1.00 122.07 195 ASP D N 1
ATOM 5481 C CA . ASP D 1 56 ? 40.800 -39.018 -31.735 1.00 113.92 195 ASP D CA 1
ATOM 5482 C C . ASP D 1 56 ? 40.540 -37.832 -30.807 1.00 113.55 195 ASP D C 1
ATOM 5483 O O . ASP D 1 56 ? 39.419 -37.328 -30.725 1.00 93.80 195 ASP D O 1
ATOM 5488 N N . TYR D 1 57 ? 41.583 -37.396 -30.107 1.00 137.19 196 TYR D N 1
ATOM 5489 C CA . TYR D 1 57 ? 41.493 -36.238 -29.222 1.00 108.74 196 TYR D CA 1
ATOM 5490 C C . TYR D 1 57 ? 42.802 -35.451 -29.216 1.00 95.99 196 TYR D C 1
ATOM 5491 O O . TYR D 1 57 ? 43.879 -36.020 -29.035 1.00 110.63 196 TYR D O 1
ATOM 5500 N N . PHE D 1 58 ? 42.702 -34.141 -29.416 1.00 109.03 197 PHE D N 1
ATOM 5501 C CA . PHE D 1 58 ? 43.883 -33.297 -29.557 1.00 95.23 197 PHE D CA 1
ATOM 5502 C C . PHE D 1 58 ? 43.710 -31.939 -28.882 1.00 68.71 197 PHE D C 1
ATOM 5503 O O . PHE D 1 58 ? 42.613 -31.383 -28.849 1.00 60.63 197 PHE D O 1
ATOM 5511 N N . ARG D 1 59 ? 44.806 -31.409 -28.349 1.00 61.44 198 ARG D N 1
ATOM 5512 C CA . ARG D 1 59 ? 44.778 -30.134 -27.645 1.00 63.16 198 ARG D CA 1
ATOM 5513 C C . ARG D 1 59 ? 44.678 -28.964 -28.616 1.00 48.05 198 ARG D C 1
ATOM 5514 O O . ARG D 1 59 ? 45.148 -29.044 -29.750 1.00 63.64 198 ARG D O 1
ATOM 5516 N N . VAL D 1 60 ? 44.058 -27.878 -28.163 1.00 96.11 199 VAL D N 1
ATOM 5517 C CA . VAL D 1 60 ? 43.959 -26.660 -28.961 1.00 103.49 199 VAL D CA 1
ATOM 5518 C C . VAL D 1 60 ? 44.212 -25.422 -28.106 1.00 118.26 199 VAL D C 1
ATOM 5519 O O . VAL D 1 60 ? 43.357 -25.011 -27.320 1.00 125.69 199 VAL D O 1
ATOM 5523 N N . ARG D 1 63 ? 43.495 -24.064 -24.014 1.00 140.41 202 ARG D N 1
ATOM 5524 C CA . ARG D 1 63 ? 42.298 -23.635 -23.302 1.00 124.53 202 ARG D CA 1
ATOM 5525 C C . ARG D 1 63 ? 41.099 -24.507 -23.662 1.00 148.46 202 ARG D C 1
ATOM 5526 O O . ARG D 1 63 ? 40.199 -24.709 -22.847 1.00 149.75 202 ARG D O 1
ATOM 5534 N N . ARG D 1 64 ? 41.093 -25.022 -24.889 1.00 134.97 203 ARG D N 1
ATOM 5535 C CA . ARG D 1 64 ? 40.007 -25.876 -25.356 1.00 75.67 203 ARG D CA 1
ATOM 5536 C C . ARG D 1 64 ? 40.525 -27.230 -25.836 1.00 79.87 203 ARG D C 1
ATOM 5537 O O . ARG D 1 64 ? 41.519 -27.306 -26.556 1.00 112.57 203 ARG D O 1
ATOM 5539 N N . VAL D 1 65 ? 39.843 -28.296 -25.429 1.00 106.73 204 VAL D N 1
ATOM 5540 C CA . VAL D 1 65 ? 40.206 -29.647 -25.844 1.00 88.30 204 VAL D CA 1
ATOM 5541 C C . VAL D 1 65 ? 39.073 -30.289 -26.637 1.00 89.10 204 VAL D C 1
ATOM 5542 O O . VAL D 1 65 ? 37.915 -30.254 -26.223 1.00 137.38 204 VAL D O 1
ATOM 5546 N N . ALA D 1 66 ? 39.411 -30.875 -27.782 1.00 104.41 205 ALA D N 1
ATOM 5547 C CA . ALA D 1 66 ? 38.414 -31.505 -28.638 1.00 104.68 205 ALA D CA 1
ATOM 5548 C C . ALA D 1 66 ? 38.600 -33.019 -28.703 1.00 83.30 205 ALA D C 1
ATOM 5549 O O . ALA D 1 66 ? 39.722 -33.514 -28.798 1.00 99.90 205 ALA D O 1
ATOM 5551 N N . PHE D 1 67 ? 37.490 -33.747 -28.648 1.00 74.17 206 PHE D N 1
ATOM 5552 C CA . PHE D 1 67 ? 37.519 -35.201 -28.730 1.00 84.08 206 PHE D CA 1
ATOM 5553 C C . PHE D 1 67 ? 36.288 -35.717 -29.466 1.00 78.93 206 PHE D C 1
ATOM 5554 O O . PHE D 1 67 ? 35.254 -35.049 -29.504 1.00 64.81 206 PHE D O 1
ATOM 5562 N N . TYR D 1 68 ? 36.401 -36.905 -30.050 1.00 62.83 207 TYR D N 1
ATOM 5563 C CA . TYR D 1 68 ? 35.268 -37.521 -30.729 1.00 41.46 207 TYR D CA 1
ATOM 5564 C C . TYR D 1 68 ? 35.433 -39.031 -30.876 1.00 63.15 207 TYR D C 1
ATOM 5565 O O . TYR D 1 68 ? 36.547 -39.554 -30.849 1.00 56.63 207 TYR D O 1
ATOM 5574 N N . LEU D 1 69 ? 34.309 -39.724 -31.024 1.00 52.00 208 LEU D N 1
ATOM 5575 C CA . LEU D 1 69 ? 34.307 -41.158 -31.282 1.00 68.69 208 LEU D CA 1
ATOM 5576 C C . LEU D 1 69 ? 33.445 -41.438 -32.506 1.00 80.34 208 LEU D C 1
ATOM 5577 O O . LEU D 1 69 ? 32.239 -41.198 -32.490 1.00 132.97 208 LEU D O 1
ATOM 5582 N N . ALA D 1 70 ? 34.065 -41.944 -33.566 1.00 79.48 209 ALA D N 1
ATOM 5583 C CA . ALA D 1 70 ? 33.355 -42.163 -34.821 1.00 75.73 209 ALA D CA 1
ATOM 5584 C C . ALA D 1 70 ? 33.193 -43.642 -35.159 1.00 62.83 209 ALA D C 1
ATOM 5585 O O . ALA D 1 70 ? 33.967 -44.485 -34.705 1.00 68.64 209 ALA D O 1
ATOM 5587 N N . ASP D 1 71 ? 32.175 -43.943 -35.959 1.00 57.71 210 ASP D N 1
ATOM 5588 C CA . ASP D 1 71 ? 31.931 -45.296 -36.442 1.00 26.12 210 ASP D CA 1
ATOM 5589 C C . ASP D 1 71 ? 31.463 -45.260 -3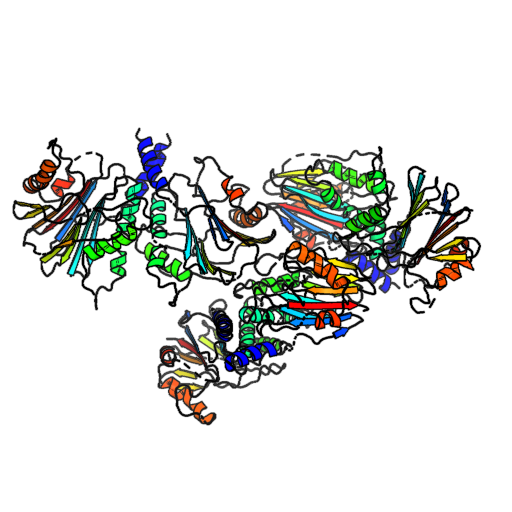7.892 1.00 38.09 210 ASP D C 1
ATOM 5590 O O . ASP D 1 71 ? 30.326 -44.887 -38.182 1.00 58.25 210 ASP D O 1
ATOM 5595 N N . VAL D 1 72 ? 32.351 -45.648 -38.800 1.00 70.97 211 VAL D N 1
ATOM 5596 C CA . VAL D 1 72 ? 32.019 -45.705 -40.215 1.00 43.30 211 VAL D CA 1
ATOM 5597 C C . VAL D 1 72 ? 31.052 -46.856 -40.469 1.00 79.88 211 VAL D C 1
ATOM 5598 O O . VAL D 1 72 ? 31.130 -47.896 -39.815 1.00 81.09 211 VAL D O 1
ATOM 5602 N N . SER D 1 73 ? 30.137 -46.662 -41.412 1.00 68.21 212 SER D N 1
ATOM 5603 C CA . SER D 1 73 ? 29.164 -47.691 -41.760 1.00 97.31 212 SER D CA 1
ATOM 5604 C C . SER D 1 73 ? 29.844 -49.033 -42.009 1.00 88.45 212 SER D C 1
ATOM 5605 O O . SER D 1 73 ? 30.813 -49.116 -42.762 1.00 50.52 212 SER D O 1
ATOM 5608 N N . GLY D 1 74 ? 29.333 -50.081 -41.370 1.00 99.13 213 GLY D N 1
ATOM 5609 C CA . GLY D 1 74 ? 29.902 -51.409 -41.512 1.00 86.06 213 GLY D CA 1
ATOM 5610 C C . GLY D 1 74 ? 31.275 -51.508 -40.877 1.00 95.22 213 GLY D C 1
ATOM 5611 O O . GLY D 1 74 ? 31.574 -50.791 -39.924 1.00 96.30 213 GLY D O 1
ATOM 5612 N N . HIS D 1 75 ? 32.112 -52.396 -41.404 1.00 154.85 214 HIS D N 1
ATOM 5613 C CA . HIS D 1 75 ? 33.466 -52.567 -40.886 1.00 152.54 214 HIS D CA 1
ATOM 5614 C C . HIS D 1 75 ? 34.409 -53.153 -41.934 1.00 146.26 214 HIS D C 1
ATOM 5615 O O . HIS D 1 75 ? 33.995 -53.467 -43.050 1.00 142.88 214 HIS D O 1
ATOM 5622 N N . GLY D 1 76 ? 35.680 -53.292 -41.568 1.00 103.14 215 GLY D N 1
ATOM 5623 C CA . GLY D 1 76 ? 36.675 -53.854 -42.462 1.00 92.90 215 GLY D CA 1
ATOM 5624 C C . GLY D 1 76 ? 37.475 -52.800 -43.203 1.00 73.42 215 GLY D C 1
ATOM 5625 O O . GLY D 1 76 ? 37.503 -51.635 -42.808 1.00 102.25 215 GLY D O 1
ATOM 5626 N N . ALA D 1 77 ? 38.127 -53.214 -44.284 1.00 44.56 216 ALA D N 1
ATOM 5627 C CA . ALA D 1 77 ? 38.947 -52.311 -45.083 1.00 51.28 216 ALA D CA 1
ATOM 5628 C C . ALA D 1 77 ? 38.125 -51.168 -45.668 1.00 83.20 216 ALA D C 1
ATOM 5629 O O . ALA D 1 77 ? 38.505 -50.002 -45.561 1.00 73.00 216 ALA D O 1
ATOM 5631 N N . SER D 1 78 ? 36.998 -51.514 -46.285 1.00 149.31 217 SER D N 1
ATOM 5632 C CA . SER D 1 78 ? 36.133 -50.533 -46.934 1.00 151.78 217 SER D CA 1
ATOM 5633 C C . SER D 1 78 ? 35.870 -49.318 -46.048 1.00 160.59 217 SER D C 1
ATOM 5634 O O . SER D 1 78 ? 35.888 -48.180 -46.519 1.00 177.66 217 SER D O 1
ATOM 5637 N N . SER D 1 79 ? 35.629 -49.567 -44.766 1.00 112.77 218 SER D N 1
ATOM 5638 C CA . SER D 1 79 ? 35.338 -48.497 -43.821 1.00 106.69 218 SER D CA 1
ATOM 5639 C C . SER D 1 79 ? 36.612 -47.940 -43.193 1.00 133.46 218 SER D C 1
ATOM 5640 O O . SER D 1 79 ? 36.622 -46.823 -42.674 1.00 169.92 218 SER D O 1
ATOM 5643 N N . ALA D 1 80 ? 37.684 -48.724 -43.244 1.00 87.27 219 ALA D N 1
ATOM 5644 C CA . ALA D 1 80 ? 38.953 -48.328 -42.643 1.00 100.57 219 ALA D CA 1
ATOM 5645 C C . ALA D 1 80 ? 39.611 -47.189 -43.416 1.00 109.80 219 ALA D C 1
ATOM 5646 O O . ALA D 1 80 ? 40.491 -46.503 -42.897 1.00 106.99 219 ALA D O 1
ATOM 5648 N N . PHE D 1 81 ? 39.184 -46.995 -44.659 1.00 104.52 220 PHE D N 1
ATOM 5649 C CA . PHE D 1 81 ? 39.690 -45.893 -45.469 1.00 40.49 220 PHE D CA 1
ATOM 5650 C C . PHE D 1 81 ? 39.095 -44.571 -45.007 1.00 76.84 220 PHE D C 1
ATOM 5651 O O . PHE D 1 81 ? 39.737 -43.525 -45.098 1.00 102.35 220 PHE D O 1
ATOM 5659 N N . VAL D 1 82 ? 37.863 -44.625 -44.512 1.00 51.68 221 VAL D N 1
ATOM 5660 C CA . VAL D 1 82 ? 37.151 -43.423 -44.095 1.00 42.72 221 VAL D CA 1
ATOM 5661 C C . VAL D 1 82 ? 37.741 -42.838 -42.817 1.00 48.37 221 VAL D C 1
ATOM 5662 O O . VAL D 1 82 ? 37.722 -41.623 -42.610 1.00 55.14 221 VAL D O 1
ATOM 5666 N N . THR D 1 83 ? 38.262 -43.709 -41.961 1.00 51.68 222 THR D N 1
ATOM 5667 C CA . THR D 1 83 ? 38.883 -43.277 -40.717 1.00 57.66 222 THR D CA 1
ATOM 5668 C C . THR D 1 83 ? 40.099 -42.403 -41.006 1.00 48.03 222 THR D C 1
ATOM 5669 O O . THR D 1 83 ? 40.381 -41.451 -40.281 1.00 90.60 222 THR D O 1
ATOM 5673 N N . VAL D 1 84 ? 40.813 -42.735 -42.077 1.00 56.46 223 VAL D N 1
ATOM 5674 C CA . VAL D 1 84 ? 41.977 -41.963 -42.486 1.00 73.99 223 VAL D CA 1
ATOM 5675 C C . VAL D 1 84 ? 41.562 -40.562 -42.921 1.00 79.20 223 VAL D C 1
ATOM 5676 O O . VAL D 1 84 ? 42.259 -39.585 -42.647 1.00 106.98 223 VAL D O 1
ATOM 5680 N N . LEU D 1 85 ? 40.421 -40.469 -43.595 1.00 43.58 224 LEU D N 1
ATOM 5681 C CA . LEU D 1 85 ? 39.916 -39.184 -44.063 1.00 28.77 224 LEU D CA 1
ATOM 5682 C C . LEU D 1 85 ? 39.550 -38.270 -42.894 1.00 80.21 224 LEU D C 1
ATOM 5683 O O . LEU D 1 85 ? 39.881 -37.085 -42.901 1.00 75.19 224 LEU D O 1
ATOM 5688 N N . LEU D 1 86 ? 38.873 -38.824 -41.892 1.00 62.50 225 LEU D N 1
ATOM 5689 C CA . LEU D 1 86 ? 38.473 -38.044 -40.722 1.00 57.40 225 LEU D CA 1
ATOM 5690 C C . LEU D 1 86 ? 39.670 -37.492 -39.955 1.00 64.59 225 LEU D C 1
ATOM 5691 O O . LEU D 1 86 ? 39.704 -36.310 -39.611 1.00 106.29 225 LEU D O 1
ATOM 5696 N N . LYS D 1 87 ? 40.646 -38.353 -39.687 1.00 63.17 226 LYS D N 1
ATOM 5697 C CA . LYS D 1 87 ? 41.846 -37.951 -38.959 1.00 89.84 226 LYS D CA 1
ATOM 5698 C C . LYS D 1 87 ? 42.577 -36.833 -39.693 1.00 111.59 226 LYS D C 1
ATOM 5699 O O . LYS D 1 87 ? 43.222 -35.987 -39.073 1.00 97.98 226 LYS D O 1
ATOM 5701 N N . PHE D 1 88 ? 42.472 -36.837 -41.016 1.00 114.06 227 PHE D N 1
ATOM 5702 C CA . PHE D 1 88 ? 43.058 -35.781 -41.829 1.00 85.96 227 PHE D CA 1
ATOM 5703 C C . PHE D 1 88 ? 42.269 -34.480 -41.711 1.00 105.69 227 PHE D C 1
ATOM 5704 O O . PHE D 1 88 ? 42.843 -33.415 -41.487 1.00 107.66 227 PHE D O 1
ATOM 5720 N N . THR D 1 90 ? 40.295 -33.278 -39.434 1.00 73.88 229 THR D N 1
ATOM 5721 C CA . THR D 1 90 ? 40.378 -32.613 -38.136 1.00 89.51 229 THR D CA 1
ATOM 5722 C C . THR D 1 90 ? 41.705 -31.881 -37.950 1.00 102.81 229 THR D C 1
ATOM 5723 O O . THR D 1 90 ? 41.731 -30.725 -37.525 1.00 100.67 229 THR D O 1
ATOM 5727 N N . THR D 1 91 ? 42.803 -32.559 -38.269 1.00 100.96 230 THR D N 1
ATOM 5728 C CA . THR D 1 91 ? 44.133 -31.975 -38.130 1.00 90.10 230 THR D CA 1
ATOM 5729 C C . THR D 1 91 ? 44.337 -30.812 -39.093 1.00 86.57 230 THR D C 1
ATOM 5730 O O . THR D 1 91 ? 45.093 -29.883 -38.804 1.00 84.68 230 THR D O 1
ATOM 5734 N N . ARG D 1 92 ? 43.665 -30.865 -40.237 1.00 64.23 231 ARG D N 1
ATOM 5735 C CA . ARG D 1 92 ? 43.777 -29.802 -41.227 1.00 46.51 231 ARG D CA 1
ATOM 5736 C C . ARG D 1 92 ? 43.061 -28.538 -40.767 1.00 68.97 231 ARG D C 1
ATOM 5737 O O . ARG D 1 92 ? 43.569 -27.431 -40.942 1.00 78.04 231 ARG D O 1
ATOM 5745 N N . LEU D 1 93 ? 41.878 -28.708 -40.187 1.00 77.85 232 LEU D N 1
ATOM 5746 C CA . LEU D 1 93 ? 41.099 -27.572 -39.708 1.00 61.40 232 LEU D CA 1
ATOM 5747 C C . LEU D 1 93 ? 41.882 -26.732 -38.707 1.00 80.88 232 LEU D C 1
ATOM 5748 O O . LEU D 1 93 ? 41.851 -25.503 -38.760 1.00 89.49 232 LEU D O 1
ATOM 5753 N N . LEU D 1 94 ? 42.583 -27.403 -37.799 1.00 61.57 233 LEU D N 1
ATOM 5754 C CA . LEU D 1 94 ? 43.385 -26.718 -36.792 1.00 97.32 233 LEU D CA 1
ATOM 5755 C C . LEU D 1 94 ? 44.424 -25.809 -37.440 1.00 127.28 233 LEU D C 1
ATOM 5756 O O . LEU D 1 94 ? 44.519 -24.628 -37.110 1.00 134.82 233 LEU D O 1
ATOM 5761 N N . TYR D 1 95 ? 45.202 -26.371 -38.359 1.00 80.95 234 TYR D N 1
ATOM 5762 C CA . TYR D 1 95 ? 46.244 -25.617 -39.048 1.00 101.20 234 TYR D CA 1
ATOM 5763 C C . TYR D 1 95 ? 45.642 -24.533 -39.936 1.00 110.27 234 TYR D C 1
ATOM 5764 O O . TYR D 1 95 ? 46.289 -23.526 -40.227 1.00 116.12 234 TYR D O 1
ATOM 5766 N N . GLU D 1 96 ? 44.404 -24.747 -40.364 1.00 124.41 235 GLU D N 1
ATOM 5767 C CA . GLU D 1 96 ? 43.699 -23.779 -41.194 1.00 97.53 235 GLU D CA 1
ATOM 5768 C C . GLU D 1 96 ? 43.111 -22.663 -40.337 1.00 131.94 235 GLU D C 1
ATOM 5769 O O . GLU D 1 96 ? 42.735 -21.607 -40.845 1.00 138.65 235 GLU D O 1
ATOM 5775 N N . SER D 1 97 ? 43.035 -22.907 -39.032 1.00 67.59 236 SER D N 1
ATOM 5776 C CA . SER D 1 97 ? 42.505 -21.921 -38.100 1.00 96.35 236 SER D CA 1
ATOM 5777 C C . SER D 1 97 ? 43.492 -20.778 -37.893 1.00 143.99 236 SER D C 1
ATOM 5778 O O . SER D 1 97 ? 43.113 -19.606 -37.909 1.00 186.90 236 SER D O 1
ATOM 5780 N N . ARG D 1 98 ? 44.759 -21.129 -37.706 1.00 130.22 237 ARG D N 1
ATOM 5781 C CA . ARG D 1 98 ? 45.797 -20.148 -37.415 1.00 105.27 237 ARG D CA 1
ATOM 5782 C C . ARG D 1 98 ? 47.040 -20.388 -38.266 1.00 109.96 237 ARG D C 1
ATOM 5783 O O . ARG D 1 98 ? 47.267 -21.497 -38.751 1.00 82.00 237 ARG D O 1
ATOM 5791 N N . ARG D 1 99 ? 47.844 -19.344 -38.442 1.00 134.10 238 ARG D N 1
ATOM 5792 C CA . ARG D 1 99 ? 49.089 -19.457 -39.194 1.00 122.34 238 ARG D CA 1
ATOM 5793 C C . ARG D 1 99 ? 50.200 -20.046 -38.332 1.00 95.74 238 ARG D C 1
ATOM 5794 O O . ARG D 1 99 ? 50.026 -21.091 -37.705 1.00 106.60 238 ARG D O 1
ATOM 5802 N N . GLU D 1 105 ? 36.694 -25.099 -32.047 1.00 88.73 244 GLU D N 1
ATOM 5803 C CA . GLU D 1 105 ? 35.525 -25.285 -32.898 1.00 73.76 244 GLU D CA 1
ATOM 5804 C C . GLU D 1 105 ? 35.198 -24.007 -33.658 1.00 92.73 244 GLU D C 1
ATOM 5805 O O . GLU D 1 105 ? 34.808 -23.007 -33.066 1.00 117.69 244 GLU D O 1
ATOM 5811 N N . PHE D 1 106 ? 35.377 -24.028 -34.974 1.00 95.90 245 PHE D N 1
ATOM 5812 C CA . PHE D 1 106 ? 34.970 -22.892 -35.785 1.00 128.87 245 PHE D CA 1
ATOM 5813 C C . PHE D 1 106 ? 33.474 -22.779 -35.594 1.00 138.46 245 PHE D C 1
ATOM 5814 O O . PHE D 1 106 ? 32.927 -21.691 -35.412 1.00 172.41 245 PHE D O 1
ATOM 5822 N N . LYS D 1 107 ? 32.827 -23.936 -35.641 1.00 78.03 246 LYS D N 1
ATOM 5823 C CA . LYS D 1 107 ? 31.456 -24.085 -35.210 1.00 136.87 246 LYS D CA 1
ATOM 5824 C C . LYS D 1 107 ? 31.363 -25.394 -34.454 1.00 170.21 246 LYS D C 1
ATOM 5825 O O . LYS D 1 107 ? 32.050 -26.359 -34.791 1.00 207.72 246 LYS D O 1
ATOM 5831 N N . PRO D 1 108 ? 30.576 -25.415 -33.389 1.00 122.95 247 PRO D N 1
ATOM 5832 C CA . PRO D 1 108 ? 30.436 -26.644 -32.612 1.00 32.01 247 PRO D CA 1
ATOM 5833 C C . PRO D 1 108 ? 29.898 -27.755 -33.499 1.00 88.84 247 PRO D C 1
ATOM 5834 O O . PRO D 1 108 ? 30.365 -28.892 -33.434 1.00 144.30 247 PRO D O 1
ATOM 5838 N N . SER D 1 109 ? 28.935 -27.403 -34.338 1.00 56.64 248 SER D N 1
ATOM 5839 C CA . SER D 1 109 ? 28.340 -28.341 -35.272 1.00 38.15 248 SER D CA 1
ATOM 5840 C C . SER D 1 109 ? 28.934 -28.156 -36.663 1.00 107.03 248 SER D C 1
ATOM 5841 O O . SER D 1 109 ? 28.723 -28.980 -37.556 1.00 109.85 248 SER D O 1
ATOM 5844 N N . GLU D 1 110 ? 29.678 -27.067 -36.837 1.00 117.17 249 GLU D N 1
ATOM 5845 C CA . GLU D 1 110 ? 30.281 -26.756 -38.135 1.00 128.71 249 GLU D CA 1
ATOM 5846 C C . GLU D 1 110 ? 31.535 -27.551 -38.391 1.00 110.23 249 GLU D C 1
ATOM 5847 O O . GLU D 1 110 ? 32.022 -27.593 -39.517 1.00 110.73 249 GLU D O 1
ATOM 5853 N N . VAL D 1 111 ? 32.064 -28.185 -37.352 1.00 71.10 250 VAL D N 1
ATOM 5854 C CA . VAL D 1 111 ? 33.104 -29.179 -37.562 1.00 65.74 250 VAL D CA 1
ATOM 5855 C C . VAL D 1 111 ? 32.450 -30.399 -38.188 1.00 84.73 250 VAL D C 1
ATOM 5856 O O . VAL D 1 111 ? 32.875 -30.878 -39.238 1.00 106.98 250 VAL D O 1
ATOM 5860 N N . LEU D 1 112 ? 31.405 -30.893 -37.531 1.00 51.31 251 LEU D N 1
ATOM 5861 C CA . LEU D 1 112 ? 30.611 -31.987 -38.068 1.00 69.47 251 LEU D CA 1
ATOM 5862 C C . LEU D 1 112 ? 30.137 -31.626 -39.469 1.00 90.98 251 LEU D C 1
ATOM 5863 O O . LEU D 1 112 ? 29.955 -32.497 -40.320 1.00 94.42 251 LEU D O 1
ATOM 5868 N N . ALA D 1 113 ? 29.943 -30.331 -39.700 1.00 67.45 252 ALA D N 1
ATOM 5869 C CA . ALA D 1 113 ? 29.505 -29.835 -40.999 1.00 78.20 252 ALA D CA 1
ATOM 5870 C C . ALA D 1 113 ? 30.612 -29.949 -42.040 1.00 52.27 252 ALA D C 1
ATOM 5871 O O . ALA D 1 113 ? 30.369 -30.365 -43.172 1.00 58.37 252 ALA D O 1
ATOM 5873 N N . HIS D 1 114 ? 31.828 -29.575 -41.653 1.00 68.19 253 HIS D N 1
ATOM 5874 C CA . HIS D 1 114 ? 32.982 -29.695 -42.537 1.00 56.79 253 HIS D CA 1
ATOM 5875 C C . HIS D 1 114 ? 33.229 -31.161 -42.871 1.00 62.51 253 HIS D C 1
ATOM 5876 O O . HIS D 1 114 ? 33.443 -31.516 -44.030 1.00 94.84 253 HIS D O 1
ATOM 5878 N N . ILE D 1 115 ? 33.199 -32.005 -41.845 1.00 75.11 254 ILE D N 1
ATOM 5879 C CA . ILE D 1 115 ? 33.307 -33.448 -42.026 1.00 74.70 254 ILE D CA 1
ATOM 5880 C C . ILE D 1 115 ? 32.238 -33.924 -43.002 1.00 78.66 254 ILE D C 1
ATOM 5881 O O . ILE D 1 115 ? 32.496 -34.758 -43.870 1.00 87.16 254 ILE D O 1
ATOM 5886 N N . ASN D 1 116 ? 31.039 -33.375 -42.848 1.00 66.17 255 ASN D N 1
ATOM 5887 C CA . ASN D 1 116 ? 29.897 -33.719 -43.687 1.00 86.94 255 ASN D CA 1
ATOM 5888 C C . ASN D 1 116 ? 30.133 -33.418 -45.162 1.00 79.09 255 ASN D C 1
ATOM 5889 O O . ASN D 1 116 ? 29.902 -34.264 -46.026 1.00 81.22 255 ASN D O 1
ATOM 5894 N N . ARG D 1 117 ? 30.592 -32.202 -45.440 1.00 89.58 256 ARG D N 1
ATOM 5895 C CA . ARG D 1 117 ? 30.798 -31.740 -46.808 1.00 87.40 256 ARG D CA 1
ATOM 5896 C C . ARG D 1 117 ? 31.857 -32.559 -47.542 1.00 98.47 256 ARG D C 1
ATOM 5897 O O . ARG D 1 117 ? 31.766 -32.766 -48.751 1.00 159.18 256 ARG D O 1
ATOM 5905 N N . GLY D 1 118 ? 32.862 -33.022 -46.807 1.00 49.27 257 GLY D N 1
ATOM 5906 C CA . GLY D 1 118 ? 33.929 -33.810 -47.395 1.00 50.71 257 GLY D CA 1
ATOM 5907 C C . GLY D 1 118 ? 33.472 -35.196 -47.809 1.00 77.35 257 GLY D C 1
ATOM 5908 O O . GLY D 1 118 ? 33.915 -35.728 -48.828 1.00 107.23 257 GLY D O 1
ATOM 5909 N N . LEU D 1 119 ? 32.580 -35.780 -47.017 1.00 124.44 258 LEU D N 1
ATOM 5910 C CA . LEU D 1 119 ? 32.082 -37.126 -47.279 1.00 126.89 258 LEU D CA 1
ATOM 5911 C C . LEU D 1 119 ? 31.033 -37.128 -48.385 1.00 121.82 258 LEU D C 1
ATOM 5912 O O . LEU D 1 119 ? 30.892 -38.106 -49.119 1.00 116.89 258 LEU D O 1
ATOM 5917 N N . ILE D 1 120 ? 30.300 -36.026 -48.501 1.00 90.59 259 ILE D N 1
ATOM 5918 C CA . ILE D 1 120 ? 29.198 -35.935 -49.452 1.00 83.61 259 ILE D CA 1
ATOM 5919 C C . ILE D 1 120 ? 29.683 -35.942 -50.902 1.00 142.33 259 ILE D C 1
ATOM 5920 O O . ILE D 1 120 ? 28.907 -36.196 -51.822 1.00 188.23 259 ILE D O 1
ATOM 5925 N N . ASN D 1 121 ? 30.970 -35.672 -51.098 1.00 118.70 260 ASN D N 1
ATOM 5926 C CA . ASN D 1 121 ? 31.537 -35.599 -52.441 1.00 128.54 260 ASN D CA 1
ATOM 5927 C C . ASN D 1 121 ? 32.408 -36.802 -52.796 1.00 106.41 260 ASN D C 1
ATOM 5928 O O . ASN D 1 121 ? 33.567 -36.884 -52.388 1.00 59.57 260 ASN D O 1
ATOM 5933 N N . THR D 1 122 ? 31.837 -37.728 -53.561 1.00 80.44 261 THR D N 1
ATOM 5934 C CA . THR D 1 122 ? 32.556 -38.911 -54.027 1.00 36.06 261 THR D CA 1
ATOM 5935 C C . THR D 1 122 ? 33.371 -39.572 -52.921 1.00 22.44 261 THR D C 1
ATOM 5936 O O . THR D 1 122 ? 34.601 -39.585 -52.969 1.00 86.50 261 THR D O 1
ATOM 5938 N N . LYS D 1 123 ? 32.683 -40.120 -51.927 1.00 56.52 262 LYS D N 1
ATOM 5939 C CA . LYS D 1 123 ? 33.353 -40.805 -50.829 1.00 76.42 262 LYS D CA 1
ATOM 5940 C C . LYS D 1 123 ? 32.802 -42.213 -50.649 1.00 28.26 262 LYS D C 1
ATOM 5941 O O . LYS D 1 123 ? 32.563 -42.655 -49.525 1.00 99.51 262 LYS D O 1
ATOM 5943 N N . LEU D 1 124 ? 32.598 -42.909 -51.766 1.00 80.43 263 LEU D N 1
ATOM 5944 C CA . LEU D 1 124 ? 32.071 -44.270 -51.751 1.00 122.26 263 LEU D CA 1
ATOM 5945 C C . LEU D 1 124 ? 30.606 -44.269 -51.321 1.00 100.25 263 LEU D C 1
ATOM 5946 O O . LEU D 1 124 ? 29.899 -45.265 -51.475 1.00 126.21 263 LEU D O 1
ATOM 5951 N N . GLY D 1 125 ? 30.150 -43.138 -50.794 1.00 40.41 264 GLY D N 1
ATOM 5952 C CA . GLY D 1 125 ? 28.799 -43.033 -50.277 1.00 131.18 264 GLY D CA 1
ATOM 5953 C C . GLY D 1 125 ? 28.772 -43.384 -48.805 1.00 87.03 264 GLY D C 1
ATOM 5954 O O . GLY D 1 125 ? 27.721 -43.365 -48.164 1.00 88.53 264 GLY D O 1
ATOM 5955 N N . LYS D 1 126 ? 29.944 -43.711 -48.269 1.00 35.13 265 LYS D N 1
ATOM 5956 C CA . LYS D 1 126 ? 30.078 -44.034 -46.858 1.00 31.44 265 LYS D CA 1
ATOM 5957 C C . LYS D 1 126 ? 29.643 -42.850 -46.005 1.00 33.64 265 LYS D C 1
ATOM 5958 O O . LYS D 1 126 ? 29.878 -41.696 -46.365 1.00 36.92 265 LYS D O 1
ATOM 5964 N N . HIS D 1 127 ? 28.997 -43.143 -44.883 1.00 63.83 266 HIS D N 1
ATOM 5965 C CA . HIS D 1 127 ? 28.587 -42.107 -43.942 1.00 60.56 266 HIS D CA 1
ATOM 5966 C C . HIS D 1 127 ? 29.110 -42.430 -42.546 1.00 87.77 266 HIS D C 1
ATOM 5967 O O . HIS D 1 127 ? 29.197 -43.596 -42.159 1.00 107.32 266 HIS D O 1
ATOM 5974 N N . VAL D 1 128 ? 29.463 -41.392 -41.796 1.00 73.31 267 VAL D N 1
ATOM 5975 C CA . VAL D 1 128 ? 30.103 -41.576 -40.501 1.00 52.64 267 VAL D CA 1
ATOM 5976 C C . VAL D 1 128 ? 29.210 -41.135 -39.345 1.00 58.63 267 VAL D C 1
ATOM 5977 O O . VAL D 1 128 ? 28.563 -40.092 -39.411 1.00 59.48 267 VAL D O 1
ATOM 5981 N N . THR D 1 129 ? 29.181 -41.946 -38.294 1.00 58.47 268 THR D N 1
ATOM 5982 C CA . THR D 1 129 ? 28.432 -41.634 -37.083 1.00 17.12 268 THR D CA 1
ATOM 5983 C C . THR D 1 129 ? 29.413 -41.340 -35.954 1.00 55.61 268 THR D C 1
ATOM 5984 O O . THR D 1 129 ? 30.289 -42.153 -35.667 1.00 48.88 268 THR D O 1
ATOM 5996 N N . LEU D 1 131 ? 30.452 -39.016 -32.045 1.00 39.19 270 LEU D N 1
ATOM 5997 C CA . LEU D 1 131 ? 30.166 -38.215 -30.865 1.00 22.91 270 LEU D CA 1
ATOM 5998 C C . LEU D 1 131 ? 31.193 -37.099 -30.742 1.00 67.51 270 LEU D C 1
ATOM 5999 O O . LEU D 1 131 ? 32.312 -37.330 -30.286 1.00 45.77 270 LEU D O 1
ATOM 6004 N N . GLY D 1 132 ? 30.816 -35.891 -31.148 1.00 108.06 271 GLY D N 1
ATOM 6005 C CA . GLY D 1 132 ? 31.719 -34.756 -31.080 1.00 90.11 271 GLY D CA 1
ATOM 6006 C C . GLY D 1 132 ? 31.660 -34.040 -29.745 1.00 79.69 271 GLY D C 1
ATOM 6007 O O . GLY D 1 132 ? 30.585 -33.872 -29.171 1.00 83.60 271 GLY D O 1
ATOM 6008 N N . GLY D 1 133 ? 32.817 -33.616 -29.247 1.00 21.18 272 GLY D N 1
ATOM 6009 C CA . GLY D 1 133 ? 32.879 -32.911 -27.980 1.00 40.21 272 GLY D CA 1
ATOM 6010 C C . GLY D 1 133 ? 34.064 -31.974 -27.860 1.00 45.91 272 GLY D C 1
ATOM 6011 O O . GLY D 1 133 ? 35.215 -32.400 -27.947 1.00 53.96 272 GLY D O 1
ATOM 6012 N N . VAL D 1 134 ? 33.782 -30.690 -27.662 1.00 70.47 273 VAL D N 1
ATOM 6013 C CA . VAL D 1 134 ? 34.832 -29.706 -27.419 1.00 61.85 273 VAL D CA 1
ATOM 6014 C C . VAL D 1 134 ? 34.669 -29.099 -26.026 1.00 62.18 273 VAL D C 1
ATOM 6015 O O . VAL D 1 134 ? 33.592 -28.625 -25.664 1.00 77.89 273 VAL D O 1
ATOM 6019 N N . ILE D 1 135 ? 35.742 -29.125 -25.244 1.00 32.49 274 ILE D N 1
ATOM 6020 C CA . ILE D 1 135 ? 35.664 -28.743 -23.840 1.00 42.25 274 ILE D CA 1
ATOM 6021 C C . ILE D 1 135 ? 36.578 -27.572 -23.478 1.00 77.90 274 ILE D C 1
ATOM 6022 O O . ILE D 1 135 ? 37.756 -27.551 -23.836 1.00 73.44 274 ILE D O 1
ATOM 6027 N N . ASP D 1 136 ? 36.017 -26.600 -22.766 1.00 82.23 275 ASP D N 1
ATOM 6028 C CA . ASP D 1 136 ? 36.763 -25.439 -22.292 1.00 93.14 275 ASP D CA 1
ATOM 6029 C C . ASP D 1 136 ? 37.265 -25.696 -20.875 1.00 81.61 275 ASP D C 1
ATOM 6030 O O . ASP D 1 136 ? 36.476 -25.757 -19.934 1.00 108.31 275 ASP D O 1
ATOM 6035 N N . LEU D 1 137 ? 38.577 -25.845 -20.724 1.00 84.46 276 LEU D N 1
ATOM 6036 C CA . LEU D 1 137 ? 39.160 -26.201 -19.432 1.00 118.09 276 LEU D CA 1
ATOM 6037 C C . LEU D 1 137 ? 39.183 -25.031 -18.445 1.00 122.75 276 LEU D C 1
ATOM 6038 O O . LEU D 1 137 ? 39.059 -25.231 -17.236 1.00 94.44 276 LEU D O 1
ATOM 6043 N N . GLU D 1 138 ? 39.336 -23.817 -18.962 1.00 192.08 277 GLU D N 1
ATOM 6044 C CA . GLU D 1 138 ? 39.392 -22.624 -18.120 1.00 190.25 277 GLU D CA 1
ATOM 6045 C C . GLU D 1 138 ? 38.014 -22.257 -17.579 1.00 185.48 277 GLU D C 1
ATOM 6046 O O . GLU D 1 138 ? 37.890 -21.720 -16.477 1.00 198.05 277 GLU D O 1
ATOM 6052 N N . LYS D 1 139 ? 36.979 -22.554 -18.358 1.00 82.93 278 LYS D N 1
ATOM 6053 C CA . LYS D 1 139 ? 35.618 -22.187 -17.989 1.00 75.93 278 LYS D CA 1
ATOM 6054 C C . LYS D 1 139 ? 34.812 -23.389 -17.508 1.00 74.74 278 LYS D C 1
ATOM 6055 O O . LYS D 1 139 ? 33.684 -23.238 -17.034 1.00 97.95 278 LYS D O 1
ATOM 6061 N N . ASN D 1 140 ? 35.389 -24.580 -17.644 1.00 157.77 279 ASN D N 1
ATOM 6062 C CA . ASN D 1 140 ? 34.773 -25.792 -17.113 1.00 159.97 279 ASN D CA 1
ATOM 6063 C C . ASN D 1 140 ? 33.556 -26.256 -17.919 1.00 143.16 279 ASN D C 1
ATOM 6064 O O . ASN D 1 140 ? 32.640 -26.871 -17.373 1.00 171.81 279 ASN D O 1
ATOM 6069 N N . SER D 1 141 ? 33.556 -25.973 -19.219 1.00 78.30 280 SER D N 1
ATOM 6070 C CA . SER D 1 141 ? 32.403 -26.270 -20.067 1.00 103.65 280 SER D CA 1
ATOM 6071 C C . SER D 1 141 ? 32.666 -27.385 -21.083 1.00 100.36 280 SER D C 1
ATOM 6072 O O . SER D 1 141 ? 33.739 -27.452 -21.680 1.00 99.22 280 SER D O 1
ATOM 6075 N N . LEU D 1 142 ? 31.677 -28.256 -21.271 1.00 76.55 281 LEU D N 1
ATOM 6076 C CA . LEU D 1 142 ? 31.723 -29.271 -22.322 1.00 56.49 281 LEU D CA 1
ATOM 6077 C C . LEU D 1 142 ? 30.628 -29.012 -23.348 1.00 62.30 281 LEU D C 1
ATOM 6078 O O . LEU D 1 142 ? 29.441 -29.075 -23.029 1.00 84.84 281 LEU D O 1
ATOM 6083 N N . THR D 1 143 ? 31.025 -28.713 -24.579 1.00 68.19 282 THR D N 1
ATOM 6084 C CA . THR D 1 143 ? 30.062 -28.571 -25.662 1.00 57.03 282 THR D CA 1
ATOM 6085 C C . THR D 1 143 ? 30.073 -29.821 -26.535 1.00 66.80 282 THR D C 1
ATOM 6086 O O . THR D 1 143 ? 31.031 -30.075 -27.265 1.00 63.06 282 THR D O 1
ATOM 6090 N N . TYR D 1 144 ? 29.004 -30.603 -26.441 1.00 91.21 283 TYR D N 1
ATOM 6091 C CA . TYR D 1 144 ? 28.894 -31.850 -27.183 1.00 43.69 283 TYR D CA 1
ATOM 6092 C C . TYR D 1 144 ? 28.007 -31.683 -28.408 1.00 67.85 283 TYR D C 1
ATOM 6093 O O . TYR D 1 144 ? 27.073 -30.881 -28.407 1.00 61.15 283 TYR D O 1
ATOM 6102 N N . SER D 1 145 ? 28.307 -32.449 -29.450 1.00 84.87 284 SER D N 1
ATOM 6103 C CA . SER D 1 145 ? 27.496 -32.462 -30.657 1.00 72.56 284 SER D CA 1
ATOM 6104 C C . SER D 1 145 ? 27.412 -33.883 -31.199 1.00 49.42 284 SER D C 1
ATOM 6105 O O . SER D 1 145 ? 28.421 -34.468 -31.590 1.00 71.94 284 SER D O 1
ATOM 6108 N N . ILE D 1 146 ? 26.205 -34.443 -31.206 1.00 123.17 285 ILE D N 1
ATOM 6109 C CA . ILE D 1 146 ? 25.999 -35.787 -31.728 1.00 130.87 285 ILE D CA 1
ATOM 6110 C C . ILE D 1 146 ? 25.352 -35.753 -33.109 1.00 141.83 285 ILE D C 1
ATOM 6111 O O . ILE D 1 146 ? 24.328 -35.099 -33.314 1.00 100.96 285 ILE D O 1
ATOM 6116 N N . GLY D 1 147 ? 25.962 -36.458 -34.055 1.00 135.07 286 GLY D N 1
ATOM 6117 C CA . GLY D 1 147 ? 25.455 -36.507 -35.412 1.00 131.20 286 GLY D CA 1
ATOM 6118 C C . GLY D 1 147 ? 24.904 -37.870 -35.777 1.00 116.62 286 GLY D C 1
ATOM 6119 O O . GLY D 1 147 ? 24.064 -37.989 -36.666 1.00 106.97 286 GLY D O 1
ATOM 6120 N N . GLY D 1 148 ? 25.373 -38.901 -35.083 1.00 103.81 287 GLY D N 1
ATOM 6121 C CA . GLY D 1 148 ? 24.959 -40.261 -35.374 1.00 96.56 287 GLY D CA 1
ATOM 6122 C C . GLY D 1 148 ? 23.916 -40.809 -34.421 1.00 114.56 287 GLY D C 1
ATOM 6123 O O . GLY D 1 148 ? 23.597 -40.191 -33.404 1.00 147.08 287 GLY D O 1
ATOM 6124 N N . HIS D 1 149 ? 23.386 -41.981 -34.756 1.00 108.74 288 HIS D N 1
ATOM 6125 C CA . HIS D 1 149 ? 22.356 -42.630 -33.953 1.00 166.84 288 HIS D CA 1
ATOM 6126 C C . HIS D 1 149 ? 22.972 -43.563 -32.918 1.00 159.01 288 HIS D C 1
ATOM 6127 O O . HIS D 1 149 ? 22.261 -44.210 -32.148 1.00 116.66 288 HIS D O 1
ATOM 6134 N N . LEU D 1 150 ? 24.300 -43.628 -32.908 1.00 122.64 289 LEU D N 1
ATOM 6135 C CA . LEU D 1 150 ? 25.021 -44.495 -31.982 1.00 94.58 289 LEU D CA 1
ATOM 6136 C C . LEU D 1 150 ? 24.669 -44.166 -30.531 1.00 99.60 289 LEU D C 1
ATOM 6137 O O . LEU D 1 150 ? 24.209 -43.063 -30.237 1.00 97.95 289 LEU D O 1
ATOM 6142 N N . PRO D 1 151 ? 24.875 -45.134 -29.624 1.00 97.55 290 PRO D N 1
ATOM 6143 C CA . PRO D 1 151 ? 24.555 -44.993 -28.198 1.00 92.72 290 PRO D CA 1
ATOM 6144 C C . PRO D 1 151 ? 25.139 -43.729 -27.572 1.00 99.23 290 PRO D C 1
ATOM 6145 O O . PRO D 1 151 ? 26.355 -43.538 -27.572 1.00 71.81 290 PRO D O 1
ATOM 6149 N N . LEU D 1 152 ? 24.263 -42.885 -27.034 1.00 72.52 291 LEU D N 1
ATOM 6150 C CA . LEU D 1 152 ? 24.671 -41.627 -26.419 1.00 60.60 291 LEU D CA 1
ATOM 6151 C C . LEU D 1 152 ? 25.810 -41.829 -25.426 1.00 71.06 291 LEU D C 1
ATOM 6152 O O . LEU D 1 152 ? 26.034 -42.942 -24.947 1.00 59.75 291 LEU D O 1
ATOM 6157 N N . PRO D 1 153 ? 26.543 -40.748 -25.121 1.00 69.07 292 PRO D N 1
ATOM 6158 C CA . PRO D 1 153 ? 27.622 -40.770 -24.130 1.00 59.52 292 PRO D CA 1
ATOM 6159 C C . PRO D 1 153 ? 27.079 -40.974 -22.722 1.00 56.80 292 PRO D C 1
ATOM 6160 O O . PRO D 1 153 ? 26.026 -40.435 -22.384 1.00 79.54 292 PRO D O 1
ATOM 6164 N N . VAL D 1 154 ? 27.796 -41.744 -21.911 1.00 53.70 293 VAL D N 1
ATOM 6165 C CA . VAL D 1 154 ? 27.377 -42.011 -20.542 1.00 37.03 293 VAL D CA 1
ATOM 6166 C C . VAL D 1 154 ? 28.347 -41.389 -19.545 1.00 65.01 293 VAL D C 1
ATOM 6167 O O . VAL D 1 154 ? 29.425 -41.929 -19.298 1.00 92.91 293 VAL D O 1
ATOM 6171 N N . LEU D 1 155 ? 27.969 -40.249 -18.976 1.00 64.22 294 LEU D N 1
ATOM 6172 C CA . LEU D 1 155 ? 28.792 -39.616 -17.952 1.00 53.03 294 LEU D CA 1
ATOM 6173 C C . LEU D 1 155 ? 28.375 -40.122 -16.577 1.00 52.98 294 LEU D C 1
ATOM 6174 O O . LEU D 1 155 ? 27.185 -40.227 -16.278 1.00 70.52 294 LEU D O 1
ATOM 6179 N N . PHE D 1 156 ? 29.362 -40.441 -15.746 1.00 68.55 295 PHE D N 1
ATOM 6180 C CA . PHE D 1 156 ? 29.100 -41.050 -14.450 1.00 102.77 295 PHE D CA 1
ATOM 6181 C C . PHE D 1 156 ? 29.598 -40.174 -13.305 1.00 95.52 295 PHE D C 1
ATOM 6182 O O . PHE D 1 156 ? 30.791 -39.892 -13.204 1.00 76.09 295 PHE D O 1
ATOM 6190 N N . VAL D 1 157 ? 28.677 -39.743 -12.447 1.00 154.61 296 VAL D N 1
ATOM 6191 C CA . VAL D 1 157 ? 29.028 -38.908 -11.303 1.00 165.33 296 VAL D CA 1
ATOM 6192 C C . VAL D 1 157 ? 28.300 -39.358 -10.040 1.00 149.57 296 VAL D C 1
ATOM 6193 O O . VAL D 1 157 ? 27.072 -39.448 -10.016 1.00 111.88 296 VAL D O 1
ATOM 6197 N N . GLU D 1 158 ? 29.070 -39.639 -8.994 1.00 125.62 297 GLU D N 1
ATOM 6198 C CA . GLU D 1 158 ? 28.519 -40.050 -7.707 1.00 38.36 297 GLU D CA 1
ATOM 6199 C C . GLU D 1 158 ? 27.500 -41.178 -7.851 1.00 50.35 297 GLU D C 1
ATOM 6200 O O . GLU D 1 158 ? 26.345 -41.039 -7.450 1.00 97.73 297 GLU D O 1
ATOM 6206 N N . GLY D 1 159 ? 27.936 -42.292 -8.432 1.00 54.47 298 GLY D N 1
ATOM 6207 C CA . GLY D 1 159 ? 27.099 -43.471 -8.567 1.00 47.75 298 GLY D CA 1
ATOM 6208 C C . GLY D 1 159 ? 25.878 -43.280 -9.447 1.00 113.52 298 GLY D C 1
ATOM 6209 O O . GLY D 1 159 ? 24.922 -44.052 -9.368 1.00 142.18 298 GLY D O 1
ATOM 6210 N N . GLN D 1 160 ? 25.909 -42.253 -10.290 1.00 158.16 299 GLN D N 1
ATOM 6211 C CA . GLN D 1 160 ? 24.805 -41.979 -11.204 1.00 178.32 299 GLN D CA 1
ATOM 6212 C C . GLN D 1 160 ? 25.291 -41.832 -12.646 1.00 148.15 299 GLN D C 1
ATOM 6213 O O . GLN D 1 160 ? 26.129 -40.979 -12.940 1.00 145.70 299 GLN D O 1
ATOM 6219 N N . ALA D 1 161 ? 24.767 -42.673 -13.536 1.00 307.39 300 ALA D N 1
ATOM 6220 C CA . ALA D 1 161 ? 25.087 -42.604 -14.963 1.00 277.17 300 ALA D CA 1
ATOM 6221 C C . ALA D 1 161 ? 23.832 -42.401 -15.787 1.00 238.88 300 ALA D C 1
ATOM 6222 O O . ALA D 1 161 ? 22.779 -42.953 -15.474 1.00 294.40 300 ALA D O 1
ATOM 6224 N N . GLY D 1 162 ? 23.955 -41.631 -16.861 1.00 69.08 301 GLY D N 1
ATOM 6225 C CA . GLY D 1 162 ? 22.825 -41.378 -17.731 1.00 65.39 301 GLY D CA 1
ATOM 6226 C C . GLY D 1 162 ? 23.225 -40.794 -19.068 1.00 75.14 301 GLY D C 1
ATOM 6227 O O . GLY D 1 162 ? 24.324 -40.263 -19.230 1.00 98.92 301 GLY D O 1
ATOM 6228 N N . TYR D 1 163 ? 22.315 -40.892 -20.031 1.00 59.89 302 TYR D N 1
ATOM 6229 C CA . TYR D 1 163 ? 22.567 -40.401 -21.377 1.00 55.85 302 TYR D CA 1
ATOM 6230 C C . TYR D 1 163 ? 22.451 -38.885 -21.468 1.00 76.96 302 TYR D C 1
ATOM 6231 O O . TYR D 1 163 ? 21.812 -38.246 -20.633 1.00 113.48 302 TYR D O 1
ATOM 6240 N N . LEU D 1 164 ? 23.077 -38.320 -22.494 1.00 76.44 303 LEU D N 1
ATOM 6241 C CA . LEU D 1 164 ? 23.028 -36.886 -22.731 1.00 77.66 303 LEU D CA 1
ATOM 6242 C C . LEU D 1 164 ? 22.059 -36.565 -23.863 1.00 102.35 303 LEU D C 1
ATOM 6243 O O . LEU D 1 164 ? 22.291 -36.930 -25.015 1.00 97.09 303 LEU D O 1
ATOM 6248 N N . GLU D 1 165 ? 20.970 -35.882 -23.521 1.00 80.31 304 GLU D N 1
ATOM 6249 C CA . GLU D 1 165 ? 19.930 -35.529 -24.482 1.00 94.60 304 GLU D CA 1
ATOM 6250 C C . GLU D 1 165 ? 20.504 -34.877 -25.740 1.00 84.03 304 GLU D C 1
ATOM 6251 O O . GLU D 1 165 ? 21.187 -33.857 -25.660 1.00 70.94 304 GLU D O 1
ATOM 6257 N N . GLY D 1 166 ? 20.223 -35.470 -26.897 1.00 79.57 305 GLY D N 1
ATOM 6258 C CA . GLY D 1 166 ? 20.704 -34.935 -28.160 1.00 82.75 305 GLY D CA 1
ATOM 6259 C C . GLY D 1 166 ? 20.213 -35.692 -29.382 1.00 99.23 305 GLY D C 1
ATOM 6260 O O . GLY D 1 166 ? 20.073 -36.914 -29.353 1.00 99.68 305 GLY D O 1
ATOM 6261 N N . ARG D 1 167 ? 19.955 -34.960 -30.462 1.00 63.64 306 ARG D N 1
ATOM 6262 C CA . ARG D 1 167 ? 19.485 -35.568 -31.704 1.00 80.39 306 ARG D CA 1
ATOM 6263 C C . ARG D 1 167 ? 20.070 -34.864 -32.925 1.00 100.28 306 ARG D C 1
ATOM 6264 O O . ARG D 1 167 ? 21.272 -34.608 -32.990 1.00 78.03 306 ARG D O 1
ATOM 6272 N N . VAL D 1 171 ? 23.448 -37.587 -41.455 1.00 58.74 310 VAL D N 1
ATOM 6273 C CA . VAL D 1 171 ? 24.745 -37.217 -40.901 1.00 33.00 310 VAL D CA 1
ATOM 6274 C C . VAL D 1 171 ? 25.692 -36.720 -41.990 1.00 116.73 310 VAL D C 1
ATOM 6275 O O . VAL D 1 171 ? 25.743 -35.526 -42.282 1.00 114.85 310 VAL D O 1
ATOM 6279 N N . GLY D 1 172 ? 26.442 -37.643 -42.585 1.00 97.43 311 GLY D N 1
ATOM 6280 C CA . GLY D 1 172 ? 27.389 -37.299 -43.631 1.00 96.72 311 GLY D CA 1
ATOM 6281 C C . GLY D 1 172 ? 26.864 -37.613 -45.018 1.00 90.56 311 GLY D C 1
ATOM 6282 O O . GLY D 1 172 ? 27.626 -37.685 -45.983 1.00 47.73 311 GLY D O 1
ATOM 6283 N N . LEU D 1 173 ? 25.551 -37.794 -45.118 1.00 50.21 312 LEU D N 1
ATOM 6284 C CA . LEU D 1 173 ? 24.920 -38.185 -46.371 1.00 31.36 312 LEU D CA 1
ATOM 6285 C C . LEU D 1 173 ? 24.109 -37.040 -46.962 1.00 43.30 312 LEU D C 1
ATOM 6286 O O . LEU D 1 173 ? 23.465 -37.193 -48.000 1.00 41.19 312 LEU D O 1
ATOM 6291 N N . PHE D 1 174 ? 24.145 -35.892 -46.297 1.00 134.41 313 PHE D N 1
ATOM 6292 C CA . PHE D 1 174 ? 23.330 -34.757 -46.708 1.00 129.96 313 PHE D CA 1
ATOM 6293 C C . PHE D 1 174 ? 24.137 -33.578 -47.233 1.00 105.54 313 PHE D C 1
ATOM 6294 O O . PHE D 1 174 ? 25.310 -33.409 -46.900 1.00 171.60 313 PHE D O 1
ATOM 6302 N N . ASP D 1 175 ? 23.488 -32.769 -48.061 1.00 63.65 314 ASP D N 1
ATOM 6303 C CA . ASP D 1 175 ? 24.105 -31.583 -48.630 1.00 82.96 314 ASP D CA 1
ATOM 6304 C C . ASP D 1 175 ? 23.780 -30.390 -47.738 1.00 58.91 314 ASP D C 1
ATOM 6305 O O . ASP D 1 175 ? 24.489 -29.383 -47.741 1.00 54.03 314 ASP D O 1
ATOM 6310 N N . ASP D 1 176 ? 22.701 -30.522 -46.970 1.00 39.84 315 ASP D N 1
ATOM 6311 C CA . ASP D 1 176 ? 22.259 -29.478 -46.050 1.00 149.01 315 ASP D CA 1
ATOM 6312 C C . ASP D 1 176 ? 23.001 -29.563 -44.717 1.00 145.57 315 ASP D C 1
ATOM 6313 O O . ASP D 1 176 ? 23.532 -30.614 -44.359 1.00 102.57 315 ASP D O 1
ATOM 6318 N N . ALA D 1 177 ? 23.032 -28.455 -43.981 1.00 77.63 316 ALA D N 1
ATOM 6319 C CA . ALA D 1 177 ? 23.676 -28.429 -42.670 1.00 89.18 316 ALA D CA 1
ATOM 6320 C C . ALA D 1 177 ? 22.715 -28.882 -41.573 1.00 152.88 316 ALA D C 1
ATOM 6321 O O . ALA D 1 177 ? 21.794 -28.154 -41.202 1.00 199.97 316 ALA D O 1
ATOM 6323 N N . THR D 1 178 ? 22.935 -30.086 -41.057 1.00 169.00 317 THR D N 1
ATOM 6324 C CA . THR D 1 178 ? 22.076 -30.649 -40.021 1.00 134.51 317 THR D CA 1
ATOM 6325 C C . THR D 1 178 ? 22.861 -30.931 -38.747 1.00 101.11 317 THR D C 1
ATOM 6326 O O . THR D 1 178 ? 23.386 -32.030 -38.568 1.00 120.09 317 THR D O 1
ATOM 6330 N N . TYR D 1 179 ? 22.938 -29.946 -37.857 1.00 38.72 318 TYR D N 1
ATOM 6331 C CA . TYR D 1 179 ? 23.724 -30.110 -36.640 1.00 88.55 318 TYR D CA 1
ATOM 6332 C C . TYR D 1 179 ? 23.231 -29.286 -35.448 1.00 86.00 318 TYR D C 1
ATOM 6333 O O . TYR D 1 179 ? 23.310 -28.056 -35.447 1.00 98.96 318 TYR D O 1
ATOM 6342 N N . ASP D 1 180 ? 22.721 -29.984 -34.438 1.00 58.47 319 ASP D N 1
ATOM 6343 C CA . ASP D 1 180 ? 22.327 -29.363 -33.178 1.00 1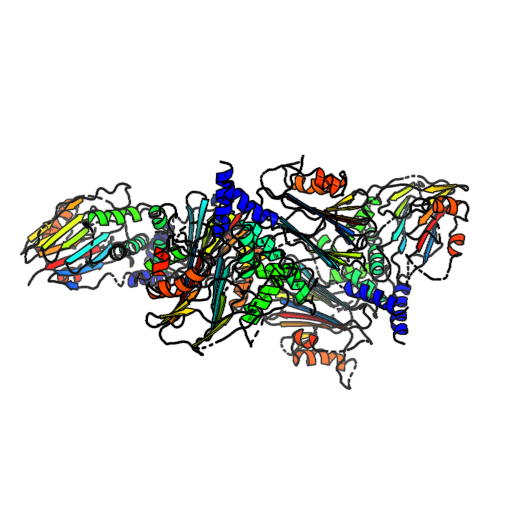00.32 319 ASP D CA 1
ATOM 6344 C C . ASP D 1 180 ? 23.303 -29.756 -32.071 1.00 45.08 319 ASP D C 1
ATOM 6345 O O . ASP D 1 180 ? 23.521 -30.940 -31.813 1.00 94.76 319 ASP D O 1
ATOM 6350 N N . ASP D 1 181 ? 23.892 -28.756 -31.423 1.00 98.97 320 ASP D N 1
ATOM 6351 C CA . ASP D 1 181 ? 24.860 -28.994 -30.356 1.00 114.89 320 ASP D CA 1
ATOM 6352 C C . ASP D 1 181 ? 24.453 -28.303 -29.056 1.00 123.90 320 ASP D C 1
ATOM 6353 O O . ASP D 1 181 ? 23.845 -27.233 -29.074 1.00 131.54 320 ASP D O 1
ATOM 6358 N N . ARG D 1 182 ? 24.790 -28.923 -27.928 1.00 71.24 321 ARG D N 1
ATOM 6359 C CA . ARG D 1 182 ? 24.431 -28.377 -26.623 1.00 91.49 321 ARG D CA 1
ATOM 6360 C C . ARG D 1 182 ? 25.644 -28.233 -25.709 1.00 78.90 321 ARG D C 1
ATOM 6361 O O . ARG D 1 182 ? 26.660 -28.902 -25.897 1.00 56.26 321 ARG D O 1
ATOM 6363 N N . VAL D 1 183 ? 25.527 -27.354 -24.718 1.00 73.44 322 VAL D N 1
ATOM 6364 C CA . VAL D 1 183 ? 26.599 -27.124 -23.756 1.00 39.05 322 VAL D CA 1
ATOM 6365 C C . VAL D 1 183 ? 26.227 -27.691 -22.390 1.00 63.15 322 VAL D C 1
ATOM 6366 O O . VAL D 1 183 ? 25.050 -27.777 -22.043 1.00 76.63 322 VAL D O 1
ATOM 6378 N N . GLU D 1 185 ? 27.844 -28.014 -18.114 1.00 72.54 324 GLU D N 1
ATOM 6379 C CA . GLU D 1 185 ? 28.868 -27.733 -17.116 1.00 76.26 324 GLU D CA 1
ATOM 6380 C C . GLU D 1 185 ? 29.389 -29.023 -16.493 1.00 80.54 324 GLU D C 1
ATOM 6381 O O . GLU D 1 185 ? 28.684 -30.032 -16.450 1.00 91.88 324 GLU D O 1
ATOM 6387 N N . LEU D 1 186 ? 30.628 -28.983 -16.015 1.00 79.45 325 LEU D N 1
ATOM 6388 C CA . LEU D 1 186 ? 31.279 -30.169 -15.470 1.00 81.77 325 LEU D CA 1
ATOM 6389 C C . LEU D 1 186 ? 31.577 -30.044 -13.979 1.00 92.99 325 LEU D C 1
ATOM 6390 O O . LEU D 1 186 ? 32.124 -29.042 -13.528 1.00 86.14 325 LEU D O 1
ATOM 6395 N N . PRO D 1 187 ? 31.222 -31.078 -13.206 1.00 82.70 326 PRO D N 1
ATOM 6396 C CA . PRO D 1 187 ? 31.519 -31.083 -11.771 1.00 73.44 326 PRO D CA 1
ATOM 6397 C C . PRO D 1 187 ? 33.011 -31.290 -11.533 1.00 84.25 326 PRO D C 1
ATOM 6398 O O . PRO D 1 187 ? 33.751 -31.516 -12.492 1.00 85.78 326 PRO D O 1
ATOM 6402 N N . PRO D 1 188 ? 33.457 -31.202 -10.269 1.00 118.42 327 PRO D N 1
ATOM 6403 C CA . PRO D 1 188 ? 34.865 -31.473 -9.965 1.00 131.78 327 PRO D CA 1
ATOM 6404 C C . PRO D 1 188 ? 35.219 -32.926 -10.260 1.00 130.56 327 PRO D C 1
ATOM 6405 O O . PRO D 1 188 ? 36.344 -33.216 -10.665 1.00 133.49 327 PRO D O 1
ATOM 6409 N N . SER D 1 189 ? 34.256 -33.822 -10.060 1.00 95.95 328 SER D N 1
ATOM 6410 C CA . SER D 1 189 ? 34.450 -35.245 -10.316 1.00 107.86 328 SER D CA 1
ATOM 6411 C C . SER D 1 189 ? 33.448 -35.767 -11.349 1.00 125.72 328 SER D C 1
ATOM 6412 O O . SER D 1 189 ? 32.315 -36.096 -11.013 1.00 103.99 328 SER D O 1
ATOM 6415 N N . PHE D 1 190 ? 33.876 -35.840 -12.605 1.00 110.12 329 PHE D N 1
ATOM 6416 C CA . PHE D 1 190 ? 33.044 -36.334 -13.694 1.00 103.06 329 PHE D CA 1
ATOM 6417 C C . PHE D 1 190 ? 33.748 -37.428 -14.497 1.00 108.56 329 PHE D C 1
ATOM 6418 O O . PHE D 1 190 ? 34.974 -37.540 -14.474 1.00 118.80 329 PHE D O 1
ATOM 6426 N N . SER D 1 191 ? 32.964 -38.227 -15.210 1.00 124.41 330 SER D N 1
ATOM 6427 C CA . SER D 1 191 ? 33.507 -39.326 -16.001 1.00 94.14 330 SER D CA 1
ATOM 6428 C C . SER D 1 191 ? 32.617 -39.648 -17.197 1.00 80.98 330 SER D C 1
ATOM 6429 O O . SER D 1 191 ? 31.748 -40.515 -17.117 1.00 105.30 330 SER D O 1
ATOM 6432 N N . LEU D 1 192 ? 32.839 -38.948 -18.305 1.00 78.59 331 LEU D N 1
ATOM 6433 C CA . LEU D 1 192 ? 32.089 -39.198 -19.531 1.00 71.03 331 LEU D CA 1
ATOM 6434 C C . LEU D 1 192 ? 32.656 -40.402 -20.279 1.00 63.73 331 LEU D C 1
ATOM 6435 O O . LEU D 1 192 ? 33.862 -40.647 -20.252 1.00 47.74 331 LEU D O 1
ATOM 6440 N N . SER D 1 193 ? 31.782 -41.151 -20.946 1.00 56.01 332 SER D N 1
ATOM 6441 C CA . SER D 1 193 ? 32.197 -42.346 -21.675 1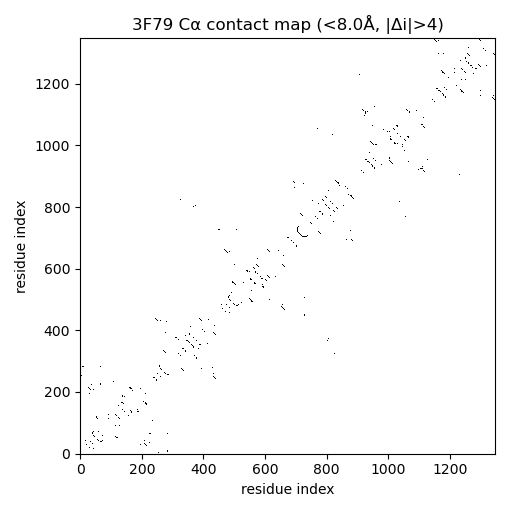.00 40.45 332 SER D CA 1
ATOM 6442 C C . SER D 1 193 ? 31.475 -42.475 -23.014 1.00 52.38 332 SER D C 1
ATOM 6443 O O . SER D 1 193 ? 30.246 -42.468 -23.071 1.00 77.79 332 SER D O 1
ATOM 6446 N N . LEU D 1 194 ? 32.248 -42.600 -24.086 1.00 51.48 333 LEU D N 1
ATOM 6447 C CA . LEU D 1 194 ? 31.691 -42.758 -25.423 1.00 38.96 333 LEU D CA 1
ATOM 6448 C C . LEU D 1 194 ? 31.742 -44.220 -25.851 1.00 66.89 333 LEU D C 1
ATOM 6449 O O . LEU D 1 194 ? 32.745 -44.901 -25.639 1.00 70.03 333 LEU D O 1
ATOM 6454 N N . PHE D 1 195 ? 30.660 -44.697 -26.458 1.00 39.71 334 PHE D N 1
ATOM 6455 C CA . PHE D 1 195 ? 30.575 -46.089 -26.888 1.00 19.80 334 PHE D CA 1
ATOM 6456 C C . PHE D 1 195 ? 30.216 -46.195 -28.363 1.00 56.73 334 PHE D C 1
ATOM 6457 O O . PHE D 1 195 ? 29.643 -45.272 -28.941 1.00 79.29 334 PHE D O 1
ATOM 6465 N N . SER D 1 196 ? 30.553 -47.330 -28.967 1.00 64.55 335 SER D N 1
ATOM 6466 C CA . SER D 1 196 ? 30.292 -47.547 -30.385 1.00 43.61 335 SER D CA 1
ATOM 6467 C C . SER D 1 196 ? 29.051 -48.412 -30.600 1.00 27.32 335 SER D C 1
ATOM 6468 O O . SER D 1 196 ? 28.304 -48.687 -29.662 1.00 62.99 335 SER D O 1
ATOM 6471 N N . ASP D 1 197 ? 28.837 -48.832 -31.845 1.00 111.04 336 ASP D N 1
ATOM 6472 C CA . ASP D 1 197 ? 27.702 -49.680 -32.197 1.00 74.45 336 ASP D CA 1
ATOM 6473 C C . ASP D 1 197 ? 27.709 -50.994 -31.428 1.00 68.48 336 ASP D C 1
ATOM 6474 O O . ASP D 1 197 ? 26.660 -51.479 -31.001 1.00 119.92 336 ASP D O 1
ATOM 6479 N N . GLY D 1 198 ? 28.897 -51.569 -31.268 1.00 38.78 337 GLY D N 1
ATOM 6480 C CA . GLY D 1 198 ? 29.054 -52.822 -30.556 1.00 23.61 337 GLY D CA 1
ATOM 6481 C C . GLY D 1 198 ? 28.525 -52.721 -29.142 1.00 62.04 337 GLY D C 1
ATOM 6482 O O . GLY D 1 198 ? 29.215 -52.248 -28.239 1.00 50.80 337 GLY D O 1
ATOM 6483 N N . ILE D 1 199 ? 27.289 -53.160 -28.954 1.00 74.04 338 ILE D N 1
ATOM 6484 C CA . ILE D 1 199 ? 26.655 -53.101 -27.647 1.00 75.93 338 ILE D CA 1
ATOM 6485 C C . ILE D 1 199 ? 26.791 -54.450 -26.947 1.00 60.67 338 ILE D C 1
ATOM 6486 O O . ILE D 1 199 ? 25.984 -54.820 -26.094 1.00 156.42 338 ILE D O 1
ATOM 6491 N N . LEU D 1 200 ? 27.833 -55.184 -27.314 1.00 57.18 339 LEU D N 1
ATOM 6492 C CA . LEU D 1 200 ? 28.133 -56.445 -26.656 1.00 125.59 339 LEU D CA 1
ATOM 6493 C C . LEU D 1 200 ? 29.565 -56.476 -26.141 1.00 116.47 339 LEU D C 1
ATOM 6494 O O . LEU D 1 200 ? 30.513 -56.262 -26.896 1.00 68.50 339 LEU D O 1
ATOM 6499 N N . ASP D 1 201 ? 29.711 -56.738 -24.848 1.00 164.94 340 ASP D N 1
ATOM 6500 C CA . ASP D 1 201 ? 31.022 -56.962 -24.254 1.00 193.81 340 ASP D CA 1
ATOM 6501 C C . ASP D 1 201 ? 30.925 -58.055 -23.199 1.00 182.14 340 ASP D C 1
ATOM 6502 O O . ASP D 1 201 ? 29.907 -58.179 -22.518 1.00 159.28 340 ASP D O 1
ATOM 6507 N N . VAL D 1 202 ? 31.978 -58.858 -23.075 1.00 72.32 341 VAL D N 1
ATOM 6508 C CA . VAL D 1 202 ? 31.988 -59.942 -22.102 1.00 40.89 341 VAL D CA 1
ATOM 6509 C C . VAL D 1 202 ? 31.787 -59.394 -20.698 1.00 62.52 341 VAL D C 1
ATOM 6510 O O . VAL D 1 202 ? 31.071 -58.412 -20.510 1.00 81.90 341 VAL D O 1
ATOM 6514 N N . ALA D 1 206 ? 19.113 -58.807 -22.028 1.00 63.67 345 ALA D N 1
ATOM 6515 C CA . ALA D 1 206 ? 19.642 -58.206 -23.247 1.00 134.25 345 ALA D CA 1
ATOM 6516 C C . ALA D 1 206 ? 18.837 -58.637 -24.470 1.00 135.21 345 ALA D C 1
ATOM 6517 O O . ALA D 1 206 ? 17.846 -59.358 -24.346 1.00 118.48 345 ALA D O 1
ATOM 6519 N N . THR D 1 207 ? 19.266 -58.180 -25.644 1.00 100.11 346 THR D N 1
ATOM 6520 C CA . THR D 1 207 ? 18.659 -58.579 -26.917 1.00 99.73 346 THR D CA 1
ATOM 6521 C C . THR D 1 207 ? 17.344 -57.853 -27.219 1.00 99.26 346 THR D C 1
ATOM 6522 O O . THR D 1 207 ? 16.868 -57.852 -28.355 1.00 58.99 346 THR D O 1
ATOM 6526 N N . LEU D 1 208 ? 16.766 -57.231 -26.200 1.00 138.82 347 LEU D N 1
ATOM 6527 C CA . LEU D 1 208 ? 15.643 -56.330 -26.411 1.00 135.08 347 LEU D CA 1
ATOM 6528 C C . LEU D 1 208 ? 16.227 -54.934 -26.597 1.00 138.58 347 LEU D C 1
ATOM 6529 O O . LEU D 1 208 ? 16.606 -54.284 -25.625 1.00 157.41 347 LEU D O 1
ATOM 6534 N N . LYS D 1 209 ? 16.317 -54.489 -27.849 1.00 37.08 348 LYS D N 1
ATOM 6535 C CA . LYS D 1 209 ? 17.063 -53.278 -28.197 1.00 74.23 348 LYS D CA 1
ATOM 6536 C C . LYS D 1 209 ? 16.956 -52.132 -27.195 1.00 80.72 348 LYS D C 1
ATOM 6537 O O . LYS D 1 209 ? 17.967 -51.553 -26.797 1.00 100.29 348 LYS D O 1
ATOM 6543 N N . GLU D 1 210 ? 15.729 -51.796 -26.809 1.00 87.47 349 GLU D N 1
ATOM 6544 C CA . GLU D 1 210 ? 15.496 -50.705 -25.871 1.00 90.80 349 GLU D CA 1
ATOM 6545 C C . GLU D 1 210 ? 16.185 -50.997 -24.547 1.00 102.86 349 GLU D C 1
ATOM 6546 O O . GLU D 1 210 ? 16.769 -50.108 -23.927 1.00 89.40 349 GLU D O 1
ATOM 6552 N N . LYS D 1 211 ? 16.108 -52.253 -24.123 1.00 160.07 350 LYS D N 1
ATOM 6553 C CA . LYS D 1 211 ? 16.741 -52.696 -22.889 1.00 163.25 350 LYS D CA 1
ATOM 6554 C C . LYS D 1 211 ? 18.248 -52.563 -22.996 1.00 152.46 350 LYS D C 1
ATOM 6555 O O . LYS D 1 211 ? 18.931 -52.299 -22.008 1.00 152.58 350 LYS D O 1
ATOM 6561 N N . GLU D 1 212 ? 18.762 -52.752 -24.205 1.00 102.45 351 GLU D N 1
ATOM 6562 C CA . GLU D 1 212 ? 20.197 -52.715 -24.440 1.00 110.80 351 GLU D CA 1
ATOM 6563 C C . GLU D 1 212 ? 20.725 -51.287 -24.395 1.00 90.53 351 GLU D C 1
ATOM 6564 O O . GLU D 1 212 ? 21.934 -51.062 -24.374 1.00 78.43 351 GLU D O 1
ATOM 6570 N N . ALA D 1 213 ? 19.809 -50.325 -24.385 1.00 68.28 352 ALA D N 1
ATOM 6571 C CA . ALA D 1 213 ? 20.178 -48.919 -24.294 1.00 86.02 352 ALA D CA 1
ATOM 6572 C C . ALA D 1 213 ? 20.139 -48.465 -22.843 1.00 77.28 352 ALA D C 1
ATOM 6573 O O . ALA D 1 213 ? 20.883 -47.576 -22.437 1.00 83.69 352 ALA D O 1
ATOM 6575 N N . SER D 1 214 ? 19.266 -49.088 -22.059 1.00 92.37 353 SER D N 1
ATOM 6576 C CA . SER D 1 214 ? 19.109 -48.735 -20.655 1.00 138.75 353 SER D CA 1
ATOM 6577 C C . SER D 1 214 ? 20.153 -49.417 -19.777 1.00 103.08 353 SER D C 1
ATOM 6578 O O . SER D 1 214 ? 20.325 -49.060 -18.612 1.00 120.82 353 SER D O 1
ATOM 6580 N N . LEU D 1 215 ? 20.851 -50.399 -20.338 1.00 80.21 354 LEU D N 1
ATOM 6581 C CA . LEU D 1 215 ? 21.794 -51.195 -19.558 1.00 77.04 354 LEU D CA 1
ATOM 6582 C C . LEU D 1 215 ? 23.180 -50.559 -19.418 1.00 68.92 354 LEU D C 1
ATOM 6583 O O . LEU D 1 215 ? 23.754 -50.569 -18.332 1.00 73.99 354 LEU D O 1
ATOM 6588 N N . PRO D 1 216 ? 23.729 -50.011 -20.516 1.00 62.78 355 PRO D N 1
ATOM 6589 C CA . PRO D 1 216 ? 25.051 -49.381 -20.433 1.00 20.09 355 PRO D CA 1
ATOM 6590 C C . PRO D 1 216 ? 25.107 -48.273 -19.387 1.00 36.64 355 PRO D C 1
ATOM 6591 O O . PRO D 1 216 ? 26.140 -48.097 -18.745 1.00 77.54 355 PRO D O 1
ATOM 6595 N N . GLU D 1 217 ? 24.015 -47.536 -19.222 1.00 43.72 356 GLU D N 1
ATOM 6596 C CA . GLU D 1 217 ? 23.965 -46.482 -18.218 1.00 79.42 356 GLU D CA 1
ATOM 6597 C C . GLU D 1 217 ? 23.945 -47.077 -16.814 1.00 99.54 356 GLU D C 1
ATOM 6598 O O . GLU D 1 217 ? 24.308 -46.415 -15.843 1.00 80.76 356 GLU D O 1
ATOM 6604 N N . GLN D 1 218 ? 23.529 -48.335 -16.715 1.00 144.37 357 GLN D N 1
ATOM 6605 C CA . GLN D 1 218 ? 23.493 -49.029 -15.433 1.00 136.05 357 GLN D CA 1
ATOM 6606 C C . GLN D 1 218 ? 24.763 -49.842 -15.187 1.00 136.45 357 GLN D C 1
ATOM 6607 O O . GLN D 1 218 ? 25.284 -49.869 -14.073 1.00 147.79 357 GLN D O 1
ATOM 6609 N N . VAL D 1 219 ? 25.260 -50.502 -16.229 1.00 85.60 358 VAL D N 1
ATOM 6610 C CA . VAL D 1 219 ? 26.424 -51.371 -16.090 1.00 51.17 358 VAL D CA 1
ATOM 6611 C C . VAL D 1 219 ? 27.729 -50.574 -16.053 1.00 56.16 358 VAL D C 1
ATOM 6612 O O . VAL D 1 219 ? 28.718 -51.020 -15.475 1.00 80.00 358 VAL D O 1
ATOM 6616 N N . ALA D 1 220 ? 27.727 -49.396 -16.670 1.00 58.14 359 ALA D N 1
ATOM 6617 C CA . ALA D 1 220 ? 28.877 -48.503 -16.591 1.00 74.71 359 ALA D CA 1
ATOM 6618 C C . ALA D 1 220 ? 28.920 -47.894 -15.199 1.00 92.83 359 ALA D C 1
ATOM 6619 O O . ALA D 1 220 ? 29.975 -47.492 -14.707 1.00 84.84 359 ALA D O 1
ATOM 6621 N N . ALA D 1 221 ? 27.750 -47.840 -14.574 1.00 119.08 360 ALA D N 1
ATOM 6622 C CA . ALA D 1 221 ? 27.602 -47.339 -13.220 1.00 105.30 360 ALA D CA 1
ATOM 6623 C C . ALA D 1 221 ? 28.197 -48.292 -12.200 1.00 68.82 360 ALA D C 1
ATOM 6624 O O . ALA D 1 221 ? 29.206 -47.999 -11.554 1.00 49.95 360 ALA D O 1
ATOM 6626 N N . ALA D 1 222 ? 27.541 -49.437 -12.060 1.00 113.79 361 ALA D N 1
ATOM 6627 C CA . ALA D 1 222 ? 27.951 -50.466 -11.119 1.00 102.09 361 ALA D CA 1
ATOM 6628 C C . ALA D 1 222 ? 29.406 -50.864 -11.333 1.00 102.65 361 ALA D C 1
ATOM 6629 O O . ALA D 1 222 ? 30.083 -51.291 -10.400 1.00 145.82 361 ALA D O 1
ATOM 6631 N N . GLY D 1 223 ? 29.882 -50.721 -12.565 1.00 70.86 362 GLY D N 1
ATOM 6632 C CA . GLY D 1 223 ? 31.261 -51.038 -12.882 1.00 89.46 362 GLY D CA 1
ATOM 6633 C C . GLY D 1 223 ? 32.161 -49.820 -12.802 1.00 100.38 362 GLY D C 1
ATOM 6634 O O . GLY D 1 223 ? 31.720 -48.695 -13.031 1.00 69.38 362 GLY D O 1
ATOM 6635 N N . GLY D 1 224 ? 33.422 -50.047 -12.454 1.00 136.04 363 GLY D N 1
ATOM 6636 C CA . GLY D 1 224 ? 34.430 -49.003 -12.459 1.00 118.19 363 GLY D CA 1
ATOM 6637 C C . GLY D 1 224 ? 34.462 -48.251 -13.773 1.00 137.14 363 GLY D C 1
ATOM 6638 O O . GLY D 1 224 ? 34.743 -48.816 -14.833 1.00 168.70 363 GLY D O 1
ATOM 6639 N N . THR D 1 225 ? 34.171 -46.960 -13.693 1.00 128.21 364 THR D N 1
ATOM 6640 C CA . THR D 1 225 ? 34.098 -46.114 -14.875 1.00 140.47 364 THR D CA 1
ATOM 6641 C C . THR D 1 225 ? 35.469 -45.964 -15.534 1.00 103.65 364 THR D C 1
ATOM 6642 O O . THR D 1 225 ? 35.610 -45.288 -16.552 1.00 125.01 364 THR D O 1
ATOM 6646 N N . LEU D 1 226 ? 36.474 -46.610 -14.948 1.00 185.62 365 LEU D N 1
ATOM 6647 C CA . LEU D 1 226 ? 37.840 -46.553 -15.460 1.00 201.66 365 LEU D CA 1
ATOM 6648 C C . LEU D 1 226 ? 38.005 -47.380 -16.728 1.00 203.30 365 LEU D C 1
ATOM 6649 O O . LEU D 1 226 ? 37.366 -48.422 -16.887 1.00 191.55 365 LEU D O 1
ATOM 6654 N N . ASP D 1 227 ? 38.867 -46.915 -17.627 1.00 101.31 366 ASP D N 1
ATOM 6655 C CA . ASP D 1 227 ? 39.235 -47.716 -18.782 1.00 101.19 366 ASP D CA 1
ATOM 6656 C C . ASP D 1 227 ? 39.784 -49.039 -18.282 1.00 119.22 366 ASP D C 1
ATOM 6657 O O . ASP D 1 227 ? 39.575 -50.064 -18.898 1.00 87.39 366 ASP D O 1
ATOM 6662 N N . GLY D 1 228 ? 40.475 -49.016 -17.148 1.00 118.52 367 GLY D N 1
ATOM 6663 C CA . GLY D 1 228 ? 41.021 -50.235 -16.582 1.00 60.15 367 GLY D CA 1
ATOM 6664 C C . GLY D 1 228 ? 39.995 -51.351 -16.542 1.00 94.82 367 GLY D C 1
ATOM 6665 O O . GLY D 1 228 ? 40.153 -52.376 -17.205 1.00 126.50 367 GLY D O 1
ATOM 6666 N N . LEU D 1 229 ? 38.938 -51.143 -15.766 1.00 91.79 368 LEU D N 1
ATOM 6667 C CA . LEU D 1 229 ? 37.895 -52.145 -15.596 1.00 116.43 368 LEU D CA 1
ATOM 6668 C C . LEU D 1 229 ? 37.114 -52.361 -16.877 1.00 123.57 368 LEU D C 1
ATOM 6669 O O . LEU D 1 229 ? 36.877 -53.494 -17.292 1.00 111.18 368 LEU D O 1
ATOM 6674 N N . ARG D 1 230 ? 36.691 -51.264 -17.490 1.00 174.80 369 ARG D N 1
ATOM 6675 C CA . ARG D 1 230 ? 35.980 -51.349 -18.751 1.00 174.30 369 ARG D CA 1
ATOM 6676 C C . ARG D 1 230 ? 36.875 -52.020 -19.791 1.00 129.86 369 ARG D C 1
ATOM 6677 O O . ARG D 1 230 ? 36.439 -52.919 -20.504 1.00 112.67 369 ARG D O 1
ATOM 6679 N N . GLN D 1 231 ? 38.138 -51.599 -19.852 1.00 128.06 370 GLN D N 1
ATOM 6680 C CA . GLN D 1 231 ? 39.094 -52.131 -20.825 1.00 120.38 370 GLN D CA 1
ATOM 6681 C C . GLN D 1 231 ? 39.348 -53.621 -20.651 1.00 142.10 370 GLN D C 1
ATOM 6682 O O . GLN D 1 231 ? 39.204 -54.395 -21.594 1.00 140.41 370 GLN D O 1
ATOM 6688 N N . VAL D 1 232 ? 39.732 -54.023 -19.446 1.00 191.11 371 VAL D N 1
ATOM 6689 C CA . VAL D 1 232 ? 40.026 -55.423 -19.182 1.00 184.34 371 VAL D CA 1
ATOM 6690 C C . VAL D 1 232 ? 38.790 -56.288 -19.397 1.00 171.86 371 VAL D C 1
ATOM 6691 O O . VAL D 1 232 ? 38.878 -57.404 -19.911 1.00 156.10 371 VAL D O 1
ATOM 6695 N N . PHE D 1 233 ? 37.639 -55.748 -19.010 1.00 121.21 372 PHE D N 1
ATOM 6696 C CA . PHE D 1 233 ? 36.393 -56.504 -18.985 1.00 105.00 372 PHE D CA 1
ATOM 6697 C C . PHE D 1 233 ? 35.799 -56.722 -20.374 1.00 107.19 372 PHE D C 1
ATOM 6698 O O . PHE D 1 233 ? 34.985 -57.623 -20.570 1.00 89.64 372 PHE D O 1
ATOM 6706 N N . GLY D 1 234 ? 36.203 -55.898 -21.334 1.00 132.12 373 GLY D N 1
ATOM 6707 C CA . GLY D 1 234 ? 35.662 -55.979 -22.678 1.00 94.86 373 GLY D CA 1
ATOM 6708 C C . GLY D 1 234 ? 35.763 -57.371 -23.272 1.00 79.17 373 GLY D C 1
ATOM 6709 O O . GLY D 1 234 ? 34.809 -57.877 -23.864 1.00 85.29 373 GLY D O 1
ATOM 6710 N N . ASN D 1 237 ? 38.676 -59.384 -23.756 1.00 112.34 376 ASN D N 1
ATOM 6711 C CA . ASN D 1 237 ? 39.222 -59.418 -25.108 1.00 112.88 376 ASN D CA 1
ATOM 6712 C C . ASN D 1 237 ? 38.940 -60.748 -25.797 1.00 93.12 376 ASN D C 1
ATOM 6713 O O . ASN D 1 237 ? 39.329 -61.806 -25.312 1.00 148.61 376 ASN D O 1
ATOM 6718 N N . LEU D 1 238 ? 38.251 -60.692 -26.940 1.00 68.93 377 LEU D N 1
ATOM 6719 C CA . LEU D 1 238 ? 38.018 -61.881 -27.753 1.00 130.45 377 LEU D CA 1
ATOM 6720 C C . LEU D 1 238 ? 38.207 -61.556 -29.231 1.00 142.16 377 LEU D C 1
ATOM 6721 O O . LEU D 1 238 ? 38.027 -60.414 -29.652 1.00 179.03 377 LEU D O 1
ATOM 6726 N N . ALA D 1 239 ? 38.575 -62.562 -30.017 1.00 225.10 378 ALA D N 1
ATOM 6727 C CA . ALA D 1 239 ? 38.897 -62.341 -31.421 1.00 259.06 378 ALA D CA 1
ATOM 6728 C C . ALA D 1 239 ? 37.703 -61.890 -32.272 1.00 249.60 378 ALA D C 1
ATOM 6729 O O . ALA D 1 239 ? 37.843 -61.007 -33.117 1.00 247.17 378 ALA D O 1
ATOM 6731 N N . GLU D 1 240 ? 36.530 -62.476 -32.042 1.00 138.57 379 GLU D N 1
ATOM 6732 C CA . GLU D 1 240 ? 35.407 -62.285 -32.961 1.00 125.46 379 GLU D CA 1
ATOM 6733 C C . GLU D 1 240 ? 34.154 -61.632 -32.379 1.00 139.85 379 GLU D C 1
ATOM 6734 O O . GLU D 1 240 ? 33.580 -62.103 -31.394 1.00 177.21 379 GLU D O 1
ATOM 6748 N N . PRO D 1 242 ? 30.714 -59.267 -34.513 1.00 119.42 381 PRO D N 1
ATOM 6749 C CA . PRO D 1 242 ? 30.201 -58.835 -35.812 1.00 81.39 381 PRO D CA 1
ATOM 6750 C C . PRO D 1 242 ? 30.670 -57.423 -36.104 1.00 87.94 381 PRO D C 1
ATOM 6751 O O . PRO D 1 242 ? 31.292 -57.192 -37.139 1.00 72.04 381 PRO D O 1
ATOM 6755 N N . ASP D 1 243 ? 30.389 -56.497 -35.191 1.00 107.94 382 ASP D N 1
ATOM 6756 C CA . ASP D 1 243 ? 30.745 -55.098 -35.380 1.00 69.83 382 ASP D CA 1
ATOM 6757 C C . ASP D 1 243 ? 31.913 -54.703 -34.482 1.00 81.22 382 ASP D C 1
ATOM 6758 O O . ASP D 1 243 ? 32.112 -55.281 -33.413 1.00 97.80 382 ASP D O 1
ATOM 6763 N N . ASP D 1 244 ? 32.685 -53.719 -34.929 1.00 85.05 383 ASP D N 1
ATOM 6764 C CA . ASP D 1 244 ? 33.802 -53.198 -34.152 1.00 93.83 383 ASP D CA 1
ATOM 6765 C C . ASP D 1 244 ? 33.303 -52.484 -32.905 1.00 96.01 383 ASP D C 1
ATOM 6766 O O . ASP D 1 244 ? 32.231 -51.879 -32.912 1.00 72.95 383 ASP D O 1
ATOM 6768 N N . ILE D 1 245 ? 34.084 -52.555 -31.834 1.00 90.81 384 ILE D N 1
ATOM 6769 C CA . ILE D 1 245 ? 33.730 -51.879 -30.594 1.00 95.27 384 ILE D CA 1
ATOM 6770 C C . ILE D 1 245 ? 34.856 -50.951 -30.140 1.00 79.61 384 ILE D C 1
ATOM 6771 O O . ILE D 1 245 ? 36.010 -51.363 -30.025 1.00 64.02 384 ILE D O 1
ATOM 6776 N N . ALA D 1 246 ? 34.510 -49.690 -29.905 1.00 79.46 385 ALA D N 1
ATOM 6777 C CA . ALA D 1 246 ? 35.479 -48.685 -29.485 1.00 40.32 385 ALA D CA 1
ATOM 6778 C C . ALA D 1 246 ? 34.900 -47.836 -28.362 1.00 56.85 385 ALA D C 1
ATOM 6779 O O . ALA D 1 246 ? 33.750 -47.407 -28.431 1.00 94.65 385 ALA D O 1
ATOM 6781 N N . LEU D 1 247 ? 35.698 -47.595 -27.327 1.00 47.96 386 LEU D N 1
ATOM 6782 C CA . LEU D 1 247 ? 35.236 -46.816 -26.185 1.00 33.09 386 LEU D CA 1
ATOM 6783 C C . LEU D 1 247 ? 36.231 -45.727 -25.796 1.00 56.94 386 LEU D C 1
ATOM 6784 O O . LEU D 1 247 ? 37.439 -45.959 -25.766 1.00 61.43 386 LEU D O 1
ATOM 6789 N N . LEU D 1 248 ? 35.716 -44.539 -25.502 1.00 39.65 387 LEU D N 1
ATOM 6790 C CA . LEU D 1 248 ? 36.539 -43.446 -24.997 1.00 42.92 387 LEU D CA 1
ATOM 6791 C C . LEU D 1 248 ? 35.976 -42.928 -23.681 1.00 65.72 387 LEU D C 1
ATOM 6792 O O . LEU D 1 248 ? 34.786 -42.635 -23.580 1.00 101.29 387 LEU D O 1
ATOM 6797 N N . VAL D 1 249 ? 36.835 -42.815 -22.674 1.00 61.74 388 VAL D N 1
ATOM 6798 C CA . VAL D 1 249 ? 36.412 -42.331 -21.366 1.00 97.66 388 VAL D CA 1
ATOM 6799 C C . VAL D 1 249 ? 37.190 -41.089 -20.943 1.00 82.54 388 VAL D C 1
ATOM 6800 O O . VAL D 1 249 ? 38.420 -41.103 -20.886 1.00 71.48 388 VAL D O 1
ATOM 6804 N N . LEU D 1 250 ? 36.460 -40.016 -20.653 1.00 79.17 389 LEU D N 1
ATOM 6805 C CA . LEU D 1 250 ? 37.052 -38.775 -20.171 1.00 46.57 389 LEU D CA 1
ATOM 6806 C C . LEU D 1 250 ? 36.668 -38.553 -18.713 1.00 55.17 389 LEU D C 1
ATOM 6807 O O . LEU D 1 250 ? 35.521 -38.224 -18.416 1.00 81.60 389 LEU D O 1
ATOM 6812 N N . SER D 1 251 ? 37.625 -38.721 -17.805 1.00 105.25 390 SER D N 1
ATOM 6813 C CA . SER D 1 251 ? 37.322 -38.657 -16.377 1.00 108.15 390 SER D CA 1
ATOM 6814 C C . SER D 1 251 ? 38.122 -37.602 -15.609 1.00 87.92 390 SER D C 1
ATOM 6815 O O . SER D 1 251 ? 39.349 -37.575 -15.660 1.00 50.37 390 SER D O 1
ATOM 6818 N N . ARG D 1 252 ? 37.408 -36.740 -14.894 1.00 127.90 391 ARG D N 1
ATOM 6819 C CA . ARG D 1 252 ? 38.011 -35.829 -13.924 1.00 114.28 391 ARG D CA 1
ATOM 6820 C C . ARG D 1 252 ? 37.084 -35.702 -12.727 1.00 139.23 391 ARG D C 1
ATOM 6821 O O . ARG D 1 252 ? 35.885 -35.659 -12.898 1.00 147.17 391 ARG D O 1
ATOM 6829 N N . ASN D 1 253 ? 37.627 -35.655 -11.517 1.00 189.76 392 ASN D N 1
ATOM 6830 C CA . ASN D 1 253 ? 39.049 -35.807 -11.300 1.00 160.48 392 ASN D CA 1
ATOM 6831 C C . ASN D 1 253 ? 39.461 -37.251 -11.502 1.00 153.96 392 ASN D C 1
ATOM 6832 O O . ASN D 1 253 ? 40.521 -37.523 -12.047 1.00 187.79 392 ASN D O 1
ATOM 6837 N N . LEU D 1 254 ? 38.601 -38.176 -11.084 1.00 104.10 393 LEU D N 1
ATOM 6838 C CA . LEU D 1 254 ? 38.910 -39.600 -11.136 1.00 136.80 393 LEU D CA 1
ATOM 6839 C C . LEU D 1 254 ? 37.736 -40.394 -11.704 1.00 110.32 393 LEU D C 1
ATOM 6840 O O . LEU D 1 254 ? 37.423 -41.489 -11.237 1.00 78.09 393 LEU D O 1
ATOM 6845 N N . ALA E 1 8 ? -22.443 -45.093 -77.885 1.00 152.80 147 ALA E N 1
ATOM 6846 C CA . ALA E 1 8 ? -22.090 -43.710 -78.175 1.00 130.85 147 ALA E CA 1
ATOM 6847 C C . ALA E 1 8 ? -20.694 -43.662 -78.769 1.00 99.45 147 ALA E C 1
ATOM 6848 O O . ALA E 1 8 ? -19.917 -44.602 -78.611 1.00 128.75 147 ALA E O 1
ATOM 6850 N N . SER E 1 9 ? -20.371 -42.576 -79.460 1.00 81.05 148 SER E N 1
ATOM 6851 C CA . SER E 1 9 ? -19.031 -42.428 -80.002 1.00 46.91 148 SER E CA 1
ATOM 6852 C C . SER E 1 9 ? -18.037 -42.401 -78.846 1.00 51.42 148 SER E C 1
ATOM 6853 O O . SER E 1 9 ? -16.959 -42.992 -78.923 1.00 116.11 148 SER E O 1
ATOM 6856 N N . LEU E 1 10 ? -18.433 -41.740 -77.763 1.00 134.65 149 LEU E N 1
ATOM 6857 C CA . LEU E 1 10 ? -17.561 -41.519 -76.612 1.00 124.37 149 LEU E CA 1
ATOM 6858 C C . LEU E 1 10 ? -17.220 -42.766 -75.806 1.00 56.00 149 LEU E C 1
ATOM 6859 O O . LEU E 1 10 ? -16.082 -42.930 -75.366 1.00 51.03 149 LEU E O 1
ATOM 6864 N N . ASN E 1 11 ? -18.201 -43.639 -75.606 1.00 107.60 150 ASN E N 1
ATOM 6865 C CA . ASN E 1 11 ? -18.010 -44.770 -74.707 1.00 89.09 150 ASN E CA 1
ATOM 6866 C C . ASN E 1 11 ? -17.036 -45.814 -75.225 1.00 88.13 150 ASN E C 1
ATOM 6867 O O . ASN E 1 11 ? -16.243 -46.352 -74.456 1.00 103.23 150 ASN E O 1
ATOM 6872 N N . LEU E 1 12 ? -17.099 -46.122 -76.515 1.00 66.68 151 LEU E N 1
ATOM 6873 C CA . LEU E 1 12 ? -16.137 -47.060 -77.067 1.00 52.02 151 LEU E CA 1
ATOM 6874 C C . LEU E 1 12 ? -14.753 -46.460 -76.924 1.00 66.46 151 LEU E C 1
ATOM 6875 O O . LEU E 1 12 ? -13.826 -47.132 -76.487 1.00 102.32 151 LEU E O 1
ATOM 6880 N N . LEU E 1 13 ? -14.619 -45.192 -77.293 1.00 58.00 152 LEU E N 1
ATOM 6881 C CA . LEU E 1 13 ? -13.356 -44.489 -77.119 1.00 61.50 152 LEU E CA 1
ATOM 6882 C C . LEU E 1 13 ? -12.910 -44.543 -75.659 1.00 82.67 152 LEU E C 1
ATOM 6883 O O . LEU E 1 13 ? -11.718 -44.644 -75.372 1.00 96.63 152 LEU E O 1
ATOM 6888 N N . GLN E 1 14 ? -13.871 -44.486 -74.739 1.00 84.31 153 GLN E N 1
ATOM 6889 C CA . GLN E 1 14 ? -13.577 -44.614 -73.314 1.00 89.68 153 GLN E CA 1
ATOM 6890 C C . GLN E 1 14 ? -13.293 -46.063 -72.934 1.00 88.66 153 GLN E C 1
ATOM 6891 O O . GLN E 1 14 ? -12.389 -46.348 -72.150 1.00 93.43 153 GLN E O 1
ATOM 6897 N N . GLU E 1 15 ? -14.079 -46.974 -73.497 1.00 68.72 154 GLU E N 1
ATOM 6898 C CA . GLU E 1 15 ? -13.944 -48.398 -73.225 1.00 76.23 154 GLU E CA 1
ATOM 6899 C C . GLU E 1 15 ? -12.699 -48.950 -73.908 1.00 76.72 154 GLU E C 1
ATOM 6900 O O . GLU E 1 15 ? -12.096 -49.917 -73.443 1.00 72.63 154 GLU E O 1
ATOM 6906 N N . ASP E 1 16 ? -12.322 -48.321 -75.015 1.00 74.81 155 ASP E N 1
ATOM 6907 C CA . ASP E 1 16 ? -11.114 -48.676 -75.742 1.00 63.74 155 ASP E CA 1
ATOM 6908 C C . ASP E 1 16 ? -9.920 -48.152 -74.956 1.00 62.90 155 ASP E C 1
ATOM 6909 O O . ASP E 1 16 ? -8.840 -48.740 -74.970 1.00 81.86 155 ASP E O 1
ATOM 6914 N N . GLN E 1 17 ? -10.139 -47.038 -74.263 1.00 99.15 156 GLN E N 1
ATOM 6915 C CA . GLN E 1 17 ? -9.118 -46.415 -73.428 1.00 76.51 156 GLN E CA 1
ATOM 6916 C C . GLN E 1 17 ? -8.862 -47.210 -72.150 1.00 84.52 156 GLN E C 1
ATOM 6917 O O . GLN E 1 17 ? -7.716 -47.363 -71.727 1.00 94.61 156 GLN E O 1
ATOM 6923 N N . ASN E 1 18 ? -9.933 -47.705 -71.538 1.00 96.45 157 ASN E N 1
ATOM 6924 C CA . ASN E 1 18 ? -9.824 -48.478 -70.302 1.00 92.55 157 ASN E CA 1
ATOM 6925 C C . ASN E 1 18 ? -9.116 -49.813 -70.499 1.00 98.98 157 ASN E C 1
ATOM 6926 O O . ASN E 1 18 ? -8.600 -50.398 -69.547 1.00 126.85 157 ASN E O 1
ATOM 6931 N N . ALA E 1 19 ? -9.103 -50.291 -71.739 1.00 75.38 158 ALA E N 1
ATOM 6932 C CA . ALA E 1 19 ? -8.411 -51.528 -72.076 1.00 51.05 158 ALA E CA 1
ATOM 6933 C C . ALA E 1 19 ? -6.903 -51.342 -71.958 1.00 84.40 158 ALA E C 1
ATOM 6934 O O . ALA E 1 19 ? -6.196 -52.219 -71.461 1.00 118.08 158 ALA E O 1
ATOM 6936 N N . GLY E 1 20 ? -6.418 -50.195 -72.422 1.00 62.86 159 GLY E N 1
ATOM 6937 C CA . GLY E 1 20 ? -5.004 -49.875 -72.348 1.00 83.41 159 GLY E CA 1
ATOM 6938 C C . GLY E 1 20 ? -4.624 -49.469 -70.940 1.00 66.41 159 GLY E C 1
ATOM 6939 O O . GLY E 1 20 ? -3.449 -49.407 -70.584 1.00 72.58 159 GLY E O 1
ATOM 6940 N N . ARG E 1 21 ? -5.638 -49.181 -70.138 1.00 59.37 160 ARG E N 1
ATOM 6941 C CA . ARG E 1 21 ? -5.434 -48.856 -68.739 1.00 36.55 160 ARG E CA 1
ATOM 6942 C C . ARG E 1 21 ? -5.255 -50.151 -67.958 1.00 50.41 160 ARG E C 1
ATOM 6943 O O . ARG E 1 21 ? -4.479 -50.214 -67.007 1.00 80.02 160 ARG E O 1
ATOM 6951 N N . GLN E 1 22 ? -5.970 -51.190 -68.383 1.00 68.79 161 GLN E N 1
ATOM 6952 C CA . GLN E 1 22 ? -5.895 -52.493 -67.733 1.00 33.31 161 GLN E CA 1
ATOM 6953 C C . GLN E 1 22 ? -4.558 -53.174 -68.001 1.00 94.64 161 GLN E C 1
ATOM 6954 O O . GLN E 1 22 ? -3.995 -53.824 -67.118 1.00 55.05 161 GLN E O 1
ATOM 6960 N N . VAL E 1 23 ? -4.049 -53.025 -69.220 1.00 60.05 162 VAL E N 1
ATOM 6961 C CA . VAL E 1 23 ? -2.765 -53.618 -69.567 1.00 60.94 162 VAL E CA 1
ATOM 6962 C C . VAL E 1 23 ? -1.682 -53.133 -68.611 1.00 84.74 162 VAL E C 1
ATOM 6963 O O . VAL E 1 23 ? -0.907 -53.930 -68.083 1.00 94.88 162 VAL E O 1
ATOM 6967 N N . GLN E 1 24 ? -1.647 -51.826 -68.373 1.00 62.84 163 GLN E N 1
ATOM 6968 C CA . GLN E 1 24 ? -0.606 -51.237 -67.541 1.00 52.33 163 GLN E CA 1
ATOM 6969 C C . GLN E 1 24 ? -0.796 -51.541 -66.057 1.00 86.98 163 GLN E C 1
ATOM 6970 O O . GLN E 1 24 ? 0.169 -51.552 -65.303 1.00 143.27 163 GLN E O 1
ATOM 6984 N N . ASN E 1 26 ? -1.612 -54.413 -64.728 1.00 112.51 165 ASN E N 1
ATOM 6985 C CA . ASN E 1 26 ? -0.958 -55.694 -64.492 1.00 114.50 165 ASN E CA 1
ATOM 6986 C C . ASN E 1 26 ? 0.547 -55.590 -64.699 1.00 109.09 165 ASN E C 1
ATOM 6987 O O . ASN E 1 26 ? 1.322 -56.344 -64.111 1.00 136.01 165 ASN E O 1
ATOM 7000 N N . LEU E 1 28 ? 2.545 -53.256 -63.783 1.00 51.94 167 LEU E N 1
ATOM 7001 C CA . LEU E 1 28 ? 3.201 -52.826 -62.551 1.00 68.13 167 LEU E CA 1
ATOM 7002 C C . LEU E 1 28 ? 3.234 -53.973 -61.556 1.00 91.16 167 LEU E C 1
ATOM 7003 O O . LEU E 1 28 ? 2.325 -54.803 -61.530 1.00 88.68 167 LEU E O 1
ATOM 7008 N N . PRO E 1 29 ? 4.278 -54.016 -60.718 1.00 74.60 168 PRO E N 1
ATOM 7009 C CA . PRO E 1 29 ? 4.341 -55.006 -59.640 1.00 87.48 168 PRO E CA 1
ATOM 7010 C C . PRO E 1 29 ? 3.238 -54.739 -58.624 1.00 104.63 168 PRO E C 1
ATOM 7011 O O . PRO E 1 29 ? 2.473 -53.788 -58.787 1.00 80.12 168 PRO E O 1
ATOM 7015 N N . VAL E 1 30 ? 3.160 -55.565 -57.588 1.00 95.07 169 VAL E N 1
ATOM 7016 C CA . VAL E 1 30 ? 2.148 -55.393 -56.553 1.00 75.77 169 VAL E CA 1
ATOM 7017 C C . VAL E 1 30 ? 2.678 -54.541 -55.406 1.00 76.14 169 VAL E C 1
ATOM 7018 O O . VAL E 1 30 ? 3.885 -54.471 -55.178 1.00 69.54 169 VAL E O 1
ATOM 7022 N N . THR E 1 31 ? 1.767 -53.895 -54.686 1.00 89.52 170 THR E N 1
ATOM 7023 C CA . THR E 1 31 ? 2.139 -53.020 -53.581 1.00 82.84 170 THR E CA 1
ATOM 7024 C C . THR E 1 31 ? 1.195 -53.198 -52.397 1.00 88.44 170 THR E C 1
ATOM 7025 O O . THR E 1 31 ? -0.008 -53.377 -52.581 1.00 90.13 170 THR E O 1
ATOM 7029 N N . PRO E 1 32 ? 1.743 -53.151 -51.173 1.00 77.77 171 PRO E N 1
ATOM 7030 C CA . PRO E 1 32 ? 3.179 -52.991 -50.926 1.00 54.65 171 PRO E CA 1
ATOM 7031 C C . PRO E 1 32 ? 3.905 -54.330 -50.975 1.00 56.16 171 PRO E C 1
ATOM 7032 O O . PRO E 1 32 ? 3.372 -55.334 -50.502 1.00 111.49 171 PRO E O 1
ATOM 7036 N N . TRP E 1 33 ? 5.107 -54.340 -51.539 1.00 43.65 172 TRP E N 1
ATOM 7037 C CA . TRP E 1 33 ? 5.909 -55.556 -51.609 1.00 49.93 172 TRP E CA 1
ATOM 7038 C C . TRP E 1 33 ? 7.216 -55.387 -50.844 1.00 77.28 172 TRP E C 1
ATOM 7039 O O . TRP E 1 33 ? 8.021 -54.512 -51.160 1.00 95.79 172 TRP E O 1
ATOM 7050 N N . SER E 1 34 ? 7.421 -56.231 -49.839 1.00 97.70 173 SER E N 1
ATOM 7051 C CA . SER E 1 34 ? 8.597 -56.129 -48.983 1.00 106.01 173 SER E CA 1
ATOM 7052 C C . SER E 1 34 ? 9.503 -57.351 -49.094 1.00 99.46 173 SER E C 1
ATOM 7053 O O . SER E 1 34 ? 9.029 -58.487 -49.119 1.00 96.38 173 SER E O 1
ATOM 7056 N N . ILE E 1 35 ? 10.809 -57.106 -49.161 1.00 80.09 174 ILE E N 1
ATOM 7057 C CA . ILE E 1 35 ? 11.802 -58.177 -49.186 1.00 98.67 174 ILE E CA 1
ATOM 7058 C C . ILE E 1 35 ? 13.078 -57.758 -48.458 1.00 96.30 174 ILE E C 1
ATOM 7059 O O . ILE E 1 35 ? 13.558 -56.637 -48.626 1.00 63.63 174 ILE E O 1
ATOM 7064 N N . GLU E 1 36 ? 13.617 -58.660 -47.645 1.00 74.00 175 GLU E N 1
ATOM 7065 C CA . GLU E 1 36 ? 14.848 -58.389 -46.908 1.00 54.90 175 GLU E CA 1
ATOM 7066 C C . GLU E 1 36 ? 14.748 -57.125 -46.058 1.00 64.86 175 GLU E C 1
ATOM 7067 O O . GLU E 1 36 ? 15.756 -56.467 -45.795 1.00 70.36 175 GLU E O 1
ATOM 7073 N N . GLY E 1 37 ? 13.535 -56.789 -45.634 1.00 144.51 176 GLY E N 1
ATOM 7074 C CA . GLY E 1 37 ? 13.315 -55.619 -44.803 1.00 125.11 176 GLY E CA 1
ATOM 7075 C C . GLY E 1 37 ? 13.001 -54.367 -45.600 1.00 134.75 176 GLY E C 1
ATOM 7076 O O . GLY E 1 37 ? 12.702 -53.317 -45.030 1.00 134.21 176 GLY E O 1
ATOM 7077 N N . LEU E 1 38 ? 13.068 -54.477 -46.923 1.00 54.68 177 LEU E N 1
ATOM 7078 C CA . LEU E 1 38 ? 12.801 -53.346 -47.806 1.00 77.91 177 LEU E CA 1
ATOM 7079 C C . LEU E 1 38 ? 11.380 -53.385 -48.360 1.00 76.61 177 LEU E C 1
ATOM 7080 O O . LEU E 1 38 ? 10.980 -54.363 -48.988 1.00 95.02 177 LEU E O 1
ATOM 7085 N N . GLU E 1 39 ? 10.626 -52.315 -48.131 1.00 80.19 178 GLU E N 1
ATOM 7086 C CA . GLU E 1 39 ? 9.256 -52.227 -48.627 1.00 76.19 178 GLU E CA 1
ATOM 7087 C C . GLU E 1 39 ? 9.148 -51.313 -49.842 1.00 74.27 178 GLU E C 1
ATOM 7088 O O . GLU E 1 39 ? 9.428 -50.116 -49.759 1.00 47.09 178 GLU E O 1
ATOM 7094 N N . PHE E 1 40 ? 8.735 -51.884 -50.968 1.00 70.74 179 PHE E N 1
ATOM 7095 C CA . PHE E 1 40 ? 8.518 -51.114 -52.187 1.00 41.44 179 PHE E CA 1
ATOM 7096 C C . PHE E 1 40 ? 7.033 -50.850 -52.406 1.00 82.03 179 PHE E C 1
ATOM 7097 O O . PHE E 1 40 ? 6.226 -51.779 -52.445 1.00 74.53 179 PHE E O 1
ATOM 7105 N N . SER E 1 41 ? 6.679 -49.577 -52.545 1.00 70.91 180 SER E N 1
ATOM 7106 C CA . SER E 1 41 ? 5.294 -49.182 -52.763 1.00 41.62 180 SER E CA 1
ATOM 7107 C C . SER E 1 41 ? 5.210 -48.032 -53.758 1.00 65.61 180 SER E C 1
ATOM 7108 O O . SER E 1 41 ? 5.928 -47.040 -53.636 1.00 103.73 180 SER E O 1
ATOM 7111 N N . HIS E 1 42 ? 4.327 -48.168 -54.739 1.00 54.19 181 HIS E N 1
ATOM 7112 C CA . HIS E 1 42 ? 4.186 -47.166 -55.785 1.00 51.91 181 HIS E CA 1
ATOM 7113 C C . HIS E 1 42 ? 2.758 -46.642 -55.846 1.00 71.52 181 HIS E C 1
ATOM 7114 O O . HIS E 1 42 ? 1.816 -47.337 -55.463 1.00 69.69 181 HIS E O 1
ATOM 7121 N N . ARG E 1 43 ? 2.602 -45.418 -56.336 1.00 67.82 182 ARG E N 1
ATOM 7122 C CA . ARG E 1 43 ? 1.282 -44.829 -56.524 1.00 70.79 182 ARG E CA 1
ATOM 7123 C C . ARG E 1 43 ? 1.237 -44.006 -57.805 1.00 61.73 182 ARG E C 1
ATOM 7124 O O . ARG E 1 43 ? 1.624 -42.838 -57.821 1.00 68.96 182 ARG E O 1
ATOM 7132 N N . ILE E 1 44 ? 0.765 -44.630 -58.880 1.00 63.70 183 ILE E N 1
ATOM 7133 C CA . ILE E 1 44 ? 0.647 -43.959 -60.167 1.00 47.13 183 ILE E CA 1
ATOM 7134 C C . ILE E 1 44 ? -0.788 -43.516 -60.416 1.00 51.14 183 ILE E C 1
ATOM 7135 O O . ILE E 1 44 ? -1.702 -44.339 -60.459 1.00 79.41 183 ILE E O 1
ATOM 7140 N N . ILE E 1 45 ? -0.982 -42.212 -60.577 1.00 62.73 184 ILE E N 1
ATOM 7141 C CA . ILE E 1 45 ? -2.306 -41.671 -60.855 1.00 100.66 184 ILE E CA 1
ATOM 7142 C C . ILE E 1 45 ? -2.359 -41.054 -62.248 1.00 115.82 184 ILE E C 1
ATOM 7143 O O . ILE E 1 45 ? -1.895 -39.932 -62.456 1.00 106.14 184 ILE E O 1
ATOM 7145 N N . PRO E 1 46 ? -2.924 -41.796 -63.211 1.00 122.26 185 PRO E N 1
ATOM 7146 C CA . PRO E 1 46 ? -3.057 -41.345 -64.599 1.00 90.83 185 PRO E CA 1
ATOM 7147 C C . PRO E 1 46 ? -4.000 -40.154 -64.711 1.00 124.59 185 PRO E C 1
ATOM 7148 O O . PRO E 1 46 ? -4.931 -40.030 -63.915 1.00 176.90 185 PRO E O 1
ATOM 7152 N N . SER E 1 47 ? -3.760 -39.290 -65.690 1.00 59.69 186 SER E N 1
ATOM 7153 C CA . SER E 1 47 ? -4.627 -38.141 -65.918 1.00 79.93 186 SER E CA 1
ATOM 7154 C C . SER E 1 47 ? -5.725 -38.481 -66.923 1.00 94.57 186 SER E C 1
ATOM 7155 O O . SER E 1 47 ? -6.894 -38.157 -66.712 1.00 95.06 186 SER E O 1
ATOM 7158 N N . LEU E 1 48 ? -5.342 -39.137 -68.015 1.00 104.85 187 LEU E N 1
ATOM 7159 C CA . LEU E 1 48 ? -6.299 -39.547 -69.037 1.00 100.98 187 LEU E CA 1
ATOM 7160 C C . LEU E 1 48 ? -6.185 -41.038 -69.345 1.00 123.48 187 LEU E C 1
ATOM 7161 O O . LEU E 1 48 ? -5.897 -41.424 -70.479 1.00 132.77 187 LEU E O 1
ATOM 7166 N N . TYR E 1 49 ? -6.417 -41.864 -68.329 1.00 70.08 188 TYR E N 1
ATOM 7167 C CA . TYR E 1 49 ? -6.360 -43.318 -68.467 1.00 99.91 188 TYR E CA 1
ATOM 7168 C C . TYR E 1 49 ? -4.934 -43.819 -68.679 1.00 102.90 188 TYR E C 1
ATOM 7169 O O . TYR E 1 49 ? -4.313 -44.356 -67.762 1.00 113.27 188 TYR E O 1
ATOM 7178 N N . LEU E 1 50 ? -4.424 -43.647 -69.894 1.00 61.38 189 LEU E N 1
ATOM 7179 C CA . LEU E 1 50 ? -3.070 -44.072 -70.226 1.00 49.88 189 LEU E CA 1
ATOM 7180 C C . LEU E 1 50 ? -2.048 -43.055 -69.741 1.00 60.32 189 LEU E C 1
ATOM 7181 O O . LEU E 1 50 ? -2.151 -41.866 -70.043 1.00 45.21 189 LEU E O 1
ATOM 7186 N N . SER E 1 51 ? -1.058 -43.528 -68.990 1.00 63.75 190 SER E N 1
ATOM 7187 C CA . SER E 1 51 ? -0.025 -42.652 -68.454 1.00 94.36 190 SER E CA 1
ATOM 7188 C C . SER E 1 51 ? 1.332 -42.922 -69.097 1.00 99.94 190 SER E C 1
ATOM 7189 O O . SER E 1 51 ? 1.572 -44.001 -69.638 1.00 72.11 190 SER E O 1
ATOM 7192 N N . GLY E 1 52 ? 2.211 -41.928 -69.037 1.00 90.13 191 GLY E N 1
ATOM 7193 C CA . GLY E 1 52 ? 3.567 -42.077 -69.531 1.00 35.46 191 GLY E CA 1
ATOM 7194 C C . GLY E 1 52 ? 4.530 -42.361 -68.396 1.00 53.25 191 GLY E C 1
ATOM 7195 O O . GLY E 1 52 ? 5.711 -42.627 -68.619 1.00 99.32 191 GLY E O 1
ATOM 7196 N N . ASP E 1 53 ? 4.020 -42.306 -67.170 1.00 72.12 192 ASP E N 1
ATOM 7197 C CA . ASP E 1 53 ? 4.835 -42.556 -65.987 1.00 83.91 192 ASP E CA 1
ATOM 7198 C C . ASP E 1 53 ? 4.715 -44.010 -65.551 1.00 54.64 192 ASP E C 1
ATOM 7199 O O . ASP E 1 53 ? 3.612 -44.526 -65.371 1.00 56.67 192 ASP E O 1
ATOM 7204 N N . PHE E 1 54 ? 5.857 -44.666 -65.381 1.00 49.57 193 PHE E N 1
ATOM 7205 C CA . PHE E 1 54 ? 5.879 -46.078 -65.026 1.00 63.46 193 PHE E CA 1
ATOM 7206 C C . PHE E 1 54 ? 6.888 -46.358 -63.919 1.00 56.45 193 PHE E C 1
ATOM 7207 O O . PHE E 1 54 ? 7.993 -45.819 -63.918 1.00 47.83 193 PHE E O 1
ATOM 7215 N N . VAL E 1 55 ? 6.493 -47.206 -62.975 1.00 111.95 194 VAL E N 1
ATOM 7216 C CA . VAL E 1 55 ? 7.374 -47.628 -61.895 1.00 90.75 194 VAL E CA 1
ATOM 7217 C C . VAL E 1 55 ? 7.609 -49.127 -61.999 1.00 74.48 194 VAL E C 1
ATOM 7218 O O . VAL E 1 55 ? 6.682 -49.893 -62.257 1.00 57.63 194 VAL E O 1
ATOM 7222 N N . ASP E 1 56 ? 8.852 -49.547 -61.799 1.00 113.28 195 ASP E N 1
ATOM 7223 C CA . ASP E 1 56 ? 9.185 -50.960 -61.895 1.00 107.82 195 ASP E CA 1
ATOM 7224 C C . ASP E 1 56 ? 10.331 -51.322 -60.957 1.00 105.17 195 ASP E C 1
ATOM 7225 O O . ASP E 1 56 ? 11.312 -50.589 -60.843 1.00 89.63 195 ASP E O 1
ATOM 7230 N N . TYR E 1 57 ? 10.192 -52.456 -60.279 1.00 117.89 196 TYR E N 1
ATOM 7231 C CA . TYR E 1 57 ? 11.200 -52.930 -59.340 1.00 85.48 196 TYR E CA 1
ATOM 7232 C C . TYR E 1 57 ? 11.152 -54.450 -59.253 1.00 77.76 196 TYR E C 1
ATOM 7233 O O . TYR E 1 57 ? 10.108 -55.036 -58.969 1.00 88.81 196 TYR E O 1
ATOM 7242 N N . PHE E 1 58 ? 12.293 -55.082 -59.503 1.00 95.18 197 PHE E N 1
ATOM 7243 C CA . PHE E 1 58 ? 12.356 -56.529 -59.644 1.00 81.61 197 PHE E CA 1
ATOM 7244 C C . PHE E 1 58 ? 13.571 -57.104 -58.931 1.00 52.96 197 PHE E C 1
ATOM 7245 O O . PHE E 1 58 ? 14.666 -56.551 -59.009 1.00 44.48 197 PHE E O 1
ATOM 7253 N N . ARG E 1 59 ? 13.374 -58.215 -58.230 1.00 72.09 198 ARG E N 1
ATOM 7254 C CA . ARG E 1 59 ? 14.474 -58.842 -57.512 1.00 74.51 198 ARG E CA 1
ATOM 7255 C C . ARG E 1 59 ? 15.405 -59.558 -58.482 1.00 63.41 198 ARG E C 1
ATOM 7256 O O . ARG E 1 59 ? 14.961 -60.171 -59.452 1.00 74.64 198 ARG E O 1
ATOM 7264 N N . VAL E 1 60 ? 16.704 -59.461 -58.219 1.00 100.61 199 VAL E N 1
ATOM 7265 C CA . VAL E 1 60 ? 17.708 -60.043 -59.097 1.00 100.39 199 VAL E CA 1
ATOM 7266 C C . VAL E 1 60 ? 18.713 -60.868 -58.294 1.00 115.80 199 VAL E C 1
ATOM 7267 O O . VAL E 1 60 ? 19.616 -60.321 -57.663 1.00 122.72 199 VAL E O 1
ATOM 7271 N N . ASP E 1 61 ? 18.527 -62.185 -58.322 1.00 80.74 200 ASP E N 1
ATOM 7272 C CA . ASP E 1 61 ? 19.369 -63.148 -57.603 1.00 88.61 200 ASP E CA 1
ATOM 7273 C C . ASP E 1 61 ? 19.467 -62.926 -56.088 1.00 104.90 200 ASP E C 1
ATOM 7274 O O . ASP E 1 61 ? 20.380 -63.432 -55.435 1.00 88.08 200 ASP E O 1
ATOM 7279 N N . GLU E 1 62 ? 18.518 -62.170 -55.543 1.00 164.93 201 GLU E N 1
ATOM 7280 C CA . GLU E 1 62 ? 18.328 -62.067 -54.095 1.00 180.88 201 GLU E CA 1
ATOM 7281 C C . GLU E 1 62 ? 19.452 -61.362 -53.336 1.00 162.46 201 GLU E C 1
ATOM 7282 O O . GLU E 1 62 ? 19.474 -61.370 -52.106 1.00 134.08 201 GLU E O 1
ATOM 7288 N N . ARG E 1 63 ? 20.383 -60.754 -54.059 1.00 175.19 202 ARG E N 1
ATOM 7289 C CA . ARG E 1 63 ? 21.419 -59.952 -53.420 1.00 159.98 202 ARG E CA 1
ATOM 7290 C C . ARG E 1 63 ? 21.368 -58.526 -53.959 1.00 180.52 202 ARG E C 1
ATOM 7291 O O . ARG E 1 63 ? 21.569 -57.569 -53.217 1.00 185.65 202 ARG E O 1
ATOM 7299 N N . ARG E 1 64 ? 21.098 -58.393 -55.255 1.00 128.71 203 ARG E N 1
ATOM 7300 C CA . ARG E 1 64 ? 20.906 -57.085 -55.873 1.00 75.22 203 ARG E CA 1
ATOM 7301 C C . ARG E 1 64 ? 19.432 -56.876 -56.194 1.00 75.56 203 ARG E C 1
ATOM 7302 O O . ARG E 1 64 ? 18.732 -57.812 -56.580 1.00 109.19 203 ARG E O 1
ATOM 7310 N N . VAL E 1 65 ? 18.964 -55.644 -56.030 1.00 84.49 204 VAL E N 1
ATOM 7311 C CA . VAL E 1 65 ? 17.590 -55.291 -56.364 1.00 64.47 204 VAL E CA 1
ATOM 7312 C C . VAL E 1 65 ? 17.559 -54.009 -57.186 1.00 69.82 204 VAL E C 1
ATOM 7313 O O . VAL E 1 65 ? 18.180 -53.013 -56.820 1.00 118.86 204 VAL E O 1
ATOM 7317 N N . ALA E 1 66 ? 16.840 -54.042 -58.303 1.00 70.62 205 ALA E N 1
ATOM 7318 C CA . ALA E 1 66 ? 16.754 -52.886 -59.185 1.00 70.62 205 ALA E CA 1
ATOM 7319 C C . ALA E 1 66 ? 15.380 -52.232 -59.120 1.00 49.13 205 ALA E C 1
ATOM 7320 O O . ALA E 1 66 ? 14.358 -52.913 -59.067 1.00 68.99 205 ALA E O 1
ATOM 7322 N N . PHE E 1 67 ? 15.369 -50.905 -59.117 1.00 48.10 206 PHE E N 1
ATOM 7323 C CA . PHE E 1 67 ? 14.130 -50.142 -59.153 1.00 57.45 206 PHE E CA 1
ATOM 7324 C C . PHE E 1 67 ? 14.345 -48.905 -60.009 1.00 56.02 206 PHE E C 1
ATOM 7325 O O . PHE E 1 67 ? 15.470 -48.426 -60.144 1.00 47.99 206 PHE E O 1
ATOM 7333 N N . TYR E 1 68 ? 13.268 -48.390 -60.593 1.00 55.16 207 TYR E N 1
ATOM 7334 C CA . TYR E 1 68 ? 13.356 -47.170 -61.382 1.00 21.45 207 TYR E CA 1
ATOM 7335 C C . TYR E 1 68 ? 12.006 -46.475 -61.488 1.00 51.11 207 TYR E C 1
ATOM 7336 O O . TYR E 1 68 ? 10.958 -47.112 -61.390 1.00 50.42 207 TYR E O 1
ATOM 7345 N N . LEU E 1 69 ? 12.042 -45.161 -61.686 1.00 41.43 208 LEU E N 1
ATOM 7346 C CA . LEU E 1 69 ? 10.833 -44.390 -61.939 1.00 65.51 208 LEU E CA 1
ATOM 7347 C C . LEU E 1 69 ? 10.956 -43.665 -63.271 1.00 75.91 208 LEU E C 1
ATOM 7348 O O . LEU E 1 69 ? 11.652 -42.656 -63.375 1.00 129.43 208 LEU E O 1
ATOM 7353 N N . ALA E 1 70 ? 10.281 -44.185 -64.291 1.00 63.80 209 ALA E N 1
ATOM 7354 C CA . ALA E 1 70 ? 10.366 -43.613 -65.629 1.00 55.76 209 ALA E CA 1
ATOM 7355 C C . ALA E 1 70 ? 9.220 -42.650 -65.918 1.00 46.34 209 ALA E C 1
ATOM 7356 O O . ALA E 1 70 ? 8.148 -42.740 -65.320 1.00 56.69 209 ALA E O 1
ATOM 7358 N N . ASP E 1 71 ? 9.459 -41.733 -66.848 1.00 49.85 210 ASP E N 1
ATOM 7359 C CA . ASP E 1 71 ? 8.482 -40.716 -67.203 1.00 27.09 210 ASP E CA 1
ATOM 7360 C C . ASP E 1 71 ? 8.680 -40.277 -68.650 1.00 41.60 210 ASP E C 1
ATOM 7361 O O . ASP E 1 71 ? 9.569 -39.481 -68.948 1.00 65.97 210 ASP E O 1
ATOM 7366 N N . VAL E 1 72 ? 7.854 -40.800 -69.548 1.00 68.12 211 VAL E N 1
ATOM 7367 C CA . VAL E 1 72 ? 7.987 -40.493 -70.968 1.00 38.07 211 VAL E CA 1
ATOM 7368 C C . VAL E 1 72 ? 7.467 -39.090 -71.280 1.00 76.06 211 VAL E C 1
ATOM 7369 O O . VAL E 1 72 ? 6.633 -38.552 -70.552 1.00 73.85 211 VAL E O 1
ATOM 7373 N N . SER E 1 73 ? 7.969 -38.504 -72.362 1.00 52.55 212 SER E N 1
ATOM 7374 C CA . SER E 1 73 ? 7.585 -37.151 -72.755 1.00 90.02 212 SER E CA 1
ATOM 7375 C C . SER E 1 73 ? 6.077 -37.012 -72.953 1.00 85.66 212 SER E C 1
ATOM 7376 O O . SER E 1 73 ? 5.455 -37.808 -73.656 1.00 47.99 212 SER E O 1
ATOM 7379 N N . GLY E 1 74 ? 5.495 -35.996 -72.324 1.00 109.55 213 GLY E N 1
ATOM 7380 C CA . GLY E 1 74 ? 4.067 -35.755 -72.425 1.00 92.84 213 GLY E CA 1
ATOM 7381 C C . GLY E 1 74 ? 3.253 -36.813 -71.708 1.00 104.06 213 GLY E C 1
ATOM 7382 O O . GLY E 1 74 ? 3.710 -37.402 -70.731 1.00 101.55 213 GLY E O 1
ATOM 7383 N N . HIS E 1 75 ? 2.041 -37.058 -72.198 1.00 137.50 214 HIS E N 1
ATOM 7384 C CA . HIS E 1 75 ? 1.151 -38.037 -71.583 1.00 130.47 214 HIS E CA 1
ATOM 7385 C C . HIS E 1 75 ? 0.159 -38.600 -72.597 1.00 126.34 214 HIS E C 1
ATOM 7386 O O . HIS E 1 75 ? 0.117 -38.163 -73.748 1.00 119.28 214 HIS E O 1
ATOM 7393 N N . GLY E 1 76 ? -0.636 -39.573 -72.163 1.00 98.37 215 GLY E N 1
ATOM 7394 C CA . GLY E 1 76 ? -1.655 -40.160 -73.014 1.00 88.23 215 GLY E CA 1
ATOM 7395 C C . GLY E 1 76 ? -1.201 -41.421 -73.722 1.00 75.29 215 GLY E C 1
ATOM 7396 O O . GLY E 1 76 ? -0.206 -42.038 -73.342 1.00 102.53 215 GLY E O 1
ATOM 7397 N N . ALA E 1 77 ? -1.940 -41.802 -74.760 1.00 47.71 216 ALA E N 1
ATOM 7398 C CA . ALA E 1 77 ? -1.637 -43.004 -75.529 1.00 52.08 216 ALA E CA 1
ATOM 7399 C C . ALA E 1 77 ? -0.218 -42.981 -76.083 1.00 79.96 216 ALA E C 1
ATOM 7400 O O . ALA E 1 77 ? 0.556 -43.911 -75.863 1.00 67.58 216 ALA E O 1
ATOM 7402 N N . SER E 1 78 ? 0.118 -41.911 -76.799 1.00 86.01 217 SER E N 1
ATOM 7403 C CA . SER E 1 78 ? 1.412 -41.808 -77.468 1.00 90.38 217 SER E CA 1
ATOM 7404 C C . SER E 1 78 ? 2.590 -42.095 -76.537 1.00 98.16 217 SER E C 1
ATOM 7405 O O . SER E 1 78 ? 3.587 -42.683 -76.955 1.00 119.67 217 SER E O 1
ATOM 7408 N N . SER E 1 79 ? 2.471 -41.690 -75.276 1.00 71.36 218 SER E N 1
ATOM 7409 C CA . SER E 1 79 ? 3.538 -41.908 -74.305 1.00 57.70 218 SER E CA 1
ATOM 7410 C C . SER E 1 79 ? 3.405 -43.258 -73.608 1.00 85.60 218 SER E C 1
ATOM 7411 O O . SER E 1 79 ? 4.378 -43.794 -73.080 1.00 126.09 218 SER E O 1
ATOM 7414 N N . ALA E 1 80 ? 2.192 -43.804 -73.608 1.00 66.42 219 ALA E N 1
ATOM 7415 C CA . ALA E 1 80 ? 1.930 -45.077 -72.948 1.00 80.02 219 ALA E CA 1
ATOM 7416 C C . ALA E 1 80 ? 2.559 -46.241 -73.707 1.00 91.66 219 ALA E C 1
ATOM 7417 O O . ALA E 1 80 ? 2.798 -47.307 -73.140 1.00 88.28 219 ALA E O 1
ATOM 7419 N N . PHE E 1 81 ? 2.823 -46.032 -74.994 1.00 100.95 220 PHE E N 1
ATOM 7420 C CA . PHE E 1 81 ? 3.478 -47.044 -75.813 1.00 39.51 220 PHE E CA 1
ATOM 7421 C C . PHE E 1 81 ? 4.896 -47.301 -75.314 1.00 69.01 220 PHE E C 1
ATOM 7422 O O . PHE E 1 81 ? 5.351 -48.443 -75.261 1.00 92.30 220 PHE E O 1
ATOM 7430 N N . VAL E 1 82 ? 5.588 -46.227 -74.948 1.00 68.29 221 VAL E N 1
ATOM 7431 C CA . VAL E 1 82 ? 6.987 -46.314 -74.547 1.00 53.57 221 VAL E CA 1
ATOM 7432 C C . VAL E 1 82 ? 7.170 -47.098 -73.252 1.00 44.48 221 VAL E C 1
ATOM 7433 O O . VAL E 1 82 ? 8.130 -47.855 -73.109 1.00 61.08 221 VAL E O 1
ATOM 7437 N N . THR E 1 83 ? 6.252 -46.910 -72.310 1.00 31.55 222 THR E N 1
ATOM 7438 C CA . THR E 1 83 ? 6.321 -47.610 -71.032 1.00 40.77 222 THR E CA 1
ATOM 7439 C C . THR E 1 83 ? 6.372 -49.117 -71.250 1.00 33.56 222 THR E C 1
ATOM 7440 O O . THR E 1 83 ? 7.004 -49.845 -70.486 1.00 70.41 222 THR E O 1
ATOM 7444 N N . VAL E 1 84 ? 5.703 -49.576 -72.303 1.00 58.20 223 VAL E N 1
ATOM 7445 C CA . VAL E 1 84 ? 5.683 -50.993 -72.644 1.00 69.46 223 VAL E CA 1
ATOM 7446 C C . VAL E 1 84 ? 7.069 -51.473 -73.072 1.00 74.95 223 VAL E C 1
ATOM 7447 O O . VAL E 1 84 ? 7.503 -52.561 -72.692 1.00 99.89 223 VAL E O 1
ATOM 7451 N N . LEU E 1 85 ? 7.761 -50.655 -73.860 1.00 52.54 224 LEU E N 1
ATOM 7452 C CA . LEU E 1 85 ? 9.123 -50.965 -74.281 1.00 36.86 224 LEU E CA 1
ATOM 7453 C C . LEU E 1 85 ? 10.045 -51.069 -73.074 1.00 83.30 224 LEU E C 1
ATOM 7454 O O . LEU E 1 85 ? 10.858 -51.987 -72.979 1.00 78.15 224 LEU E O 1
ATOM 7459 N N . LEU E 1 86 ? 9.915 -50.116 -72.157 1.00 66.82 225 LEU E N 1
ATOM 7460 C CA . LEU E 1 86 ? 10.755 -50.070 -70.967 1.00 64.19 225 LEU E CA 1
ATOM 7461 C C . LEU E 1 86 ? 10.682 -51.377 -70.188 1.00 72.19 225 LEU E C 1
ATOM 7462 O O . LEU E 1 86 ? 11.693 -52.051 -69.994 1.00 115.46 225 LEU E O 1
ATOM 7467 N N . LYS E 1 87 ? 9.481 -51.730 -69.743 1.00 44.49 226 LYS E N 1
ATOM 7468 C CA . LYS E 1 87 ? 9.281 -52.958 -68.981 1.00 64.63 226 LYS E CA 1
ATOM 7469 C C . LYS E 1 87 ? 9.732 -54.176 -69.781 1.00 94.84 226 LYS E C 1
ATOM 7470 O O . LYS E 1 87 ? 10.114 -55.199 -69.213 1.00 86.70 226 LYS E O 1
ATOM 7476 N N . PHE E 1 88 ? 9.688 -54.057 -71.103 1.00 90.03 227 PHE E N 1
ATOM 7477 C CA . PHE E 1 88 ? 10.149 -55.121 -71.985 1.00 59.23 227 PHE E CA 1
ATOM 7478 C C . PHE E 1 88 ? 11.668 -55.269 -71.916 1.00 80.44 227 PHE E C 1
ATOM 7479 O O . PHE E 1 88 ? 12.182 -56.323 -71.541 1.00 80.11 227 PHE E O 1
ATOM 7495 N N . THR E 1 90 ? 13.859 -54.140 -69.868 1.00 89.63 229 THR E N 1
ATOM 7496 C CA . THR E 1 90 ? 14.389 -54.388 -68.529 1.00 108.03 229 THR E CA 1
ATOM 7497 C C . THR E 1 90 ? 14.429 -55.872 -68.172 1.00 122.39 229 THR E C 1
ATOM 7498 O O . THR E 1 90 ? 15.496 -56.429 -67.912 1.00 125.32 229 THR E O 1
ATOM 7502 N N . THR E 1 91 ? 13.261 -56.506 -68.153 1.00 107.55 230 THR E N 1
ATOM 7503 C CA . THR E 1 91 ? 13.167 -57.918 -67.802 1.00 98.35 230 THR E CA 1
ATOM 7504 C C . THR E 1 91 ? 13.858 -58.790 -68.847 1.00 98.96 230 THR E C 1
ATOM 7505 O O . THR E 1 91 ? 14.181 -59.950 -68.591 1.00 97.19 230 THR E O 1
ATOM 7509 N N . ARG E 1 92 ? 14.091 -58.219 -70.025 1.00 72.00 231 ARG E N 1
ATOM 7510 C CA . ARG E 1 92 ? 14.790 -58.926 -71.088 1.00 52.68 231 ARG E CA 1
ATOM 7511 C C . ARG E 1 92 ? 16.281 -59.028 -70.790 1.00 76.16 231 ARG E C 1
ATOM 7512 O O . ARG E 1 92 ? 16.895 -60.078 -70.982 1.00 86.23 231 ARG E O 1
ATOM 7520 N N . LEU E 1 93 ? 16.859 -57.925 -70.326 1.00 71.16 232 LEU E N 1
ATOM 7521 C CA . LEU E 1 93 ? 18.274 -57.889 -69.987 1.00 56.04 232 LEU E CA 1
ATOM 7522 C C . LEU E 1 93 ? 18.599 -58.911 -68.907 1.00 68.30 232 LEU E C 1
ATOM 7523 O O . LEU E 1 93 ? 19.681 -59.492 -68.901 1.00 82.45 232 LEU E O 1
ATOM 7528 N N . LEU E 1 94 ? 17.656 -59.128 -67.997 1.00 45.44 233 LEU E N 1
ATOM 7529 C CA . LEU E 1 94 ? 17.859 -60.061 -66.895 1.00 93.57 233 LEU E CA 1
ATOM 7530 C C . LEU E 1 94 ? 17.998 -61.497 -67.395 1.00 118.75 233 LEU E C 1
ATOM 7531 O O . LEU E 1 94 ? 18.880 -62.235 -66.955 1.00 126.28 233 LEU E O 1
ATOM 7536 N N . TYR E 1 95 ? 17.121 -61.886 -68.315 1.00 147.25 234 TYR E N 1
ATOM 7537 C CA . TYR E 1 95 ? 17.175 -63.217 -68.907 1.00 173.99 234 TYR E CA 1
ATOM 7538 C C . TYR E 1 95 ? 18.383 -63.338 -69.829 1.00 179.15 234 TYR E C 1
ATOM 7539 O O . TYR E 1 95 ? 18.932 -64.423 -70.016 1.00 187.10 234 TYR E O 1
ATOM 7541 N N . GLU E 1 96 ? 18.791 -62.209 -70.399 1.00 113.38 235 GLU E N 1
ATOM 7542 C CA . GLU E 1 96 ? 19.938 -62.169 -71.296 1.00 93.08 235 GLU E CA 1
ATOM 7543 C C . GLU E 1 96 ? 21.238 -62.125 -70.500 1.00 123.94 235 GLU E C 1
ATOM 7544 O O . GLU E 1 96 ? 22.309 -62.448 -71.016 1.00 122.94 235 GLU E O 1
ATOM 7550 N N . SER E 1 97 ? 21.133 -61.728 -69.235 1.00 139.73 236 SER E N 1
ATOM 7551 C CA . SER E 1 97 ? 22.296 -61.603 -68.363 1.00 83.53 236 SER E CA 1
ATOM 7552 C C . SER E 1 97 ? 22.723 -62.940 -67.769 1.00 107.99 236 SER E C 1
ATOM 7553 O O . SER E 1 97 ? 21.931 -63.879 -67.683 1.00 40.64 236 SER E O 1
ATOM 7556 N N . ARG E 1 98 ? 23.987 -63.011 -67.364 1.00 160.67 237 ARG E N 1
ATOM 7557 C CA . ARG E 1 98 ? 24.512 -64.165 -66.647 1.00 164.84 237 ARG E CA 1
ATOM 7558 C C . ARG E 1 98 ? 24.680 -63.812 -65.175 1.00 74.46 237 ARG E C 1
ATOM 7559 O O . ARG E 1 98 ? 25.598 -64.293 -64.509 1.00 52.73 237 ARG E O 1
ATOM 7567 N N . ARG E 1 99 ? 23.781 -62.967 -64.682 1.00 73.03 238 ARG E N 1
ATOM 7568 C CA . ARG E 1 99 ? 23.828 -62.471 -63.309 1.00 52.10 238 ARG E CA 1
ATOM 7569 C C . ARG E 1 99 ? 24.954 -61.447 -63.125 1.00 103.36 238 ARG E C 1
ATOM 7570 O O . ARG E 1 99 ? 25.650 -61.434 -62.109 1.00 52.84 238 ARG E O 1
ATOM 7578 N N . ASN E 1 100 ? 25.114 -60.602 -64.142 1.00 102.55 239 ASN E N 1
ATOM 7579 C CA . ASN E 1 100 ? 25.992 -59.428 -64.119 1.00 109.02 239 ASN E CA 1
ATOM 7580 C C . ASN E 1 100 ? 27.440 -59.629 -63.665 1.00 108.53 239 ASN E C 1
ATOM 7581 O O . ASN E 1 100 ? 28.041 -58.730 -63.076 1.00 109.29 239 ASN E O 1
ATOM 7586 N N . GLY E 1 101 ? 28.003 -60.795 -63.956 1.00 124.81 240 GLY E N 1
ATOM 7587 C CA . GLY E 1 101 ? 29.401 -61.042 -63.657 1.00 128.88 240 GLY E CA 1
ATOM 7588 C C . GLY E 1 101 ? 30.313 -60.273 -64.594 1.00 137.66 240 GLY E C 1
ATOM 7589 O O . GLY E 1 101 ? 31.422 -59.888 -64.223 1.00 94.21 240 GLY E O 1
ATOM 7590 N N . THR E 1 102 ? 29.835 -60.041 -65.813 1.00 175.84 241 THR E N 1
ATOM 7591 C CA . THR E 1 102 ? 30.635 -59.393 -66.849 1.00 206.83 241 THR E CA 1
ATOM 7592 C C . THR E 1 102 ? 30.821 -57.896 -66.600 1.00 226.14 241 THR E C 1
ATOM 7593 O O . THR E 1 102 ? 29.980 -57.248 -65.975 1.00 164.93 241 THR E O 1
ATOM 7597 N N . LEU E 1 103 ? 31.931 -57.358 -67.098 1.00 219.39 242 LEU E N 1
ATOM 7598 C CA . LEU E 1 103 ? 32.244 -55.939 -66.961 1.00 163.57 242 LEU E CA 1
ATOM 7599 C C . LEU E 1 103 ? 31.315 -55.086 -67.824 1.00 138.02 242 LEU E C 1
ATOM 7600 O O . LEU E 1 103 ? 30.610 -55.614 -68.684 1.00 116.96 242 LEU E O 1
ATOM 7605 N N . PRO E 1 104 ? 31.312 -53.760 -67.594 1.00 187.86 243 PRO E N 1
ATOM 7606 C CA . PRO E 1 104 ? 30.465 -52.820 -68.334 1.00 178.03 243 PRO E CA 1
ATOM 7607 C C . PRO E 1 104 ? 30.230 -53.248 -69.780 1.00 155.80 243 PRO E C 1
ATOM 7608 O O . PRO E 1 104 ? 30.947 -52.781 -70.665 1.00 156.42 243 PRO E O 1
ATOM 7612 N N . PHE E 1 106 ? 28.722 -54.713 -63.668 1.00 116.90 245 PHE E N 1
ATOM 7613 C CA . PHE E 1 106 ? 27.362 -54.264 -63.939 1.00 58.50 245 PHE E CA 1
ATOM 7614 C C . PHE E 1 106 ? 27.211 -52.770 -63.682 1.00 80.32 245 PHE E C 1
ATOM 7615 O O . PHE E 1 106 ? 26.924 -52.350 -62.562 1.00 24.22 245 PHE E O 1
ATOM 7623 N N . LYS E 1 107 ? 27.405 -51.967 -64.721 1.00 134.35 246 LYS E N 1
ATOM 7624 C CA . LYS E 1 107 ? 27.242 -50.526 -64.589 1.00 110.00 246 LYS E CA 1
ATOM 7625 C C . LYS E 1 107 ? 25.766 -50.150 -64.632 1.00 98.82 246 LYS E C 1
ATOM 7626 O O . LYS E 1 107 ? 25.071 -50.453 -65.600 1.00 128.10 246 LYS E O 1
ATOM 7632 N N . PRO E 1 108 ? 25.280 -49.499 -63.567 1.00 78.78 247 PRO E N 1
ATOM 7633 C CA . PRO E 1 108 ? 23.890 -49.034 -63.530 1.00 97.72 247 PRO E CA 1
ATOM 7634 C C . PRO E 1 108 ? 23.596 -48.131 -64.721 1.00 59.80 247 PRO E C 1
ATOM 7635 O O . PRO E 1 108 ? 22.514 -48.204 -65.301 1.00 59.25 247 PRO E O 1
ATOM 7639 N N . SER E 1 109 ? 24.562 -47.293 -65.080 1.00 95.53 248 SER E N 1
ATOM 7640 C CA . SER E 1 109 ? 24.415 -46.400 -66.222 1.00 76.10 248 SER E CA 1
ATOM 7641 C C . SER E 1 109 ? 24.423 -47.186 -67.526 1.00 137.50 248 SER E C 1
ATOM 7642 O O . SER E 1 109 ? 23.944 -46.706 -68.554 1.00 175.66 248 SER E O 1
ATOM 7645 N N . GLU E 1 110 ? 24.974 -48.395 -67.480 1.00 92.37 249 GLU E N 1
ATOM 7646 C CA . GLU E 1 110 ? 25.031 -49.253 -68.657 1.00 105.56 249 GLU E CA 1
ATOM 7647 C C . GLU E 1 110 ? 23.640 -49.749 -69.038 1.00 91.16 249 GLU E C 1
ATOM 7648 O O . GLU E 1 110 ? 23.393 -50.104 -70.190 1.00 88.99 249 GLU E O 1
ATOM 7650 N N . VAL E 1 111 ? 22.737 -49.776 -68.063 1.00 76.15 250 VAL E N 1
ATOM 7651 C CA . VAL E 1 111 ? 21.350 -50.142 -68.324 1.00 63.39 250 VAL E CA 1
ATOM 7652 C C . VAL E 1 111 ? 20.616 -48.956 -68.939 1.00 79.20 250 VAL E C 1
ATOM 7653 O O . VAL E 1 111 ? 19.889 -49.107 -69.921 1.00 102.69 250 VAL E O 1
ATOM 7657 N N . LEU E 1 112 ? 20.817 -47.776 -68.361 1.00 39.62 251 LEU E N 1
ATOM 7658 C CA . LEU E 1 112 ? 20.264 -46.548 -68.921 1.00 59.01 251 LEU E CA 1
ATOM 7659 C C . LEU E 1 112 ? 20.771 -46.360 -70.342 1.00 82.17 251 LEU E C 1
ATOM 7660 O O . LEU E 1 112 ? 20.117 -45.725 -71.169 1.00 89.74 251 LEU E O 1
ATOM 7665 N N . ALA E 1 113 ? 21.947 -46.915 -70.616 1.00 72.24 252 ALA E N 1
ATOM 7666 C CA . ALA E 1 113 ? 22.533 -46.850 -71.947 1.00 77.72 252 ALA E CA 1
ATOM 7667 C C . ALA E 1 113 ? 21.798 -47.780 -72.905 1.00 50.03 252 ALA E C 1
ATOM 7668 O O . ALA E 1 113 ? 21.502 -47.404 -74.038 1.00 56.32 252 ALA E O 1
ATOM 7670 N N . HIS E 1 114 ? 21.504 -48.994 -72.449 1.00 78.14 253 HIS E N 1
ATOM 7671 C CA . HIS E 1 114 ? 20.744 -49.943 -73.256 1.00 69.99 253 HIS E CA 1
ATOM 7672 C C . HIS E 1 114 ? 19.354 -49.397 -73.556 1.00 73.32 253 HIS E C 1
ATOM 7673 O O . HIS E 1 114 ? 18.900 -49.427 -74.701 1.00 109.10 253 HIS E O 1
ATOM 7680 N N . ILE E 1 115 ? 18.679 -48.906 -72.522 1.00 62.23 254 ILE E N 1
ATOM 7681 C CA . ILE E 1 115 ? 17.393 -48.246 -72.700 1.00 66.23 254 ILE E CA 1
ATOM 7682 C C . ILE E 1 115 ? 17.549 -47.113 -73.703 1.00 73.46 254 ILE E C 1
ATOM 7683 O O . ILE E 1 115 ? 16.687 -46.895 -74.554 1.00 83.03 254 ILE E O 1
ATOM 7688 N N . ASN E 1 116 ? 18.666 -46.402 -73.600 1.00 59.94 255 ASN E N 1
ATOM 7689 C CA . ASN E 1 116 ? 18.950 -45.282 -74.486 1.00 80.54 255 ASN E CA 1
ATOM 7690 C C . ASN E 1 116 ? 19.033 -45.708 -75.950 1.00 79.47 255 ASN E C 1
ATOM 7691 O O . ASN E 1 116 ? 18.387 -45.115 -76.812 1.00 74.43 255 ASN E O 1
ATOM 7696 N N . ARG E 1 117 ? 19.822 -46.745 -76.220 1.00 86.37 256 ARG E N 1
ATOM 7697 C CA . ARG E 1 117 ? 20.039 -47.224 -77.585 1.00 72.67 256 ARG E CA 1
ATOM 7698 C C . ARG E 1 117 ? 18.761 -47.733 -78.251 1.00 87.07 256 ARG E C 1
ATOM 7699 O O . ARG E 1 117 ? 18.575 -47.575 -79.457 1.00 147.91 256 ARG E O 1
ATOM 7707 N N . GLY E 1 118 ? 17.887 -48.353 -77.467 1.00 85.95 257 GLY E N 1
ATOM 7708 C CA . GLY E 1 118 ? 16.620 -48.829 -77.989 1.00 93.32 257 GLY E CA 1
ATOM 7709 C C . GLY E 1 118 ? 15.746 -47.677 -78.443 1.00 114.85 257 GLY E C 1
ATOM 7710 O O . GLY E 1 118 ? 15.085 -47.755 -79.477 1.00 140.88 257 GLY E O 1
ATOM 7711 N N . LEU E 1 119 ? 15.758 -46.598 -77.667 1.00 142.19 258 LEU E N 1
ATOM 7712 C CA . LEU E 1 119 ? 14.917 -45.435 -77.932 1.00 144.71 258 LEU E CA 1
ATOM 7713 C C . LEU E 1 119 ? 15.442 -44.568 -79.081 1.00 136.11 258 LEU E C 1
ATOM 7714 O O . LEU E 1 119 ? 14.661 -43.937 -79.794 1.00 132.22 258 LEU E O 1
ATOM 7719 N N . ILE E 1 120 ? 16.761 -44.543 -79.258 1.00 80.31 259 ILE E N 1
ATOM 7720 C CA . ILE E 1 120 ? 17.397 -43.615 -80.198 1.00 73.56 259 ILE E CA 1
ATOM 7721 C C . ILE E 1 120 ? 17.100 -43.877 -81.677 1.00 170.85 259 ILE E C 1
ATOM 7722 O O . ILE E 1 120 ? 17.271 -42.986 -82.510 1.00 201.55 259 ILE E O 1
ATOM 7727 N N . ASN E 1 121 ? 16.661 -45.086 -82.007 1.00 197.60 260 ASN E N 1
ATOM 7728 C CA . ASN E 1 121 ? 16.428 -45.430 -83.407 1.00 161.00 260 ASN E CA 1
ATOM 7729 C C . ASN E 1 121 ? 14.982 -45.209 -83.850 1.00 150.65 260 ASN E C 1
ATOM 7730 O O . ASN E 1 121 ? 14.239 -46.163 -84.079 1.00 148.85 260 ASN E O 1
ATOM 7735 N N . THR E 1 122 ? 14.602 -43.938 -83.963 1.00 82.53 261 THR E N 1
ATOM 7736 C CA . THR E 1 122 ? 13.284 -43.526 -84.452 1.00 20.86 261 THR E CA 1
ATOM 7737 C C . THR E 1 122 ? 12.095 -44.227 -83.795 1.00 91.55 261 THR E C 1
ATOM 7738 O O . THR E 1 122 ? 11.005 -44.270 -84.364 1.00 31.15 261 THR E O 1
ATOM 7742 N N . LYS E 1 123 ? 12.300 -44.767 -82.597 1.00 94.15 262 LYS E N 1
ATOM 7743 C CA . LYS E 1 123 ? 11.202 -45.374 -81.855 1.00 99.82 262 LYS E CA 1
ATOM 7744 C C . LYS E 1 123 ? 10.250 -44.293 -81.361 1.00 129.55 262 LYS E C 1
ATOM 7745 O O . LYS E 1 123 ? 10.154 -44.035 -80.161 1.00 118.04 262 LYS E O 1
ATOM 7751 N N . LEU E 1 124 ? 9.556 -43.659 -82.303 1.00 88.74 263 LEU E N 1
ATOM 7752 C CA . LEU E 1 124 ? 8.627 -42.576 -82.002 1.00 82.78 263 LEU E CA 1
ATOM 7753 C C . LEU E 1 124 ? 9.358 -41.308 -81.574 1.00 64.34 263 LEU E C 1
ATOM 7754 O O . LEU E 1 124 ? 8.742 -40.261 -81.378 1.00 58.21 263 LEU E O 1
ATOM 7759 N N . GLY E 1 125 ? 10.675 -41.411 -81.432 1.00 55.89 264 GLY E N 1
ATOM 7760 C CA . GLY E 1 125 ? 11.489 -40.287 -81.012 1.00 93.13 264 GLY E CA 1
ATOM 7761 C C . GLY E 1 125 ? 11.255 -39.900 -79.564 1.00 146.34 264 GLY E C 1
ATOM 7762 O O . GLY E 1 125 ? 11.962 -39.051 -79.021 1.00 152.62 264 GLY E O 1
ATOM 7763 N N . LYS E 1 126 ? 10.262 -40.527 -78.938 1.00 121.71 265 LYS E N 1
ATOM 7764 C CA . LYS E 1 126 ? 9.912 -40.225 -77.553 1.00 38.60 265 LYS E CA 1
ATOM 7765 C C . LYS E 1 126 ? 11.073 -40.558 -76.628 1.00 49.67 265 LYS E C 1
ATOM 7766 O O . LYS E 1 126 ? 11.636 -41.650 -76.694 1.00 69.97 265 LYS E O 1
ATOM 7772 N N . HIS E 1 127 ? 11.426 -39.614 -75.762 1.00 53.16 266 HIS E N 1
ATOM 7773 C CA . HIS E 1 127 ? 12.520 -39.821 -74.822 1.00 50.44 266 HIS E CA 1
ATOM 7774 C C . HIS E 1 127 ? 12.013 -39.970 -73.390 1.00 67.31 266 HIS E C 1
ATOM 7775 O O . HIS E 1 127 ? 11.069 -39.295 -72.979 1.00 87.44 266 HIS E O 1
ATOM 7782 N N . VAL E 1 128 ? 12.645 -40.865 -72.640 1.00 78.30 267 VAL E N 1
ATOM 7783 C CA . VAL E 1 128 ? 12.216 -41.167 -71.280 1.00 60.54 267 VAL E CA 1
ATOM 7784 C C . VAL E 1 128 ? 13.154 -40.573 -70.239 1.00 65.22 267 VAL E C 1
ATOM 7785 O O . VAL E 1 128 ? 14.376 -40.642 -70.377 1.00 67.41 267 VAL E O 1
ATOM 7789 N N . THR E 1 129 ? 12.572 -39.987 -69.199 1.00 72.92 268 THR E N 1
ATOM 7790 C CA . THR E 1 129 ? 13.342 -39.512 -68.058 1.00 34.13 268 THR E CA 1
ATOM 7791 C C . THR E 1 129 ? 13.196 -40.508 -66.909 1.00 68.20 268 THR E C 1
ATOM 7792 O O . THR E 1 129 ? 12.083 -40.876 -66.531 1.00 64.57 268 THR E O 1
ATOM 7804 N N . LEU E 1 131 ? 14.708 -42.458 -63.050 1.00 63.77 270 LEU E N 1
ATOM 7805 C CA . LEU E 1 131 ? 15.459 -42.463 -61.803 1.00 37.32 270 LEU E CA 1
ATOM 7806 C C . LEU E 1 131 ? 15.852 -43.900 -61.491 1.00 80.21 270 LEU E C 1
ATOM 7807 O O . LEU E 1 131 ? 15.093 -44.635 -60.861 1.00 67.50 270 LEU E O 1
ATOM 7812 N N . GLY E 1 132 ? 17.034 -44.300 -61.947 1.00 74.35 271 GLY E N 1
ATOM 7813 C CA . GLY E 1 132 ? 17.489 -45.667 -61.777 1.00 54.40 271 GLY E CA 1
ATOM 7814 C C . GLY E 1 132 ? 18.197 -45.898 -60.458 1.00 40.23 271 GLY E C 1
ATOM 7815 O O . GLY E 1 132 ? 18.798 -44.983 -59.894 1.00 43.46 271 GLY E O 1
ATOM 7816 N N . GLY E 1 133 ? 18.127 -47.128 -59.964 1.00 21.31 272 GLY E N 1
ATOM 7817 C CA . GLY E 1 133 ? 18.775 -47.478 -58.716 1.00 45.50 272 GLY E CA 1
ATOM 7818 C C . GLY E 1 133 ? 18.842 -48.973 -58.483 1.00 47.01 272 GLY E C 1
ATOM 7819 O O . GLY E 1 133 ? 17.844 -49.680 -58.615 1.00 60.15 272 GLY E O 1
ATOM 7820 N N . VAL E 1 134 ? 20.031 -49.456 -58.142 1.00 56.41 273 VAL E N 1
ATOM 7821 C CA . VAL E 1 134 ? 20.213 -50.855 -57.783 1.00 52.06 273 VAL E CA 1
ATOM 7822 C C . VAL E 1 134 ? 20.867 -50.957 -56.406 1.00 57.20 273 VAL E C 1
ATOM 7823 O O . VAL E 1 134 ? 21.938 -50.398 -56.173 1.00 68.62 273 VAL E O 1
ATOM 7827 N N . ILE E 1 135 ? 20.204 -51.658 -55.492 1.00 48.31 274 ILE E N 1
ATOM 7828 C CA . ILE E 1 135 ? 20.694 -51.795 -54.126 1.00 43.87 274 ILE E CA 1
ATOM 7829 C C . ILE E 1 135 ? 21.112 -53.230 -53.823 1.00 75.35 274 ILE E C 1
ATOM 7830 O O . ILE E 1 135 ? 20.334 -54.164 -54.008 1.00 75.60 274 ILE E O 1
ATOM 7835 N N . ASP E 1 136 ? 22.346 -53.406 -53.366 1.00 69.26 275 ASP E N 1
ATOM 7836 C CA . ASP E 1 136 ? 22.805 -54.730 -52.964 1.00 85.89 275 ASP E CA 1
ATOM 7837 C C . ASP E 1 136 ? 22.394 -54.992 -51.518 1.00 78.01 275 ASP E C 1
ATOM 7838 O O . ASP E 1 136 ? 22.909 -54.373 -50.587 1.00 102.59 275 ASP E O 1
ATOM 7843 N N . LEU E 1 137 ? 21.452 -55.913 -51.349 1.00 81.09 276 LEU E N 1
ATOM 7844 C CA . LEU E 1 137 ? 20.811 -56.168 -50.066 1.00 108.18 276 LEU E CA 1
ATOM 7845 C C . LEU E 1 137 ? 21.780 -56.684 -49.003 1.00 111.02 276 LEU E C 1
ATOM 7846 O O . LEU E 1 137 ? 21.577 -56.463 -47.809 1.00 87.32 276 LEU E O 1
ATOM 7851 N N . GLU E 1 138 ? 22.832 -57.368 -49.439 1.00 99.47 277 GLU E N 1
ATOM 7852 C CA . GLU E 1 138 ? 23.787 -57.966 -48.509 1.00 101.18 277 GLU E CA 1
ATOM 7853 C C . GLU E 1 138 ? 24.857 -56.992 -48.019 1.00 95.26 277 GLU E C 1
ATOM 7854 O O . GLU E 1 138 ? 25.375 -57.140 -46.912 1.00 108.02 277 GLU E O 1
ATOM 7860 N N . LYS E 1 139 ? 25.185 -55.997 -48.837 1.00 78.67 278 LYS E N 1
ATOM 7861 C CA . LYS E 1 139 ? 26.202 -55.023 -48.455 1.00 71.65 278 LYS E CA 1
ATOM 7862 C C . LYS E 1 139 ? 25.599 -53.678 -48.062 1.00 64.97 278 LYS E C 1
ATOM 7863 O O . LYS E 1 139 ? 26.326 -52.737 -47.743 1.00 90.80 278 LYS E O 1
ATOM 7869 N N . ASN E 1 140 ? 24.273 -53.588 -48.092 1.00 99.18 279 ASN E N 1
ATOM 7870 C CA . ASN E 1 140 ? 23.588 -52.414 -47.568 1.00 103.47 279 ASN E CA 1
ATOM 7871 C C . ASN E 1 140 ? 23.895 -51.149 -48.370 1.00 86.65 279 ASN E C 1
ATOM 7872 O O . ASN E 1 140 ? 23.976 -50.056 -47.811 1.00 120.90 279 ASN E O 1
ATOM 7877 N N . SER E 1 141 ? 24.060 -51.295 -49.681 1.00 39.89 280 SER E N 1
ATOM 7878 C CA . SER E 1 141 ? 24.442 -50.162 -50.519 1.00 70.91 280 SER E CA 1
ATOM 7879 C C . SER E 1 141 ? 23.462 -49.888 -51.660 1.00 71.42 280 SER E C 1
ATOM 7880 O O . SER E 1 141 ? 22.945 -50.812 -52.286 1.00 70.44 280 SER E O 1
ATOM 7883 N N . LEU E 1 142 ? 23.218 -48.606 -51.919 1.00 59.30 281 LEU E N 1
ATOM 7884 C CA . LEU E 1 142 ? 22.348 -48.174 -53.008 1.00 39.38 281 LEU E CA 1
ATOM 7885 C C . LEU E 1 142 ? 23.178 -47.533 -54.112 1.00 51.76 281 LEU E C 1
ATOM 7886 O O . LEU E 1 142 ? 23.966 -46.625 -53.856 1.00 73.24 281 LEU E O 1
ATOM 7891 N N . THR E 1 143 ? 22.996 -48.005 -55.340 1.00 65.20 282 THR E N 1
ATOM 7892 C CA . THR E 1 143 ? 23.685 -47.426 -56.488 1.00 49.11 282 THR E CA 1
ATOM 7893 C C . THR E 1 143 ? 22.679 -46.809 -57.455 1.00 62.78 282 THR E C 1
ATOM 7894 O O . THR E 1 143 ? 22.066 -47.511 -58.258 1.00 60.75 282 THR E O 1
ATOM 7898 N N . TYR E 1 144 ? 22.513 -45.492 -57.375 1.00 95.37 283 TYR E N 1
ATOM 7899 C CA . TYR E 1 144 ? 21.515 -44.795 -58.180 1.00 51.54 283 TYR E CA 1
ATOM 7900 C C . TYR E 1 144 ? 22.132 -44.074 -59.374 1.00 73.18 283 TYR E C 1
ATOM 7901 O O . TYR E 1 144 ? 23.238 -43.544 -59.288 1.00 72.90 283 TYR E O 1
ATOM 7910 N N . SER E 1 145 ? 21.404 -44.061 -60.485 1.00 113.87 284 SER E N 1
ATOM 7911 C CA . SER E 1 145 ? 21.825 -43.328 -61.674 1.00 105.30 284 SER E CA 1
ATOM 7912 C C . SER E 1 145 ? 20.649 -42.559 -62.266 1.00 81.84 284 SER E C 1
ATOM 7913 O O . SER E 1 145 ? 19.634 -43.148 -62.637 1.00 104.71 284 SER E O 1
ATOM 7916 N N . ILE E 1 146 ? 20.787 -41.240 -62.344 1.00 72.58 285 ILE E N 1
ATOM 7917 C CA . ILE E 1 146 ? 19.728 -40.401 -62.891 1.00 80.53 285 ILE E CA 1
ATOM 7918 C C . ILE E 1 146 ? 20.063 -39.918 -64.298 1.00 92.08 285 ILE E C 1
ATOM 7919 O O . ILE E 1 146 ? 21.169 -39.445 -64.558 1.00 49.68 285 ILE E O 1
ATOM 7924 N N . GLY E 1 147 ? 19.099 -40.042 -65.205 1.00 130.77 286 GLY E N 1
ATOM 7925 C CA . GLY E 1 147 ? 19.303 -39.651 -66.587 1.00 128.26 286 GLY E CA 1
ATOM 7926 C C . GLY E 1 147 ? 18.372 -38.547 -67.048 1.00 112.88 286 GLY E C 1
ATOM 7927 O O . GLY E 1 147 ? 18.462 -38.085 -68.186 1.00 100.32 286 GLY E O 1
ATOM 7928 N N . GLY E 1 148 ? 17.475 -38.120 -66.165 1.00 90.39 287 GLY E N 1
ATOM 7929 C CA . GLY E 1 148 ? 16.518 -37.083 -66.505 1.00 81.81 287 GLY E CA 1
ATOM 7930 C C . GLY E 1 148 ? 16.616 -35.856 -65.620 1.00 103.85 287 GLY E C 1
ATOM 7931 O O . GLY E 1 148 ? 17.299 -35.868 -64.596 1.00 140.91 287 GLY E O 1
ATOM 7932 N N . HIS E 1 149 ? 15.926 -34.791 -66.019 1.00 98.54 288 HIS E N 1
ATOM 7933 C CA . HIS E 1 149 ? 15.941 -33.539 -65.271 1.00 154.31 288 HIS E CA 1
ATOM 7934 C C . HIS E 1 149 ? 14.868 -33.526 -64.187 1.00 148.27 288 HIS E C 1
ATOM 7935 O O . HIS E 1 149 ? 14.787 -32.590 -63.391 1.00 110.39 288 HIS E O 1
ATOM 7937 N N . LEU E 1 150 ? 14.047 -34.572 -64.163 1.00 116.43 289 LEU E N 1
ATOM 7938 C CA . LEU E 1 150 ? 12.971 -34.687 -63.185 1.00 84.77 289 LEU E CA 1
ATOM 7939 C C . LEU E 1 150 ? 13.505 -34.570 -61.753 1.00 90.04 289 LEU E C 1
ATOM 7940 O O . LEU E 1 150 ? 14.701 -34.745 -61.520 1.00 85.65 289 LEU E O 1
ATOM 7945 N N . PRO E 1 151 ? 12.617 -34.260 -60.791 1.00 108.83 290 PRO E N 1
ATOM 7946 C CA . PRO E 1 151 ? 13.011 -34.002 -59.398 1.00 113.18 290 PRO E CA 1
ATOM 7947 C C . PRO E 1 151 ? 13.763 -35.161 -58.754 1.00 112.00 290 PRO E C 1
ATOM 7948 O O . PRO E 1 151 ? 13.244 -36.275 -58.685 1.00 85.63 290 PRO E O 1
ATOM 7952 N N . LEU E 1 152 ? 14.972 -34.882 -58.275 1.00 88.26 291 LEU E N 1
ATOM 7953 C CA . LEU E 1 152 ? 15.810 -35.891 -57.635 1.00 78.80 291 LEU E CA 1
ATOM 7954 C C . LEU E 1 152 ? 15.044 -36.664 -56.564 1.00 89.13 291 LEU E C 1
ATOM 7955 O O . LEU E 1 152 ? 13.984 -36.229 -56.113 1.00 80.58 291 LEU E O 1
ATOM 7960 N N . PRO E 1 153 ? 15.584 -37.825 -56.156 1.00 77.46 292 PRO E N 1
ATOM 7961 C CA . PRO E 1 153 ? 14.949 -38.661 -55.131 1.00 66.65 292 PRO E CA 1
ATOM 7962 C C . PRO E 1 153 ? 15.098 -38.077 -53.729 1.00 59.44 292 PRO E C 1
ATOM 7963 O O . PRO E 1 153 ? 16.148 -37.528 -53.393 1.00 84.14 292 PRO E O 1
ATOM 7967 N N . VAL E 1 154 ? 14.047 -38.202 -52.925 1.00 74.52 293 VAL E N 1
ATOM 7968 C CA . VAL E 1 154 ? 14.054 -37.706 -51.554 1.00 58.45 293 VAL E CA 1
ATOM 7969 C C . VAL E 1 154 ? 14.276 -38.835 -50.557 1.00 85.85 293 VAL E C 1
ATOM 7970 O O . VAL E 1 154 ? 13.383 -39.648 -50.325 1.00 112.27 293 VAL E O 1
ATOM 7974 N N . LEU E 1 155 ? 15.466 -38.887 -49.966 1.00 56.41 294 LEU E N 1
ATOM 7975 C CA . LEU E 1 155 ? 15.731 -39.851 -48.905 1.00 98.84 294 LEU E CA 1
ATOM 7976 C C . LEU E 1 155 ? 15.477 -39.209 -47.545 1.00 87.09 294 LEU E C 1
ATOM 7977 O O . LEU E 1 155 ? 15.837 -38.054 -47.317 1.00 45.51 294 LEU E O 1
ATOM 7982 N N . PHE E 1 156 ? 14.852 -39.962 -46.647 1.00 81.40 295 PHE E N 1
ATOM 7983 C CA . PHE E 1 156 ? 14.466 -39.436 -45.343 1.00 98.84 295 PHE E CA 1
ATOM 7984 C C . PHE E 1 156 ? 15.094 -40.217 -44.193 1.00 142.33 295 PHE E C 1
ATOM 7985 O O . PHE E 1 156 ? 14.956 -41.438 -44.113 1.00 156.67 295 PHE E O 1
ATOM 7993 N N . VAL E 1 157 ? 15.781 -39.504 -43.306 1.00 148.45 296 VAL E N 1
ATOM 7994 C CA . VAL E 1 157 ? 16.393 -40.115 -42.129 1.00 106.55 296 VAL E CA 1
ATOM 7995 C C . VAL E 1 157 ? 16.223 -39.236 -40.892 1.00 115.54 296 VAL E C 1
ATOM 7996 O O . VAL E 1 157 ? 16.868 -38.195 -40.766 1.00 106.65 296 VAL E O 1
ATOM 8000 N N . GLU E 1 158 ? 15.351 -39.664 -39.985 1.00 106.52 297 GLU E N 1
ATOM 8001 C CA . GLU E 1 158 ? 15.139 -38.976 -38.713 1.00 36.40 297 GLU E CA 1
ATOM 8002 C C . GLU E 1 158 ? 14.917 -37.471 -38.867 1.00 91.39 297 GLU E C 1
ATOM 8003 O O . GLU E 1 158 ? 15.728 -36.665 -38.410 1.00 129.32 297 GLU E O 1
ATOM 8009 N N . GLY E 1 159 ? 13.814 -37.101 -39.510 1.00 69.82 298 GLY E N 1
ATOM 8010 C CA . GLY E 1 159 ? 13.435 -35.706 -39.647 1.00 51.41 298 GLY E CA 1
ATOM 8011 C C . GLY E 1 159 ? 14.311 -34.907 -40.592 1.00 76.97 298 GLY E C 1
ATOM 8012 O O . GLY E 1 159 ? 14.149 -33.693 -40.720 1.00 141.40 298 GLY E O 1
ATOM 8013 N N . GLN E 1 160 ? 15.239 -35.585 -41.259 1.00 100.16 299 GLN E N 1
ATOM 8014 C CA . GLN E 1 160 ? 16.158 -34.922 -42.176 1.00 94.65 299 GLN E CA 1
ATOM 8015 C C . GLN E 1 160 ? 16.047 -35.499 -43.583 1.00 87.16 299 GLN E C 1
ATOM 8016 O O . GLN E 1 160 ? 16.408 -36.651 -43.820 1.00 83.15 299 GLN E O 1
ATOM 8022 N N . ALA E 1 161 ? 15.543 -34.692 -44.511 1.00 121.74 300 ALA E N 1
ATOM 8023 C CA . ALA E 1 161 ? 15.381 -35.119 -45.897 1.00 90.75 300 ALA E CA 1
ATOM 8024 C C . ALA E 1 161 ? 16.187 -34.232 -46.841 1.00 34.13 300 ALA E C 1
ATOM 8025 O O . ALA E 1 161 ? 16.417 -33.056 -46.556 1.00 64.95 300 ALA E O 1
ATOM 8027 N N . GLY E 1 162 ? 16.612 -34.800 -47.963 1.00 138.86 301 GLY E N 1
ATOM 8028 C CA . GLY E 1 162 ? 17.385 -34.060 -48.944 1.00 138.92 301 GLY E CA 1
ATOM 8029 C C . GLY E 1 162 ? 17.557 -34.821 -50.244 1.00 146.13 301 GLY E C 1
ATOM 8030 O O . GLY E 1 162 ? 17.508 -36.050 -50.264 1.00 168.66 301 GLY E O 1
ATOM 8031 N N . TYR E 1 163 ? 17.759 -34.091 -51.336 1.00 52.82 302 TYR E N 1
ATOM 8032 C CA . TYR E 1 163 ? 17.948 -34.722 -52.636 1.00 49.93 302 TYR E CA 1
ATOM 8033 C C . TYR E 1 163 ? 19.327 -35.356 -52.751 1.00 68.31 302 TYR E C 1
ATOM 8034 O O . TYR E 1 163 ? 20.246 -35.017 -52.005 1.00 110.51 302 TYR E O 1
ATOM 8043 N N . LEU E 1 164 ? 19.461 -36.284 -53.689 1.00 69.06 303 LEU E N 1
ATOM 8044 C CA . LEU E 1 164 ? 20.738 -36.933 -53.944 1.00 73.15 303 LEU E CA 1
ATOM 8045 C C . LEU E 1 164 ? 21.420 -36.312 -55.155 1.00 88.32 303 LEU E C 1
ATOM 8046 O O . LEU E 1 164 ? 20.918 -36.396 -56.276 1.00 83.43 303 LEU E O 1
ATOM 8051 N N . GLU E 1 165 ? 22.566 -35.684 -54.914 1.00 98.15 304 GLU E N 1
ATOM 8052 C CA . GLU E 1 165 ? 23.312 -34.991 -55.958 1.00 112.47 304 GLU E CA 1
ATOM 8053 C C . GLU E 1 165 ? 23.568 -35.884 -57.166 1.00 105.24 304 GLU E C 1
ATOM 8054 O O . GLU E 1 165 ? 24.094 -36.988 -57.036 1.00 95.68 304 GLU E O 1
ATOM 8056 N N . GLY E 1 166 ? 23.194 -35.396 -58.344 1.00 86.96 305 GLY E N 1
ATOM 8057 C CA . GLY E 1 166 ? 23.380 -36.142 -59.573 1.00 86.61 305 GLY E CA 1
ATOM 8058 C C . GLY E 1 166 ? 22.953 -35.338 -60.785 1.00 109.45 305 GLY E C 1
ATOM 8059 O O . GLY E 1 166 ? 22.043 -34.515 -60.702 1.00 109.48 305 GLY E O 1
ATOM 8060 N N . ARG E 1 167 ? 23.610 -35.577 -61.915 1.00 64.81 306 ARG E N 1
ATOM 8061 C CA . ARG E 1 167 ? 23.301 -34.845 -63.135 1.00 75.16 306 ARG E CA 1
ATOM 8062 C C . ARG E 1 167 ? 23.497 -35.717 -64.371 1.00 101.96 306 ARG E C 1
ATOM 8063 O O . ARG E 1 167 ? 23.115 -36.887 -64.385 1.00 82.66 306 ARG E O 1
ATOM 8071 N N . VAL E 1 171 ? 19.670 -38.444 -71.291 1.00 71.87 310 VAL E N 1
ATOM 8072 C CA . VAL E 1 171 ? 18.268 -38.763 -71.530 1.00 18.74 310 VAL E CA 1
ATOM 8073 C C . VAL E 1 171 ? 18.127 -39.714 -72.719 1.00 68.59 310 VAL E C 1
ATOM 8074 O O . VAL E 1 171 ? 19.057 -39.877 -73.507 1.00 178.99 310 VAL E O 1
ATOM 8078 N N . GLY E 1 172 ? 16.958 -40.334 -72.843 1.00 75.18 311 GLY E N 1
ATOM 8079 C CA . GLY E 1 172 ? 16.727 -41.348 -73.857 1.00 68.55 311 GLY E CA 1
ATOM 8080 C C . GLY E 1 172 ? 16.958 -40.943 -75.304 1.00 105.39 311 GLY E C 1
ATOM 8081 O O . GLY E 1 172 ? 17.192 -41.803 -76.153 1.00 151.44 311 GLY E O 1
ATOM 8082 N N . LEU E 1 173 ? 16.899 -39.647 -75.596 1.00 124.01 312 LEU E N 1
ATOM 8083 C CA . LEU E 1 173 ? 16.972 -39.185 -76.984 1.00 98.38 312 LEU E CA 1
ATOM 8084 C C . LEU E 1 173 ? 18.384 -39.218 -77.579 1.00 74.63 312 LEU E C 1
ATOM 8085 O O . LEU E 1 173 ? 18.567 -39.621 -78.729 1.00 44.43 312 LEU E O 1
ATOM 8090 N N . PHE E 1 174 ? 19.376 -38.802 -76.797 1.00 139.94 313 PHE E N 1
ATOM 8091 C CA . PHE E 1 174 ? 20.757 -38.742 -77.272 1.00 127.55 313 PHE E CA 1
ATOM 8092 C C . PHE E 1 174 ? 21.326 -40.126 -77.582 1.00 161.58 313 PHE E C 1
ATOM 8093 O O . PHE E 1 174 ? 20.918 -41.121 -76.986 1.00 210.81 313 PHE E O 1
ATOM 8095 N N . ASP E 1 175 ? 22.273 -40.180 -78.515 1.00 66.73 314 ASP E N 1
ATOM 8096 C CA . ASP E 1 175 ? 22.939 -41.431 -78.865 1.00 96.25 314 ASP E CA 1
ATOM 8097 C C . ASP E 1 175 ? 24.218 -41.594 -78.048 1.00 155.75 314 ASP E C 1
ATOM 8098 O O . ASP E 1 175 ? 24.847 -42.654 -78.063 1.00 172.85 314 ASP E O 1
ATOM 8103 N N . ASP E 1 176 ? 24.594 -40.538 -77.335 1.00 206.22 315 ASP E N 1
ATOM 8104 C CA . ASP E 1 176 ? 25.793 -40.556 -76.503 1.00 197.91 315 ASP E CA 1
ATOM 8105 C C . ASP E 1 176 ? 25.438 -40.666 -75.023 1.00 184.16 315 ASP E C 1
ATOM 8106 O O . ASP E 1 176 ? 24.469 -40.064 -74.560 1.00 162.33 315 ASP E O 1
ATOM 8111 N N . TYR E 1 179 ? 25.855 -41.647 -68.728 1.00 126.11 318 TYR E N 1
ATOM 8112 C CA . TYR E 1 179 ? 25.106 -41.239 -67.545 1.00 135.94 318 TYR E CA 1
ATOM 8113 C C . TYR E 1 179 ? 25.870 -41.581 -66.275 1.00 153.32 318 TYR E C 1
ATOM 8114 O O . TYR E 1 179 ? 26.403 -42.679 -66.135 1.00 152.67 318 TYR E O 1
ATOM 8123 N N . ASP E 1 180 ? 25.921 -40.630 -65.351 1.00 172.28 319 ASP E N 1
ATOM 8124 C CA . ASP E 1 180 ? 26.666 -40.810 -64.113 1.00 155.78 319 ASP E CA 1
ATOM 8125 C C . ASP E 1 180 ? 26.021 -41.838 -63.189 1.00 108.48 319 ASP E C 1
ATOM 8126 O O . ASP E 1 180 ? 24.799 -41.878 -63.036 1.00 58.45 319 ASP E O 1
ATOM 8131 N N . ASP E 1 181 ? 26.855 -42.676 -62.582 0.00 99.51 320 ASP E N 1
ATOM 8132 C CA . ASP E 1 181 ? 26.396 -43.622 -61.574 0.00 114.19 320 ASP E CA 1
ATOM 8133 C C . ASP E 1 181 ? 27.145 -43.391 -60.264 0.00 121.54 320 ASP E C 1
ATOM 8134 O O . ASP E 1 181 ? 28.368 -43.262 -60.255 0.00 128.03 320 ASP E O 1
ATOM 8139 N N . ARG E 1 182 ? 26.406 -43.327 -59.160 1.00 114.33 321 ARG E N 1
ATOM 8140 C CA . ARG E 1 182 ? 27.011 -43.097 -57.852 1.00 130.00 321 ARG E CA 1
ATOM 8141 C C . ARG E 1 182 ? 26.518 -44.099 -56.813 1.00 116.45 321 ARG E C 1
ATOM 8142 O O . ARG E 1 182 ? 25.323 -44.380 -56.724 1.00 98.04 321 ARG E O 1
ATOM 8144 N N . VAL E 1 183 ? 27.448 -44.636 -56.030 1.00 148.38 322 VAL E N 1
ATOM 8145 C CA . VAL E 1 183 ? 27.120 -45.594 -54.980 1.00 116.60 322 VAL E CA 1
ATOM 8146 C C . VAL E 1 183 ? 26.914 -44.867 -53.652 1.00 138.43 322 VAL E C 1
ATOM 8147 O O . VAL E 1 183 ? 27.444 -43.775 -53.447 1.00 152.47 322 VAL E O 1
ATOM 8159 N N . GLU E 1 185 ? 25.920 -45.730 -49.191 1.00 64.61 324 GLU E N 1
ATOM 8160 C CA . GLU E 1 185 ? 25.554 -46.625 -48.099 1.00 68.77 324 GLU E CA 1
ATOM 8161 C C . GLU E 1 185 ? 24.191 -46.253 -47.519 1.00 78.15 324 GLU E C 1
ATOM 8162 O O . GLU E 1 185 ? 23.712 -45.133 -47.701 1.00 94.79 324 GLU E O 1
ATOM 8168 N N . LEU E 1 186 ? 23.570 -47.199 -46.823 1.00 74.91 325 LEU E N 1
ATOM 8169 C CA . LEU E 1 186 ? 22.252 -46.979 -46.237 1.00 76.21 325 LEU E CA 1
ATOM 8170 C C . LEU E 1 186 ? 22.246 -47.255 -44.738 1.00 88.67 325 LEU E C 1
ATOM 8171 O O . LEU E 1 186 ? 22.846 -48.222 -44.277 1.00 77.08 325 LEU E O 1
ATOM 8176 N N . PRO E 1 187 ? 21.567 -46.391 -43.971 1.00 99.35 326 PRO E N 1
ATOM 8177 C CA . PRO E 1 187 ? 21.385 -46.588 -42.529 1.00 84.02 326 PRO E CA 1
ATOM 8178 C C . PRO E 1 187 ? 20.342 -47.669 -42.250 1.00 95.15 326 PRO E C 1
ATOM 8179 O O . PRO E 1 187 ? 19.662 -48.109 -43.178 1.00 97.48 326 PRO E O 1
ATOM 8183 N N . PRO E 1 188 ? 20.223 -48.099 -40.985 1.00 90.96 327 PRO E N 1
ATOM 8184 C CA . PRO E 1 188 ? 19.229 -49.104 -40.590 1.00 104.27 327 PRO E CA 1
ATOM 8185 C C . PRO E 1 188 ? 17.806 -48.644 -40.890 1.00 101.99 327 PRO E C 1
ATOM 8186 O O . PRO E 1 188 ? 16.984 -49.440 -41.346 1.00 102.24 327 PRO E O 1
ATOM 8190 N N . SER E 1 189 ? 17.523 -47.371 -40.630 1.00 102.42 328 SER E N 1
ATOM 8191 C CA . SER E 1 189 ? 16.209 -46.801 -40.909 1.00 108.39 328 SER E CA 1
ATOM 8192 C C . SER E 1 189 ? 16.299 -45.768 -42.028 1.00 127.18 328 SER E C 1
ATOM 8193 O O . SER E 1 189 ? 16.781 -44.654 -41.823 1.00 106.88 328 SER E O 1
ATOM 8196 N N . PHE E 1 190 ? 15.828 -46.149 -43.212 1.00 111.29 329 PHE E N 1
ATOM 8197 C CA . PHE E 1 190 ? 15.956 -45.315 -44.401 1.00 104.54 329 PHE E CA 1
ATOM 8198 C C . PHE E 1 190 ? 14.664 -45.307 -45.211 1.00 107.39 329 PHE E C 1
ATOM 8199 O O . PHE E 1 190 ? 13.907 -46.277 -45.191 1.00 116.92 329 PHE E O 1
ATOM 8201 N N . SER E 1 191 ? 14.414 -44.214 -45.925 1.00 100.51 330 SER E N 1
ATOM 8202 C CA . SER E 1 191 ? 13.198 -44.093 -46.724 1.00 69.39 330 SER E CA 1
ATOM 8203 C C . SER E 1 191 ? 13.386 -43.198 -47.945 1.00 55.68 330 SER E C 1
ATOM 8204 O O . SER E 1 191 ? 13.210 -41.982 -47.870 1.00 78.29 330 SER E O 1
ATOM 8207 N N . LEU E 1 192 ? 13.736 -43.812 -49.071 1.00 94.77 331 LEU E N 1
ATOM 8208 C CA . LEU E 1 192 ? 13.912 -43.086 -50.323 1.00 86.34 331 LEU E CA 1
ATOM 8209 C C . LEU E 1 192 ? 12.574 -42.889 -51.031 1.00 79.26 331 LEU E C 1
ATOM 8210 O O . LEU E 1 192 ? 11.693 -43.745 -50.955 1.00 67.41 331 LEU E O 1
ATOM 8215 N N . SER E 1 193 ? 12.428 -41.762 -51.724 1.00 54.71 332 SER E N 1
ATOM 8216 C CA . SER E 1 193 ? 11.175 -41.432 -52.397 1.00 43.96 332 SER E CA 1
ATOM 8217 C C . SER E 1 193 ? 11.401 -40.877 -53.803 1.00 43.92 332 SER E C 1
ATOM 8218 O O . SER E 1 193 ? 11.982 -39.806 -53.971 1.00 69.56 332 SER E O 1
ATOM 8221 N N . LEU E 1 194 ? 10.933 -41.611 -54.810 1.00 46.29 333 LEU E N 1
ATOM 8222 C CA . LEU E 1 194 ? 11.036 -41.178 -56.200 1.00 26.89 333 LEU E CA 1
ATOM 8223 C C . LEU E 1 194 ? 9.797 -40.388 -56.613 1.00 56.62 333 LEU E C 1
ATOM 8224 O O . LEU E 1 194 ? 8.682 -40.716 -56.208 1.00 57.97 333 LEU E O 1
ATOM 8229 N N . PHE E 1 195 ? 9.993 -39.355 -57.427 1.00 45.32 334 PHE E N 1
ATOM 8230 C CA . PHE E 1 195 ? 8.897 -38.470 -57.814 1.00 36.98 334 PHE E CA 1
ATOM 8231 C C . PHE E 1 195 ? 8.817 -38.239 -59.325 1.00 66.65 334 PHE E C 1
ATOM 8232 O O . PHE E 1 195 ? 9.819 -38.341 -60.032 1.00 82.54 334 PHE E O 1
ATOM 8240 N N . SER E 1 196 ? 7.618 -37.919 -59.807 1.00 89.20 335 SER E N 1
ATOM 8241 C CA . SER E 1 196 ? 7.371 -37.736 -61.237 1.00 76.92 335 SER E CA 1
ATOM 8242 C C . SER E 1 196 ? 7.282 -36.253 -61.615 1.00 67.75 335 SER E C 1
ATOM 8243 O O . SER E 1 196 ? 7.624 -35.382 -60.818 1.00 85.92 335 SER E O 1
ATOM 8246 N N . ASP E 1 197 ? 6.823 -35.973 -62.833 1.00 107.81 336 ASP E N 1
ATOM 8247 C CA . ASP E 1 197 ? 6.717 -34.597 -63.320 1.00 71.24 336 ASP E CA 1
ATOM 8248 C C . ASP E 1 197 ? 5.784 -33.755 -62.451 1.00 58.61 336 ASP E C 1
ATOM 8249 O O . ASP E 1 197 ? 6.095 -32.611 -62.117 1.00 113.40 336 ASP E O 1
ATOM 8254 N N . GLY E 1 198 ? 4.639 -34.327 -62.095 1.00 34.61 337 GLY E N 1
ATOM 8255 C CA . GLY E 1 198 ? 3.614 -33.611 -61.355 1.00 23.74 337 GLY E CA 1
ATOM 8256 C C . GLY E 1 198 ? 3.989 -33.267 -59.926 1.00 67.92 337 GLY E C 1
ATOM 8257 O O . GLY E 1 198 ? 4.462 -34.118 -59.174 1.00 56.88 337 GLY E O 1
ATOM 8258 N N . ILE E 1 199 ? 3.763 -32.011 -59.550 1.00 112.25 338 ILE E N 1
ATOM 8259 C CA . ILE E 1 199 ? 4.071 -31.544 -58.202 1.00 151.04 338 ILE E CA 1
ATOM 8260 C C . ILE E 1 199 ? 2.828 -30.974 -57.514 1.00 150.97 338 ILE E C 1
ATOM 8261 O O . ILE E 1 199 ? 2.060 -30.228 -58.122 1.00 57.25 338 ILE E O 1
ATOM 8266 N N . LEU E 1 200 ? 2.645 -31.326 -56.242 1.00 187.09 339 LEU E N 1
ATOM 8267 C CA . LEU E 1 200 ? 1.466 -30.920 -55.476 1.00 99.07 339 LEU E CA 1
ATOM 8268 C C . LEU E 1 200 ? 1.315 -29.402 -55.410 1.00 56.74 339 LEU E C 1
ATOM 8269 O O . LEU E 1 200 ? 2.289 -28.679 -55.212 1.00 91.81 339 LEU E O 1
ATOM 8274 N N . ASP E 1 201 ? 0.079 -28.936 -55.566 1.00 172.62 340 ASP E N 1
ATOM 8275 C CA . ASP E 1 201 ? -0.236 -27.508 -55.614 1.00 171.66 340 ASP E CA 1
ATOM 8276 C C . ASP E 1 201 ? 0.515 -26.668 -54.585 1.00 157.91 340 ASP E C 1
ATOM 8277 O O . ASP E 1 201 ? 1.263 -25.758 -54.939 1.00 138.08 340 ASP E O 1
ATOM 8282 N N . VAL E 1 202 ? 0.293 -26.976 -53.312 1.00 145.95 341 VAL E N 1
ATOM 8283 C CA . VAL E 1 202 ? 0.744 -26.130 -52.211 1.00 71.84 341 VAL E CA 1
ATOM 8284 C C . VAL E 1 202 ? 2.220 -25.745 -52.297 1.00 95.02 341 VAL E C 1
ATOM 8285 O O . VAL E 1 202 ? 3.063 -26.549 -52.685 1.00 95.14 341 VAL E O 1
ATOM 8289 N N . THR E 1 207 ? 4.037 -20.567 -56.975 1.00 59.55 346 THR E N 1
ATOM 8290 C CA . THR E 1 207 ? 5.059 -19.542 -57.147 1.00 109.52 346 THR E CA 1
ATOM 8291 C C . THR E 1 207 ? 6.073 -19.947 -58.212 1.00 121.79 346 THR E C 1
ATOM 8292 O O . THR E 1 207 ? 5.706 -20.360 -59.313 1.00 74.07 346 THR E O 1
ATOM 8296 N N . LEU E 1 208 ? 7.350 -19.820 -57.870 1.00 94.69 347 LEU E N 1
ATOM 8297 C CA . LEU E 1 208 ? 8.436 -20.224 -58.751 1.00 118.51 347 LEU E CA 1
ATOM 8298 C C . LEU E 1 208 ? 8.522 -21.746 -58.807 1.00 153.09 347 LEU E C 1
ATOM 8299 O O . LEU E 1 208 ? 8.064 -22.433 -57.893 1.00 196.56 347 LEU E O 1
ATOM 8304 N N . LYS E 1 209 ? 9.110 -22.270 -59.878 1.00 66.21 348 LYS E N 1
ATOM 8305 C CA . LYS E 1 209 ? 9.292 -23.711 -60.021 1.00 99.45 348 LYS E CA 1
ATOM 8306 C C . LYS E 1 209 ? 10.497 -24.189 -59.215 1.00 103.89 348 LYS E C 1
ATOM 8307 O O . LYS E 1 209 ? 10.613 -25.371 -58.890 1.00 120.33 348 LYS E O 1
ATOM 8313 N N . GLU E 1 210 ? 11.388 -23.257 -58.894 1.00 109.89 349 GLU E N 1
ATOM 8314 C CA . GLU E 1 210 ? 12.562 -23.548 -58.084 1.00 109.82 349 GLU E CA 1
ATOM 8315 C C . GLU E 1 210 ? 12.161 -23.724 -56.624 1.00 127.19 349 GLU E C 1
ATOM 8316 O O . GLU E 1 210 ? 12.696 -24.579 -55.917 1.00 117.12 349 GLU E O 1
ATOM 8322 N N . LYS E 1 211 ? 11.215 -22.902 -56.183 1.00 193.51 350 LYS E N 1
ATOM 8323 C CA . LYS E 1 211 ? 10.718 -22.956 -54.815 1.00 196.71 350 LYS E CA 1
ATOM 8324 C C . LYS E 1 211 ? 9.953 -24.250 -54.578 1.00 181.89 350 LYS E C 1
ATOM 8325 O O . LYS E 1 211 ? 9.939 -24.781 -53.469 1.00 180.99 350 LYS E O 1
ATOM 8327 N N . GLU E 1 212 ? 9.317 -24.753 -55.631 1.00 109.06 351 GLU E N 1
ATOM 8328 C CA . GLU E 1 212 ? 8.542 -25.983 -55.542 1.00 118.68 351 GLU E CA 1
ATOM 8329 C C . GLU E 1 212 ? 9.461 -27.199 -55.599 1.00 97.78 351 GLU E C 1
ATOM 8330 O O . GLU E 1 212 ? 9.018 -28.331 -55.411 1.00 84.43 351 GLU E O 1
ATOM 8336 N N . ALA E 1 213 ? 10.743 -26.957 -55.861 1.00 81.12 352 ALA E N 1
ATOM 8337 C CA . ALA E 1 213 ? 11.728 -28.031 -55.941 1.00 96.11 352 ALA E CA 1
ATOM 8338 C C . ALA E 1 213 ? 12.392 -28.263 -54.589 1.00 90.75 352 ALA E C 1
ATOM 8339 O O . ALA E 1 213 ? 12.888 -29.354 -54.308 1.00 96.81 352 ALA E O 1
ATOM 8341 N N . SER E 1 214 ? 12.399 -27.228 -53.755 1.00 55.88 353 SER E N 1
ATOM 8342 C CA . SER E 1 214 ? 12.937 -27.333 -52.406 1.00 96.41 353 SER E CA 1
ATOM 8343 C C . SER E 1 214 ? 11.812 -27.623 -51.418 1.00 59.40 353 SER E C 1
ATOM 8344 O O . SER E 1 214 ? 12.054 -27.876 -50.238 1.00 81.37 353 SER E O 1
ATOM 8347 N N . LEU E 1 215 ? 10.580 -27.582 -51.912 1.00 81.73 354 LEU E N 1
ATOM 8348 C CA . LEU E 1 215 ? 9.405 -27.869 -51.095 1.00 77.72 354 LEU E CA 1
ATOM 8349 C C . LEU E 1 215 ? 9.245 -29.354 -50.776 1.00 73.27 354 LEU E C 1
ATOM 8350 O O . LEU E 1 215 ? 8.936 -29.713 -49.640 1.00 73.56 354 LEU E O 1
ATOM 8355 N N . PRO E 1 216 ? 9.444 -30.222 -51.779 1.00 101.28 355 PRO E N 1
ATOM 8356 C CA . PRO E 1 216 ? 9.123 -31.639 -51.605 1.00 52.67 355 PRO E CA 1
ATOM 8357 C C . PRO E 1 216 ? 9.995 -32.259 -50.526 1.00 66.63 355 PRO E C 1
ATOM 8358 O O . PRO E 1 216 ? 9.504 -33.041 -49.717 1.00 105.88 355 PRO E O 1
ATOM 8362 N N . GLU E 1 217 ? 11.272 -31.897 -50.508 1.00 50.48 356 GLU E N 1
ATOM 8363 C CA . GLU E 1 217 ? 12.176 -32.376 -49.472 1.00 82.85 356 GLU E CA 1
ATOM 8364 C C . GLU E 1 217 ? 11.711 -31.902 -48.097 1.00 98.27 356 GLU E C 1
ATOM 8365 O O . GLU E 1 217 ? 11.940 -32.572 -47.090 1.00 82.12 356 GLU E O 1
ATOM 8371 N N . GLN E 1 218 ? 11.050 -30.747 -48.066 1.00 109.21 357 GLN E N 1
ATOM 8372 C CA . GLN E 1 218 ? 10.493 -30.203 -46.829 1.00 101.12 357 GLN E CA 1
ATOM 8373 C C . GLN E 1 218 ? 9.167 -30.866 -46.458 1.00 104.59 357 GLN E C 1
ATOM 8374 O O . GLN E 1 218 ? 8.925 -31.178 -45.292 1.00 111.37 357 GLN E O 1
ATOM 8380 N N . VAL E 1 219 ? 8.308 -31.072 -47.453 1.00 109.78 358 VAL E N 1
ATOM 8381 C CA . VAL E 1 219 ? 6.993 -31.666 -47.220 1.00 77.95 358 VAL E CA 1
ATOM 8382 C C . VAL E 1 219 ? 7.069 -33.183 -47.046 1.00 74.69 358 VAL E C 1
ATOM 8383 O O . VAL E 1 219 ? 6.241 -33.777 -46.355 1.00 98.04 358 VAL E O 1
ATOM 8387 N N . ALA E 1 220 ? 8.062 -33.806 -47.670 1.00 38.16 359 ALA E N 1
ATOM 8388 C CA . ALA E 1 220 ? 8.265 -35.243 -47.519 1.00 66.08 359 ALA E CA 1
ATOM 8389 C C . ALA E 1 220 ? 8.614 -35.570 -46.074 1.00 86.45 359 ALA E C 1
ATOM 8390 O O . ALA E 1 220 ? 8.123 -36.546 -45.510 1.00 75.81 359 ALA E O 1
ATOM 8392 N N . ALA E 1 221 ? 9.468 -34.741 -45.481 1.00 160.34 360 ALA E N 1
ATOM 8393 C CA . ALA E 1 221 ? 9.852 -34.904 -44.086 1.00 144.80 360 ALA E CA 1
ATOM 8394 C C . ALA E 1 221 ? 8.660 -34.663 -43.168 1.00 108.61 360 ALA E C 1
ATOM 8395 O O . ALA E 1 221 ? 8.230 -35.561 -42.447 1.00 98.22 360 ALA E O 1
ATOM 8397 N N . ALA E 1 222 ? 8.129 -33.444 -43.209 1.00 71.44 361 ALA E N 1
ATOM 8398 C CA . ALA E 1 222 ? 7.009 -33.052 -42.358 1.00 57.42 361 ALA E CA 1
ATOM 8399 C C . ALA E 1 222 ? 5.888 -34.087 -42.366 1.00 56.12 361 ALA E C 1
ATOM 8400 O O . ALA E 1 222 ? 5.259 -34.343 -41.340 1.00 101.45 361 ALA E O 1
ATOM 8402 N N . GLY E 1 223 ? 5.642 -34.681 -43.529 1.00 47.39 362 GLY E N 1
ATOM 8403 C CA . GLY E 1 223 ? 4.615 -35.695 -43.659 1.00 62.47 362 GLY E CA 1
ATOM 8404 C C . GLY E 1 223 ? 5.172 -37.094 -43.486 1.00 75.87 362 GLY E C 1
ATOM 8405 O O . GLY E 1 223 ? 6.370 -37.319 -43.657 1.00 40.78 362 GLY E O 1
ATOM 8406 N N . GLY E 1 224 ? 4.302 -38.034 -43.135 1.00 123.80 363 GLY E N 1
ATOM 8407 C CA . GLY E 1 224 ? 4.689 -39.428 -43.012 1.00 106.68 363 GLY E CA 1
ATOM 8408 C C . GLY E 1 224 ? 5.265 -39.947 -44.315 1.00 128.50 363 GLY E C 1
ATOM 8409 O O . GLY E 1 224 ? 4.597 -39.930 -45.350 1.00 162.16 363 GLY E O 1
ATOM 8410 N N . THR E 1 225 ? 6.508 -40.411 -44.264 1.00 100.91 364 THR E N 1
ATOM 8411 C CA . THR E 1 225 ? 7.221 -40.831 -45.467 1.00 116.84 364 THR E CA 1
ATOM 8412 C C . THR E 1 225 ? 6.521 -41.988 -46.180 1.00 78.93 364 THR E C 1
ATOM 8413 O O . THR E 1 225 ? 6.840 -42.309 -47.324 1.00 99.68 364 THR E O 1
ATOM 8417 N N . LEU E 1 226 ? 5.558 -42.601 -45.501 1.00 103.92 365 LEU E N 1
ATOM 8418 C CA . LEU E 1 226 ? 4.828 -43.734 -46.057 1.00 120.44 365 LEU E CA 1
ATOM 8419 C C . LEU E 1 226 ? 4.133 -43.407 -47.369 1.00 126.10 365 LEU E C 1
ATOM 8420 O O . LEU E 1 226 ? 3.767 -42.259 -47.627 1.00 114.22 365 LEU E O 1
ATOM 8425 N N . ASP E 1 227 ? 3.951 -44.433 -48.192 1.00 109.64 366 ASP E N 1
ATOM 8426 C CA . ASP E 1 227 ? 3.066 -44.336 -49.339 1.00 106.22 366 ASP E CA 1
ATOM 8427 C C . ASP E 1 227 ? 1.643 -44.326 -48.802 1.00 126.82 366 ASP E C 1
ATOM 8428 O O . ASP E 1 227 ? 0.725 -43.848 -49.462 1.00 93.11 366 ASP E O 1
ATOM 8433 N N . GLY E 1 228 ? 1.473 -44.856 -47.594 1.00 108.96 367 GLY E N 1
ATOM 8434 C CA . GLY E 1 228 ? 0.180 -44.870 -46.935 1.00 43.86 367 GLY E CA 1
ATOM 8435 C C . GLY E 1 228 ? -0.385 -43.470 -46.832 1.00 79.23 367 GLY E C 1
ATOM 8436 O O . GLY E 1 228 ? -1.588 -43.254 -46.977 1.00 111.46 367 GLY E O 1
ATOM 8437 N N . LEU E 1 229 ? 0.499 -42.514 -46.580 1.00 72.25 368 LEU E N 1
ATOM 8438 C CA . LEU E 1 229 ? 0.116 -41.115 -46.516 1.00 98.02 368 LEU E CA 1
ATOM 8439 C C . LEU E 1 229 ? -0.166 -40.581 -47.914 1.00 107.04 368 LEU E C 1
ATOM 8440 O O . LEU E 1 229 ? -1.017 -39.712 -48.102 1.00 94.25 368 LEU E O 1
ATOM 8445 N N . ARG E 1 230 ? 0.550 -41.115 -48.894 1.00 76.86 369 ARG E N 1
ATOM 8446 C CA . ARG E 1 230 ? 0.423 -40.640 -50.263 1.00 61.12 369 ARG E CA 1
ATOM 8447 C C . ARG E 1 230 ? -0.738 -41.314 -50.993 1.00 121.20 369 ARG E C 1
ATOM 8448 O O . ARG E 1 230 ? -1.438 -40.680 -51.776 1.00 74.47 369 ARG E O 1
ATOM 8456 N N . GLN E 1 231 ? -0.949 -42.600 -50.734 1.00 132.40 370 GLN E N 1
ATOM 8457 C CA . GLN E 1 231 ? -2.039 -43.316 -51.385 1.00 122.73 370 GLN E CA 1
ATOM 8458 C C . GLN E 1 231 ? -3.372 -42.609 -51.148 1.00 141.32 370 GLN E C 1
ATOM 8459 O O . GLN E 1 231 ? -4.253 -42.622 -52.008 1.00 140.26 370 GLN E O 1
ATOM 8465 N N . VAL E 1 232 ? -3.504 -41.971 -49.991 1.00 167.69 371 VAL E N 1
ATOM 8466 C CA . VAL E 1 232 ? -4.753 -41.313 -49.631 1.00 162.39 371 VAL E CA 1
ATOM 8467 C C . VAL E 1 232 ? -5.032 -40.077 -50.486 1.00 151.38 371 VAL E C 1
ATOM 8468 O O . VAL E 1 232 ? -6.180 -39.813 -50.845 1.00 134.33 371 VAL E O 1
ATOM 8472 N N . PHE E 1 233 ? -3.991 -39.326 -50.825 1.00 205.49 372 PHE E N 1
ATOM 8473 C CA . PHE E 1 233 ? -4.195 -38.117 -51.616 1.00 183.97 372 PHE E CA 1
ATOM 8474 C C . PHE E 1 233 ? -4.744 -38.459 -52.998 1.00 113.91 372 PHE E C 1
ATOM 8475 O O . PHE E 1 233 ? -4.110 -39.165 -53.784 1.00 78.00 372 PHE E O 1
ATOM 8483 N N . GLY E 1 234 ? -5.946 -37.967 -53.271 1.00 33.38 373 GLY E N 1
ATOM 8484 C CA . GLY E 1 234 ? -6.592 -38.196 -54.545 1.00 34.95 373 GLY E CA 1
ATOM 8485 C C . GLY E 1 234 ? -7.435 -37.009 -54.959 1.00 103.37 373 GLY E C 1
ATOM 8486 O O . GLY E 1 234 ? -8.503 -36.767 -54.395 1.00 50.36 373 GLY E O 1
ATOM 8487 N N . LEU E 1 235 ? -6.941 -36.255 -55.933 1.00 143.39 374 LEU E N 1
ATOM 8488 C CA . LEU E 1 235 ? -7.723 -35.193 -56.547 1.00 117.87 374 LEU E CA 1
ATOM 8489 C C . LEU E 1 235 ? -8.675 -35.833 -57.545 1.00 65.36 374 LEU E C 1
ATOM 8490 O O . LEU E 1 235 ? -8.447 -36.958 -57.987 1.00 99.66 374 LEU E O 1
ATOM 8495 N N . ALA E 1 236 ? -9.745 -35.126 -57.893 0.00 68.95 375 ALA E N 1
ATOM 8496 C CA . ALA E 1 236 ? -10.700 -35.644 -58.864 0.00 72.51 375 ALA E CA 1
ATOM 8497 C C . ALA E 1 236 ? -9.963 -36.111 -60.114 0.00 73.06 375 ALA E C 1
ATOM 8498 O O . ALA E 1 236 ? -9.189 -35.356 -60.702 0.00 71.82 375 ALA E O 1
ATOM 8500 N N . ASN E 1 237 ? -10.195 -37.360 -60.507 1.00 78.53 376 ASN E N 1
ATOM 8501 C CA . ASN E 1 237 ? -9.504 -37.947 -61.651 1.00 133.73 376 ASN E CA 1
ATOM 8502 C C . ASN E 1 237 ? -9.533 -37.040 -62.875 1.00 153.11 376 ASN E C 1
ATOM 8503 O O . ASN E 1 237 ? -8.571 -36.981 -63.641 1.00 36.70 376 ASN E O 1
ATOM 8505 N N . LEU E 1 238 ? -10.645 -36.333 -63.046 1.00 209.05 377 LEU E N 1
ATOM 8506 C CA . LEU E 1 238 ? -10.803 -35.390 -64.144 1.00 161.41 377 LEU E CA 1
ATOM 8507 C C . LEU E 1 238 ? -9.707 -34.331 -64.115 1.00 124.43 377 LEU E C 1
ATOM 8508 O O . LEU E 1 238 ? -9.145 -33.975 -65.150 1.00 127.42 377 LEU E O 1
ATOM 8513 N N . ALA E 1 239 ? -9.410 -33.830 -62.919 1.00 100.83 378 ALA E N 1
ATOM 8514 C CA . ALA E 1 239 ? -8.380 -32.812 -62.747 1.00 117.24 378 ALA E CA 1
ATOM 8515 C C . ALA E 1 239 ? -7.033 -33.295 -63.270 1.00 136.09 378 ALA E C 1
ATOM 8516 O O . ALA E 1 239 ? -6.613 -34.418 -62.991 1.00 137.89 378 ALA E O 1
ATOM 8518 N N . GLU E 1 240 ? -6.361 -32.439 -64.031 1.00 122.55 379 GLU E N 1
ATOM 8519 C CA . GLU E 1 240 ? -5.060 -32.775 -64.590 1.00 80.11 379 GLU E CA 1
ATOM 8520 C C . GLU E 1 240 ? -4.058 -31.650 -64.347 1.00 78.84 379 GLU E C 1
ATOM 8521 O O . GLU E 1 240 ? -4.342 -30.484 -64.619 1.00 152.72 379 GLU E O 1
ATOM 8531 N N . PRO E 1 242 ? -1.198 -31.050 -65.931 1.00 155.48 381 PRO E N 1
ATOM 8532 C CA . PRO E 1 242 ? -1.895 -32.275 -66.336 1.00 182.53 381 PRO E CA 1
ATOM 8533 C C . PRO E 1 242 ? -0.990 -33.495 -66.266 1.00 190.93 381 PRO E C 1
ATOM 8534 O O . PRO E 1 242 ? -1.471 -34.629 -66.295 1.00 180.80 381 PRO E O 1
ATOM 8538 N N . ASP E 1 243 ? 0.312 -33.252 -66.177 1.00 109.90 382 ASP E N 1
ATOM 8539 C CA . ASP E 1 243 ? 1.296 -34.321 -66.251 1.00 70.14 382 ASP E CA 1
ATOM 8540 C C . ASP E 1 243 ? 0.960 -35.454 -65.292 1.00 80.58 382 ASP E C 1
ATOM 8541 O O . ASP E 1 243 ? 0.601 -35.226 -64.136 1.00 101.09 382 ASP E O 1
ATOM 8546 N N . ASP E 1 244 ? 1.068 -36.679 -65.793 1.00 84.37 383 ASP E N 1
ATOM 8547 C CA . ASP E 1 244 ? 0.824 -37.862 -64.987 1.00 94.81 383 ASP E CA 1
ATOM 8548 C C . ASP E 1 244 ? 1.611 -37.775 -63.687 1.00 95.16 383 ASP E C 1
ATOM 8549 O O . ASP E 1 244 ? 2.714 -37.228 -63.653 1.00 68.34 383 ASP E O 1
ATOM 8554 N N . ILE E 1 245 ? 1.034 -38.303 -62.615 1.00 87.39 384 ILE E N 1
ATOM 8555 C CA . ILE E 1 245 ? 1.673 -38.250 -61.309 1.00 95.58 384 ILE E CA 1
ATOM 8556 C C . ILE E 1 245 ? 1.955 -39.653 -60.779 1.00 82.38 384 ILE E C 1
ATOM 8557 O O . ILE E 1 245 ? 1.068 -40.505 -60.747 1.00 66.75 384 ILE E O 1
ATOM 8562 N N . ALA E 1 246 ? 3.198 -39.888 -60.376 1.00 88.84 385 ALA E N 1
ATOM 8563 C CA . ALA E 1 246 ? 3.602 -41.189 -59.860 1.00 49.01 385 ALA E CA 1
ATOM 8564 C C . ALA E 1 246 ? 4.759 -41.052 -58.880 1.00 67.46 385 ALA E C 1
ATOM 8565 O O . ALA E 1 246 ? 5.661 -40.238 -59.078 1.00 102.29 385 ALA E O 1
ATOM 8567 N N . LEU E 1 247 ? 4.730 -41.852 -57.820 1.00 57.35 386 LEU E N 1
ATOM 8568 C CA . LEU E 1 247 ? 5.806 -41.838 -56.838 1.00 32.86 386 LEU E CA 1
ATOM 8569 C C . LEU E 1 247 ? 6.134 -43.236 -56.325 1.00 50.17 386 LEU E C 1
ATOM 8570 O O . LEU E 1 247 ? 5.251 -44.077 -56.155 1.00 53.18 386 LEU E O 1
ATOM 8575 N N . LEU E 1 248 ? 7.419 -43.474 -56.092 1.00 36.90 387 LEU E N 1
ATOM 8576 C CA . LEU E 1 248 ? 7.891 -44.746 -55.566 1.00 35.01 387 LEU E CA 1
ATOM 8577 C C . LEU E 1 248 ? 8.554 -44.528 -54.214 1.00 53.75 387 LEU E C 1
ATOM 8578 O O . LEU E 1 248 ? 9.407 -43.655 -54.068 1.00 94.78 387 LEU E O 1
ATOM 8583 N N . VAL E 1 249 ? 8.158 -45.321 -53.226 1.00 37.96 388 VAL E N 1
ATOM 8584 C CA . VAL E 1 249 ? 8.704 -45.186 -51.883 1.00 77.94 388 VAL E CA 1
ATOM 8585 C C . VAL E 1 249 ? 9.379 -46.470 -51.414 1.00 56.55 388 VAL E C 1
ATOM 8586 O O . VAL E 1 249 ? 8.749 -47.523 -51.323 1.00 42.50 388 VAL E O 1
ATOM 8590 N N . LEU E 1 250 ? 10.671 -46.370 -51.121 1.00 65.65 389 LEU E N 1
ATOM 8591 C CA . LEU E 1 250 ? 11.435 -47.493 -50.599 1.00 39.43 389 LEU E CA 1
ATOM 8592 C C . LEU E 1 250 ? 11.813 -47.217 -49.149 1.00 49.43 389 LEU E C 1
ATOM 8593 O O . LEU E 1 250 ? 12.534 -46.263 -48.863 1.00 66.15 389 LEU E O 1
ATOM 8598 N N . SER E 1 251 ? 11.324 -48.051 -48.237 1.00 113.82 390 SER E N 1
ATOM 8599 C CA . SER E 1 251 ? 11.529 -47.825 -46.808 1.00 116.32 390 SER E CA 1
ATOM 8600 C C . SER E 1 251 ? 12.112 -49.042 -46.090 1.00 97.16 390 SER E C 1
ATOM 8601 O O . SER E 1 251 ? 11.929 -50.179 -46.524 1.00 65.71 390 SER E O 1
ATOM 8604 N N . ARG E 1 252 ? 12.810 -48.790 -44.987 1.00 122.48 391 ARG E N 1
ATOM 8605 C CA . ARG E 1 252 ? 13.444 -49.850 -44.212 1.00 109.34 391 ARG E CA 1
ATOM 8606 C C . ARG E 1 252 ? 13.649 -49.431 -42.760 1.00 136.09 391 ARG E C 1
ATOM 8607 O O . ARG E 1 252 ? 14.231 -48.383 -42.489 1.00 144.19 391 ARG E O 1
ATOM 8615 N N . ASN E 1 253 ? 13.168 -50.259 -41.838 1.00 138.62 392 ASN E N 1
ATOM 8616 C CA . ASN E 1 253 ? 13.375 -50.045 -40.408 1.00 104.86 392 ASN E CA 1
ATOM 8617 C C . ASN E 1 253 ? 12.588 -51.041 -39.567 1.00 99.68 392 ASN E C 1
ATOM 8618 O O . ASN E 1 253 ? 12.203 -50.743 -38.439 1.00 135.50 392 ASN E O 1
ATOM 8623 N N . ALA F 1 8 ? -19.417 -32.769 -74.931 1.00 34.79 147 ALA F N 1
ATOM 8624 C CA . ALA F 1 8 ? -18.874 -33.697 -73.945 1.00 40.38 147 ALA F CA 1
ATOM 8625 C C . ALA F 1 8 ? -17.355 -33.788 -74.060 1.00 92.89 147 ALA F C 1
ATOM 8626 O O . ALA F 1 8 ? -16.758 -33.215 -74.971 1.00 73.15 147 ALA F O 1
ATOM 8628 N N . SER F 1 9 ? -16.735 -34.513 -73.132 1.00 100.56 148 SER F N 1
ATOM 8629 C CA . SER F 1 9 ? -15.280 -34.627 -73.101 1.00 96.27 148 SER F CA 1
ATOM 8630 C C . SER F 1 9 ? -14.774 -35.801 -73.934 1.00 112.20 148 SER F C 1
ATOM 8631 O O . SER F 1 9 ? -13.680 -36.316 -73.699 1.00 111.06 148 SER F O 1
ATOM 8634 N N . LEU F 1 10 ? -15.575 -36.222 -74.905 1.00 102.28 149 LEU F N 1
ATOM 8635 C CA . LEU F 1 10 ? -15.132 -37.226 -75.860 1.00 79.11 149 LEU F CA 1
ATOM 8636 C C . LEU F 1 10 ? -14.158 -36.608 -76.854 1.00 83.85 149 LEU F C 1
ATOM 8637 O O . LEU F 1 10 ? -13.159 -37.222 -77.220 1.00 70.30 149 LEU F O 1
ATOM 8642 N N . ASN F 1 11 ? -14.460 -35.389 -77.289 1.00 66.70 150 ASN F N 1
ATOM 8643 C CA . ASN F 1 11 ? -13.639 -34.701 -78.278 1.00 52.00 150 ASN F CA 1
ATOM 8644 C C . ASN F 1 11 ? -12.169 -34.667 -77.871 1.00 42.33 150 ASN F C 1
ATOM 8645 O O . ASN F 1 11 ? -11.278 -34.787 -78.710 1.00 51.80 150 ASN F O 1
ATOM 8650 N N . LEU F 1 12 ? -11.927 -34.510 -76.573 1.00 67.81 151 LEU F N 1
ATOM 8651 C CA . LEU F 1 12 ? -10.577 -34.532 -76.027 1.00 55.96 151 LEU F CA 1
ATOM 8652 C C . LEU F 1 12 ? -10.015 -35.949 -76.111 1.00 66.95 151 LEU F C 1
ATOM 8653 O O . LEU F 1 12 ? -8.826 -36.147 -76.359 1.00 99.47 151 LEU F O 1
ATOM 8658 N N . LEU F 1 13 ? -10.888 -36.932 -75.899 1.00 68.32 152 LEU F N 1
ATOM 8659 C CA . LEU F 1 13 ? -10.527 -38.341 -76.031 1.00 70.40 152 LEU F CA 1
ATOM 8660 C C . LEU F 1 13 ? -10.171 -38.683 -77.472 1.00 86.99 152 LEU F C 1
ATOM 8661 O O . LEU F 1 13 ? -9.335 -39.548 -77.726 1.00 104.95 152 LEU F O 1
ATOM 8666 N N . GLN F 1 14 ? -10.820 -38.007 -78.413 1.00 82.99 153 GLN F N 1
ATOM 8667 C CA . GLN F 1 14 ? -10.566 -38.238 -79.829 1.00 92.61 153 GLN F CA 1
ATOM 8668 C C . GLN F 1 14 ? -9.208 -37.677 -80.221 1.00 85.20 153 GLN F C 1
ATOM 8669 O O . GLN F 1 14 ? -8.523 -38.226 -81.083 1.00 87.58 153 GLN F O 1
ATOM 8675 N N . GLU F 1 15 ? -8.827 -36.579 -79.581 1.00 77.13 154 GLU F N 1
ATOM 8676 C CA . GLU F 1 15 ? -7.540 -35.951 -79.842 1.00 84.10 154 GLU F CA 1
ATOM 8677 C C . GLU F 1 15 ? -6.408 -36.872 -79.419 1.00 77.14 154 GLU F C 1
ATOM 8678 O O . GLU F 1 15 ? -5.384 -36.967 -80.093 1.00 74.63 154 GLU F O 1
ATOM 8684 N N . ASP F 1 16 ? -6.599 -37.548 -78.291 1.00 74.07 155 ASP F N 1
ATOM 8685 C CA . ASP F 1 16 ? -5.560 -38.405 -77.740 1.00 67.80 155 ASP F CA 1
ATOM 8686 C C . ASP F 1 16 ? -5.475 -39.713 -78.524 1.00 59.71 155 ASP F C 1
ATOM 8687 O O . ASP F 1 16 ? -4.416 -40.336 -78.591 1.00 77.68 155 ASP F O 1
ATOM 8692 N N . GLN F 1 17 ? -6.591 -40.119 -79.123 1.00 98.34 156 GLN F N 1
ATOM 8693 C CA . GLN F 1 17 ? -6.622 -41.333 -79.934 1.00 82.06 156 GLN F CA 1
ATOM 8694 C C . GLN F 1 17 ? -6.048 -41.095 -81.328 1.00 88.65 156 GLN F C 1
ATOM 8695 O O . GLN F 1 17 ? -5.427 -41.985 -81.910 1.00 97.84 156 GLN F O 1
ATOM 8701 N N . ASN F 1 18 ? -6.261 -39.896 -81.861 1.00 110.29 157 ASN F N 1
ATOM 8702 C CA . ASN F 1 18 ? -5.701 -39.529 -83.157 1.00 104.04 157 ASN F CA 1
ATOM 8703 C C . ASN F 1 18 ? -4.200 -39.294 -83.061 1.00 112.13 157 ASN F C 1
ATOM 8704 O O . ASN F 1 18 ? -3.504 -39.227 -84.072 1.00 139.03 157 ASN F O 1
ATOM 8709 N N . ALA F 1 19 ? -3.709 -39.167 -81.831 1.00 86.78 158 ALA F N 1
ATOM 8710 C CA . ALA F 1 19 ? -2.283 -39.003 -81.589 1.00 66.88 158 ALA F CA 1
ATOM 8711 C C . ALA F 1 19 ? -1.565 -40.332 -81.783 1.00 93.15 158 ALA F C 1
ATOM 8712 O O . ALA F 1 19 ? -0.509 -40.394 -82.412 1.00 128.22 158 ALA F O 1
ATOM 8714 N N . GLY F 1 20 ? -2.149 -41.395 -81.237 1.00 58.84 159 GLY F N 1
ATOM 8715 C CA . GLY F 1 20 ? -1.605 -42.732 -81.392 1.00 79.51 159 GLY F CA 1
ATOM 8716 C C . GLY F 1 20 ? -1.738 -43.224 -82.820 1.00 68.75 159 GLY F C 1
ATOM 8717 O O . GLY F 1 20 ? -1.034 -44.138 -83.252 1.00 70.62 159 GLY F O 1
ATOM 8718 N N . ARG F 1 21 ? -2.651 -42.608 -83.560 1.00 72.39 160 ARG F N 1
ATOM 8719 C CA . ARG F 1 21 ? -2.893 -42.967 -84.950 1.00 40.26 160 ARG F CA 1
ATOM 8720 C C . ARG F 1 21 ? -1.823 -42.382 -85.870 1.00 51.86 160 ARG F C 1
ATOM 8721 O O . ARG F 1 21 ? -1.250 -43.092 -86.697 1.00 89.62 160 ARG F O 1
ATOM 8729 N N . GLN F 1 22 ? -1.559 -41.087 -85.718 1.00 59.99 161 GLN F N 1
ATOM 8730 C CA . GLN F 1 22 ? -0.545 -40.404 -86.517 1.00 58.19 161 GLN F CA 1
ATOM 8731 C C . GLN F 1 22 ? 0.858 -40.880 -86.161 1.00 91.53 161 GLN F C 1
ATOM 8732 O O . GLN F 1 22 ? 1.819 -40.619 -86.886 1.00 62.72 161 GLN F O 1
ATOM 8738 N N . VAL F 1 23 ? 0.968 -41.573 -85.034 1.00 59.32 162 VAL F N 1
ATOM 8739 C CA . VAL F 1 23 ? 2.249 -42.086 -84.575 1.00 53.63 162 VAL F CA 1
ATOM 8740 C C . VAL F 1 23 ? 2.527 -43.449 -85.208 1.00 84.92 162 VAL F C 1
ATOM 8741 O O . VAL F 1 23 ? 3.681 -43.828 -85.417 1.00 94.98 162 VAL F O 1
ATOM 8745 N N . GLN F 1 24 ? 1.457 -44.172 -85.522 1.00 84.89 163 GLN F N 1
ATOM 8746 C CA . GLN F 1 24 ? 1.566 -45.429 -86.252 1.00 73.01 163 GLN F CA 1
ATOM 8747 C C . GLN F 1 24 ? 1.637 -45.162 -87.752 1.00 102.11 163 GLN F C 1
ATOM 8748 O O . GLN F 1 24 ? 2.077 -46.014 -88.523 1.00 157.54 163 GLN F O 1
ATOM 8762 N N . ASN F 1 26 ? 3.620 -43.058 -89.356 1.00 102.04 165 ASN F N 1
ATOM 8763 C CA . ASN F 1 26 ? 5.012 -43.038 -89.786 1.00 97.87 165 ASN F CA 1
ATOM 8764 C C . ASN F 1 26 ? 5.780 -44.268 -89.318 1.00 94.17 165 ASN F C 1
ATOM 8765 O O . ASN F 1 26 ? 6.875 -44.551 -89.803 1.00 119.31 165 ASN F O 1
ATOM 8778 N N . LEU F 1 28 ? 4.959 -47.228 -89.873 1.00 71.27 167 LEU F N 1
ATOM 8779 C CA . LEU F 1 28 ? 4.952 -48.161 -90.993 1.00 87.21 167 LEU F CA 1
ATOM 8780 C C . LEU F 1 28 ? 5.669 -47.572 -92.205 1.00 109.65 167 LEU F C 1
ATOM 8781 O O . LEU F 1 28 ? 5.670 -46.356 -92.403 1.00 104.59 167 LEU F O 1
ATOM 8786 N N . PRO F 1 29 ? 6.292 -48.439 -93.015 1.00 93.76 168 PRO F N 1
ATOM 8787 C CA . PRO F 1 29 ? 7.041 -48.036 -94.211 1.00 104.19 168 PRO F CA 1
ATOM 8788 C C . PRO F 1 29 ? 6.153 -47.352 -95.246 1.00 117.76 168 PRO F C 1
ATOM 8789 O O . PRO F 1 29 ? 4.938 -47.276 -95.062 1.00 90.01 168 PRO F O 1
ATOM 8793 N N . VAL F 1 30 ? 6.759 -46.861 -96.323 1.00 98.11 169 VAL F N 1
ATOM 8794 C CA . VAL F 1 30 ? 6.023 -46.140 -97.357 1.00 82.14 169 VAL F CA 1
ATOM 8795 C C . VAL F 1 30 ? 5.576 -47.064 -98.487 1.00 78.66 169 VAL F C 1
ATOM 8796 O O . VAL F 1 30 ? 6.172 -48.117 -98.712 1.00 72.33 169 VAL F O 1
ATOM 8800 N N . THR F 1 31 ? 4.523 -46.663 -99.193 1.00 92.49 170 THR F N 1
ATOM 8801 C CA . THR F 1 31 ? 3.979 -47.464 -100.285 1.00 89.62 170 THR F CA 1
ATOM 8802 C C . THR F 1 31 ? 3.566 -46.590 -101.469 1.00 93.13 170 THR F C 1
ATOM 8803 O O . THR F 1 31 ? 3.091 -45.470 -101.280 1.00 94.59 170 THR F O 1
ATOM 8807 N N . PRO F 1 32 ? 3.751 -47.101 -102.697 1.00 85.49 171 PRO F N 1
ATOM 8808 C CA . PRO F 1 32 ? 4.395 -48.388 -102.978 1.00 66.34 171 PRO F CA 1
ATOM 8809 C C . PRO F 1 32 ? 5.916 -48.279 -102.921 1.00 64.58 171 PRO F C 1
ATOM 8810 O O . PRO F 1 32 ? 6.482 -47.282 -103.368 1.00 120.26 171 PRO F O 1
ATOM 8814 N N . TRP F 1 33 ? 6.563 -49.303 -102.379 1.00 43.62 172 TRP F N 1
ATOM 8815 C CA . TRP F 1 33 ? 8.012 -49.307 -102.224 1.00 51.74 172 TRP F CA 1
ATOM 8816 C C . TRP F 1 33 ? 8.619 -50.469 -103.001 1.00 80.64 172 TRP F C 1
ATOM 8817 O O . TRP F 1 33 ? 8.432 -51.631 -102.641 1.00 98.78 172 TRP F O 1
ATOM 8828 N N . SER F 1 34 ? 9.345 -50.153 -104.069 1.00 96.91 173 SER F N 1
ATOM 8829 C CA . SER F 1 34 ? 9.900 -51.181 -104.944 1.00 108.01 173 SER F CA 1
ATOM 8830 C C . SER F 1 34 ? 11.421 -51.284 -104.856 1.00 97.75 173 SER F C 1
ATOM 8831 O O . SER F 1 34 ? 12.122 -50.272 -104.809 1.00 88.22 173 SER F O 1
ATOM 8833 N N . ILE F 1 35 ? 11.918 -52.518 -104.835 1.00 72.16 174 ILE F N 1
ATOM 8834 C CA . ILE F 1 35 ? 13.353 -52.787 -104.833 1.00 90.72 174 ILE F CA 1
ATOM 8835 C C . ILE F 1 35 ? 13.674 -54.063 -105.611 1.00 94.95 174 ILE F C 1
ATOM 8836 O O . ILE F 1 35 ? 13.045 -55.100 -105.403 1.00 61.56 174 ILE F O 1
ATOM 8841 N N . GLU F 1 36 ? 14.646 -53.976 -106.514 1.00 73.59 175 GLU F N 1
ATOM 8842 C CA . GLU F 1 36 ? 15.098 -55.139 -107.276 1.00 50.17 175 GLU F CA 1
ATOM 8843 C C . GLU F 1 36 ? 13.957 -55.848 -108.001 1.00 52.05 175 GLU F C 1
ATOM 8844 O O . GLU F 1 36 ? 13.987 -57.066 -108.176 1.00 57.55 175 GLU F O 1
ATOM 8850 N N . GLY F 1 37 ? 12.955 -55.083 -108.420 1.00 93.76 176 GLY F N 1
ATOM 8851 C CA . GLY F 1 37 ? 11.823 -55.639 -109.139 1.00 72.66 176 GLY F CA 1
ATOM 8852 C C . GLY F 1 37 ? 10.679 -56.049 -108.231 1.00 84.01 176 GLY F C 1
ATOM 8853 O O . GLY F 1 37 ? 9.589 -56.373 -108.701 1.00 85.79 176 GLY F O 1
ATOM 8854 N N . LEU F 1 38 ? 10.929 -56.033 -106.924 1.00 56.02 177 LEU F N 1
ATOM 8855 C CA . LEU F 1 38 ? 9.919 -56.407 -105.938 1.00 70.49 177 LEU F CA 1
ATOM 8856 C C . LEU F 1 38 ? 9.169 -55.187 -105.414 1.00 73.56 177 LEU F C 1
ATOM 8857 O O . LEU F 1 38 ? 9.765 -54.295 -104.812 1.00 89.95 177 LEU F O 1
ATOM 8862 N N . GLU F 1 39 ? 7.860 -55.158 -105.638 1.00 94.02 178 GLU F N 1
ATOM 8863 C CA . GLU F 1 39 ? 7.031 -54.051 -105.175 1.00 87.16 178 GLU F CA 1
ATOM 8864 C C . GLU F 1 39 ? 6.307 -54.391 -103.878 1.00 88.39 178 GLU F C 1
ATOM 8865 O O . GLU F 1 39 ? 5.504 -55.322 -103.830 1.00 66.10 178 GLU F O 1
ATOM 8871 N N . PHE F 1 40 ? 6.593 -53.629 -102.829 1.00 69.70 179 PHE F N 1
ATOM 8872 C CA . PHE F 1 40 ? 5.910 -53.796 -101.554 1.00 37.99 179 PHE F CA 1
ATOM 8873 C C . PHE F 1 40 ? 4.849 -52.711 -101.371 1.00 80.48 179 PHE F C 1
ATOM 8874 O O . PHE F 1 40 ? 5.150 -51.521 -101.446 1.00 71.39 179 PHE F O 1
ATOM 8882 N N . SER F 1 41 ? 3.607 -53.128 -101.139 1.00 81.82 180 SER F N 1
ATOM 8883 C CA . SER F 1 41 ? 2.511 -52.185 -100.925 1.00 56.88 180 SER F CA 1
ATOM 8884 C C . SER F 1 41 ? 1.495 -52.717 -99.918 1.00 80.76 180 SER F C 1
ATOM 8885 O O . S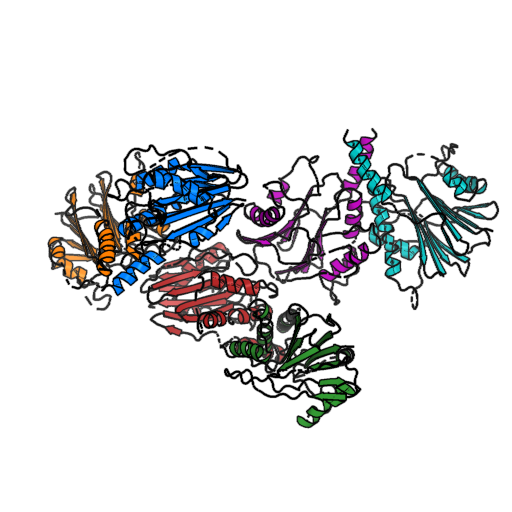ER F 1 41 ? 0.977 -53.824 -100.073 1.00 113.52 180 SER F O 1
ATOM 8888 N N . HIS F 1 42 ? 1.209 -51.923 -98.890 1.00 61.55 181 HIS F N 1
ATOM 8889 C CA . HIS F 1 42 ? 0.263 -52.332 -97.855 1.00 59.67 181 HIS F CA 1
ATOM 8890 C C . HIS F 1 42 ? -0.909 -51.360 -97.709 1.00 74.76 181 HIS F C 1
ATOM 8891 O O . HIS F 1 42 ? -0.853 -50.226 -98.183 1.00 73.04 181 HIS F O 1
ATOM 8898 N N . ARG F 1 43 ? -1.968 -51.820 -97.049 1.00 55.83 182 ARG F N 1
ATOM 8899 C CA . ARG F 1 43 ? -3.167 -51.013 -96.848 1.00 62.57 182 ARG F CA 1
ATOM 8900 C C . ARG F 1 43 ? -3.876 -51.410 -95.555 1.00 55.62 182 ARG F C 1
ATOM 8901 O O . ARG F 1 43 ? -4.706 -52.319 -95.546 1.00 67.84 182 ARG F O 1
ATOM 8909 N N . ILE F 1 44 ? -3.540 -50.725 -94.466 1.00 91.69 183 ILE F N 1
ATOM 8910 C CA . ILE F 1 44 ? -4.140 -51.006 -93.165 1.00 67.32 183 ILE F CA 1
ATOM 8911 C C . ILE F 1 44 ? -5.314 -50.074 -92.882 1.00 80.92 183 ILE F C 1
ATOM 8912 O O . ILE F 1 44 ? -5.159 -48.853 -92.869 1.00 106.19 183 ILE F O 1
ATOM 8917 N N . ILE F 1 45 ? -6.485 -50.658 -92.650 1.00 79.48 184 ILE F N 1
ATOM 8918 C CA . ILE F 1 45 ? -7.691 -49.884 -92.384 1.00 111.05 184 ILE F CA 1
ATOM 8919 C C . ILE F 1 45 ? -8.156 -50.072 -90.942 1.00 127.79 184 ILE F C 1
ATOM 8920 O O . ILE F 1 45 ? -8.887 -51.014 -90.638 1.00 120.84 184 ILE F O 1
ATOM 8925 N N . PRO F 1 46 ? -7.725 -49.169 -90.046 1.00 89.98 185 PRO F N 1
ATOM 8926 C CA . PRO F 1 46 ? -8.079 -49.215 -88.624 1.00 55.91 185 PRO F CA 1
ATOM 8927 C C . PRO F 1 46 ? -9.582 -49.083 -88.401 1.00 92.48 185 PRO F C 1
ATOM 8928 O O . PRO F 1 46 ? -10.266 -48.426 -89.187 1.00 148.16 185 PRO F O 1
ATOM 8932 N N . SER F 1 47 ? -10.084 -49.700 -87.337 1.00 58.99 186 SER F N 1
ATOM 8933 C CA . SER F 1 47 ? -11.503 -49.631 -87.009 1.00 74.95 186 SER F CA 1
ATOM 8934 C C . SER F 1 47 ? -11.777 -48.481 -86.046 1.00 91.12 186 SER F C 1
ATOM 8935 O O . SER F 1 47 ? -12.681 -47.673 -86.267 1.00 92.54 186 SER F O 1
ATOM 8938 N N . LEU F 1 48 ? -10.994 -48.414 -84.976 1.00 122.46 187 LEU F N 1
ATOM 8939 C CA . LEU F 1 48 ? -11.119 -47.335 -84.004 1.00 125.10 187 LEU F CA 1
ATOM 8940 C C . LEU F 1 48 ? -9.794 -46.609 -83.809 1.00 147.74 187 LEU F C 1
ATOM 8941 O O . LEU F 1 48 ? -9.234 -46.599 -82.712 1.00 152.16 187 LEU F O 1
ATOM 8946 N N . TYR F 1 49 ? -9.302 -46.005 -84.888 1.00 89.92 188 TYR F N 1
ATOM 8947 C CA . TYR F 1 49 ? -8.058 -45.240 -84.862 1.00 120.13 188 TYR F CA 1
ATOM 8948 C C . TYR F 1 49 ? -6.836 -46.132 -84.654 1.00 119.48 188 TYR F C 1
ATOM 8949 O O . TYR F 1 49 ? -6.048 -46.339 -85.576 1.00 129.68 188 TYR F O 1
ATOM 8958 N N . LEU F 1 50 ? -6.680 -46.657 -83.443 1.00 87.78 189 LEU F N 1
ATOM 8959 C CA . LEU F 1 50 ? -5.567 -47.549 -83.138 1.00 81.10 189 LEU F CA 1
ATOM 8960 C C . LEU F 1 50 ? -5.875 -48.984 -83.556 1.00 82.31 189 LEU F C 1
ATOM 8961 O O . LEU F 1 50 ? -6.866 -49.568 -83.119 1.00 67.83 189 LEU F O 1
ATOM 8966 N N . SER F 1 51 ? -5.019 -49.548 -84.403 1.00 61.32 190 SER F N 1
ATOM 8967 C CA . SER F 1 51 ? -5.225 -50.906 -84.895 1.00 94.47 190 SER F CA 1
ATOM 8968 C C . SER F 1 51 ? -4.177 -51.878 -84.359 1.00 99.26 190 SER F C 1
ATOM 8969 O O . SER F 1 51 ? -3.046 -51.491 -84.062 1.00 71.18 190 SER F O 1
ATOM 8972 N N . GLY F 1 52 ? -4.567 -53.142 -84.233 1.00 80.95 191 GLY F N 1
ATOM 8973 C CA . GLY F 1 52 ? -3.666 -54.179 -83.770 1.00 27.47 191 GLY F CA 1
ATOM 8974 C C . GLY F 1 52 ? -2.958 -54.855 -84.927 1.00 47.28 191 GLY F C 1
ATOM 8975 O O . GLY F 1 52 ? -2.028 -55.636 -84.730 1.00 91.61 191 GLY F O 1
ATOM 8976 N N . ASP F 1 53 ? -3.406 -54.550 -86.141 1.00 79.38 192 ASP F N 1
ATOM 8977 C CA . ASP F 1 53 ? -2.793 -55.096 -87.345 1.00 94.05 192 ASP F CA 1
ATOM 8978 C C . ASP F 1 53 ? -1.644 -54.205 -87.799 1.00 65.63 192 ASP F C 1
ATOM 8979 O O . ASP F 1 53 ? -1.832 -53.015 -88.053 1.00 67.28 192 ASP F O 1
ATOM 8984 N N . PHE F 1 54 ? -0.454 -54.786 -87.899 1.00 57.71 193 PHE F N 1
ATOM 8985 C CA . PHE F 1 54 ? 0.726 -54.031 -88.297 1.00 74.04 193 PHE F CA 1
ATOM 8986 C C . PHE F 1 54 ? 1.556 -54.797 -89.322 1.00 68.67 193 PHE F C 1
ATOM 8987 O O . PHE F 1 54 ? 1.822 -55.987 -89.157 1.00 59.78 193 PHE F O 1
ATOM 8995 N N . VAL F 1 55 ? 1.954 -54.106 -90.385 1.00 96.15 194 VAL F N 1
ATOM 8996 C CA . VAL F 1 55 ? 2.770 -54.706 -91.434 1.00 76.29 194 VAL F CA 1
ATOM 8997 C C . VAL F 1 55 ? 4.077 -53.940 -91.603 1.00 62.89 194 VAL F C 1
ATOM 8998 O O . VAL F 1 55 ? 4.090 -52.709 -91.609 1.00 45.37 194 VAL F O 1
ATOM 9002 N N . ASP F 1 56 ? 5.175 -54.675 -91.741 1.00 128.85 195 ASP F N 1
ATOM 9003 C CA . ASP F 1 56 ? 6.489 -54.059 -91.877 1.00 122.95 195 ASP F CA 1
ATOM 9004 C C . ASP F 1 56 ? 7.394 -54.866 -92.804 1.00 119.09 195 ASP F C 1
ATOM 9005 O O . ASP F 1 56 ? 7.372 -56.097 -92.796 1.00 100.58 195 ASP F O 1
ATOM 9010 N N . TYR F 1 57 ? 8.183 -54.161 -93.609 1.00 130.90 196 TYR F N 1
ATOM 9011 C CA . TYR F 1 57 ? 9.170 -54.797 -94.474 1.00 101.16 196 TYR F CA 1
ATOM 9012 C C . TYR F 1 57 ? 10.420 -53.931 -94.599 1.00 91.78 196 TYR F C 1
ATOM 9013 O O . TYR F 1 57 ? 10.336 -52.744 -94.912 1.00 107.45 196 TYR F O 1
ATOM 9022 N N . PHE F 1 58 ? 11.577 -54.531 -94.344 1.00 105.76 197 PHE F N 1
ATOM 9023 C CA . PHE F 1 58 ? 12.839 -53.802 -94.382 1.00 95.29 197 PHE F CA 1
ATOM 9024 C C . PHE F 1 58 ? 13.927 -54.579 -95.117 1.00 71.79 197 PHE F C 1
ATOM 9025 O O . PHE F 1 58 ? 13.920 -55.810 -95.135 1.00 68.52 197 PHE F O 1
ATOM 9033 N N . ARG F 1 59 ? 14.858 -53.851 -95.725 1.00 87.78 198 ARG F N 1
ATOM 9034 C CA . ARG F 1 59 ? 15.946 -54.468 -96.474 1.00 89.59 198 ARG F CA 1
ATOM 9035 C C . ARG F 1 59 ? 17.049 -54.977 -95.550 1.00 75.89 198 ARG F C 1
ATOM 9036 O O . ARG F 1 59 ? 17.244 -54.453 -94.452 1.00 77.93 198 ARG F O 1
ATOM 9044 N N . VAL F 1 60 ? 17.765 -56.002 -96.001 1.00 90.42 199 VAL F N 1
ATOM 9045 C CA . VAL F 1 60 ? 18.861 -56.576 -95.228 1.00 88.29 199 VAL F CA 1
ATOM 9046 C C . VAL F 1 60 ? 19.992 -57.045 -96.141 1.00 103.20 199 VAL F C 1
ATOM 9047 O O . VAL F 1 60 ? 19.870 -58.067 -96.816 1.00 109.20 199 VAL F O 1
ATOM 9051 N N . ASP F 1 61 ? 21.086 -56.288 -96.162 1.00 96.67 200 ASP F N 1
ATOM 9052 C CA . ASP F 1 61 ? 22.283 -56.663 -96.915 1.00 104.78 200 ASP F CA 1
ATOM 9053 C C . ASP F 1 61 ? 22.123 -56.518 -98.429 1.00 121.59 200 ASP F C 1
ATOM 9054 O O . ASP F 1 61 ? 23.057 -56.788 -99.182 1.00 101.67 200 ASP F O 1
ATOM 9059 N N . GLU F 1 62 ? 20.944 -56.092 -98.871 1.00 137.11 201 GLU F N 1
ATOM 9060 C CA . GLU F 1 62 ? 20.666 -55.963 -100.300 1.00 149.19 201 GLU F CA 1
ATOM 9061 C C . GLU F 1 62 ? 20.571 -57.336 -100.962 1.00 131.10 201 GLU F C 1
ATOM 9062 O O . GLU F 1 62 ? 20.429 -57.440 -102.178 1.00 102.14 201 GLU F O 1
ATOM 9068 N N . ARG F 1 63 ? 20.652 -58.386 -100.152 1.00 141.38 202 ARG F N 1
ATOM 9069 C CA . ARG F 1 63 ? 20.582 -59.759 -100.641 1.00 122.93 202 ARG F CA 1
ATOM 9070 C C . ARG F 1 63 ? 19.332 -60.441 -100.097 1.00 146.76 202 ARG F C 1
ATOM 9071 O O . ARG F 1 63 ? 18.732 -61.286 -100.762 1.00 151.02 202 ARG F O 1
ATOM 9079 N N . ARG F 1 64 ? 18.945 -60.059 -98.884 1.00 137.99 203 ARG F N 1
ATOM 9080 C CA . ARG F 1 64 ? 17.814 -60.671 -98.194 1.00 78.82 203 ARG F CA 1
ATOM 9081 C C . ARG F 1 64 ? 16.771 -59.625 -97.809 1.00 80.10 203 ARG F C 1
ATOM 9082 O O . ARG F 1 64 ? 17.102 -58.591 -97.230 1.00 113.60 203 ARG F O 1
ATOM 9090 N N . VAL F 1 65 ? 15.512 -59.898 -98.133 1.00 76.35 204 VAL F N 1
ATOM 9091 C CA . VAL F 1 65 ? 14.421 -58.992 -97.795 1.00 54.88 204 VAL F CA 1
ATOM 9092 C C . VAL F 1 65 ? 13.419 -59.675 -96.874 1.00 56.08 204 VAL F C 1
ATOM 9093 O O . VAL F 1 65 ? 12.930 -60.763 -97.172 1.00 100.90 204 VAL F O 1
ATOM 9097 N N . ALA F 1 66 ? 13.117 -59.031 -95.752 1.00 64.96 205 ALA F N 1
ATOM 9098 C CA . ALA F 1 66 ? 12.174 -59.582 -94.789 1.00 63.93 205 ALA F CA 1
ATOM 9099 C C . ALA F 1 66 ? 10.872 -58.791 -94.783 1.00 38.97 205 ALA F C 1
ATOM 9100 O O . ALA F 1 66 ? 10.863 -57.585 -95.030 1.00 55.25 205 ALA F O 1
ATOM 9102 N N . PHE F 1 67 ? 9.774 -59.480 -94.498 1.00 50.40 206 PHE F N 1
ATOM 9103 C CA . PHE F 1 67 ? 8.460 -58.855 -94.470 1.00 63.86 206 PHE F CA 1
ATOM 9104 C C . PHE F 1 67 ? 7.501 -59.718 -93.665 1.00 58.56 206 PHE F C 1
ATOM 9105 O O . PHE F 1 67 ? 7.663 -60.936 -93.596 1.00 47.07 206 PHE F O 1
ATOM 9113 N N . TYR F 1 68 ? 6.502 -59.088 -93.058 1.00 57.18 207 TYR F N 1
ATOM 9114 C CA . TYR F 1 68 ? 5.518 -59.824 -92.276 1.00 34.08 207 TYR F CA 1
ATOM 9115 C C . TYR F 1 68 ? 4.222 -59.043 -92.080 1.00 47.82 207 TYR F C 1
ATOM 9116 O O . TYR F 1 68 ? 4.194 -57.818 -92.194 1.00 47.80 207 TYR F O 1
ATOM 9125 N N . LEU F 1 69 ? 3.150 -59.772 -91.793 1.00 24.88 208 LEU F N 1
ATOM 9126 C CA . LEU F 1 69 ? 1.861 -59.172 -91.483 1.00 51.23 208 LEU F CA 1
ATOM 9127 C C . LEU F 1 69 ? 1.357 -59.740 -90.163 1.00 61.16 208 LEU F C 1
ATOM 9128 O O . LEU F 1 69 ? 1.013 -60.918 -90.080 1.00 114.21 208 LEU F O 1
ATOM 9133 N N . ALA F 1 70 ? 1.320 -58.906 -89.130 1.00 83.37 209 ALA F N 1
ATOM 9134 C CA . ALA F 1 70 ? 0.918 -59.365 -87.805 1.00 76.33 209 ALA F CA 1
ATOM 9135 C C . ALA F 1 70 ? -0.434 -58.803 -87.375 1.00 63.69 209 ALA F C 1
ATOM 9136 O O . ALA F 1 70 ? -0.797 -57.682 -87.729 1.00 77.70 209 ALA F O 1
ATOM 9138 N N . ASP F 1 71 ? -1.175 -59.600 -86.611 1.00 52.51 210 ASP F N 1
ATOM 9139 C CA . ASP F 1 71 ? -2.451 -59.174 -86.049 1.00 24.08 210 ASP F CA 1
ATOM 9140 C C . ASP F 1 71 ? -2.543 -59.590 -84.588 1.00 28.30 210 ASP F C 1
ATOM 9141 O O . ASP F 1 71 ? -2.679 -60.772 -84.275 1.00 51.86 210 ASP F O 1
ATOM 9146 N N . VAL F 1 72 ? -2.467 -58.610 -83.696 1.00 65.23 211 VAL F N 1
ATOM 9147 C CA . VAL F 1 72 ? -2.533 -58.872 -82.265 1.00 37.56 211 VAL F CA 1
ATOM 9148 C C . VAL F 1 72 ? -3.977 -59.129 -81.835 1.00 71.74 211 VAL F C 1
ATOM 9149 O O . VAL F 1 72 ? -4.916 -58.679 -82.493 1.00 74.04 211 VAL F O 1
ATOM 9153 N N . SER F 1 73 ? -4.146 -59.857 -80.736 1.00 141.79 212 SER F N 1
ATOM 9154 C CA . SER F 1 73 ? -5.472 -60.243 -80.256 1.00 172.01 212 SER F CA 1
ATOM 9155 C C . SER F 1 73 ? -6.402 -59.047 -80.047 1.00 167.08 212 SER F C 1
ATOM 9156 O O . SER F 1 73 ? -6.077 -58.109 -79.319 1.00 127.84 212 SER F O 1
ATOM 9159 N N . GLY F 1 74 ? -7.564 -59.094 -80.694 1.00 145.21 213 GLY F N 1
ATOM 9160 C CA . GLY F 1 74 ? -8.539 -58.023 -80.599 1.00 127.50 213 GLY F CA 1
ATOM 9161 C C . GLY F 1 74 ? -8.107 -56.785 -81.359 1.00 139.61 213 GLY F C 1
ATOM 9162 O O . GLY F 1 74 ? -7.355 -56.873 -82.330 1.00 136.41 213 GLY F O 1
ATOM 9163 N N . HIS F 1 75 ? -8.586 -55.626 -80.921 1.00 134.83 214 HIS F N 1
ATOM 9164 C CA . HIS F 1 75 ? -8.190 -54.362 -81.532 1.00 126.61 214 HIS F CA 1
ATOM 9165 C C . HIS F 1 75 ? -8.280 -53.193 -80.556 1.00 125.32 214 HIS F C 1
ATOM 9166 O O . HIS F 1 75 ? -8.619 -53.372 -79.385 1.00 117.56 214 HIS F O 1
ATOM 9173 N N . GLY F 1 76 ? -7.966 -52.000 -81.045 1.00 107.39 215 GLY F N 1
ATOM 9174 C CA . GLY F 1 76 ? -7.986 -50.808 -80.219 1.00 96.12 215 GLY F CA 1
ATOM 9175 C C . GLY F 1 76 ? -6.638 -50.520 -79.590 1.00 80.20 215 GLY F C 1
ATOM 9176 O O . GLY F 1 76 ? -5.617 -51.073 -80.001 1.00 103.28 215 GLY F O 1
ATOM 9177 N N . ALA F 1 77 ? -6.636 -49.652 -78.585 1.00 35.78 216 ALA F N 1
ATOM 9178 C CA . ALA F 1 77 ? -5.405 -49.261 -77.911 1.00 42.77 216 ALA F CA 1
ATOM 9179 C C . ALA F 1 77 ? -4.719 -50.454 -77.251 1.00 75.03 216 ALA F C 1
ATOM 9180 O O . ALA F 1 77 ? -3.510 -50.633 -77.386 1.00 67.81 216 ALA F O 1
ATOM 9182 N N . SER F 1 78 ? -5.499 -51.264 -76.542 1.00 67.97 217 SER F N 1
ATOM 9183 C CA . SER F 1 78 ? -4.973 -52.427 -75.834 1.00 71.94 217 SER F CA 1
ATOM 9184 C C . SER F 1 78 ? -4.012 -53.243 -76.693 1.00 79.36 217 SER F C 1
ATOM 9185 O O . SER F 1 78 ? -2.980 -53.712 -76.213 1.00 94.35 217 SER F O 1
ATOM 9188 N N . SER F 1 79 ? -4.360 -53.408 -77.964 1.00 79.69 218 SER F N 1
ATOM 9189 C CA . SER F 1 79 ? -3.558 -54.207 -78.880 1.00 65.67 218 SER F CA 1
ATOM 9190 C C . SER F 1 79 ? -2.557 -53.353 -79.652 1.00 93.99 218 SER F C 1
ATOM 9191 O O . SER F 1 79 ? -1.598 -53.871 -80.224 1.00 131.33 218 SER F O 1
ATOM 9194 N N . ALA F 1 80 ? -2.783 -52.043 -79.662 1.00 61.55 219 ALA F N 1
ATOM 9195 C CA . ALA F 1 80 ? -1.905 -51.119 -80.374 1.00 72.78 219 ALA F CA 1
ATOM 9196 C C . ALA F 1 80 ? -0.543 -50.987 -79.696 1.00 85.45 219 ALA F C 1
ATOM 9197 O O . ALA F 1 80 ? 0.428 -50.556 -80.318 1.00 82.96 219 ALA F O 1
ATOM 9199 N N . PHE F 1 81 ? -0.478 -51.359 -78.421 1.00 93.82 220 PHE F N 1
ATOM 9200 C CA . PHE F 1 81 ? 0.769 -51.298 -77.664 1.00 26.64 220 PHE F CA 1
ATOM 9201 C C . PHE F 1 81 ? 1.726 -52.406 -78.083 1.00 59.37 220 PHE F C 1
ATOM 9202 O O . PHE F 1 81 ? 2.945 -52.246 -78.020 1.00 86.82 220 PHE F O 1
ATOM 9210 N N . VAL F 1 82 ? 1.162 -53.530 -78.508 1.00 62.10 221 VAL F N 1
ATOM 9211 C CA . VAL F 1 82 ? 1.952 -54.690 -78.901 1.00 45.67 221 VAL F CA 1
ATOM 9212 C C . VAL F 1 82 ? 2.700 -54.454 -80.209 1.00 47.48 221 VAL F C 1
ATOM 9213 O O . VAL F 1 82 ? 3.843 -54.885 -80.366 1.00 57.37 221 VAL F O 1
ATOM 9217 N N . THR F 1 83 ? 2.050 -53.770 -81.148 1.00 35.20 222 THR F N 1
ATOM 9218 C CA . THR F 1 83 ? 2.632 -53.535 -82.465 1.00 48.48 222 THR F CA 1
ATOM 9219 C C . THR F 1 83 ? 3.903 -52.707 -82.368 1.00 37.94 222 THR F C 1
ATOM 9220 O O . THR F 1 83 ? 4.857 -52.926 -83.115 1.00 82.90 222 THR F O 1
ATOM 9224 N N . VAL F 1 84 ? 3.908 -51.750 -81.446 1.00 60.19 223 VAL F N 1
ATOM 9225 C CA . VAL F 1 84 ? 5.088 -50.934 -81.213 1.00 75.45 223 VAL F CA 1
ATOM 9226 C C . VAL F 1 84 ? 6.256 -51.815 -80.803 1.00 80.11 223 VAL F C 1
ATOM 9227 O O . VAL F 1 84 ? 7.394 -51.594 -81.217 1.00 106.72 223 VAL F O 1
ATOM 9231 N N . LEU F 1 85 ? 5.961 -52.821 -79.990 1.00 41.32 224 LEU F N 1
ATOM 9232 C CA . LEU F 1 85 ? 6.974 -53.767 -79.552 1.00 24.83 224 LEU F CA 1
ATOM 9233 C C . LEU F 1 85 ? 7.508 -54.605 -80.713 1.00 80.83 224 LEU F C 1
ATOM 9234 O O . LEU F 1 85 ? 8.709 -54.846 -80.804 1.00 74.15 224 LEU F O 1
ATOM 9239 N N . LEU F 1 86 ? 6.618 -55.050 -81.598 1.00 63.57 225 LEU F N 1
ATOM 9240 C CA . LEU F 1 86 ? 7.031 -55.859 -82.742 1.00 54.75 225 LEU F CA 1
ATOM 9241 C C . LEU F 1 86 ? 7.979 -55.076 -83.639 1.00 67.57 225 LEU F C 1
ATOM 9242 O O . LEU F 1 86 ? 9.025 -55.581 -84.046 1.00 112.09 225 LEU F O 1
ATOM 9247 N N . LYS F 1 87 ? 7.599 -53.840 -83.946 1.00 44.07 226 LYS F N 1
ATOM 9248 C CA . LYS F 1 87 ? 8.431 -52.949 -84.744 1.00 64.20 226 LYS F CA 1
ATOM 9249 C C . LYS F 1 87 ? 9.780 -52.732 -84.071 1.00 92.01 226 LYS F C 1
ATOM 9250 O O . LYS F 1 87 ? 10.800 -52.555 -84.738 1.00 81.63 226 LYS F O 1
ATOM 9256 N N . PHE F 1 88 ? 9.775 -52.750 -82.743 1.00 80.43 227 PHE F N 1
ATOM 9257 C CA . PHE F 1 88 ? 10.984 -52.540 -81.960 1.00 44.59 227 PHE F CA 1
ATOM 9258 C C . PHE F 1 88 ? 11.902 -53.760 -82.016 1.00 70.53 227 PHE F C 1
ATOM 9259 O O . PHE F 1 88 ? 13.083 -53.644 -82.345 1.00 77.32 227 PHE F O 1
ATOM 9275 N N . THR F 1 90 ? 12.009 -56.296 -84.102 1.00 81.10 229 THR F N 1
ATOM 9276 C CA . THR F 1 90 ? 12.491 -56.600 -85.447 1.00 96.38 229 THR F CA 1
ATOM 9277 C C . THR F 1 90 ? 13.712 -55.765 -85.826 1.00 109.64 229 THR F C 1
ATOM 9278 O O . THR F 1 90 ? 14.777 -56.306 -86.128 1.00 109.78 229 THR F O 1
ATOM 9282 N N . THR F 1 91 ? 13.548 -54.447 -85.807 1.00 105.14 230 THR F N 1
ATOM 9283 C CA . THR F 1 91 ? 14.615 -53.532 -86.197 1.00 93.13 230 THR F CA 1
ATOM 9284 C C . THR F 1 91 ? 15.846 -53.687 -85.308 1.00 92.74 230 THR F C 1
ATOM 9285 O O . THR F 1 91 ? 16.969 -53.422 -85.740 1.00 91.84 230 THR F O 1
ATOM 9289 N N . ARG F 1 92 ? 15.634 -54.123 -84.070 1.00 55.31 231 ARG F N 1
ATOM 9290 C CA . ARG F 1 92 ? 16.737 -54.293 -83.131 1.00 32.48 231 ARG F CA 1
ATOM 9291 C C . ARG F 1 92 ? 17.574 -55.529 -83.452 1.00 58.28 231 ARG F C 1
ATOM 9292 O O . ARG F 1 92 ? 18.803 -55.488 -83.386 1.00 71.30 231 ARG F O 1
ATOM 9300 N N . LEU F 1 93 ? 16.907 -56.626 -83.798 1.00 76.17 232 LEU F N 1
ATOM 9301 C CA . LEU F 1 93 ? 17.601 -57.864 -84.133 1.00 63.22 232 LEU F CA 1
ATOM 9302 C C . LEU F 1 93 ? 18.581 -57.649 -85.280 1.00 76.22 232 LEU F C 1
ATOM 9303 O O . LEU F 1 93 ? 19.634 -58.284 -85.339 1.00 89.16 232 LEU F O 1
ATOM 9308 N N . LEU F 1 94 ? 18.225 -56.748 -86.189 1.00 60.26 233 LEU F N 1
ATOM 9309 C CA . LEU F 1 94 ? 19.091 -56.401 -87.308 1.00 97.00 233 LEU F CA 1
ATOM 9310 C C . LEU F 1 94 ? 20.392 -55.776 -86.820 1.00 125.06 233 LEU F C 1
ATOM 9311 O O . LEU F 1 94 ? 21.479 -56.203 -87.207 1.00 133.93 233 LEU F O 1
ATOM 9316 N N . TYR F 1 95 ? 20.270 -54.757 -85.976 1.00 96.90 234 TYR F N 1
ATOM 9317 C CA . TYR F 1 95 ? 21.435 -54.074 -85.424 1.00 120.39 234 TYR F CA 1
ATOM 9318 C C . TYR F 1 95 ? 22.224 -55.003 -84.508 1.00 129.30 234 TYR F C 1
ATOM 9319 O O . TYR F 1 95 ? 23.433 -54.846 -84.341 1.00 138.26 234 TYR F O 1
ATOM 9321 N N . GLU F 1 96 ? 21.529 -55.968 -83.917 1.00 103.24 235 GLU F N 1
ATOM 9322 C CA . GLU F 1 96 ? 22.170 -56.973 -83.078 1.00 74.30 235 GLU F CA 1
ATOM 9323 C C . GLU F 1 96 ? 23.080 -57.858 -83.925 1.00 110.28 235 GLU F C 1
ATOM 9324 O O . GLU F 1 96 ? 23.892 -58.621 -83.402 1.00 115.57 235 GLU F O 1
ATOM 9330 N N . SER F 1 97 ? 22.949 -57.734 -85.244 1.00 93.24 236 SER F N 1
ATOM 9331 C CA . SER F 1 97 ? 23.749 -58.521 -86.174 1.00 69.55 236 SER F CA 1
ATOM 9332 C C . SER F 1 97 ? 24.590 -57.631 -87.085 1.00 84.86 236 SER F C 1
ATOM 9333 O O . SER F 1 97 ? 24.214 -56.496 -87.380 1.00 76.59 236 SER F O 1
ATOM 9336 N N . ARG F 1 98 ? 25.728 -58.153 -87.528 1.00 106.17 237 ARG F N 1
ATOM 9337 C CA . ARG F 1 98 ? 26.591 -57.430 -88.456 1.00 153.42 237 ARG F CA 1
ATOM 9338 C C . ARG F 1 98 ? 26.218 -57.738 -89.902 1.00 161.47 237 ARG F C 1
ATOM 9339 O O . ARG F 1 98 ? 26.037 -58.897 -90.275 1.00 139.30 237 ARG F O 1
ATOM 9347 N N . ARG F 1 99 ? 26.106 -56.689 -90.710 1.00 155.16 238 ARG F N 1
ATOM 9348 C CA . ARG F 1 99 ? 25.661 -56.822 -92.093 1.00 173.93 238 ARG F CA 1
ATOM 9349 C C . ARG F 1 99 ? 26.532 -57.790 -92.891 1.00 132.67 238 ARG F C 1
ATOM 9350 O O . ARG F 1 99 ? 26.026 -58.556 -93.712 1.00 92.31 238 ARG F O 1
ATOM 9358 N N . ASN F 1 100 ? 27.838 -57.757 -92.646 1.00 148.84 239 ASN F N 1
ATOM 9359 C CA . ASN F 1 100 ? 28.768 -58.627 -93.360 1.00 107.59 239 ASN F CA 1
ATOM 9360 C C . ASN F 1 100 ? 29.949 -59.070 -92.500 1.00 153.33 239 ASN F C 1
ATOM 9361 O O . ASN F 1 100 ? 30.237 -58.469 -91.465 1.00 171.88 239 ASN F O 1
ATOM 9363 N N . GLY F 1 101 ? 30.630 -60.124 -92.939 1.00 45.37 240 GLY F N 1
ATOM 9364 C CA . GLY F 1 101 ? 31.772 -60.652 -92.216 1.00 52.45 240 GLY F CA 1
ATOM 9365 C C . GLY F 1 101 ? 33.025 -59.822 -92.419 1.00 97.03 240 GLY F C 1
ATOM 9366 O O . GLY F 1 101 ? 33.111 -58.687 -91.949 1.00 111.24 240 GLY F O 1
ATOM 9367 N N . PRO F 1 104 ? 24.837 -65.958 -90.267 1.00 103.75 243 PRO F N 1
ATOM 9368 C CA . PRO F 1 104 ? 24.648 -66.932 -89.188 1.00 127.79 243 PRO F CA 1
ATOM 9369 C C . PRO F 1 104 ? 23.379 -67.765 -89.347 1.00 103.60 243 PRO F C 1
ATOM 9370 O O . PRO F 1 104 ? 22.662 -67.980 -88.370 1.00 44.34 243 PRO F O 1
ATOM 9374 N N . GLU F 1 105 ? 23.109 -68.226 -90.566 1.00 136.95 244 GLU F N 1
ATOM 9375 C CA . GLU F 1 105 ? 21.999 -69.141 -90.819 1.00 127.20 244 GLU F CA 1
ATOM 9376 C C . GLU F 1 105 ? 20.667 -68.603 -90.300 1.00 131.96 244 GLU F C 1
ATOM 9377 O O . GLU F 1 105 ? 20.024 -69.230 -89.459 1.00 124.45 244 GLU F O 1
ATOM 9379 N N . PHE F 1 106 ? 20.253 -67.449 -90.813 1.00 107.08 245 PHE F N 1
ATOM 9380 C CA . PHE F 1 106 ? 19.037 -66.792 -90.337 1.00 97.11 245 PHE F CA 1
ATOM 9381 C C . PHE F 1 106 ? 17.764 -67.468 -90.840 1.00 67.30 245 PHE F C 1
ATOM 9382 O O . PHE F 1 106 ? 17.663 -67.839 -92.010 1.00 63.74 245 PHE F O 1
ATOM 9390 N N . LYS F 1 107 ? 16.791 -67.612 -89.946 1.00 72.09 246 LYS F N 1
ATOM 9391 C CA . LYS F 1 107 ? 15.496 -68.189 -90.289 1.00 61.07 246 LYS F CA 1
ATOM 9392 C C . LYS F 1 107 ? 14.367 -67.267 -89.843 1.00 93.66 246 LYS F C 1
ATOM 9393 O O . LYS F 1 107 ? 14.536 -66.485 -88.908 1.00 144.81 246 LYS F O 1
ATOM 9399 N N . PRO F 1 108 ? 13.209 -67.357 -90.513 1.00 79.24 247 PRO F N 1
ATOM 9400 C CA . PRO F 1 108 ? 12.030 -66.587 -90.104 1.00 10.39 247 PRO F CA 1
ATOM 9401 C C . PRO F 1 108 ? 11.458 -67.123 -88.796 1.00 85.14 247 PRO F C 1
ATOM 9402 O O . PRO F 1 108 ? 11.092 -66.342 -87.917 1.00 66.77 247 PRO F O 1
ATOM 9406 N N . SER F 1 109 ? 11.387 -68.445 -88.675 1.00 98.59 248 SER F N 1
ATOM 9407 C CA . SER F 1 109 ? 10.868 -69.079 -87.468 1.00 67.56 248 SER F CA 1
ATOM 9408 C C . SER F 1 109 ? 11.711 -68.709 -86.253 1.00 38.06 248 SER F C 1
ATOM 9409 O O . SER F 1 109 ? 11.178 -68.449 -85.175 1.00 98.16 248 SER F O 1
ATOM 9412 N N . GLU F 1 110 ? 13.028 -68.694 -86.433 1.00 108.96 249 GLU F N 1
ATOM 9413 C CA . GLU F 1 110 ? 13.939 -68.289 -85.369 1.00 122.45 249 GLU F CA 1
ATOM 9414 C C . GLU F 1 110 ? 13.625 -66.864 -84.931 1.00 106.84 249 GLU F C 1
ATOM 9415 O O . GLU F 1 110 ? 13.810 -66.503 -83.768 1.00 102.71 249 GLU F O 1
ATOM 9421 N N . VAL F 1 111 ? 13.150 -66.058 -85.876 1.00 57.18 250 VAL F N 1
ATOM 9422 C CA . VAL F 1 111 ? 12.729 -64.696 -85.580 1.00 52.20 250 VAL F CA 1
ATOM 9423 C C . VAL F 1 111 ? 11.412 -64.716 -84.812 1.00 71.68 250 VAL F C 1
ATOM 9424 O O . VAL F 1 111 ? 11.268 -64.036 -83.797 1.00 95.81 250 VAL F O 1
ATOM 9428 N N . LEU F 1 112 ? 10.455 -65.503 -85.295 1.00 57.85 251 LEU F N 1
ATOM 9429 C CA . LEU F 1 112 ? 9.188 -65.674 -84.591 1.00 77.84 251 LEU F CA 1
ATOM 9430 C C . LEU F 1 112 ? 9.422 -66.234 -83.193 1.00 91.36 251 LEU F C 1
ATOM 9431 O O . LEU F 1 112 ? 8.571 -66.112 -82.313 1.00 95.16 251 LEU F O 1
ATOM 9436 N N . ALA F 1 113 ? 10.583 -66.853 -83.001 1.00 68.62 252 ALA F N 1
ATOM 9437 C CA . ALA F 1 113 ? 10.959 -67.403 -81.706 1.00 78.87 252 ALA F CA 1
ATOM 9438 C C . ALA F 1 113 ? 11.306 -66.284 -80.730 1.00 58.04 252 ALA F C 1
ATOM 9439 O O . ALA F 1 113 ? 10.826 -66.265 -79.596 1.00 59.46 252 ALA F O 1
ATOM 9441 N N . HIS F 1 114 ? 12.145 -65.355 -81.179 1.00 65.68 253 HIS F N 1
ATOM 9442 C CA . HIS F 1 114 ? 12.527 -64.209 -80.362 1.00 49.57 253 HIS F CA 1
ATOM 9443 C C . HIS F 1 114 ? 11.313 -63.337 -80.072 1.00 52.34 253 HIS F C 1
ATOM 9444 O O . HIS F 1 114 ? 11.133 -62.861 -78.951 1.00 90.69 253 HIS F O 1
ATOM 9451 N N . ILE F 1 115 ? 10.485 -63.127 -81.091 1.00 77.24 254 ILE F N 1
ATOM 9452 C CA . ILE F 1 115 ? 9.228 -62.410 -80.922 1.00 82.08 254 ILE F CA 1
ATOM 9453 C C . ILE F 1 115 ? 8.381 -63.097 -79.858 1.00 87.73 254 ILE F C 1
ATOM 9454 O O . ILE F 1 115 ? 7.741 -62.440 -79.037 1.00 97.61 254 ILE F O 1
ATOM 9459 N N . ASN F 1 116 ? 8.392 -64.426 -79.876 1.00 52.30 255 ASN F N 1
ATOM 9460 C CA . ASN F 1 116 ? 7.600 -65.211 -78.937 1.00 73.38 255 ASN F CA 1
ATOM 9461 C C . ASN F 1 116 ? 8.090 -65.078 -77.497 1.00 68.74 255 ASN F C 1
ATOM 9462 O O . ASN F 1 116 ? 7.293 -64.873 -76.583 1.00 67.97 255 ASN F O 1
ATOM 9467 N N . ARG F 1 117 ? 9.400 -65.193 -77.300 1.00 76.42 256 ARG F N 1
ATOM 9468 C CA . ARG F 1 117 ? 9.986 -65.099 -75.965 1.00 71.56 256 ARG F CA 1
ATOM 9469 C C . ARG F 1 117 ? 9.719 -63.748 -75.299 1.00 83.14 256 ARG F C 1
ATOM 9470 O O . ARG F 1 117 ? 9.443 -63.680 -74.103 1.00 144.93 256 ARG F O 1
ATOM 9478 N N . GLY F 1 118 ? 9.808 -62.674 -76.073 1.00 63.74 257 GLY F N 1
ATOM 9479 C CA . GLY F 1 118 ? 9.582 -61.344 -75.536 1.00 64.66 257 GLY F CA 1
ATOM 9480 C C . GLY F 1 118 ? 8.137 -61.141 -75.123 1.00 89.65 257 GLY F C 1
ATOM 9481 O O . GLY F 1 118 ? 7.850 -60.522 -74.097 1.00 116.45 257 GLY F O 1
ATOM 9482 N N . LEU F 1 119 ? 7.228 -61.672 -75.932 1.00 152.50 258 LEU F N 1
ATOM 9483 C CA . LEU F 1 119 ? 5.796 -61.544 -75.697 1.00 155.81 258 LEU F CA 1
ATOM 9484 C C . LEU F 1 119 ? 5.323 -62.457 -74.573 1.00 149.98 258 LEU F C 1
ATOM 9485 O O . LEU F 1 119 ? 4.450 -62.092 -73.786 1.00 146.31 258 LEU F O 1
ATOM 9487 N N . ILE F 1 120 ? 5.909 -63.648 -74.509 1.00 124.79 259 ILE F N 1
ATOM 9488 C CA . ILE F 1 120 ? 5.448 -64.693 -73.601 1.00 130.43 259 ILE F CA 1
ATOM 9489 C C . ILE F 1 120 ? 5.476 -64.271 -72.135 1.00 81.43 259 ILE F C 1
ATOM 9490 O O . ILE F 1 120 ? 4.586 -64.622 -71.362 1.00 34.82 259 ILE F O 1
ATOM 9495 N N . ASN F 1 121 ? 6.498 -63.516 -71.756 1.00 43.03 260 ASN F N 1
ATOM 9496 C CA . ASN F 1 121 ? 6.642 -63.093 -70.374 1.00 45.42 260 ASN F CA 1
ATOM 9497 C C . ASN F 1 121 ? 6.172 -61.659 -70.192 1.00 77.13 260 ASN F C 1
ATOM 9498 O O . ASN F 1 121 ? 6.662 -60.759 -70.867 1.00 58.95 260 ASN F O 1
ATOM 9503 N N . THR F 1 122 ? 5.201 -61.470 -69.301 1.00 67.53 261 THR F N 1
ATOM 9504 C CA . THR F 1 122 ? 4.763 -60.146 -68.840 1.00 126.69 261 THR F CA 1
ATOM 9505 C C . THR F 1 122 ? 3.776 -59.403 -69.744 1.00 132.07 261 THR F C 1
ATOM 9506 O O . THR F 1 122 ? 3.420 -58.259 -69.459 1.00 84.82 261 THR F O 1
ATOM 9510 N N . LYS F 1 123 ? 3.333 -60.041 -70.820 1.00 139.87 262 LYS F N 1
ATOM 9511 C CA . LYS F 1 123 ? 2.359 -59.417 -71.710 1.00 134.53 262 LYS F CA 1
ATOM 9512 C C . LYS F 1 123 ? 0.989 -59.360 -71.043 1.00 138.02 262 LYS F C 1
ATOM 9513 O O . LYS F 1 123 ? 0.685 -60.172 -70.168 1.00 132.31 262 LYS F O 1
ATOM 9515 N N . LEU F 1 124 ? 0.165 -58.400 -71.449 1.00 100.42 263 LEU F N 1
ATOM 9516 C CA . LEU F 1 124 ? -1.169 -58.261 -70.876 1.00 85.25 263 LEU F CA 1
ATOM 9517 C C . LEU F 1 124 ? -2.153 -59.206 -71.554 1.00 64.01 263 LEU F C 1
ATOM 9518 O O . LEU F 1 124 ? -3.164 -58.776 -72.105 1.00 59.61 263 LEU F O 1
ATOM 9520 N N . GLY F 1 125 ? -1.846 -60.497 -71.500 1.00 69.59 264 GLY F N 1
ATOM 9521 C CA . GLY F 1 125 ? -2.673 -61.511 -72.123 1.00 79.59 264 GLY F CA 1
ATOM 9522 C C . GLY F 1 125 ? -2.805 -61.303 -73.617 1.00 27.91 264 GLY F C 1
ATOM 9523 O O . GLY F 1 125 ? -3.842 -61.598 -74.187 1.00 50.72 264 GLY F O 1
ATOM 9524 N N . LYS F 1 126 ? -1.752 -60.806 -74.255 1.00 51.64 265 LYS F N 1
ATOM 9525 C CA . LYS F 1 126 ? -1.812 -60.500 -75.681 1.00 69.77 265 LYS F CA 1
ATOM 9526 C C . LYS F 1 126 ? -0.873 -61.379 -76.496 1.00 90.73 265 LYS F C 1
ATOM 9527 O O . LYS F 1 126 ? 0.324 -61.453 -76.222 1.00 65.21 265 LYS F O 1
ATOM 9533 N N . HIS F 1 127 ? -1.427 -62.042 -77.505 1.00 61.30 266 HIS F N 1
ATOM 9534 C CA . HIS F 1 127 ? -0.646 -62.899 -78.384 1.00 57.26 266 HIS F CA 1
ATOM 9535 C C . HIS F 1 127 ? -0.773 -62.409 -79.820 1.00 74.29 266 HIS F C 1
ATOM 9536 O O . HIS F 1 127 ? -1.794 -61.836 -80.197 1.00 95.02 266 HIS F O 1
ATOM 9543 N N . VAL F 1 128 ? 0.264 -62.632 -80.619 1.00 69.63 267 VAL F N 1
ATOM 9544 C CA . VAL F 1 128 ? 0.300 -62.097 -81.975 1.00 51.77 267 VAL F CA 1
ATOM 9545 C C . VAL F 1 128 ? 0.178 -63.180 -83.044 1.00 59.58 267 VAL F C 1
ATOM 9546 O O . VAL F 1 128 ? 0.726 -64.272 -82.907 1.00 59.48 267 VAL F O 1
ATOM 9550 N N . THR F 1 129 ? -0.550 -62.861 -84.108 1.00 76.33 268 THR F N 1
ATOM 9551 C CA . THR F 1 129 ? -0.718 -63.765 -85.238 1.00 42.25 268 THR F CA 1
ATOM 9552 C C . THR F 1 129 ? 0.004 -63.202 -86.459 1.00 75.59 268 THR F C 1
ATOM 9553 O O . THR F 1 129 ? -0.380 -62.157 -86.983 1.00 67.27 268 THR F O 1
ATOM 9565 N N . LEU F 1 131 ? 2.382 -63.649 -90.309 1.00 58.62 270 LEU F N 1
ATOM 9566 C CA . LEU F 1 131 ? 2.814 -64.355 -91.507 1.00 37.05 270 LEU F CA 1
ATOM 9567 C C . LEU F 1 131 ? 4.187 -63.821 -91.898 1.00 74.67 270 LEU F C 1
ATOM 9568 O O . LEU F 1 131 ? 4.293 -62.776 -92.540 1.00 54.39 270 LEU F O 1
ATOM 9573 N N . GLY F 1 132 ? 5.237 -64.532 -91.503 1.00 89.07 271 GLY F N 1
ATOM 9574 C CA . GLY F 1 132 ? 6.592 -64.078 -91.755 1.00 67.62 271 GLY F CA 1
ATOM 9575 C C . GLY F 1 132 ? 7.188 -64.652 -93.025 1.00 60.02 271 GLY F C 1
ATOM 9576 O O . GLY F 1 132 ? 6.859 -65.767 -93.426 1.00 70.12 271 GLY F O 1
ATOM 9577 N N . GLY F 1 133 ? 8.070 -63.887 -93.657 1.00 19.95 272 GLY F N 1
ATOM 9578 C CA . GLY F 1 133 ? 8.729 -64.336 -94.868 1.00 31.78 272 GLY F CA 1
ATOM 9579 C C . GLY F 1 133 ? 10.038 -63.618 -95.132 1.00 41.99 272 GLY F C 1
ATOM 9580 O O . GLY F 1 133 ? 10.098 -62.389 -95.107 1.00 62.89 272 GLY F O 1
ATOM 9581 N N . VAL F 1 134 ? 11.088 -64.393 -95.377 1.00 59.05 273 VAL F N 1
ATOM 9582 C CA . VAL F 1 134 ? 12.382 -63.842 -95.765 1.00 60.84 273 VAL F CA 1
ATOM 9583 C C . VAL F 1 134 ? 12.686 -64.228 -97.210 1.00 62.52 273 VAL F C 1
ATOM 9584 O O . VAL F 1 134 ? 12.670 -65.405 -97.566 1.00 81.24 273 VAL F O 1
ATOM 9588 N N . ILE F 1 135 ? 12.956 -63.227 -98.039 1.00 28.90 274 ILE F N 1
ATOM 9589 C CA . ILE F 1 135 ? 13.120 -63.442 -99.469 1.00 34.38 274 ILE F CA 1
ATOM 9590 C C . ILE F 1 135 ? 14.552 -63.130 -99.900 1.00 66.54 274 ILE F C 1
ATOM 9591 O O . ILE F 1 135 ? 15.113 -62.102 -99.524 1.00 67.65 274 ILE F O 1
ATOM 9596 N N . ASP F 1 136 ? 15.152 -64.031 -100.670 1.00 55.01 275 ASP F N 1
ATOM 9597 C CA . ASP F 1 136 ? 16.489 -63.796 -101.202 1.00 68.59 275 ASP F CA 1
ATOM 9598 C C . ASP F 1 136 ? 16.391 -63.337 -102.650 1.00 62.89 275 ASP F C 1
ATOM 9599 O O . ASP F 1 136 ? 15.962 -64.091 -103.524 1.00 89.17 275 ASP F O 1
ATOM 9604 N N . LEU F 1 137 ? 16.798 -62.097 -102.897 1.00 79.70 276 LEU F N 1
ATOM 9605 C CA . LEU F 1 137 ? 16.618 -61.471 -104.202 1.00 109.15 276 LEU F CA 1
ATOM 9606 C C . LEU F 1 137 ? 17.467 -62.094 -105.306 1.00 110.42 276 LEU F C 1
ATOM 9607 O O . LEU F 1 137 ? 17.023 -62.206 -106.447 1.00 79.63 276 LEU F O 1
ATOM 9609 N N . GLU F 1 138 ? 18.687 -62.498 -104.970 1.00 105.36 277 GLU F N 1
ATOM 9610 C CA . GLU F 1 138 ? 19.621 -62.955 -105.993 1.00 105.55 277 GLU F CA 1
ATOM 9611 C C . GLU F 1 138 ? 19.429 -64.421 -106.387 1.00 99.27 277 GLU F C 1
ATOM 9612 O O . GLU F 1 138 ? 19.852 -64.834 -107.465 1.00 111.79 277 GLU F O 1
ATOM 9618 N N . LYS F 1 139 ? 18.786 -65.203 -105.525 1.00 74.95 278 LYS F N 1
ATOM 9619 C CA . LYS F 1 139 ? 18.491 -66.593 -105.863 1.00 69.24 278 LYS F CA 1
ATOM 9620 C C . LYS F 1 139 ? 16.988 -66.867 -105.936 1.00 58.90 278 LYS F C 1
ATOM 9621 O O . LYS F 1 139 ? 16.556 -68.019 -105.959 1.00 90.77 278 LYS F O 1
ATOM 9627 N N . ASN F 1 140 ? 16.201 -65.795 -105.979 1.00 71.34 279 ASN F N 1
ATOM 9628 C CA . ASN F 1 140 ? 14.755 -65.889 -106.170 1.00 81.78 279 ASN F CA 1
ATOM 9629 C C . ASN F 1 140 ? 14.057 -66.864 -105.221 1.00 64.71 279 ASN F C 1
ATOM 9630 O O . ASN F 1 140 ? 13.102 -67.537 -105.608 1.00 94.54 279 ASN F O 1
ATOM 9635 N N . SER F 1 141 ? 14.528 -66.935 -103.980 1.00 48.25 280 SER F N 1
ATOM 9636 C CA . SER F 1 141 ? 13.944 -67.844 -102.999 1.00 75.33 280 SER F CA 1
ATOM 9637 C C . SER F 1 141 ? 13.160 -67.107 -101.915 1.00 73.52 280 SER F C 1
ATOM 9638 O O . SER F 1 141 ? 13.606 -66.087 -101.393 1.00 74.74 280 SER F O 1
ATOM 9641 N N . LEU F 1 142 ? 11.985 -67.634 -101.585 1.00 54.39 281 LEU F N 1
ATOM 9642 C CA . LEU F 1 142 ? 11.146 -67.058 -100.543 1.00 33.36 281 LEU F CA 1
ATOM 9643 C C . LEU F 1 142 ? 10.878 -68.082 -99.448 1.00 40.22 281 LEU F C 1
ATOM 9644 O O . LEU F 1 142 ? 10.230 -69.101 -99.683 1.00 62.50 281 LEU F O 1
ATOM 9649 N N . THR F 1 143 ? 11.384 -67.806 -98.251 1.00 68.82 282 THR F N 1
ATOM 9650 C CA . THR F 1 143 ? 11.176 -68.690 -97.112 1.00 51.74 282 THR F CA 1
ATOM 9651 C C . THR F 1 143 ? 10.190 -68.067 -96.133 1.00 68.02 282 THR F C 1
ATOM 9652 O O . THR F 1 143 ? 10.515 -67.102 -95.441 1.00 67.32 282 THR F O 1
ATOM 9656 N N . TYR F 1 144 ? 8.983 -68.619 -96.081 1.00 85.40 283 TYR F N 1
ATOM 9657 C CA . TYR F 1 144 ? 7.946 -68.097 -95.199 1.00 35.25 283 TYR F CA 1
ATOM 9658 C C . TYR F 1 144 ? 7.719 -68.985 -93.983 1.00 60.97 283 TYR F C 1
ATOM 9659 O O . TYR F 1 144 ? 7.839 -70.207 -94.061 1.00 61.60 283 TYR F O 1
ATOM 9668 N N . SER F 1 145 ? 7.399 -68.357 -92.858 1.00 87.56 284 SER F N 1
ATOM 9669 C CA . SER F 1 145 ? 7.049 -69.080 -91.643 1.00 77.16 284 SER F CA 1
ATOM 9670 C C . SER F 1 145 ? 5.722 -68.557 -91.105 1.00 57.06 284 SER F C 1
ATOM 9671 O O . SER F 1 145 ? 5.572 -67.363 -90.844 1.00 84.41 284 SER F O 1
ATOM 9674 N N . ILE F 1 146 ? 4.762 -69.461 -90.948 1.00 86.78 285 ILE F N 1
ATOM 9675 C CA . ILE F 1 146 ? 3.418 -69.098 -90.518 1.00 93.96 285 ILE F CA 1
ATOM 9676 C C . ILE F 1 146 ? 3.210 -69.438 -89.046 1.00 106.33 285 ILE F C 1
ATOM 9677 O O . ILE F 1 146 ? 3.308 -70.598 -88.648 1.00 65.17 285 ILE F O 1
ATOM 9682 N N . GLY F 1 147 ? 2.924 -68.419 -88.240 1.00 105.77 286 GLY F N 1
ATOM 9683 C CA . GLY F 1 147 ? 2.805 -68.596 -86.805 1.00 101.57 286 GLY F CA 1
ATOM 9684 C C . GLY F 1 147 ? 1.381 -68.569 -86.284 1.00 87.85 286 GLY F C 1
ATOM 9685 O O . GLY F 1 147 ? 1.068 -69.224 -85.293 1.00 79.55 286 GLY F O 1
ATOM 9686 N N . GLY F 1 148 ? 0.517 -67.810 -86.951 1.00 51.95 287 GLY F N 1
ATOM 9687 C CA . GLY F 1 148 ? -0.863 -67.678 -86.524 1.00 38.77 287 GLY F CA 1
ATOM 9688 C C . GLY F 1 148 ? -1.834 -68.494 -87.354 1.00 63.47 287 GLY F C 1
ATOM 9689 O O . GLY F 1 148 ? -1.441 -69.170 -88.305 1.00 105.84 287 GLY F O 1
ATOM 9690 N N . HIS F 1 149 ? -3.111 -68.425 -86.992 1.00 72.70 288 HIS F N 1
ATOM 9691 C CA . HIS F 1 149 ? -4.155 -69.178 -87.678 1.00 136.93 288 HIS F CA 1
ATOM 9692 C C . HIS F 1 149 ? -4.868 -68.329 -88.727 1.00 132.46 288 HIS F C 1
ATOM 9693 O O . HIS F 1 149 ? -5.810 -68.787 -89.374 1.00 96.08 288 HIS F O 1
ATOM 9700 N N . LEU F 1 150 ? -4.412 -67.091 -88.890 1.00 115.11 289 LEU F N 1
ATOM 9701 C CA . LEU F 1 150 ? -5.017 -66.164 -89.842 1.00 87.63 289 LEU F CA 1
ATOM 9702 C C . LEU F 1 150 ? -4.940 -66.697 -91.277 1.00 88.09 289 LEU F C 1
ATOM 9703 O O . LEU F 1 150 ? -4.215 -67.655 -91.545 1.00 81.32 289 LEU F O 1
ATOM 9708 N N . PRO F 1 151 ? -5.703 -66.083 -92.200 1.00 108.64 290 PRO F N 1
ATOM 9709 C CA . PRO F 1 151 ? -5.775 -66.498 -93.608 1.00 116.78 290 PRO F CA 1
ATOM 9710 C C . PRO F 1 151 ? -4.412 -66.578 -94.293 1.00 119.48 290 PRO F C 1
ATOM 9711 O O . PRO F 1 151 ? -3.705 -65.574 -94.392 1.00 95.29 290 PRO F O 1
ATOM 9715 N N . LEU F 1 152 ? -4.067 -67.769 -94.772 1.00 68.76 291 LEU F N 1
ATOM 9716 C CA . LEU F 1 152 ? -2.785 -68.010 -95.426 1.00 59.58 291 LEU F CA 1
ATOM 9717 C C . LEU F 1 152 ? -2.520 -67.022 -96.564 1.00 63.28 291 LEU F C 1
ATOM 9718 O O . LEU F 1 152 ? -3.442 -66.373 -97.057 1.00 48.89 291 LEU F O 1
ATOM 9723 N N . PRO F 1 153 ? -1.248 -66.902 -96.977 1.00 66.29 292 PRO F N 1
ATOM 9724 C CA . PRO F 1 153 ? -0.862 -65.989 -98.060 1.00 62.44 292 PRO F CA 1
ATOM 9725 C C . PRO F 1 153 ? -1.436 -66.420 -99.406 1.00 64.99 292 PRO F C 1
ATOM 9726 O O . PRO F 1 153 ? -1.587 -67.615 -99.659 1.00 86.51 292 PRO F O 1
ATOM 9730 N N . VAL F 1 154 ? -1.748 -65.448 -100.257 1.00 64.50 293 VAL F N 1
ATOM 9731 C CA . VAL F 1 154 ? -2.318 -65.722 -101.570 1.00 41.27 293 VAL F CA 1
ATOM 9732 C C . VAL F 1 154 ? -1.311 -65.450 -102.682 1.00 75.61 293 VAL F C 1
ATOM 9733 O O . VAL F 1 154 ? -0.982 -64.298 -102.962 1.00 103.43 293 VAL F O 1
ATOM 9737 N N . LEU F 1 155 ? -0.825 -66.515 -103.313 1.00 71.93 294 LEU F N 1
ATOM 9738 C CA . LEU F 1 155 ? 0.131 -66.389 -104.409 1.00 68.50 294 LEU F CA 1
ATOM 9739 C C . LEU F 1 155 ? -0.576 -66.177 -105.743 1.00 71.30 294 LEU F C 1
ATOM 9740 O O . LEU F 1 155 ? -1.455 -66.951 -106.116 1.00 59.32 294 LEU F O 1
ATOM 9745 N N . PHE F 1 156 ? -0.177 -65.133 -106.462 1.00 23.64 295 PHE F N 1
ATOM 9746 C CA . PHE F 1 156 ? -0.798 -64.801 -107.740 1.00 100.94 295 PHE F CA 1
ATOM 9747 C C . PHE F 1 156 ? 0.200 -64.879 -108.893 1.00 152.16 295 PHE F C 1
ATOM 9748 O O . PHE F 1 156 ? 1.155 -64.105 -108.955 1.00 69.91 295 PHE F O 1
ATOM 9756 N N . VAL F 1 157 ? -0.032 -65.815 -109.809 1.00 132.67 296 VAL F N 1
ATOM 9757 C CA . VAL F 1 157 ? 0.859 -66.005 -110.949 1.00 36.15 296 VAL F CA 1
ATOM 9758 C C . VAL F 1 157 ? 0.093 -66.200 -112.254 1.00 66.18 296 VAL F C 1
ATOM 9759 O O . VAL F 1 157 ? -0.569 -67.219 -112.452 1.00 25.76 296 VAL F O 1
ATOM 9763 N N . GLU F 1 158 ? 0.193 -65.214 -113.141 1.00 13.85 297 GLU F N 1
ATOM 9764 C CA . GLU F 1 158 ? -0.409 -65.296 -114.469 1.00 87.94 297 GLU F CA 1
ATOM 9765 C C . GLU F 1 158 ? -1.847 -65.816 -114.436 1.00 98.00 297 GLU F C 1
ATOM 9766 O O . GLU F 1 158 ? -2.177 -66.797 -115.103 1.00 65.27 297 GLU F O 1
ATOM 9772 N N . GLY F 1 159 ? -2.695 -65.157 -113.652 1.00 55.58 298 GLY F N 1
ATOM 9773 C CA . GLY F 1 159 ? -4.115 -65.464 -113.636 1.00 73.60 298 GLY F CA 1
ATOM 9774 C C . GLY F 1 159 ? -4.547 -66.486 -112.602 1.00 99.40 298 GLY F C 1
ATOM 9775 O O . GLY F 1 159 ? -5.688 -66.948 -112.619 1.00 33.51 298 GLY F O 1
ATOM 9776 N N . GLN F 1 160 ? -3.642 -66.840 -111.697 1.00 98.39 299 GLN F N 1
ATOM 9777 C CA . GLN F 1 160 ? -3.958 -67.813 -110.658 1.00 143.18 299 GLN F CA 1
ATOM 9778 C C . GLN F 1 160 ? -3.763 -67.244 -109.257 1.00 119.66 299 GLN F C 1
ATOM 9779 O O . GLN F 1 160 ? -3.107 -66.218 -109.077 1.00 46.76 299 GLN F O 1
ATOM 9785 N N . ALA F 1 161 ? -4.347 -67.918 -108.273 1.00 97.43 300 ALA F N 1
ATOM 9786 C CA . ALA F 1 161 ? -4.202 -67.542 -106.873 1.00 24.25 300 ALA F CA 1
ATOM 9787 C C . ALA F 1 161 ? -4.461 -68.759 -105.991 1.00 82.71 300 ALA F C 1
ATOM 9788 O O . ALA F 1 161 ? -5.430 -69.488 -106.200 1.00 160.41 300 ALA F O 1
ATOM 9790 N N . GLY F 1 162 ? -3.588 -68.984 -105.013 1.00 107.14 301 GLY F N 1
ATOM 9791 C CA . GLY F 1 162 ? -3.712 -70.135 -104.137 1.00 107.93 301 GLY F CA 1
ATOM 9792 C C . GLY F 1 162 ? -2.964 -69.976 -102.828 1.00 113.15 301 GLY F C 1
ATOM 9793 O O . GLY F 1 162 ? -2.009 -69.205 -102.736 1.00 133.66 301 GLY F O 1
ATOM 9794 N N . TYR F 1 163 ? -3.401 -70.714 -101.813 1.00 55.78 302 TYR F N 1
ATOM 9795 C CA . TYR F 1 163 ? -2.798 -70.632 -100.488 1.00 56.85 302 TYR F CA 1
ATOM 9796 C C . TYR F 1 163 ? -1.493 -71.417 -100.401 1.00 77.27 302 TYR F C 1
ATOM 9797 O O . TYR F 1 163 ? -1.264 -72.352 -101.168 1.00 114.16 302 TYR F O 1
ATOM 9806 N N . LEU F 1 164 ? -0.641 -71.025 -99.461 1.00 54.50 303 LEU F N 1
ATOM 9807 C CA . LEU F 1 164 ? 0.610 -71.729 -99.217 1.00 55.17 303 LEU F CA 1
ATOM 9808 C C . LEU F 1 164 ? 0.489 -72.566 -97.951 1.00 76.06 303 LEU F C 1
ATOM 9809 O O . LEU F 1 164 ? 0.364 -72.027 -96.851 1.00 73.33 303 LEU F O 1
ATOM 9814 N N . GLU F 1 165 ? 0.522 -73.884 -98.111 1.00 75.74 304 GLU F N 1
ATOM 9815 C CA . GLU F 1 165 ? 0.318 -74.792 -96.988 1.00 94.44 304 GLU F CA 1
ATOM 9816 C C . GLU F 1 165 ? 1.317 -74.553 -95.863 1.00 81.33 304 GLU F C 1
ATOM 9817 O O . GLU F 1 165 ? 2.518 -74.423 -96.098 1.00 72.34 304 GLU F O 1
ATOM 9823 N N . GLY F 1 166 ? 0.806 -74.497 -94.638 1.00 49.27 305 GLY F N 1
ATOM 9824 C CA . GLY F 1 166 ? 1.644 -74.281 -93.476 1.00 53.20 305 GLY F CA 1
ATOM 9825 C C . GLY F 1 166 ? 0.849 -74.277 -92.187 1.00 71.65 305 GLY F C 1
ATOM 9826 O O . GLY F 1 166 ? -0.358 -74.040 -92.187 1.00 70.35 305 GLY F O 1
ATOM 9827 N N . ARG F 1 167 ? 1.535 -74.543 -91.081 1.00 51.71 306 ARG F N 1
ATOM 9828 C CA . ARG F 1 167 ? 0.900 -74.544 -89.771 1.00 67.44 306 ARG F CA 1
ATOM 9829 C C . ARG F 1 167 ? 1.928 -74.305 -88.672 1.00 94.66 306 ARG F C 1
ATOM 9830 O O . ARG F 1 167 ? 2.744 -73.389 -88.763 1.00 71.36 306 ARG F O 1
ATOM 9838 N N . PRO F 1 170 ? -0.534 -68.891 -83.128 1.00 50.75 309 PRO F N 1
ATOM 9839 C CA . PRO F 1 170 ? -0.452 -68.532 -81.708 1.00 24.55 309 PRO F CA 1
ATOM 9840 C C . PRO F 1 170 ? 0.964 -68.134 -81.305 1.00 68.39 309 PRO F C 1
ATOM 9841 O O . PRO F 1 170 ? 1.852 -68.984 -81.250 1.00 141.83 309 PRO F O 1
ATOM 9845 N N . VAL F 1 171 ? 1.165 -66.852 -81.025 1.00 20.85 310 VAL F N 1
ATOM 9846 C CA . VAL F 1 171 ? 2.476 -66.354 -80.630 1.00 37.64 310 VAL F CA 1
ATOM 9847 C C . VAL F 1 171 ? 2.389 -65.559 -79.335 1.00 17.64 310 VAL F C 1
ATOM 9848 O O . VAL F 1 171 ? 1.870 -64.445 -79.316 1.00 60.12 310 VAL F O 1
ATOM 9852 N N . GLY F 1 172 ? 2.892 -66.139 -78.250 1.00 26.71 311 GLY F N 1
ATOM 9853 C CA . GLY F 1 172 ? 2.934 -65.450 -76.974 1.00 15.50 311 GLY F CA 1
ATOM 9854 C C . GLY F 1 172 ? 1.977 -65.985 -75.927 1.00 37.97 311 GLY F C 1
ATOM 9855 O O . GLY F 1 172 ? 1.865 -65.417 -74.841 1.00 29.38 311 GLY F O 1
ATOM 9856 N N . LEU F 1 173 ? 1.283 -67.074 -76.243 1.00 39.85 312 LEU F N 1
ATOM 9857 C CA . LEU F 1 173 ? 0.381 -67.697 -75.277 1.00 60.35 312 LEU F CA 1
ATOM 9858 C C . LEU F 1 173 ? 0.816 -69.118 -74.915 1.00 51.60 312 LEU F C 1
ATOM 9859 O O . LEU F 1 173 ? 0.131 -69.817 -74.169 1.00 89.58 312 LEU F O 1
ATOM 9864 N N . PHE F 1 174 ? 1.960 -69.533 -75.449 1.00 51.90 313 PHE F N 1
ATOM 9865 C CA . PHE F 1 174 ? 2.578 -70.801 -75.074 1.00 91.70 313 PHE F CA 1
ATOM 9866 C C . PHE F 1 174 ? 4.055 -70.573 -74.762 1.00 61.95 313 PHE F C 1
ATOM 9867 O O . PHE F 1 174 ? 4.664 -69.634 -75.272 1.00 95.40 313 PHE F O 1
ATOM 9875 N N . ASP F 1 175 ? 4.630 -71.434 -73.928 1.00 95.11 314 ASP F N 1
ATOM 9876 C CA . ASP F 1 175 ? 6.022 -71.274 -73.515 1.00 104.64 314 ASP F CA 1
ATOM 9877 C C . ASP F 1 175 ? 7.017 -71.916 -74.486 1.00 79.77 314 ASP F C 1
ATOM 9878 O O . ASP F 1 175 ? 8.153 -71.457 -74.607 1.00 101.58 314 ASP F O 1
ATOM 9880 N N . ASP F 1 176 ? 6.592 -72.972 -75.175 1.00 47.65 315 ASP F N 1
ATOM 9881 C CA . ASP F 1 176 ? 7.465 -73.660 -76.125 1.00 94.58 315 ASP F CA 1
ATOM 9882 C C . ASP F 1 176 ? 7.075 -73.318 -77.567 1.00 114.93 315 ASP F C 1
ATOM 9883 O O . ASP F 1 176 ? 5.933 -73.524 -77.977 1.00 109.01 315 ASP F O 1
ATOM 9888 N N . ALA F 1 177 ? 8.040 -72.808 -78.329 1.00 115.08 316 ALA F N 1
ATOM 9889 C CA . ALA F 1 177 ? 7.781 -72.186 -79.632 1.00 90.72 316 ALA F CA 1
ATOM 9890 C C . ALA F 1 177 ? 7.061 -73.054 -80.671 1.00 175.66 316 ALA F C 1
ATOM 9891 O O . ALA F 1 177 ? 5.913 -72.781 -81.019 1.00 250.73 316 ALA F O 1
ATOM 9893 N N . THR F 1 178 ? 7.749 -74.074 -81.177 1.00 141.88 317 THR F N 1
ATOM 9894 C CA . THR F 1 178 ? 7.221 -74.942 -82.237 1.00 134.46 317 THR F CA 1
ATOM 9895 C C . THR F 1 178 ? 6.800 -74.186 -83.504 1.00 89.69 317 THR F C 1
ATOM 9896 O O . THR F 1 178 ? 5.630 -74.204 -83.888 1.00 76.46 317 THR F O 1
ATOM 9900 N N . TYR F 1 179 ? 7.762 -73.538 -84.158 1.00 44.30 318 TYR F N 1
ATOM 9901 C CA . TYR F 1 179 ? 7.484 -72.771 -85.372 1.00 22.80 318 TYR F CA 1
ATOM 9902 C C . TYR F 1 179 ? 8.065 -73.421 -86.629 1.00 61.87 318 TYR F C 1
ATOM 9903 O O . TYR F 1 179 ? 9.275 -73.626 -86.735 1.00 43.28 318 TYR F O 1
ATOM 9905 N N . ASP F 1 180 ? 7.192 -73.728 -87.582 1.00 44.25 319 ASP F N 1
ATOM 9906 C CA . ASP F 1 180 ? 7.592 -74.394 -88.818 1.00 20.55 319 ASP F CA 1
ATOM 9907 C C . ASP F 1 180 ? 7.789 -73.397 -89.963 1.00 82.98 319 ASP F C 1
ATOM 9908 O O . ASP F 1 180 ? 6.976 -72.492 -90.154 1.00 29.30 319 ASP F O 1
ATOM 9913 N N . ASP F 1 181 ? 8.873 -73.568 -90.717 1.00 103.96 320 ASP F N 1
ATOM 9914 C CA . ASP F 1 181 ? 9.179 -72.690 -91.848 1.00 115.05 320 ASP F CA 1
ATOM 9915 C C . ASP F 1 181 ? 9.399 -73.467 -93.149 1.00 123.58 320 ASP F C 1
ATOM 9916 O O . ASP F 1 181 ? 9.957 -74.563 -93.143 1.00 127.63 320 ASP F O 1
ATOM 9921 N N . ARG F 1 182 ? 8.956 -72.887 -94.263 1.00 80.62 321 ARG F N 1
ATOM 9922 C CA . ARG F 1 182 ? 9.038 -73.548 -95.563 1.00 98.83 321 ARG F CA 1
ATOM 9923 C C . ARG F 1 182 ? 9.708 -72.661 -96.611 1.00 86.30 321 ARG F C 1
ATOM 9924 O O . ARG F 1 182 ? 9.624 -71.435 -96.547 1.00 64.66 321 ARG F O 1
ATOM 9932 N N . VAL F 1 183 ? 10.373 -73.293 -97.574 1.00 75.66 322 VAL F N 1
ATOM 9933 C CA . VAL F 1 183 ? 11.020 -72.578 -98.668 1.00 46.95 322 VAL F CA 1
ATOM 9934 C C . VAL F 1 183 ? 10.189 -72.699 -99.941 1.00 65.47 322 VAL F C 1
ATOM 9935 O O . VAL F 1 183 ? 9.474 -73.683 -100.131 1.00 80.32 322 VAL F O 1
ATOM 9947 N N . GLU F 1 185 ? 10.342 -71.388 -104.350 1.00 56.69 324 GLU F N 1
ATOM 9948 C CA . GLU F 1 185 ? 10.954 -70.644 -105.447 1.00 62.72 324 GLU F CA 1
ATOM 9949 C C . GLU F 1 185 ? 9.986 -69.609 -106.005 1.00 69.60 324 GLU F C 1
ATOM 9950 O O . GLU F 1 185 ? 8.777 -69.697 -105.791 1.00 83.66 324 GLU F O 1
ATOM 9956 N N . LEU F 1 186 ? 10.524 -68.634 -106.727 1.00 62.11 325 LEU F N 1
ATOM 9957 C CA . LEU F 1 186 ? 9.718 -67.546 -107.266 1.00 61.14 325 LEU F CA 1
ATOM 9958 C C . LEU F 1 186 ? 9.803 -67.465 -108.784 1.00 68.44 325 LEU F C 1
ATOM 9959 O O . LEU F 1 186 ? 10.895 -67.447 -109.351 1.00 61.20 325 LEU F O 1
ATOM 9964 N N . PRO F 1 187 ? 8.639 -67.414 -109.447 1.00 66.20 326 PRO F N 1
ATOM 9965 C CA . PRO F 1 187 ? 8.554 -67.234 -110.898 1.00 55.11 326 PRO F CA 1
ATOM 9966 C C . PRO F 1 187 ? 8.993 -65.828 -111.292 1.00 68.57 326 PRO F C 1
ATOM 9967 O O . PRO F 1 187 ? 9.136 -64.971 -110.420 1.00 71.54 326 PRO F O 1
ATOM 9971 N N . PRO F 1 188 ? 9.214 -65.595 -112.594 1.00 60.34 327 PRO F N 1
ATOM 9972 C CA . PRO F 1 188 ? 9.560 -64.254 -113.077 1.00 71.81 327 PRO F CA 1
ATOM 9973 C C . PRO F 1 188 ? 8.448 -63.260 -112.764 1.00 69.07 327 PRO F C 1
ATOM 9974 O O . PRO F 1 188 ? 8.725 -62.098 -112.467 1.00 71.66 327 PRO F O 1
ATOM 9978 N N . SER F 1 189 ? 7.204 -63.722 -112.828 1.00 111.96 328 SER F N 1
ATOM 9979 C CA . SER F 1 189 ? 6.054 -62.869 -112.547 1.00 120.78 328 SER F CA 1
ATOM 9980 C C . SER F 1 189 ? 5.144 -63.482 -111.485 1.00 142.75 328 SER F C 1
ATOM 9981 O O . SER F 1 189 ? 4.343 -64.369 -111.778 1.00 118.06 328 SER F O 1
ATOM 9983 N N . PHE F 1 190 ? 5.273 -63.003 -110.250 1.00 109.36 329 PHE F N 1
ATOM 9984 C CA . PHE F 1 190 ? 4.439 -63.484 -109.154 1.00 97.96 329 PHE F CA 1
ATOM 9985 C C . PHE F 1 190 ? 3.891 -62.325 -108.326 1.00 105.19 329 PHE F C 1
ATOM 9986 O O . PHE F 1 190 ? 4.339 -61.186 -108.464 1.00 113.82 329 PHE F O 1
ATOM 9994 N N . SER F 1 191 ? 2.922 -62.623 -107.467 1.00 98.33 330 SER F N 1
ATOM 9995 C CA . SER F 1 191 ? 2.306 -61.611 -106.617 1.00 65.76 330 SER F CA 1
ATOM 9996 C C . SER F 1 191 ? 1.683 -62.240 -105.375 1.00 48.93 330 SER F C 1
ATOM 9997 O O . SER F 1 191 ? 0.548 -62.714 -105.413 1.00 75.24 330 SER F O 1
ATOM 10000 N N . LEU F 1 192 ? 2.429 -62.238 -104.276 1.00 95.61 331 LEU F N 1
ATOM 10001 C CA . LEU F 1 192 ? 1.957 -62.820 -103.023 1.00 83.43 331 LEU F CA 1
ATOM 10002 C C . LEU F 1 192 ? 1.208 -61.787 -102.184 1.00 77.74 331 LEU F C 1
ATOM 10003 O O . LEU F 1 192 ? 1.597 -60.621 -102.132 1.00 65.16 331 LEU F O 1
ATOM 10008 N N . SER F 1 193 ? 0.136 -62.220 -101.528 1.00 50.29 332 SER F N 1
ATOM 10009 C CA . SER F 1 193 ? -0.696 -61.308 -100.749 1.00 37.38 332 SER F CA 1
ATOM 10010 C C . SER F 1 193 ? -1.022 -61.854 -99.364 1.00 43.15 332 SER F C 1
ATOM 10011 O O . SER F 1 193 ? -1.559 -62.952 -99.227 1.00 71.00 332 SER F O 1
ATOM 10014 N N . LEU F 1 194 ? -0.697 -61.073 -98.341 1.00 44.44 333 LEU F N 1
ATOM 10015 C CA . LEU F 1 194 ? -1.012 -61.432 -96.967 1.00 23.51 333 LEU F CA 1
ATOM 10016 C C . LEU F 1 194 ? -2.244 -60.659 -96.520 1.00 55.91 333 LEU F C 1
ATOM 10017 O O . LEU F 1 194 ? -2.392 -59.479 -96.833 1.00 58.70 333 LEU F O 1
ATOM 10022 N N . PHE F 1 195 ? -3.129 -61.325 -95.787 1.00 55.09 334 PHE F N 1
ATOM 10023 C CA . PHE F 1 195 ? -4.373 -60.698 -95.356 1.00 38.48 334 PHE F CA 1
ATOM 10024 C C . PHE F 1 195 ? -4.627 -60.873 -93.864 1.00 69.20 334 PHE F C 1
ATOM 10025 O O . PHE F 1 195 ? -4.091 -61.784 -93.235 1.00 91.35 334 PHE F O 1
ATOM 10033 N N . SER F 1 196 ? -5.448 -59.989 -93.305 1.00 97.70 335 SER F N 1
ATOM 10034 C CA . SER F 1 196 ? -5.778 -60.033 -91.885 1.00 76.02 335 SER F CA 1
ATOM 10035 C C . SER F 1 196 ? -7.009 -60.896 -91.628 1.00 62.59 335 SER F C 1
ATOM 10036 O O . SER F 1 196 ? -7.531 -61.533 -92.541 1.00 92.47 335 SER F O 1
ATOM 10039 N N . ASP F 1 197 ? -7.472 -60.908 -90.382 1.00 111.60 336 ASP F N 1
ATOM 10040 C CA . ASP F 1 197 ? -8.590 -61.762 -89.991 1.00 75.00 336 ASP F CA 1
ATOM 10041 C C . ASP F 1 197 ? -9.879 -61.493 -90.762 1.00 69.55 336 ASP F C 1
ATOM 10042 O O . ASP F 1 197 ? -10.661 -62.410 -91.005 1.00 122.25 336 ASP F O 1
ATOM 10047 N N . GLY F 1 198 ? -10.106 -60.242 -91.144 1.00 56.42 337 GLY F N 1
ATOM 10048 C CA . GLY F 1 198 ? -11.351 -59.886 -91.799 1.00 42.63 337 GLY F CA 1
ATOM 10049 C C . GLY F 1 198 ? -11.305 -59.946 -93.315 1.00 85.51 337 GLY F C 1
ATOM 10050 O O . GLY F 1 198 ? -10.589 -59.172 -93.943 1.00 78.40 337 GLY F O 1
ATOM 10051 N N . ILE F 1 199 ? -12.061 -60.864 -93.914 1.00 34.74 338 ILE F N 1
ATOM 10052 C CA . ILE F 1 199 ? -12.228 -60.843 -95.365 1.00 82.14 338 ILE F CA 1
ATOM 10053 C C . ILE F 1 199 ? -13.231 -59.754 -95.724 1.00 110.67 338 ILE F C 1
ATOM 10054 O O . ILE F 1 199 ? -12.974 -58.918 -96.590 1.00 125.81 338 ILE F O 1
ATOM 10059 N N . LEU F 1 200 ? -14.371 -59.774 -95.040 1.00 63.85 339 LEU F N 1
ATOM 10060 C CA . LEU F 1 200 ? -15.383 -58.730 -95.159 1.00 46.42 339 LEU F CA 1
ATOM 10061 C C . LEU F 1 200 ? -15.603 -58.262 -96.595 1.00 54.43 339 LEU F C 1
ATOM 10062 O O . LEU F 1 200 ? -15.308 -57.116 -96.935 1.00 119.49 339 LEU F O 1
ATOM 10067 N N . ASP F 1 201 ? -16.121 -59.152 -97.436 1.00 63.48 340 ASP F N 1
ATOM 10068 C CA . ASP F 1 201 ? -16.458 -58.797 -98.811 1.00 106.88 340 ASP F CA 1
ATOM 10069 C C . ASP F 1 201 ? -17.911 -58.338 -98.897 1.00 128.40 340 ASP F C 1
ATOM 10070 O O . ASP F 1 201 ? -18.771 -58.852 -98.182 1.00 92.50 340 ASP F O 1
ATOM 10075 N N . VAL F 1 202 ? -18.182 -57.366 -99.765 1.00 109.41 341 VAL F N 1
ATOM 10076 C CA . VAL F 1 202 ? -19.533 -56.825 -99.897 1.00 135.63 341 VAL F CA 1
ATOM 10077 C C . VAL F 1 202 ? -20.533 -57.930 -100.223 1.00 166.34 341 VAL F C 1
ATOM 10078 O O . VAL F 1 202 ? -21.647 -57.946 -99.698 1.00 140.58 341 VAL F O 1
ATOM 10082 N N . LEU F 1 203 ? -20.130 -58.853 -101.089 1.00 156.45 342 LEU F N 1
ATOM 10083 C CA . LEU F 1 203 ? -20.914 -60.056 -101.328 1.00 95.43 342 LEU F CA 1
ATOM 10084 C C . LEU F 1 203 ? -20.854 -60.915 -100.073 1.00 124.66 342 LEU F C 1
ATOM 10085 O O . LEU F 1 203 ? -19.778 -61.136 -99.520 1.00 114.35 342 LEU F O 1
ATOM 10090 N N . PRO F 1 204 ? -22.016 -61.400 -99.618 1.00 93.93 343 PRO F N 1
ATOM 10091 C CA . PRO F 1 204 ? -22.157 -62.104 -98.340 1.00 72.28 343 PRO F CA 1
ATOM 10092 C C . PRO F 1 204 ? -21.127 -63.210 -98.116 1.00 85.87 343 PRO F C 1
ATOM 10093 O O . PRO F 1 204 ? -20.379 -63.145 -97.139 1.00 49.37 343 PRO F O 1
ATOM 10097 N N . GLY F 1 205 ? -21.086 -64.202 -99.001 1.00 89.06 344 GLY F N 1
ATOM 10098 C CA . GLY F 1 205 ? -20.293 -65.392 -98.755 1.00 27.68 344 GLY F CA 1
ATOM 10099 C C . GLY F 1 205 ? -20.663 -65.900 -97.376 1.00 71.23 344 GLY F C 1
ATOM 10100 O O . GLY F 1 205 ? -19.828 -66.415 -96.633 1.00 122.63 344 GLY F O 1
ATOM 10101 N N . ALA F 1 206 ? -21.942 -65.748 -97.046 0.00 81.74 345 ALA F N 1
ATOM 10102 C CA . ALA F 1 206 ? -22.430 -65.937 -95.686 0.00 71.75 345 ALA F CA 1
ATOM 10103 C C . ALA F 1 206 ? -22.584 -67.397 -95.275 0.00 59.69 345 ALA F C 1
ATOM 10104 O O . ALA F 1 206 ? -22.736 -68.282 -96.118 0.00 70.95 345 ALA F O 1
ATOM 10106 N N . THR F 1 207 ? -22.533 -67.623 -93.965 1.00 37.70 346 THR F N 1
ATOM 10107 C CA . THR F 1 207 ? -22.833 -68.920 -93.359 1.00 105.99 346 THR F CA 1
ATOM 10108 C C . THR F 1 207 ? -21.659 -69.895 -93.329 1.00 138.94 346 THR F C 1
ATOM 10109 O O . THR F 1 207 ? -21.748 -70.953 -92.707 1.00 128.59 346 THR F O 1
ATOM 10111 N N . LEU F 1 208 ? -20.560 -69.544 -93.986 1.00 160.26 347 LEU F N 1
ATOM 10112 C CA . LEU F 1 208 ? -19.436 -70.468 -94.079 1.00 141.85 347 LEU F CA 1
ATOM 10113 C C . LEU F 1 208 ? -18.077 -69.820 -93.827 1.00 134.76 347 LEU F C 1
ATOM 10114 O O . LEU F 1 208 ? -17.622 -68.981 -94.605 1.00 138.01 347 LEU F O 1
ATOM 10119 N N . LYS F 1 209 ? -17.438 -70.219 -92.731 1.00 30.95 348 LYS F N 1
ATOM 10120 C CA . LYS F 1 209 ? -16.074 -69.798 -92.441 1.00 71.20 348 LYS F CA 1
ATOM 10121 C C . LYS F 1 209 ? -15.120 -70.458 -93.427 1.00 75.62 348 LYS F C 1
ATOM 10122 O O . LYS F 1 209 ? -14.154 -69.845 -93.880 1.00 93.99 348 LYS F O 1
ATOM 10128 N N . GLU F 1 210 ? -15.402 -71.715 -93.751 1.00 95.26 349 GLU F N 1
ATOM 10129 C CA . GLU F 1 210 ? -14.577 -72.483 -94.676 1.00 102.02 349 GLU F CA 1
ATOM 10130 C C . GLU F 1 210 ? -14.735 -71.994 -96.113 1.00 114.76 349 GLU F C 1
ATOM 10131 O O . GLU F 1 210 ? -13.764 -71.945 -96.867 1.00 100.54 349 GLU F O 1
ATOM 10137 N N . LYS F 1 211 ? -15.959 -71.641 -96.490 1.00 172.58 350 LYS F N 1
ATOM 10138 C CA . LYS F 1 211 ? -16.217 -71.131 -97.833 1.00 175.35 350 LYS F CA 1
ATOM 10139 C C . LYS F 1 211 ? -15.729 -69.694 -97.959 1.00 163.58 350 LYS F C 1
ATOM 10140 O O . LYS F 1 211 ? -15.452 -69.218 -99.059 1.00 163.39 350 LYS F O 1
ATOM 10142 N N . GLU F 1 212 ? -15.631 -69.007 -96.826 1.00 181.20 351 GLU F N 1
ATOM 10143 C CA . GLU F 1 212 ? -15.062 -67.668 -96.797 1.00 189.80 351 GLU F CA 1
ATOM 10144 C C . GLU F 1 212 ? -13.542 -67.767 -96.778 1.00 169.07 351 GLU F C 1
ATOM 10145 O O . GLU F 1 212 ? -12.840 -66.764 -96.899 1.00 156.96 351 GLU F O 1
ATOM 10147 N N . ALA F 1 213 ? -13.042 -68.990 -96.624 1.00 62.49 352 ALA F N 1
ATOM 10148 C CA . ALA F 1 213 ? -11.607 -69.238 -96.606 1.00 72.67 352 ALA F CA 1
ATOM 10149 C C . ALA F 1 213 ? -11.123 -69.738 -97.963 1.00 63.03 352 ALA F C 1
ATOM 10150 O O . ALA F 1 213 ? -9.924 -69.773 -98.226 1.00 70.74 352 ALA F O 1
ATOM 10152 N N . SER F 1 214 ? -12.061 -70.131 -98.817 1.00 47.36 353 SER F N 1
ATOM 10153 C CA . SER F 1 214 ? -11.727 -70.560 -100.171 1.00 98.54 353 SER F CA 1
ATOM 10154 C C . SER F 1 214 ? -12.141 -69.494 -101.180 1.00 59.28 353 SER F C 1
ATOM 10155 O O . SER F 1 214 ? -11.963 -69.658 -102.387 1.00 76.81 353 SER F O 1
ATOM 10158 N N . LEU F 1 215 ? -12.690 -68.397 -100.671 1.00 76.17 354 LEU F N 1
ATOM 10159 C CA . LEU F 1 215 ? -13.141 -67.292 -101.509 1.00 75.36 354 LEU F CA 1
ATOM 10160 C C . LEU F 1 215 ? -12.029 -66.283 -101.817 1.00 67.88 354 LEU F C 1
ATOM 10161 O O . LEU F 1 215 ? -11.885 -65.856 -102.960 1.00 71.49 354 LEU F O 1
ATOM 10166 N N . PRO F 1 216 ? -11.241 -65.898 -100.795 1.00 78.90 355 PRO F N 1
ATOM 10167 C CA . PRO F 1 216 ? -10.157 -64.930 -101.002 1.00 38.80 355 PRO F CA 1
ATOM 10168 C C . PRO F 1 216 ? -9.231 -65.345 -102.137 1.00 50.64 355 PRO F C 1
ATOM 10169 O O . PRO F 1 216 ? -8.828 -64.506 -102.941 1.00 78.76 355 PRO F O 1
ATOM 10173 N N . GLU F 1 217 ? -8.897 -66.628 -102.194 1.00 49.45 356 GLU F N 1
ATOM 10174 C CA . GLU F 1 217 ? -8.054 -67.149 -103.261 1.00 91.57 356 GLU F CA 1
ATOM 10175 C C . GLU F 1 217 ? -8.721 -66.963 -104.623 1.00 103.84 356 GLU F C 1
ATOM 10176 O O . GLU F 1 217 ? -8.048 -66.739 -105.629 1.00 81.13 356 GLU F O 1
ATOM 10182 N N . GLN F 1 218 ? -10.047 -67.046 -104.646 1.00 109.99 357 GLN F N 1
ATOM 10183 C CA . GLN F 1 218 ? -10.805 -66.900 -105.884 1.00 97.24 357 GLN F CA 1
ATOM 10184 C C . GLN F 1 218 ? -10.989 -65.435 -106.273 1.00 102.37 357 GLN F C 1
ATOM 10185 O O . GLN F 1 218 ? -10.793 -65.063 -107.429 1.00 113.85 357 GLN F O 1
ATOM 10187 N N . VAL F 1 219 ? -11.367 -64.609 -105.303 1.00 88.52 358 VAL F N 1
ATOM 10188 C CA . VAL F 1 219 ? -11.620 -63.194 -105.554 1.00 54.66 358 VAL F CA 1
ATOM 10189 C C . VAL F 1 219 ? -10.324 -62.418 -105.776 1.00 58.62 358 VAL F C 1
ATOM 10190 O O . VAL F 1 219 ? -10.325 -61.355 -106.398 1.00 76.67 358 VAL F O 1
ATOM 10194 N N . ALA F 1 220 ? -9.220 -62.954 -105.267 1.00 71.59 359 ALA F N 1
ATOM 10195 C CA . ALA F 1 220 ? -7.917 -62.321 -105.437 1.00 89.41 359 ALA F CA 1
ATOM 10196 C C . ALA F 1 220 ? -7.412 -62.489 -106.865 1.00 101.25 359 ALA F C 1
ATOM 10197 O O . ALA F 1 220 ? -6.738 -61.611 -107.403 1.00 94.36 359 ALA F O 1
ATOM 10199 N N . ALA F 1 221 ? -7.742 -63.624 -107.474 1.00 119.52 360 ALA F N 1
ATOM 10200 C CA . ALA F 1 221 ? -7.342 -63.898 -108.849 1.00 109.29 360 ALA F CA 1
ATOM 10201 C C . ALA F 1 221 ? -8.172 -63.080 -109.831 1.00 72.79 360 ALA F C 1
ATOM 10202 O O . ALA F 1 221 ? -7.633 -62.298 -110.614 1.00 55.63 360 ALA F O 1
ATOM 10204 N N . ALA F 1 222 ? -9.488 -63.267 -109.781 1.00 105.65 361 ALA F N 1
ATOM 10205 C CA . ALA F 1 222 ? -10.402 -62.565 -110.675 1.00 90.67 361 ALA F CA 1
ATOM 10206 C C . ALA F 1 222 ? -10.212 -61.053 -110.600 1.00 92.19 361 ALA F C 1
ATOM 10207 O O . ALA F 1 222 ? -10.436 -60.342 -111.580 1.00 139.83 361 ALA F O 1
ATOM 10209 N N . GLY F 1 223 ? -9.798 -60.568 -109.434 1.00 67.40 362 GLY F N 1
ATOM 10210 C CA . GLY F 1 223 ? -9.574 -59.148 -109.236 1.00 82.68 362 GLY F CA 1
ATOM 10211 C C . GLY F 1 223 ? -8.127 -58.746 -109.447 1.00 94.93 362 GLY F C 1
ATOM 10212 O O . GLY F 1 223 ? -7.235 -59.595 -109.482 1.00 64.85 362 GLY F O 1
ATOM 10213 N N . GLY F 1 224 ? -7.895 -57.446 -109.591 1.00 77.08 363 GLY F N 1
ATOM 10214 C CA . GLY F 1 224 ? -6.555 -56.925 -109.788 1.00 60.64 363 GLY F CA 1
ATOM 10215 C C . GLY F 1 224 ? -5.641 -57.254 -108.625 1.00 78.90 363 GLY F C 1
ATOM 10216 O O . GLY F 1 224 ? -5.903 -56.861 -107.489 1.00 112.31 363 GLY F O 1
ATOM 10217 N N . THR F 1 225 ? -4.563 -57.976 -108.912 1.00 175.45 364 THR F N 1
ATOM 10218 C CA . THR F 1 225 ? -3.634 -58.414 -107.875 1.00 191.95 364 THR F CA 1
ATOM 10219 C C . THR F 1 225 ? -2.897 -57.250 -107.216 1.00 156.07 364 THR F C 1
ATOM 10220 O O . THR F 1 225 ? -2.284 -57.413 -106.161 1.00 174.62 364 THR F O 1
ATOM 10224 N N . LEU F 1 226 ? -2.956 -56.079 -107.839 1.00 114.98 365 LEU F N 1
ATOM 10225 C CA . LEU F 1 226 ? -2.254 -54.910 -107.322 1.00 131.27 365 LEU F CA 1
ATOM 10226 C C . LEU F 1 226 ? -3.035 -54.223 -106.207 1.00 135.40 365 LEU F C 1
ATOM 10227 O O . LEU F 1 226 ? -4.236 -54.447 -106.046 1.00 123.32 365 LEU F O 1
ATOM 10232 N N . ASP F 1 227 ? -2.345 -53.387 -105.440 1.00 119.07 366 ASP F N 1
ATOM 10233 C CA . ASP F 1 227 ? -2.982 -52.629 -104.373 1.00 118.50 366 ASP F CA 1
ATOM 10234 C C . ASP F 1 227 ? -4.045 -51.693 -104.933 1.00 140.41 366 ASP F C 1
ATOM 10235 O O . ASP F 1 227 ? -4.964 -51.296 -104.221 1.00 105.46 366 ASP F O 1
ATOM 10237 N N . GLY F 1 228 ? -3.911 -51.338 -106.208 1.00 111.68 367 GLY F N 1
ATOM 10238 C CA . GLY F 1 228 ? -4.870 -50.463 -106.858 1.00 48.22 367 GLY F CA 1
ATOM 10239 C C . GLY F 1 228 ? -6.294 -50.860 -106.525 1.00 86.93 367 GLY F C 1
ATOM 10240 O O . GLY F 1 228 ? -7.119 -50.020 -106.162 1.00 117.56 367 GLY F O 1
ATOM 10241 N N . LEU F 1 229 ? -6.577 -52.153 -106.641 1.00 81.74 368 LEU F N 1
ATOM 10242 C CA . LEU F 1 229 ? -7.888 -52.692 -106.302 1.00 104.65 368 LEU F CA 1
ATOM 10243 C C . LEU F 1 229 ? -8.128 -52.639 -104.796 1.00 113.69 368 LEU F C 1
ATOM 10244 O O . LEU F 1 229 ? -9.239 -52.366 -104.345 1.00 101.41 368 LEU F O 1
ATOM 10249 N N . ARG F 1 230 ? -7.078 -52.906 -104.024 1.00 191.47 369 ARG F N 1
ATOM 10250 C CA . ARG F 1 230 ? -7.172 -52.911 -102.567 1.00 222.52 369 ARG F CA 1
ATOM 10251 C C . ARG F 1 230 ? -7.432 -51.515 -102.007 1.00 232.10 369 ARG F C 1
ATOM 10252 O O . ARG F 1 230 ? -8.189 -51.351 -101.050 1.00 249.27 369 ARG F O 1
ATOM 10254 N N . GLN F 1 231 ? -6.798 -50.513 -102.606 1.00 131.94 370 GLN F N 1
ATOM 10255 C CA . GLN F 1 231 ? -6.960 -49.135 -102.163 1.00 126.00 370 GLN F CA 1
ATOM 10256 C C . GLN F 1 231 ? -8.422 -48.720 -102.219 1.00 142.67 370 GLN F C 1
ATOM 10257 O O . GLN F 1 231 ? -8.967 -48.188 -101.252 1.00 144.08 370 GLN F O 1
ATOM 10263 N N . VAL F 1 232 ? -9.052 -48.970 -103.361 0.00 138.24 371 VAL F N 1
ATOM 10264 C CA . VAL F 1 232 ? -10.416 -48.515 -103.600 0.00 134.08 371 VAL F CA 1
ATOM 10265 C C . VAL F 1 232 ? -11.428 -49.148 -102.650 0.00 122.39 371 VAL F C 1
ATOM 10266 O O . VAL F 1 232 ? -12.212 -48.443 -102.016 0.00 107.05 371 VAL F O 1
ATOM 10270 N N . PHE F 1 233 ? -11.413 -50.474 -102.561 1.00 69.51 372 PHE F N 1
ATOM 10271 C CA . PHE F 1 233 ? -12.314 -51.187 -101.661 1.00 115.09 372 PHE F CA 1
ATOM 10272 C C . PHE F 1 233 ? -12.226 -50.642 -100.239 1.00 122.57 372 PHE F C 1
ATOM 10273 O O . PHE F 1 233 ? -12.958 -49.724 -99.868 1.00 107.18 372 PHE F O 1
ATOM 10281 N N . PRO F 1 242 ? -15.563 -53.335 -87.487 1.00 48.33 381 PRO F N 1
ATOM 10282 C CA . PRO F 1 242 ? -15.591 -54.616 -86.772 1.00 23.45 381 PRO F CA 1
ATOM 10283 C C . PRO F 1 242 ? -14.209 -54.988 -86.245 1.00 70.04 381 PRO F C 1
ATOM 10284 O O . PRO F 1 242 ? -13.831 -54.572 -85.149 1.00 34.65 381 PRO F O 1
ATOM 10288 N N . ASP F 1 243 ? -13.473 -55.773 -87.026 1.00 123.68 382 ASP F N 1
ATOM 10289 C CA . ASP F 1 243 ? -12.094 -56.122 -86.708 1.00 86.97 382 ASP F CA 1
ATOM 10290 C C . ASP F 1 243 ? -11.168 -55.423 -87.698 1.00 94.18 382 ASP F C 1
ATOM 10291 O O . ASP F 1 243 ? -11.532 -55.217 -88.856 1.00 113.09 382 ASP F O 1
ATOM 10296 N N . ASP F 1 244 ? -9.978 -55.052 -87.239 1.00 84.18 383 ASP F N 1
ATOM 10297 C CA . ASP F 1 244 ? -9.013 -54.365 -88.089 1.00 93.19 383 ASP F CA 1
ATOM 10298 C C . ASP F 1 244 ? -8.697 -55.170 -89.342 1.00 98.88 383 ASP F C 1
ATOM 10299 O O . ASP F 1 244 ? -8.606 -56.396 -89.300 1.00 74.76 383 ASP F O 1
ATOM 10304 N N . ILE F 1 245 ? -8.534 -54.472 -90.459 1.00 94.86 384 ILE F N 1
ATOM 10305 C CA . ILE F 1 245 ? -8.185 -55.123 -91.713 1.00 98.93 384 ILE F CA 1
ATOM 10306 C C . ILE F 1 245 ? -6.900 -54.525 -92.281 1.00 82.12 384 ILE F C 1
ATOM 10307 O O . ILE F 1 245 ? -6.734 -53.307 -92.323 1.00 64.72 384 ILE F O 1
ATOM 10312 N N . ALA F 1 246 ? -5.984 -55.394 -92.695 1.00 93.93 385 ALA F N 1
ATOM 10313 C CA . ALA F 1 246 ? -4.714 -54.961 -93.264 1.00 53.49 385 ALA F CA 1
ATOM 10314 C C . ALA F 1 246 ? -4.163 -56.022 -94.209 1.00 73.44 385 ALA F C 1
ATOM 10315 O O . ALA F 1 246 ? -4.282 -57.219 -93.950 1.00 109.88 385 ALA F O 1
ATOM 10317 N N . LEU F 1 247 ? -3.559 -55.578 -95.305 1.00 72.53 386 LEU F N 1
ATOM 10318 C CA . LEU F 1 247 ? -3.020 -56.499 -96.297 1.00 53.92 386 LEU F CA 1
ATOM 10319 C C . LEU F 1 247 ? -1.661 -56.054 -96.824 1.00 73.83 386 LEU F C 1
ATOM 10320 O O . LEU F 1 247 ? -1.376 -54.860 -96.914 1.00 74.88 386 LEU F O 1
ATOM 10325 N N . LEU F 1 248 ? -0.825 -57.028 -97.165 1.00 50.57 387 LEU F N 1
ATOM 10326 C CA . LEU F 1 248 ? 0.469 -56.759 -97.777 1.00 49.65 387 LEU F CA 1
ATOM 10327 C C . LEU F 1 248 ? 0.591 -57.531 -99.082 1.00 63.16 387 LEU F C 1
ATOM 10328 O O . LEU F 1 248 ? 0.407 -58.745 -99.110 1.00 106.00 387 LEU F O 1
ATOM 10333 N N . VAL F 1 249 ? 0.896 -56.827 -100.165 1.00 39.10 388 VAL F N 1
ATOM 10334 C CA . VAL F 1 249 ? 1.115 -57.487 -101.445 1.00 81.41 388 VAL F CA 1
ATOM 10335 C C . VAL F 1 249 ? 2.537 -57.266 -101.951 1.00 65.50 388 VAL F C 1
ATOM 10336 O O . VAL F 1 249 ? 3.010 -56.133 -102.036 1.00 56.15 388 VAL F O 1
ATOM 10340 N N . LEU F 1 250 ? 3.214 -58.363 -102.270 1.00 69.04 389 LEU F N 1
ATOM 10341 C CA . LEU F 1 250 ? 4.554 -58.320 -102.845 1.00 39.74 389 LEU F CA 1
ATOM 10342 C C . LEU F 1 250 ? 4.509 -58.907 -104.255 1.00 52.18 389 LEU F C 1
ATOM 10343 O O . LEU F 1 250 ? 4.151 -60.070 -104.436 1.00 68.92 389 LEU F O 1
ATOM 10348 N N . SER F 1 251 ? 4.861 -58.099 -105.251 1.00 101.67 390 SER F N 1
ATOM 10349 C CA . SER F 1 251 ? 4.747 -58.519 -106.648 1.00 101.85 390 SER F CA 1
ATOM 10350 C C . SER F 1 251 ? 6.037 -58.337 -107.447 1.00 82.94 390 SER F C 1
ATOM 10351 O O . SER F 1 251 ? 7.018 -57.787 -106.949 1.00 43.32 390 SER F O 1
ATOM 10353 N N . ARG F 1 252 ? 6.016 -58.791 -108.698 1.00 111.30 391 ARG F N 1
ATOM 10354 C CA . ARG F 1 252 ? 7.211 -58.811 -109.531 1.00 96.01 391 ARG F CA 1
ATOM 10355 C C . ARG F 1 252 ? 6.844 -59.082 -110.983 1.00 123.54 391 ARG F C 1
ATOM 10356 O O . ARG F 1 252 ? 6.896 -60.218 -111.445 1.00 133.34 391 ARG F O 1
ATOM 10364 N N . ASN F 1 253 ? 6.464 -58.035 -111.701 1.00 158.25 392 ASN F N 1
ATOM 10365 C CA . ASN F 1 253 ? 6.050 -58.184 -113.085 1.00 125.44 392 ASN F CA 1
ATOM 10366 C C . ASN F 1 253 ? 6.704 -57.105 -113.929 1.00 116.96 392 ASN F C 1
ATOM 10367 O O . ASN F 1 253 ? 7.293 -56.181 -113.375 1.00 155.32 392 ASN F O 1
ATOM 10372 N N . LEU F 1 254 ? 6.608 -57.224 -115.253 1.00 78.42 393 LEU F N 1
ATOM 10373 C CA . LEU F 1 254 ? 7.067 -56.179 -116.172 1.00 74.43 393 LEU F CA 1
ATOM 10374 C C . LEU F 1 254 ? 8.398 -56.538 -116.840 1.00 143.06 393 LEU F C 1
ATOM 10375 O O . LEU F 1 254 ? 8.468 -57.474 -117.639 1.00 147.20 393 LEU F O 1
#

B-factor: mean 91.57, std 40.55, range [2.15, 323.21]

CATH classification: 3.60.40.10

Radius of gyration: 41.49 Å; Cα contacts (8 Å, |Δi|>4): 2771; chains: 6; bounding box: 94×91×140 Å

Sequence (1348 aa):
SLNLLQEDQNAGRQVQNLPVTPWSIEGLEFSHRIIPSLYLSGDFVDYFRVDERRVAFYLADVSGHGASSAFVTVLLKFTTRLLYESRRNGTKPSEVLAHINRGLINTKLGKHVTLGGVIDLEKNSLTYSIGGHLPLPVLFVQAGYLEGGLFDDATYDELPPSFSLSLFSDGILDVLPGKEKEASLPEQVAAAGGTLDGLRQVFAEPDDIALLVLSRNASLNLLQEDQNAGRQVQNLPVTPWSIEGLEFSHRIIPLYLSGDFVDYFRVDERRVAFYLADVSGHGASSAFVTVLLKFTTRLLYESRRNFKPSEVLAHINRGLINTKLGKHVTLGGVIDLEKNSLTYSIGGHLPLPVLFVEGQAGYLEGRGPVGLFDDATYDDRVELPPSFSLSLFSDGILDLKEKEASLPEQVAAAGGTLDGLRQVFGAEPDDIALLVLSRNASLNLLQEDQNAGRQVQNLPVTPWSIEGLEFSHRIIPSLYLSGDFVDYFRVDERRVAFYLADVSGHGASSAFVTVLLKFTTRLLYEPEFKPSEVLAHINRGLINTKLGKHVTLGGVIDLEKNSLTYSIGGHLPLPVLFVEGQAGYLEGRGVGLFDDATYDDRVELPPSFSLSLFSDGILDVLPGALKEKEASLPEQVAAAGGTLDGLRQVFGPDDIALLVLSRNLNLLQEDQNAGRQVQNLPVTPWSIEGLEFSHRIIPSLYLSGDFVDYFRVRRVAFYLADVSGHGASSAFVTVLLKFTTRLLYESRREFKPSEVLAHINRGLINTKLGKHVTLGGVIDLEKNSLTYSIGGHLPLPVLFVEGQAGYLEGRVGLFDDATYDDRVELPPSFSLSLFSDGILDVATLKEKEASLPEQVAAAGGTLDGLRQVFGNLAEPDDIALLVLSRNLASLNLLQEDQNAGRQVQNLPVTPWSIEGLEFSHRIIPSLYLSGDFVDYFRVDERRVAFYLADVSGHGASSAFVTVLLKFTTRLLYESRRNGTLPFKPSEVLAHINRGLINTKLGKHVTLGGVIDLEKNSLTYSIGGHLPLPVLFVEGQAGYLEGRVGLFDDYDDRVELPPSFSLSLFSDGILDVTLKEKEASLPEQVAAAGGTLDGLRQVFGLANLAEPDDIALLVLSRNASLNLLQEDQNAGRQVQNLPVTPWSIEGLEFSHRIIPSLYLSGDFVDYFRVDERRVAFYLADVSGHGASSAFVTVLLKFTTRLLYESRRNGPEFKPSEVLAHINRGLINTKLGKHVTLGGVIDLEKNSLTYSIGGHLPLPVLFVEGQAGYLEGRPVGLFDDATYDDRVELPPSFSLSLFSDGILDVLPGATLKEKEASLPEQVAAAGGTLDGLRQVFPDDIALLVLSRNL

Foldseek 3Di:
DVVVVVVVLQVLLVVLCADDPQDDDLQKTKHKDWFAQRSQFLWDKHKDDAVSFKIKIDIKGKPFTDPVNSVVNVVVVVVVVVSVVCPPPNDFQLVVVVVSQVVDAPVHPPIDMFKIWMAGSVQQDIAIKGDHPAQAKWKEPLIDGDDDHRDPDRPTHHDDQWIKIKDKGNDDDPVDPDVVVSNVVCNVCCHVDDVDCVRVVVDHNSHIIMMMMMTGD/DVVVVVLVVLLVLLVVLVADDPQDDDLQKTKDKDWAANSQFLWGKHWDDDPSFKIKIDIKGKPFTDPLNSVLNVVLVVVVVVRCVVPPVDQCLVVVLVSLQVCQPPNSLMFMWKMWMAGSVQQKIKIWGAHPFQAKWKDDDLAIDGPDDDHPSRHDNDRPTDIDMHDDQWMKIKDKGNDQPLVPVVSSVCCRNVCRVDDVDCVRVVVDDVGGHIIMMMMMTGD/DVVVVVLVVLVVLLVVLCADDPQDDDLQKTKGKDWDADSSQFLWGWHKDDQVPQKIKIDIKHFPFTDDLNSVLNVVLVVVVVVRVVPDDAQLVVLLVNLVVVLPPPVGTDMFKIWMAGNVQQKIKIWGAHPAQAKWKDDPLFIDGDDYDFHSNDNPSRTDMDMHHDQKMKIKDKGNDFQLVHPDDPPVVSNVVCRNVCSVDDSDCVVVVVSVNHIIMMMMMIGD/DVVVVVVLLVLLVVLCADDPQDDDPLKTKHKDWAAQRSAFLWDWHWDDLCKIKIDIKHKPFTDPLSSVLNVVLVCVVVVSVVVPCVPDQLVNLVVSLQVCQPPNVLIKMFKIWMANSVQQKIKIKGAHPWQAKWKEDPLFTDGDDYDHSNDPDRDIDIDMHDDQWMKIKDKGNPLDFCDPPVVVSNVVCRNVCRVFPVDCVGVVVRGDDNHGHIIMMMMMTHND/DVVVVVVVVLQVLLVVLCADDPQDDDLQKTKHKDWQAQRSQFLWHKHKDDAPRFKIKIDIKHKPDTDDLSSVLNVVVVCVVVVRVVDPSPPDDCVPQVSVVLVLLQVLQPPPVLIKMFKIWMAGSVQQKIKIKGDHPPQAKWKDDDLAIDGDDADMSHDNPIDIDMHDDQWMKIKFWDPDADDPPDPVVSSVVCRVVCSVDDVDCVRVNPDDDDSNDDDHIIMMMMMTGD/DCVVVVLVVLLVLLVVLCQDDPQDDDLQKTKHKDWDADRSQFLWDKHKDDALSFKIKIDIKGKPFTDPLNSVLNVVVVVVVVVRVVDDRDPDPDDFLVVLVVSQQVLQPPHPPMKMFKIWMAGSVQQKIKIWGQHPAQAKWKEDPLFIDGDDHDIGRPDDDRPIDMDMHHDQKMKIKDKGRDPDDPPPLDDDPVSSNVVCRVCCRVDDVDCVRVVPDSHIIMMMMMTGDD

Nearest PDB structures (foldseek):
  3f79-assembly2_C  TM=1.003E+00  e=3.761E-46  Pseudomonas aeruginosa
  3f79-assembly1_B  TM=9.538E-01  e=9.539E-38  Pseudomonas aeruginosa
  3f79-assembly2_D  TM=9.560E-01  e=3.741E-36  Pseudomonas aeruginosa
  3f79-assembly3_E  TM=9.521E-01  e=7.211E-35  Pseudomonas aeruginosa
  3f79-assembly1_A  TM=9.270E-01  e=3.377E-33  Pseudomonas aeruginosa

Organism: Pseudomonas aeruginosa (strain ATCC 15692 / DSM 22644 / CIP 104116 / JCM 14847 / LMG 12228 / 1C / PRS 101 / PAO1) (NCBI:txid208964)